Protein AF-A0A484NKK1-F1 (afdb_monomer_lite)

Radius of gyration: 37.26 Å; chains: 1; bounding box: 96×64×112 Å

Secondary structure (DSSP, 8-state):
-HHHHHHHHHHHHHHHHHHHHHHHHIIIIIHHHHHHHHHHTTT---PPPBTTTBTHHHHHHHHHHHHSSPPSS--S--HHHH-HHHHHHHHHH-S-EEEEETTEEEEE---HHHHHHHHHTTSSSEE--HHHHHHTTTTTTTSTTT--HHHHHHHHHHHGGGGSHHHHHHHHHHHHHHHHHHHHHHHHHHHTT--EEEHHHHHHHHHHHHHHHHHHS--HHHHHHHHHHHHHHHHHHHHHTTS---TTGGGS--HHHHHHHHHHHHHHHHHHHHHHHHHHHHHTTS-SSS-SSHHHHHHHHHHS--TTS---S----HHHHHHHHHHHHHHHHHHHHHHHHHHHHHHHH-HHHHHHHHHHHHHHHTTSPPPTTTGGG-HHHHHHHHHHHHHS-S---EEEEESS-EEETTEEE-TTPEEEE-HHHHHT-HHHH-TTTTS--GGGGTS-TTTHHHHHHH--TT--STTS-TTHHHHHHHHHHHHHHHHHHEEEEE-TT----EEESSSEEEBTB-EEEEEE---TTSSBTTTB-TT--HHHHHHHSS-TTSHHHHHHHHHHHHHHHHT---HHHHS--TT-EEEEEEEE-TTS-EEEEEEEE-SS-SSEEEEE--TT--TTTHHHHHHHHHHHTT-EEEEEPPTTSTTSSSSTT--S-HHHHHHHHHHHHHHHHH-TTTTTS-EEEEEETHHHHHHHHHHHHSTTS-SEEEEES---S--GGGSPPHHHHHHHHHHHHH-TT--------GGGGG-SSHHHHHHHTT-TTS--SPPPHHHHHHHHHHHHHHHTTGGG--S-EEEEEETT-SSS-THHHHHHHHH---SSEEEEEETT--S-TTTSS-HHHHHHHHHHHHHHHHHHHS--

Foldseek 3Di:
DVVVVVVVVVVVVVVVVVVVVCVVCCQQPVVLVVQQVQCVVLLAEWDAQDRQQWCLVVQVVQQCVLQVDFDPDDFLPCCCNAPVVQVVTCVVRNQWYWTDLRRFIEIEHADLQLLLCCQAVVQQQKFADPLLQVLCCLQLNCALNHDHHPQNVVNCVLQLVCQDDVNLQVLLVVLLVLLVVLVVVQVVCVVVVNQKDQLLVSLLLSLLQSLCCSALVHGSVLCVLLLVLSVVSLLLSLVVSSDRDDVPPLVPPDPSNVSSVVSSVVNLVSVVVSLVVLVVCCVVVVDVFSDPHNLRSLVCQQPVPDPPDPDDPDHRDPVRSSSNVSVSSVVRRNQLSQLLQLLVQLCQAPVVLLVVLLVLLCVQVVLHFDRPVCLVVSQSLLLSSLLSCLSFQQAQKDKMARCAFDDRPSHTRHHSYIYIHGLNCLSQDCVLVNPCSRPRDSVLSVDDPPSPPSSVSSSQSQHDHPNGNSNPSVSSSSSSRSSSNQSSFWDKHFDPPAGRRWYCSRTTDGPVGTIMRIDTDPRCSQAPDPSHHPPADPVLVVLLVDDLQFLVSLVSNCVSLVVVLLPQPFPLSPQDLPQWDKDWDWDQFPVRWTKIKIKIAHPAALAEEEEFEALQDDCRHSVNSVRSLVRVLRHIYMYIAFDQARNIHHGHSDDLAVVVSLVRSLRVVVVVCVPPSRPPHAYEYEAAACSLLSRLVNCVVVVPPHQAYEYALYLQADDPVPDDDPVVVVVLVVVCVVFQFDLPDPDDQCLLLQAPDPSLSSSVVSSSSGDRTRRGSSSVVNSVVSSVVSNVCLLVQAHAYEYEYECSAPPHHCVSSVSSQVRHVHPHYDYDYHDHHYRPQLRRDPPVSNVVVSVVVSVVVVVSSVDD

Structure (mmCIF, N/CA/C/O backbone):
data_AF-A0A484NKK1-F1
#
_entry.id   AF-A0A484NKK1-F1
#
loop_
_atom_site.group_PDB
_atom_site.id
_atom_site.type_symbol
_atom_site.label_atom_id
_atom_site.label_alt_id
_atom_site.label_comp_id
_atom_site.label_asym_id
_atom_site.label_entity_id
_atom_site.label_seq_id
_atom_site.pdbx_PDB_ins_code
_atom_site.Cartn_x
_atom_site.Cartn_y
_atom_site.Cartn_z
_atom_site.occupancy
_atom_site.B_iso_or_equiv
_atom_site.auth_seq_id
_atom_site.auth_comp_id
_atom_site.auth_asym_id
_atom_site.auth_atom_id
_atom_site.pdbx_PDB_model_num
ATOM 1 N N . MET A 1 1 ? 52.097 35.791 -47.060 1.00 65.44 1 MET A N 1
ATOM 2 C CA . MET A 1 1 ? 51.375 35.575 -45.783 1.00 65.44 1 MET A CA 1
ATOM 3 C C . MET A 1 1 ? 49.870 35.391 -45.976 1.00 65.44 1 MET A C 1
ATOM 5 O O . MET A 1 1 ? 49.389 34.316 -45.655 1.00 65.44 1 MET A O 1
ATOM 9 N N . ALA A 1 2 ? 49.131 36.347 -46.556 1.00 70.50 2 ALA A N 1
ATOM 10 C CA . ALA A 1 2 ? 47.674 36.227 -46.744 1.00 70.50 2 ALA A CA 1
ATOM 11 C C . ALA A 1 2 ? 47.234 35.003 -47.580 1.00 70.50 2 ALA A C 1
ATOM 13 O O . ALA A 1 2 ? 46.355 34.261 -47.157 1.00 70.50 2 ALA A O 1
ATOM 14 N N . VAL A 1 3 ? 47.900 34.728 -48.710 1.00 79.25 3 VAL A N 1
ATOM 15 C CA . VAL A 1 3 ? 47.608 33.548 -49.552 1.00 79.25 3 VAL A CA 1
ATOM 16 C C . VAL A 1 3 ? 47.816 32.240 -48.782 1.00 79.25 3 VAL A C 1
ATOM 18 O O . VAL A 1 3 ? 46.958 31.370 -48.836 1.00 79.25 3 VAL A O 1
ATOM 21 N N . LEU A 1 4 ? 48.896 32.144 -47.994 1.00 79.56 4 LEU A N 1
ATOM 22 C CA . LEU A 1 4 ? 49.214 30.971 -47.171 1.00 79.56 4 LEU A CA 1
ATOM 23 C C . LEU A 1 4 ? 48.124 30.710 -46.115 1.00 79.56 4 LEU A C 1
ATOM 25 O O . LEU A 1 4 ? 47.669 29.577 -45.965 1.00 79.56 4 LEU A O 1
ATOM 29 N N . VAL A 1 5 ? 47.665 31.763 -45.427 1.00 82.62 5 VAL A N 1
ATOM 30 C CA . VAL A 1 5 ? 46.588 31.686 -44.423 1.00 82.62 5 VAL A CA 1
ATOM 31 C C . VAL A 1 5 ? 45.269 31.253 -45.066 1.00 82.62 5 VAL A C 1
ATOM 33 O O . VAL A 1 5 ? 44.597 30.366 -44.538 1.00 82.62 5 VAL A O 1
ATOM 36 N N . VAL A 1 6 ? 44.922 31.803 -46.233 1.00 86.00 6 VAL A N 1
ATOM 37 C CA . VAL A 1 6 ? 43.709 31.417 -46.972 1.00 86.00 6 VAL A CA 1
ATOM 38 C C . VAL A 1 6 ? 43.780 29.955 -47.421 1.00 86.00 6 VAL A C 1
ATOM 40 O O . VAL A 1 6 ? 42.844 29.198 -47.161 1.00 86.00 6 VAL A O 1
ATOM 43 N N . THR A 1 7 ? 44.901 29.509 -47.997 1.00 85.62 7 THR A N 1
ATOM 44 C CA . THR A 1 7 ? 45.076 28.103 -48.404 1.00 85.62 7 THR A CA 1
ATOM 45 C C . THR A 1 7 ? 45.020 27.133 -47.225 1.00 85.62 7 THR A C 1
ATOM 47 O O . THR A 1 7 ? 44.371 26.091 -47.326 1.00 85.62 7 THR A O 1
ATOM 50 N N . LEU A 1 8 ? 45.628 27.478 -46.083 1.00 86.81 8 LEU A N 1
ATOM 51 C CA . LEU A 1 8 ? 45.589 26.644 -44.879 1.00 86.81 8 LEU A CA 1
ATOM 52 C C . LEU A 1 8 ? 44.159 26.545 -44.326 1.00 86.81 8 LEU A C 1
ATOM 54 O O . LEU A 1 8 ? 43.711 25.469 -43.936 1.00 86.81 8 LEU A O 1
ATOM 58 N N . THR A 1 9 ? 43.415 27.653 -44.355 1.00 86.25 9 THR A N 1
ATOM 59 C CA . THR A 1 9 ? 42.019 27.705 -43.898 1.00 86.25 9 THR A CA 1
ATOM 60 C C . THR A 1 9 ? 41.115 26.842 -44.781 1.00 86.25 9 THR A C 1
ATOM 62 O O . THR A 1 9 ? 40.322 26.054 -44.267 1.00 86.25 9 THR A O 1
ATOM 65 N N . ILE A 1 10 ? 41.281 26.907 -46.107 1.00 90.12 10 ILE A N 1
ATOM 66 C CA . ILE A 1 10 ? 40.540 26.064 -47.061 1.00 90.12 10 ILE A CA 1
ATOM 67 C C . ILE A 1 10 ? 40.872 24.576 -46.860 1.00 90.12 10 ILE A C 1
ATOM 69 O O . ILE A 1 10 ? 39.967 23.738 -46.871 1.00 90.12 10 ILE A O 1
ATOM 73 N N . LEU A 1 11 ? 42.140 24.225 -46.624 1.00 91.31 11 LEU A N 1
ATOM 74 C CA . LEU A 1 11 ? 42.554 22.847 -46.319 1.00 91.31 11 LEU A CA 1
ATOM 75 C C . LEU A 1 11 ? 41.937 22.329 -45.011 1.00 91.31 11 LEU A C 1
ATOM 77 O O . LEU A 1 11 ? 41.467 21.192 -44.952 1.00 91.31 11 LEU A O 1
ATOM 81 N N . ILE A 1 12 ? 41.877 23.164 -43.972 1.00 91.94 12 ILE A N 1
ATOM 82 C CA . ILE A 1 12 ? 41.245 22.805 -42.695 1.00 91.94 12 ILE A CA 1
ATOM 83 C C . ILE A 1 12 ? 39.734 22.604 -42.877 1.00 91.94 12 ILE A C 1
ATOM 85 O O . ILE A 1 12 ? 39.194 21.591 -42.423 1.00 91.94 12 ILE A O 1
ATOM 89 N N . ILE A 1 13 ? 39.055 23.519 -43.577 1.00 91.12 13 ILE A N 1
ATOM 90 C CA . ILE A 1 13 ? 37.608 23.438 -43.827 1.00 91.12 13 ILE A CA 1
ATOM 91 C C . ILE A 1 13 ? 37.272 22.221 -44.697 1.00 91.12 13 ILE A C 1
ATOM 93 O O . ILE A 1 13 ? 36.368 21.460 -44.359 1.00 91.12 13 ILE A O 1
ATOM 97 N N . SER A 1 14 ? 38.010 21.987 -45.783 1.00 90.94 14 SER A N 1
ATOM 98 C CA . SER A 1 14 ? 37.791 20.827 -46.661 1.00 90.94 14 SER A CA 1
ATOM 99 C C . SER A 1 14 ? 38.049 19.503 -45.939 1.00 90.94 14 SER A C 1
ATOM 101 O O . SER A 1 14 ? 37.221 18.597 -46.022 1.00 90.94 14 SER A O 1
ATOM 103 N N . SER A 1 15 ? 39.122 19.404 -45.146 1.00 92.69 15 SER A N 1
ATOM 104 C CA . SER A 1 15 ? 39.389 18.246 -44.281 1.00 92.69 15 SER A CA 1
ATOM 105 C C . SER A 1 15 ? 38.260 18.017 -43.272 1.00 92.69 15 SER A C 1
ATOM 107 O O . SER A 1 15 ? 37.811 16.884 -43.076 1.00 92.69 15 SER A O 1
ATOM 109 N N . PHE A 1 16 ? 37.733 19.086 -42.669 1.00 92.31 16 PHE A N 1
ATOM 110 C CA . PHE A 1 16 ? 36.586 19.007 -41.767 1.00 92.31 16 PHE A CA 1
ATOM 111 C C . PHE A 1 16 ? 35.313 18.523 -42.482 1.00 92.31 16 PHE A C 1
ATOM 113 O O . PHE A 1 16 ? 34.659 17.603 -41.987 1.00 92.31 16 PHE A O 1
ATOM 120 N N . LEU A 1 17 ? 34.988 19.069 -43.658 1.00 90.69 17 LEU A N 1
ATOM 121 C CA . LEU A 1 17 ? 33.817 18.679 -44.457 1.00 90.69 17 LEU A CA 1
ATOM 122 C C . LEU A 1 17 ? 33.917 17.238 -44.980 1.00 90.69 17 LEU A C 1
ATOM 124 O O . LEU A 1 17 ? 32.934 16.494 -44.932 1.00 90.69 17 LEU A O 1
ATOM 128 N N . LEU A 1 18 ? 35.101 16.800 -45.415 1.00 92.00 18 LEU A N 1
ATOM 129 C CA . LEU A 1 18 ? 35.363 15.409 -45.805 1.00 92.00 18 LEU A CA 1
ATOM 130 C C . LEU A 1 18 ? 35.208 14.458 -44.614 1.00 92.00 18 LEU A C 1
ATOM 132 O O . LEU A 1 18 ? 34.555 13.420 -44.716 1.00 92.00 18 LEU A O 1
ATOM 136 N N . ARG A 1 19 ? 35.733 14.828 -43.440 1.00 89.06 19 ARG A N 1
ATOM 137 C CA . ARG A 1 19 ? 35.530 14.046 -42.209 1.00 89.06 19 ARG A CA 1
ATOM 138 C C . ARG A 1 19 ? 34.060 13.997 -41.800 1.00 89.06 19 ARG A C 1
ATOM 140 O O . ARG A 1 19 ? 33.594 12.945 -41.363 1.00 89.06 19 ARG A O 1
ATOM 147 N N . LEU A 1 20 ? 33.329 15.104 -41.922 1.00 87.00 20 LEU A N 1
ATOM 148 C CA . LEU A 1 20 ? 31.909 15.182 -41.581 1.00 87.00 20 LEU A CA 1
ATOM 149 C C . LEU A 1 20 ? 31.051 14.342 -42.536 1.00 87.00 20 LEU A C 1
ATOM 151 O O . LEU A 1 20 ? 30.210 13.568 -42.074 1.00 87.00 20 LEU A O 1
ATOM 155 N N . SER A 1 21 ? 31.289 14.443 -43.845 1.00 87.25 21 SER A N 1
ATOM 156 C CA . SER A 1 21 ? 30.598 13.641 -44.863 1.00 87.25 21 SER A CA 1
ATOM 157 C C . SER A 1 21 ? 30.896 12.151 -44.698 1.00 87.25 21 SER A C 1
ATOM 159 O O . SER A 1 21 ? 29.954 11.363 -44.614 1.00 87.25 21 SER A O 1
ATOM 161 N N . TYR A 1 22 ? 32.163 11.762 -44.512 1.00 89.69 22 TYR A N 1
ATOM 162 C CA . TYR A 1 22 ? 32.531 10.375 -44.218 1.00 89.69 22 TYR A CA 1
ATOM 163 C C . TYR A 1 22 ? 31.850 9.856 -42.947 1.00 89.69 22 TYR A C 1
ATOM 165 O O . TYR A 1 22 ? 31.256 8.780 -42.970 1.00 89.69 22 TYR A O 1
ATOM 173 N N . LYS A 1 23 ? 31.869 10.617 -41.841 1.00 85.69 23 LYS A N 1
ATOM 174 C CA . LYS A 1 23 ? 31.180 10.227 -40.597 1.00 85.69 23 LYS A CA 1
ATOM 175 C C . LYS A 1 23 ? 29.674 10.073 -40.798 1.00 85.69 23 LYS A C 1
ATOM 177 O O . LYS A 1 23 ? 29.091 9.132 -40.268 1.00 85.69 23 LYS A O 1
ATOM 182 N N . THR A 1 24 ? 29.058 10.959 -41.576 1.00 83.94 24 THR A N 1
ATOM 183 C CA . THR A 1 24 ? 27.621 10.920 -41.876 1.00 83.94 24 THR A CA 1
ATOM 184 C C . THR A 1 24 ? 27.277 9.690 -42.717 1.00 83.94 24 THR A C 1
ATOM 186 O O . THR A 1 24 ? 26.437 8.891 -42.310 1.00 83.94 24 THR A O 1
ATOM 189 N N . ILE A 1 25 ? 27.978 9.466 -43.831 1.00 87.06 25 ILE A N 1
ATOM 190 C CA . ILE A 1 25 ? 27.793 8.282 -44.688 1.00 87.06 25 ILE A CA 1
ATOM 191 C C . ILE A 1 25 ? 28.064 6.999 -43.894 1.00 87.06 25 ILE A C 1
ATOM 193 O O . ILE A 1 25 ? 27.306 6.032 -43.970 1.00 87.06 25 ILE A O 1
ATOM 197 N N . SER A 1 26 ? 29.116 6.989 -43.078 1.00 86.31 26 SER A N 1
ATOM 198 C CA . SER A 1 26 ? 29.463 5.840 -42.249 1.00 86.31 26 SER A CA 1
ATOM 199 C C . SER A 1 26 ? 28.376 5.513 -41.224 1.00 86.31 26 SER A C 1
ATOM 201 O O . SER A 1 26 ? 28.001 4.348 -41.079 1.00 86.31 26 SER A O 1
ATOM 203 N N . PHE A 1 27 ? 27.820 6.526 -40.558 1.00 83.69 27 PHE A N 1
ATOM 204 C CA . PHE A 1 27 ? 26.784 6.356 -39.541 1.00 83.69 27 PHE A CA 1
ATOM 205 C C . PHE A 1 27 ? 25.424 5.967 -40.135 1.00 83.69 27 PHE A C 1
ATOM 207 O O . PHE A 1 27 ? 24.823 4.993 -39.690 1.00 83.69 27 PHE A O 1
ATOM 214 N N . TYR A 1 28 ? 24.949 6.695 -41.150 1.00 83.25 28 TYR A N 1
ATOM 215 C CA . TYR A 1 28 ? 23.614 6.482 -41.722 1.00 83.25 28 TYR A CA 1
ATOM 216 C C . TYR A 1 28 ? 23.557 5.318 -42.711 1.00 83.25 28 TYR A C 1
ATOM 218 O O . TYR A 1 28 ? 22.475 4.777 -42.936 1.00 83.25 28 TYR A O 1
ATOM 226 N N . TRP A 1 29 ? 24.692 4.926 -43.305 1.00 83.19 29 TRP A N 1
ATOM 227 C CA . TRP A 1 29 ? 24.692 3.984 -44.421 1.00 83.19 29 TRP A CA 1
ATOM 228 C C . TRP A 1 29 ? 25.635 2.791 -44.261 1.00 83.19 29 TRP A C 1
ATOM 230 O O . TRP A 1 29 ? 25.172 1.646 -44.291 1.00 83.19 29 TRP A O 1
ATOM 240 N N . LEU A 1 30 ? 26.942 3.021 -44.086 1.00 88.94 30 LEU A N 1
ATOM 241 C CA . LEU A 1 30 ? 27.923 1.924 -44.084 1.00 88.94 30 LEU A CA 1
ATOM 242 C C . LEU A 1 30 ? 27.768 1.020 -42.858 1.00 88.94 30 LEU A C 1
ATOM 244 O O . LEU A 1 30 ? 27.777 -0.203 -42.993 1.00 88.94 30 LEU A O 1
ATOM 248 N N . THR A 1 31 ? 27.584 1.606 -41.672 1.00 88.44 31 THR A N 1
ATOM 249 C CA . THR A 1 31 ? 27.466 0.860 -40.412 1.00 88.44 31 THR A CA 1
ATOM 250 C C . THR A 1 31 ? 26.216 -0.026 -40.387 1.00 88.44 31 THR A C 1
ATOM 252 O O . THR A 1 31 ? 26.378 -1.230 -40.166 1.00 88.44 31 THR A O 1
ATOM 255 N N . PRO A 1 32 ? 25.000 0.476 -40.697 1.00 88.69 32 PRO A N 1
ATOM 256 C CA . PRO A 1 32 ? 23.811 -0.370 -40.795 1.00 88.69 32 PRO A CA 1
ATOM 257 C C . PRO A 1 32 ? 23.961 -1.508 -41.811 1.00 88.69 32 PRO A C 1
ATOM 259 O O . PRO A 1 32 ? 23.585 -2.641 -41.516 1.00 88.69 32 PRO A O 1
ATOM 262 N N . ARG A 1 33 ? 24.563 -1.247 -42.984 1.00 90.06 33 ARG A N 1
ATOM 263 C CA . ARG A 1 33 ? 24.790 -2.279 -44.012 1.00 90.06 33 ARG A CA 1
ATOM 264 C C . ARG A 1 33 ? 25.799 -3.337 -43.589 1.00 90.06 33 ARG A C 1
ATOM 266 O O . ARG A 1 33 ? 25.573 -4.516 -43.859 1.00 90.06 33 ARG A O 1
ATOM 273 N N . ARG A 1 34 ? 26.891 -2.933 -42.932 1.00 94.12 34 ARG A N 1
ATOM 274 C CA . ARG A 1 34 ? 27.876 -3.859 -42.359 1.00 94.12 34 ARG A CA 1
ATOM 275 C C . ARG A 1 34 ? 27.197 -4.785 -41.356 1.00 94.12 34 ARG A C 1
ATOM 277 O O . ARG A 1 34 ? 27.313 -5.995 -41.492 1.00 94.12 34 ARG A O 1
ATOM 284 N N . ILE A 1 35 ? 26.450 -4.219 -40.406 1.00 94.69 35 ILE A N 1
ATOM 285 C CA . ILE A 1 35 ? 25.762 -4.987 -39.361 1.00 94.69 35 ILE A CA 1
ATOM 286 C C . ILE A 1 35 ? 24.723 -5.932 -39.973 1.00 94.69 35 ILE A C 1
ATOM 288 O O . ILE A 1 35 ? 24.740 -7.112 -39.636 1.00 94.69 35 ILE A O 1
ATOM 292 N N . LYS A 1 36 ? 23.894 -5.463 -40.922 1.00 92.94 36 LYS A N 1
ATOM 293 C CA . LYS A 1 36 ? 22.930 -6.311 -41.650 1.00 92.94 36 LYS A CA 1
ATOM 294 C C . LYS A 1 36 ? 23.623 -7.536 -42.254 1.00 92.94 36 LYS A C 1
ATOM 296 O O . LYS A 1 36 ? 23.286 -8.659 -41.899 1.00 92.94 36 LYS A O 1
ATOM 301 N N . LYS A 1 37 ? 24.659 -7.319 -43.073 1.00 94.44 37 LYS A N 1
ATOM 302 C CA . LYS A 1 37 ? 25.409 -8.408 -43.722 1.00 94.44 37 LYS A CA 1
ATOM 303 C C . LYS A 1 37 ? 26.066 -9.354 -42.715 1.00 94.44 37 LYS A C 1
ATOM 305 O O . LYS A 1 37 ? 26.079 -10.560 -42.936 1.00 94.44 37 LYS A O 1
ATOM 310 N N . THR A 1 38 ? 26.635 -8.824 -41.631 1.00 96.12 38 THR A N 1
ATOM 311 C CA . THR A 1 38 ? 27.263 -9.642 -40.582 1.00 96.12 38 THR A CA 1
ATOM 312 C C . THR A 1 38 ? 26.243 -10.538 -39.883 1.00 96.12 38 THR A C 1
ATOM 314 O O . THR A 1 38 ? 26.543 -11.701 -39.636 1.00 96.12 38 THR A O 1
ATOM 317 N N . MET A 1 39 ? 25.042 -10.039 -39.590 1.00 96.44 39 MET A N 1
ATOM 318 C CA . MET A 1 39 ? 23.996 -10.841 -38.947 1.00 96.44 39 MET A CA 1
ATOM 319 C C . MET A 1 39 ? 23.362 -11.849 -39.918 1.00 96.44 39 MET A C 1
ATOM 321 O O . MET A 1 39 ? 23.169 -13.006 -39.551 1.00 96.44 39 MET A O 1
ATOM 325 N N . GLU A 1 40 ? 23.152 -11.470 -41.182 1.00 95.00 40 GLU A N 1
ATOM 326 C CA . GLU A 1 40 ? 22.622 -12.365 -42.222 1.00 95.00 40 GLU A CA 1
ATOM 327 C C . GLU A 1 40 ? 23.537 -13.562 -42.501 1.00 95.00 40 GLU A C 1
ATOM 329 O O . GLU A 1 40 ? 23.047 -14.679 -42.674 1.00 95.00 40 GLU A O 1
ATOM 334 N N . LYS A 1 41 ? 24.863 -13.351 -42.502 1.00 96.19 41 LYS A N 1
ATOM 335 C CA . LYS A 1 41 ? 25.862 -14.429 -42.627 1.00 96.19 41 LYS A CA 1
ATOM 336 C C . LYS A 1 41 ? 25.771 -15.463 -41.503 1.00 96.19 41 LYS A C 1
ATOM 338 O O . LYS A 1 41 ? 26.207 -16.590 -41.690 1.00 96.19 41 LYS A O 1
ATOM 343 N N . GLN A 1 42 ? 25.216 -15.070 -40.361 1.00 95.62 42 GLN A N 1
ATOM 344 C CA . GLN A 1 42 ? 25.026 -15.911 -39.180 1.00 95.62 42 GLN A CA 1
ATOM 345 C C . GLN A 1 42 ? 23.592 -16.459 -39.090 1.00 95.62 42 GLN A C 1
ATOM 347 O O . GLN A 1 42 ? 23.183 -16.953 -38.046 1.00 95.62 42 GLN A O 1
ATOM 352 N N . GLY A 1 43 ? 22.802 -16.335 -40.164 1.00 93.88 43 GLY A N 1
ATOM 353 C CA . GLY A 1 43 ? 21.428 -16.836 -40.230 1.00 93.88 43 GLY A CA 1
ATOM 354 C C . GLY A 1 43 ? 20.378 -15.938 -39.569 1.00 93.88 43 GLY A C 1
ATOM 355 O O . GLY A 1 43 ? 19.196 -16.260 -39.631 1.00 93.88 43 GLY A O 1
ATOM 356 N N . VAL A 1 44 ? 20.761 -14.795 -38.989 1.00 95.88 44 VAL A N 1
ATOM 357 C CA . VAL A 1 44 ? 19.820 -13.876 -38.334 1.00 95.88 44 VAL A CA 1
ATOM 358 C C . VAL A 1 44 ? 19.324 -12.839 -39.340 1.00 95.88 44 VAL A C 1
ATOM 360 O O . VAL A 1 44 ? 20.059 -11.933 -39.739 1.00 95.88 44 VAL A O 1
ATOM 363 N N . ARG A 1 45 ? 18.059 -12.972 -39.747 1.00 94.75 45 ARG A N 1
ATOM 364 C CA . ARG A 1 45 ? 17.383 -12.089 -40.715 1.00 94.75 45 ARG A CA 1
ATOM 365 C C . ARG A 1 45 ? 16.244 -11.318 -40.046 1.00 94.75 45 ARG A C 1
ATOM 367 O O . ARG A 1 45 ? 15.970 -11.505 -38.867 1.00 94.75 45 ARG A O 1
ATOM 374 N N . GLY A 1 46 ? 15.594 -10.423 -40.776 1.00 95.19 46 GLY A N 1
ATOM 375 C CA . GLY A 1 46 ? 14.432 -9.698 -40.277 1.00 95.19 46 GLY A CA 1
ATOM 376 C C . GLY A 1 46 ? 13.784 -8.840 -41.360 1.00 95.19 46 GLY A C 1
ATOM 377 O O . GLY A 1 46 ? 14.147 -8.973 -42.531 1.00 95.19 46 GLY A O 1
ATOM 378 N N . PRO A 1 47 ? 12.812 -7.988 -40.997 1.00 95.25 47 PRO A N 1
ATOM 379 C CA . PRO A 1 47 ? 12.081 -7.177 -41.961 1.00 95.25 47 PRO A CA 1
ATOM 380 C C . PRO A 1 47 ? 13.006 -6.197 -42.693 1.00 95.25 47 PRO A C 1
ATOM 382 O O . PRO A 1 47 ? 13.901 -5.593 -42.101 1.00 95.25 47 PRO A O 1
ATOM 385 N N . GLU A 1 48 ? 12.755 -5.996 -43.986 1.00 91.94 48 GLU A N 1
ATOM 386 C CA . GLU A 1 48 ? 13.535 -5.063 -44.800 1.00 91.94 48 GLU A CA 1
ATOM 387 C C . GLU A 1 48 ? 13.355 -3.609 -44.315 1.00 91.94 48 GLU A C 1
ATOM 389 O O . GLU A 1 48 ? 12.220 -3.144 -44.173 1.00 91.94 48 GLU A O 1
ATOM 394 N N . PRO A 1 49 ? 14.442 -2.866 -44.023 1.00 91.50 49 PRO A N 1
ATOM 395 C CA . PRO A 1 49 ? 14.344 -1.507 -43.505 1.00 91.50 49 PRO A CA 1
ATOM 396 C C . PRO A 1 49 ? 14.080 -0.483 -44.616 1.00 91.50 49 PRO A C 1
ATOM 398 O O . PRO A 1 49 ? 14.742 -0.486 -45.657 1.00 91.50 49 PRO A O 1
ATOM 401 N N . ARG A 1 50 ? 13.181 0.477 -44.363 1.00 90.38 50 ARG A N 1
ATOM 402 C CA . ARG A 1 50 ? 12.995 1.641 -45.244 1.00 90.38 50 ARG A CA 1
ATOM 403 C C . ARG A 1 50 ? 14.189 2.602 -45.114 1.00 90.38 50 ARG A C 1
ATOM 405 O O . ARG A 1 50 ? 14.732 2.740 -44.012 1.00 90.38 50 ARG A O 1
ATOM 412 N N . PRO A 1 51 ? 14.594 3.314 -46.183 1.00 84.44 51 PRO A N 1
ATOM 413 C CA . PRO A 1 51 ? 15.692 4.279 -46.113 1.00 84.44 51 PRO A CA 1
ATOM 414 C C . PRO A 1 51 ? 15.492 5.299 -44.983 1.00 84.44 51 PRO A C 1
ATOM 416 O O . PRO A 1 51 ? 14.432 5.914 -44.891 1.00 84.44 51 PRO A O 1
ATOM 419 N N . LEU A 1 52 ? 16.512 5.467 -44.130 1.00 81.06 52 LEU A N 1
ATOM 420 C CA . LEU A 1 52 ? 16.564 6.338 -42.938 1.00 81.06 52 LEU A CA 1
ATOM 421 C C . LEU A 1 52 ? 15.562 6.020 -41.813 1.00 81.06 52 LEU A C 1
ATOM 423 O O . LEU A 1 52 ? 15.941 6.086 -40.648 1.00 81.06 52 LEU A O 1
ATOM 427 N N . LEU A 1 53 ? 14.316 5.673 -42.136 1.00 84.88 53 LEU A N 1
ATOM 428 C CA . LEU A 1 53 ? 13.241 5.391 -41.179 1.00 84.88 53 LEU A CA 1
ATOM 429 C C . LEU A 1 53 ? 13.315 3.981 -40.577 1.00 84.88 53 LEU A C 1
ATOM 431 O O . LEU A 1 53 ? 12.760 3.743 -39.501 1.00 84.88 53 LEU A O 1
ATOM 435 N N . GLY A 1 54 ? 13.992 3.046 -41.243 1.00 90.50 54 GLY A N 1
ATOM 436 C CA . GLY A 1 54 ? 14.021 1.651 -40.825 1.00 90.50 54 GLY A CA 1
ATOM 437 C C . GLY A 1 54 ? 12.620 1.040 -40.854 1.00 90.50 54 GLY A C 1
ATOM 438 O O . GLY A 1 54 ? 11.878 1.220 -41.819 1.00 90.50 54 GLY A O 1
ATOM 439 N N . ASN A 1 55 ? 12.249 0.350 -39.780 1.00 92.94 55 ASN A N 1
ATOM 440 C CA . ASN A 1 55 ? 10.944 -0.286 -39.592 1.00 92.94 55 ASN A CA 1
ATOM 441 C C . ASN A 1 55 ? 10.017 0.512 -38.658 1.00 92.94 55 ASN A C 1
ATOM 443 O O . ASN A 1 55 ? 8.978 0.001 -38.243 1.00 92.94 55 ASN A O 1
ATOM 447 N N . LEU A 1 56 ? 10.362 1.763 -38.317 1.00 89.25 56 LEU A N 1
ATOM 448 C CA . LEU A 1 56 ? 9.540 2.617 -37.446 1.00 89.25 56 LEU A CA 1
ATOM 449 C C . LEU A 1 56 ? 8.074 2.731 -37.908 1.00 89.25 56 LEU A C 1
ATOM 451 O O . LEU A 1 56 ? 7.195 2.554 -37.063 1.00 89.25 56 LEU A O 1
ATOM 455 N N . PRO A 1 57 ? 7.771 2.973 -39.204 1.00 90.38 57 PRO A N 1
ATOM 456 C CA . PRO A 1 57 ? 6.385 3.060 -39.662 1.00 90.38 57 PRO A CA 1
ATOM 457 C C . PRO A 1 57 ? 5.622 1.744 -39.496 1.00 90.38 57 PRO A C 1
ATOM 459 O O . PRO A 1 57 ? 4.445 1.766 -39.150 1.00 90.38 57 PRO A O 1
ATOM 462 N N . ASP A 1 58 ? 6.293 0.607 -39.700 1.00 92.81 58 ASP A N 1
ATOM 463 C CA . ASP A 1 58 ? 5.679 -0.718 -39.578 1.00 92.81 58 ASP A CA 1
ATOM 464 C C . ASP A 1 58 ? 5.345 -1.016 -38.109 1.00 92.81 58 ASP A C 1
ATOM 466 O O . ASP A 1 58 ? 4.226 -1.419 -37.793 1.00 92.81 58 ASP A O 1
ATOM 470 N N . VAL A 1 59 ? 6.280 -0.732 -37.190 1.00 92.06 59 VAL A N 1
ATOM 471 C CA . VAL A 1 59 ? 6.047 -0.851 -35.741 1.00 92.06 59 VAL A CA 1
ATOM 472 C C . VAL A 1 59 ? 4.910 0.070 -35.298 1.00 92.06 59 VAL A C 1
ATOM 474 O O . VAL A 1 59 ? 4.012 -0.375 -34.584 1.00 92.06 59 VAL A O 1
ATOM 477 N N . ALA A 1 60 ? 4.918 1.334 -35.733 1.00 90.25 60 ALA A N 1
ATOM 478 C CA . ALA A 1 60 ? 3.889 2.307 -35.377 1.00 90.25 60 ALA A CA 1
ATOM 479 C C . ALA A 1 60 ? 2.501 1.898 -35.894 1.00 90.25 60 ALA A C 1
ATOM 481 O O . ALA A 1 60 ? 1.529 1.993 -35.147 1.00 90.25 60 ALA A O 1
ATOM 482 N N . ALA A 1 61 ? 2.406 1.396 -37.130 1.00 93.25 61 ALA A N 1
ATOM 483 C CA . ALA A 1 61 ? 1.154 0.911 -37.705 1.00 93.25 61 ALA A CA 1
ATOM 484 C C . ALA A 1 61 ? 0.622 -0.324 -36.962 1.00 93.25 61 ALA A C 1
ATOM 486 O O . ALA A 1 61 ? -0.563 -0.379 -36.632 1.00 93.25 61 ALA A O 1
ATOM 487 N N . LEU A 1 62 ? 1.495 -1.288 -36.648 1.00 94.69 62 LEU A N 1
ATOM 488 C CA . LEU A 1 62 ? 1.119 -2.494 -35.908 1.00 94.69 62 LEU A CA 1
ATOM 489 C C . LEU A 1 62 ? 0.631 -2.162 -34.493 1.00 94.69 62 LEU A C 1
ATOM 491 O O . LEU A 1 62 ? -0.429 -2.641 -34.098 1.00 94.69 62 LEU A O 1
ATOM 495 N N . VAL A 1 63 ? 1.362 -1.316 -33.758 1.00 92.25 63 VAL A N 1
ATOM 496 C CA . VAL A 1 63 ? 0.975 -0.870 -32.405 1.00 92.25 63 VAL A CA 1
ATOM 497 C C . VAL A 1 63 ? -0.294 -0.020 -32.443 1.00 92.25 63 VAL A C 1
ATOM 499 O O . VAL A 1 63 ? -1.181 -0.199 -31.611 1.00 92.25 63 VAL A O 1
ATOM 502 N N . GLY A 1 64 ? -0.417 0.886 -33.416 1.00 92.25 64 GLY A N 1
ATOM 503 C CA . GLY A 1 64 ? -1.619 1.699 -33.601 1.00 92.25 64 GLY A CA 1
ATOM 504 C C . GLY A 1 64 ? -2.853 0.833 -33.843 1.00 92.25 64 GLY A C 1
ATOM 505 O O . GLY A 1 64 ? -3.877 1.041 -33.201 1.00 92.25 64 GLY A O 1
ATOM 506 N N . LYS A 1 65 ? -2.733 -0.197 -34.691 1.00 95.31 65 LYS A N 1
ATOM 507 C CA . LYS A 1 65 ? -3.813 -1.156 -34.956 1.00 95.31 65 LYS A CA 1
ATOM 508 C C . LYS A 1 65 ? -4.162 -1.991 -33.721 1.00 95.31 65 LYS A C 1
ATOM 510 O O . LYS A 1 65 ? -5.339 -2.133 -33.409 1.00 95.31 65 LYS A O 1
ATOM 515 N N . SER A 1 66 ? -3.168 -2.534 -33.015 1.00 94.88 66 SER A N 1
ATOM 516 C CA . SER A 1 66 ? -3.399 -3.429 -31.871 1.00 94.88 66 SER A CA 1
ATOM 517 C C . SER A 1 66 ? -3.931 -2.713 -30.623 1.00 94.88 66 SER A C 1
ATOM 519 O O . SER A 1 66 ? -4.563 -3.348 -29.782 1.00 94.88 66 SER A O 1
ATOM 521 N N . THR A 1 67 ? -3.701 -1.401 -30.496 1.00 93.88 67 THR A N 1
ATOM 522 C CA . THR A 1 67 ? -4.132 -0.586 -29.342 1.00 93.88 67 THR A CA 1
ATOM 523 C C . THR A 1 67 ? -5.305 0.357 -29.640 1.00 93.88 67 THR A C 1
ATOM 525 O O . THR A 1 67 ? -5.729 1.092 -28.744 1.00 93.88 67 THR A O 1
ATOM 528 N N . ALA A 1 68 ? -5.849 0.328 -30.867 1.00 92.94 68 ALA A N 1
ATOM 529 C CA . ALA A 1 68 ? -6.950 1.194 -31.298 1.00 92.94 68 ALA A CA 1
ATOM 530 C C . ALA A 1 68 ? -8.224 0.990 -30.462 1.00 92.94 68 ALA A C 1
ATOM 532 O O . ALA A 1 68 ? -8.783 1.955 -29.942 1.00 92.94 68 ALA A O 1
ATOM 533 N N . ALA A 1 69 ? -8.648 -0.266 -30.306 1.00 92.19 69 ALA A N 1
ATOM 534 C CA . ALA A 1 69 ? -9.792 -0.648 -29.486 1.00 92.19 69 ALA A CA 1
ATOM 535 C C . ALA A 1 69 ? -9.354 -1.094 -28.082 1.00 92.19 69 ALA A C 1
ATOM 537 O O . ALA A 1 69 ? -8.196 -1.471 -27.856 1.00 92.19 69 ALA A O 1
ATOM 538 N N . ASP A 1 70 ? -10.286 -1.055 -27.136 1.00 93.88 70 ASP A N 1
ATOM 539 C CA . ASP A 1 70 ? -10.114 -1.675 -25.822 1.00 93.88 70 ASP A CA 1
ATOM 540 C C . ASP A 1 70 ? -10.328 -3.199 -25.928 1.00 93.88 70 ASP A C 1
ATOM 542 O O . ASP A 1 70 ? -10.831 -3.690 -26.942 1.00 93.88 70 ASP A O 1
ATOM 546 N N . MET A 1 71 ? -9.894 -3.963 -24.924 1.00 93.94 71 MET A N 1
ATOM 547 C CA . MET A 1 71 ? -10.084 -5.419 -24.910 1.00 93.94 71 MET A CA 1
ATOM 548 C C . MET A 1 71 ? -11.517 -5.746 -24.469 1.00 93.94 71 MET A C 1
ATOM 550 O O . MET A 1 71 ? -12.066 -5.062 -23.609 1.00 93.94 71 MET A O 1
ATOM 554 N N . GLY A 1 72 ? -12.131 -6.773 -25.068 1.00 87.88 72 GLY A N 1
ATOM 555 C CA . GLY A 1 72 ? -13.547 -7.099 -24.834 1.00 87.88 72 GLY A CA 1
ATOM 556 C C . GLY A 1 72 ? -13.852 -7.669 -23.444 1.00 87.88 72 GLY A C 1
ATOM 557 O O . GLY A 1 72 ? -14.978 -7.568 -22.976 1.00 87.88 72 GLY A O 1
ATOM 558 N N . PHE A 1 73 ? -12.856 -8.257 -22.786 1.00 88.69 73 PHE A N 1
ATOM 559 C CA . PHE A 1 73 ? -12.912 -8.746 -21.410 1.00 88.69 73 PHE A CA 1
ATOM 560 C C . PHE A 1 73 ? -11.493 -8.782 -20.829 1.00 88.69 73 PHE A C 1
ATOM 562 O O . PHE A 1 73 ? -10.506 -8.616 -21.555 1.00 88.69 73 PHE A O 1
ATOM 569 N N . VAL A 1 74 ? -11.375 -8.985 -19.515 1.00 91.75 74 VAL A N 1
ATOM 570 C CA . VAL A 1 74 ? -10.072 -9.090 -18.849 1.00 91.75 74 VAL A CA 1
ATOM 571 C C . VAL A 1 74 ? -9.436 -10.439 -19.184 1.00 91.75 74 VAL A C 1
ATOM 573 O O . VAL A 1 74 ? -9.902 -11.480 -18.733 1.00 91.75 74 VAL A O 1
ATOM 576 N N . HIS A 1 75 ? -8.358 -10.420 -19.966 1.00 93.12 75 HIS A N 1
ATOM 577 C CA . HIS A 1 75 ? -7.468 -11.562 -20.166 1.00 93.12 75 HIS A CA 1
ATOM 578 C C . HIS A 1 75 ? -6.018 -11.083 -20.206 1.00 93.12 75 HIS A C 1
ATOM 580 O O . HIS A 1 75 ? -5.748 -9.936 -20.568 1.00 93.12 75 HIS A O 1
ATOM 586 N N . HIS A 1 76 ? -5.076 -11.957 -19.848 1.00 96.12 76 HIS A N 1
ATOM 587 C CA . HIS A 1 76 ? -3.684 -11.545 -19.663 1.00 96.12 76 HIS A CA 1
ATOM 588 C C . HIS A 1 76 ? -2.773 -11.854 -20.859 1.00 96.12 76 HIS A C 1
ATOM 590 O O . HIS A 1 76 ? -1.593 -11.542 -20.803 1.00 96.12 76 HIS A O 1
ATOM 596 N N . ASP A 1 77 ? -3.289 -12.375 -21.979 1.00 95.56 77 ASP A N 1
ATOM 597 C CA . ASP A 1 77 ? -2.529 -12.421 -23.243 1.00 95.56 77 ASP A CA 1
ATOM 598 C C . ASP A 1 77 ? -2.373 -11.016 -23.865 1.00 95.56 77 ASP A C 1
ATOM 600 O O . ASP A 1 77 ? -3.091 -10.608 -24.781 1.00 95.56 77 ASP A O 1
ATOM 604 N N . VAL A 1 78 ? -1.448 -10.234 -23.304 1.00 96.56 78 VAL A N 1
ATOM 605 C CA . VAL A 1 78 ? -1.234 -8.820 -23.649 1.00 96.56 78 VAL A CA 1
ATOM 606 C C . VAL A 1 78 ? -0.079 -8.607 -24.632 1.00 96.56 78 VAL A C 1
ATOM 608 O O . VAL A 1 78 ? 0.073 -7.508 -25.173 1.00 96.56 78 VAL A O 1
ATOM 611 N N . VAL A 1 79 ? 0.732 -9.631 -24.924 1.00 96.75 79 VAL A N 1
ATOM 612 C CA . VAL A 1 79 ? 1.883 -9.512 -25.842 1.00 96.75 79 VAL A CA 1
ATOM 613 C C . VAL A 1 79 ? 1.455 -9.115 -27.261 1.00 96.75 79 VAL A C 1
ATOM 615 O O . VAL A 1 79 ? 2.051 -8.177 -27.797 1.00 96.75 79 VAL A O 1
ATOM 618 N N . PRO A 1 80 ? 0.416 -9.720 -27.879 1.00 96.06 80 PRO A N 1
ATOM 619 C CA . PRO A 1 80 ? -0.039 -9.321 -29.213 1.00 96.06 80 PRO A CA 1
ATOM 620 C C . PRO A 1 80 ? -0.546 -7.879 -29.259 1.00 96.06 80 PRO A C 1
ATOM 622 O O . PRO A 1 80 ? -0.441 -7.216 -30.289 1.00 96.06 80 PRO A O 1
ATOM 625 N N . ARG A 1 81 ? -1.062 -7.368 -28.135 1.00 95.88 81 ARG A N 1
ATOM 626 C CA . ARG A 1 81 ? -1.493 -5.975 -28.009 1.00 95.88 81 ARG A CA 1
ATOM 627 C C . ARG A 1 81 ? -0.307 -5.019 -27.903 1.00 95.88 81 ARG A C 1
ATOM 629 O O . ARG A 1 81 ? -0.283 -4.008 -28.603 1.00 95.88 81 ARG A O 1
ATOM 636 N N . LEU A 1 82 ? 0.651 -5.314 -27.026 1.00 95.94 82 LEU A N 1
ATOM 637 C CA . LEU A 1 82 ? 1.706 -4.373 -26.627 1.00 95.94 82 LEU A CA 1
ATOM 638 C C . LEU A 1 82 ? 2.976 -4.477 -27.476 1.00 95.94 82 LEU A C 1
ATOM 640 O O . LEU A 1 82 ? 3.640 -3.470 -27.719 1.00 95.94 82 LEU A O 1
ATOM 644 N N . LEU A 1 83 ? 3.297 -5.676 -27.960 1.00 95.56 83 LEU A N 1
ATOM 645 C CA . LEU A 1 83 ? 4.444 -5.970 -28.819 1.00 95.56 83 LEU A CA 1
ATOM 646 C C . LEU A 1 83 ? 4.000 -6.720 -30.099 1.00 95.56 83 LEU A C 1
ATOM 648 O O . LEU A 1 83 ? 4.558 -7.771 -30.422 1.00 95.56 83 LEU A O 1
ATOM 652 N N . PRO A 1 84 ? 3.037 -6.194 -30.887 1.00 95.81 84 PRO A N 1
ATOM 653 C CA . PRO A 1 84 ? 2.509 -6.880 -32.076 1.00 95.81 84 PRO A CA 1
ATOM 654 C C . PRO A 1 84 ? 3.588 -7.170 -33.124 1.00 95.81 84 PRO A C 1
ATOM 656 O O . PRO A 1 84 ? 3.577 -8.211 -33.772 1.00 95.81 84 PRO A O 1
ATOM 659 N N . HIS A 1 85 ? 4.549 -6.256 -33.273 1.00 94.38 85 HIS A N 1
ATOM 660 C CA . HIS A 1 85 ? 5.691 -6.405 -34.171 1.00 94.38 85 HIS A CA 1
ATOM 661 C C . HIS A 1 85 ? 6.595 -7.570 -33.758 1.00 94.38 85 HIS A C 1
ATOM 663 O O . HIS A 1 85 ? 7.046 -8.317 -34.619 1.00 94.38 85 HIS A O 1
ATOM 669 N N . TYR A 1 86 ? 6.806 -7.776 -32.453 1.00 94.75 86 TYR A N 1
ATOM 670 C CA . TYR A 1 86 ? 7.538 -8.937 -31.957 1.00 94.75 86 TYR A CA 1
ATOM 671 C C . TYR A 1 86 ? 6.805 -10.228 -32.315 1.00 94.75 86 TYR A C 1
ATOM 673 O O . TYR A 1 86 ? 7.425 -11.122 -32.875 1.00 94.75 86 TYR A O 1
ATOM 681 N N . VAL A 1 87 ? 5.494 -10.309 -32.057 1.00 95.19 87 VAL A N 1
ATOM 682 C CA . VAL A 1 87 ? 4.692 -11.510 -32.358 1.00 95.19 87 VAL A CA 1
ATOM 683 C C . VAL A 1 87 ? 4.672 -11.815 -33.857 1.00 95.19 87 VAL A C 1
ATOM 685 O O . VAL A 1 87 ? 4.806 -12.970 -34.256 1.00 95.19 87 VAL A O 1
ATOM 688 N N . ALA A 1 88 ? 4.514 -10.793 -34.699 1.00 96.12 88 ALA A N 1
ATOM 689 C CA . ALA A 1 88 ? 4.505 -10.965 -36.147 1.00 96.12 88 ALA A CA 1
ATOM 690 C C . ALA A 1 88 ? 5.868 -11.444 -36.667 1.00 96.12 88 ALA A C 1
ATOM 692 O O . ALA A 1 88 ? 5.946 -12.409 -37.425 1.00 96.12 88 ALA A O 1
ATOM 693 N N . TRP A 1 89 ? 6.953 -10.794 -36.246 1.00 96.38 89 TRP A N 1
ATOM 694 C CA . TRP A 1 89 ? 8.286 -11.083 -36.765 1.00 96.38 89 TRP A CA 1
ATOM 695 C C . TRP A 1 89 ? 8.916 -12.330 -36.153 1.00 96.38 89 TRP A C 1
ATOM 697 O O . TRP A 1 89 ? 9.638 -13.026 -36.861 1.00 96.38 89 TRP A O 1
ATOM 707 N N . SER A 1 90 ? 8.600 -12.682 -34.906 1.00 94.31 90 SER A N 1
ATOM 708 C CA . SER A 1 90 ? 9.076 -13.933 -34.310 1.00 94.31 90 SER A CA 1
ATOM 709 C C . SER A 1 90 ? 8.496 -15.162 -35.014 1.00 94.31 90 SER A C 1
ATOM 711 O O . SER A 1 90 ? 9.207 -16.143 -35.216 1.00 94.31 90 SER A O 1
ATOM 713 N N . LYS A 1 91 ? 7.240 -15.086 -35.476 1.00 94.19 91 LYS A N 1
ATOM 714 C CA . LYS A 1 91 ? 6.617 -16.130 -36.307 1.00 94.19 91 LYS A CA 1
ATOM 715 C C . LYS A 1 91 ? 7.267 -16.257 -37.687 1.00 94.19 91 LYS A C 1
ATOM 717 O O . LYS A 1 91 ? 7.341 -17.358 -38.217 1.00 94.19 91 LYS A O 1
ATOM 722 N N . MET A 1 92 ? 7.728 -15.149 -38.270 1.00 95.19 92 MET A N 1
ATOM 723 C CA . MET A 1 92 ? 8.317 -15.133 -39.618 1.00 95.19 92 MET A CA 1
ATOM 724 C C . MET A 1 92 ? 9.809 -15.485 -39.643 1.00 95.19 92 MET A C 1
ATOM 726 O O . MET A 1 92 ? 10.266 -16.139 -40.575 1.00 95.19 92 MET A O 1
ATOM 730 N N . TYR A 1 93 ? 10.573 -15.018 -38.653 1.00 94.62 93 TYR A N 1
ATOM 731 C CA . TYR A 1 93 ? 12.040 -15.069 -38.654 1.00 94.62 93 TYR A CA 1
ATOM 732 C C . TYR A 1 93 ? 12.623 -15.900 -37.499 1.00 94.62 93 TYR A C 1
ATOM 734 O O . TYR A 1 93 ? 13.834 -16.097 -37.442 1.00 94.62 93 TYR A O 1
ATOM 742 N N . GLY A 1 94 ? 11.786 -16.404 -36.588 1.00 90.75 94 GLY A N 1
ATOM 743 C CA . GLY A 1 94 ? 12.209 -17.135 -35.394 1.00 90.75 94 GLY A CA 1
ATOM 744 C C . GLY A 1 94 ? 12.533 -16.224 -34.203 1.00 90.75 94 GLY A C 1
ATOM 745 O O . GLY A 1 94 ? 12.233 -15.032 -34.193 1.00 90.75 94 GLY A O 1
ATOM 746 N N . ARG A 1 95 ? 13.157 -16.789 -33.160 1.00 85.56 95 ARG A N 1
ATOM 747 C CA . ARG A 1 95 ? 13.443 -16.080 -31.889 1.00 85.56 95 ARG A CA 1
ATOM 748 C C . ARG A 1 95 ? 14.470 -14.956 -32.019 1.00 85.56 95 ARG A C 1
ATOM 750 O O . ARG A 1 95 ? 14.481 -14.052 -31.186 1.00 85.56 95 ARG A O 1
ATOM 757 N N . ARG A 1 96 ? 15.303 -15.013 -33.061 1.00 91.81 96 ARG A N 1
ATOM 758 C CA . ARG A 1 96 ? 16.368 -14.051 -33.353 1.00 91.81 96 ARG A CA 1
ATOM 759 C C . ARG A 1 96 ? 16.036 -13.341 -34.647 1.00 91.81 96 ARG A C 1
ATOM 761 O O . ARG A 1 96 ? 16.058 -13.949 -35.712 1.00 91.81 96 ARG A O 1
ATOM 768 N N . PHE A 1 97 ? 15.795 -12.044 -34.564 1.00 95.81 97 PHE A N 1
ATOM 769 C CA . PHE A 1 97 ? 15.644 -11.227 -35.758 1.00 95.81 97 PHE A CA 1
ATOM 770 C C . PHE A 1 97 ? 16.207 -9.831 -35.545 1.00 95.81 97 PHE A C 1
ATOM 772 O O . PHE A 1 97 ? 16.238 -9.320 -34.422 1.00 95.81 97 PHE A O 1
ATOM 779 N N . VAL A 1 98 ? 16.655 -9.211 -36.635 1.00 96.31 98 VAL A N 1
ATOM 780 C CA . VAL A 1 98 ? 17.145 -7.829 -36.625 1.00 96.31 98 VAL A CA 1
ATOM 781 C C . VAL A 1 98 ? 16.144 -6.929 -37.332 1.00 96.31 98 VAL A C 1
ATOM 783 O O . VAL A 1 98 ? 15.727 -7.217 -38.447 1.00 96.31 98 VAL A O 1
ATOM 786 N N . TYR A 1 99 ? 15.781 -5.824 -36.695 1.00 94.94 99 TYR A N 1
ATOM 787 C CA . TYR A 1 99 ? 14.963 -4.764 -37.282 1.00 94.94 99 TYR A CA 1
ATOM 788 C C . TYR A 1 99 ? 15.619 -3.402 -37.034 1.00 94.94 99 TYR A C 1
ATOM 790 O O . TYR A 1 99 ? 16.552 -3.285 -36.240 1.00 94.94 99 TYR A O 1
ATOM 798 N N . TRP A 1 100 ? 15.156 -2.353 -37.709 1.00 92.12 100 TRP A N 1
ATOM 799 C CA . TRP A 1 100 ? 15.773 -1.027 -37.639 1.00 92.12 100 TRP A CA 1
ATOM 800 C C . TRP A 1 100 ? 14.856 -0.002 -36.983 1.00 92.12 100 TRP A C 1
ATOM 802 O O . TRP A 1 100 ? 13.719 0.200 -37.406 1.00 92.12 100 TRP A O 1
ATOM 812 N N . ASN A 1 101 ? 15.378 0.700 -35.980 1.00 88.19 101 ASN A N 1
ATOM 813 C CA . ASN A 1 101 ? 14.735 1.867 -35.389 1.00 88.19 101 ASN A CA 1
ATOM 814 C C . ASN A 1 101 ? 15.420 3.134 -35.908 1.00 88.19 101 ASN A C 1
ATOM 816 O O . ASN A 1 101 ? 16.441 3.570 -35.365 1.00 88.19 101 ASN A O 1
ATOM 820 N N . GLY A 1 102 ? 14.886 3.701 -36.991 1.00 86.25 102 GLY A N 1
ATOM 821 C CA . GLY A 1 102 ? 15.627 4.674 -37.782 1.00 86.25 102 GLY A CA 1
ATOM 822 C C . GLY A 1 102 ? 16.858 4.004 -38.391 1.00 86.25 102 GLY A C 1
ATOM 823 O O . GLY A 1 102 ? 16.741 3.002 -39.092 1.00 86.25 102 GLY A O 1
ATOM 824 N N . VAL A 1 103 ? 18.048 4.503 -38.056 1.00 84.88 103 VAL A N 1
ATOM 825 C CA . VAL A 1 103 ? 19.324 3.893 -38.475 1.00 84.88 103 VAL A CA 1
ATOM 826 C C . VAL A 1 103 ? 19.959 2.964 -37.441 1.00 84.88 103 VAL A C 1
ATOM 828 O O . VAL A 1 103 ? 20.973 2.341 -37.741 1.00 84.88 103 VAL A O 1
ATOM 831 N N . GLU A 1 104 ? 19.386 2.842 -36.240 1.00 90.31 104 GLU A N 1
ATOM 832 C CA . GLU A 1 104 ? 19.902 1.934 -35.210 1.00 90.31 104 GLU A CA 1
ATOM 833 C C . GLU A 1 104 ? 19.419 0.494 -35.475 1.00 90.31 104 GLU A C 1
ATOM 835 O O . GLU A 1 104 ? 18.209 0.249 -35.395 1.00 90.31 104 GLU A O 1
ATOM 840 N N . PRO A 1 105 ? 20.319 -0.467 -35.766 1.00 93.44 105 PRO A N 1
ATOM 841 C CA . PRO A 1 105 ? 19.945 -1.870 -35.879 1.00 93.44 105 PRO A CA 1
ATOM 842 C C . PRO A 1 105 ? 19.670 -2.455 -34.492 1.00 93.44 105 PRO A C 1
ATOM 844 O O . PRO A 1 105 ? 20.448 -2.260 -33.551 1.00 93.44 105 PRO A O 1
ATOM 847 N N . ARG A 1 106 ? 18.569 -3.195 -34.377 1.00 95.00 106 ARG A N 1
ATOM 848 C CA . ARG A 1 106 ? 18.091 -3.816 -33.145 1.00 95.00 106 ARG A CA 1
ATOM 849 C C . ARG A 1 106 ? 17.946 -5.319 -33.316 1.00 95.00 106 ARG A C 1
ATOM 851 O O . ARG A 1 106 ? 17.105 -5.765 -34.086 1.00 95.00 106 ARG A O 1
ATOM 858 N N . LEU A 1 107 ? 18.743 -6.086 -32.582 1.00 97.25 107 LEU A N 1
ATOM 859 C CA . LEU A 1 107 ? 18.594 -7.530 -32.445 1.00 97.25 107 LEU A CA 1
ATOM 860 C C . LEU A 1 107 ? 17.573 -7.822 -31.348 1.00 97.25 107 LEU A C 1
ATOM 862 O O . LEU A 1 107 ? 17.775 -7.418 -30.204 1.00 97.25 107 LEU A O 1
ATOM 866 N N . CYS A 1 108 ? 16.512 -8.550 -31.674 1.00 96.62 108 CYS A N 1
ATOM 867 C CA . CYS A 1 108 ? 15.677 -9.173 -30.660 1.00 96.62 108 CYS A CA 1
ATOM 868 C C . CYS A 1 108 ? 16.349 -10.463 -30.173 1.00 96.62 108 CYS A C 1
ATOM 870 O O . CYS A 1 108 ? 16.680 -11.323 -30.990 1.00 96.62 108 CYS A O 1
ATOM 872 N N . LEU A 1 109 ? 16.578 -10.565 -28.862 1.00 93.75 109 LEU A N 1
ATOM 873 C CA . LEU A 1 109 ? 17.212 -11.719 -28.224 1.00 93.75 109 LEU A CA 1
ATOM 874 C C . LEU A 1 109 ? 16.264 -12.293 -27.169 1.00 93.75 109 LEU A C 1
ATOM 876 O O . LEU A 1 109 ? 16.003 -11.632 -26.162 1.00 93.75 109 LEU A O 1
ATOM 880 N N . ALA A 1 110 ? 15.755 -13.502 -27.406 1.00 92.06 110 ALA A N 1
ATOM 881 C CA . ALA A 1 110 ? 14.753 -14.147 -26.553 1.00 92.06 110 ALA A CA 1
ATOM 882 C C . ALA A 1 110 ? 15.232 -15.479 -25.939 1.00 92.06 110 ALA A C 1
ATOM 884 O O . ALA A 1 110 ? 14.491 -16.119 -25.200 1.00 92.06 110 ALA A O 1
ATOM 885 N N . GLU A 1 111 ? 16.462 -15.916 -26.212 1.00 91.38 111 GLU A N 1
ATOM 886 C CA . GLU A 1 111 ? 17.031 -17.128 -25.621 1.00 91.38 111 GLU A CA 1
ATOM 887 C C . GLU A 1 111 ? 17.530 -16.892 -24.185 1.00 91.38 111 GLU A C 1
ATOM 889 O O . GLU A 1 111 ? 18.452 -16.091 -23.995 1.00 91.38 111 GLU A O 1
ATOM 894 N N . PRO A 1 112 ? 17.002 -17.610 -23.171 1.00 89.81 112 PRO A N 1
ATOM 895 C CA . PRO A 1 112 ? 17.371 -17.399 -21.767 1.00 89.81 112 PRO A CA 1
ATOM 896 C C . PRO A 1 112 ? 18.872 -17.521 -21.475 1.00 89.81 112 PRO A C 1
ATOM 898 O O . PRO A 1 112 ? 19.421 -16.706 -20.731 1.00 89.81 112 PRO A O 1
ATOM 901 N N . ASP A 1 113 ? 19.553 -18.494 -22.083 1.00 90.62 113 ASP A N 1
ATOM 902 C CA . ASP A 1 113 ? 20.981 -18.728 -21.841 1.00 90.62 113 ASP A CA 1
ATOM 903 C C . ASP A 1 113 ? 21.853 -17.592 -22.389 1.00 90.62 113 ASP A C 1
ATOM 905 O O . ASP A 1 113 ? 22.743 -17.098 -21.693 1.00 90.62 113 ASP A O 1
ATOM 909 N N . LEU A 1 114 ? 21.539 -17.094 -23.591 1.00 93.44 114 LEU A N 1
ATOM 910 C CA . LEU A 1 114 ? 22.236 -15.946 -24.177 1.00 93.44 114 LEU A CA 1
ATOM 911 C C . LEU A 1 114 ? 21.935 -14.656 -23.416 1.00 93.44 114 LEU A C 1
ATOM 913 O O . LEU A 1 114 ? 22.826 -13.832 -23.219 1.00 93.44 114 LEU A O 1
ATOM 917 N N . ILE A 1 115 ? 20.698 -14.473 -22.946 1.00 93.94 115 ILE A N 1
ATOM 918 C CA . ILE A 1 115 ? 20.334 -13.329 -22.102 1.00 93.94 115 ILE A CA 1
ATOM 919 C C . ILE A 1 115 ? 21.153 -13.346 -20.808 1.00 93.94 115 ILE A C 1
ATOM 921 O O . ILE A 1 115 ? 21.695 -12.313 -20.406 1.00 93.94 115 ILE A O 1
ATOM 925 N N . ARG A 1 116 ? 21.288 -14.513 -20.171 1.00 91.50 116 ARG A N 1
ATOM 926 C CA . ARG A 1 116 ? 22.093 -14.674 -18.956 1.00 91.50 116 ARG A CA 1
ATOM 927 C C . ARG A 1 116 ? 23.561 -14.357 -19.214 1.00 91.50 116 ARG A C 1
ATOM 929 O O . ARG A 1 116 ? 24.170 -13.632 -18.425 1.00 91.50 116 ARG A O 1
ATOM 936 N N . GLU A 1 117 ? 24.123 -14.864 -20.309 1.00 94.25 117 GLU A N 1
ATOM 937 C CA . GLU A 1 117 ? 25.499 -14.564 -20.713 1.00 94.25 117 GLU A CA 1
ATOM 938 C C . GLU A 1 117 ? 25.692 -13.057 -20.946 1.00 94.25 117 GLU A C 1
ATOM 940 O O . GLU A 1 117 ? 26.602 -12.456 -20.373 1.00 94.25 117 GLU A O 1
ATOM 945 N N . LEU A 1 118 ? 24.789 -12.424 -21.702 1.00 95.00 118 LEU A N 1
ATOM 946 C CA . LEU A 1 118 ? 24.814 -10.991 -22.007 1.00 95.00 118 LEU A CA 1
ATOM 947 C C . LEU A 1 118 ? 24.775 -10.126 -20.742 1.00 95.00 118 LEU A C 1
ATOM 949 O O . LEU A 1 118 ? 25.574 -9.200 -20.601 1.00 95.00 118 LEU A O 1
ATOM 953 N N . LEU A 1 119 ? 23.848 -10.419 -19.826 1.00 93.62 119 LEU A N 1
ATOM 954 C CA . LEU A 1 119 ? 23.638 -9.629 -18.611 1.00 93.62 119 LEU A CA 1
ATOM 955 C C . LEU A 1 119 ? 24.701 -9.871 -17.531 1.00 93.62 119 LEU A C 1
ATOM 957 O O . LEU A 1 119 ? 24.823 -9.051 -16.624 1.00 93.62 119 LEU A O 1
ATOM 961 N N . SER A 1 120 ? 25.462 -10.966 -17.610 1.00 90.62 120 SER A N 1
ATOM 962 C CA . SER A 1 120 ? 26.535 -11.273 -16.658 1.00 90.62 120 SER A CA 1
ATOM 963 C C . SER A 1 120 ? 27.914 -10.900 -17.206 1.00 90.62 120 SER A C 1
ATOM 965 O O . SER A 1 120 ? 28.573 -10.022 -16.649 1.00 90.62 120 SER A O 1
ATOM 967 N N . ARG A 1 121 ? 28.339 -11.518 -18.315 1.00 92.62 121 ARG A N 1
ATOM 968 C CA . ARG A 1 121 ? 29.715 -11.453 -18.834 1.00 92.62 121 ARG A CA 1
ATOM 969 C C . ARG A 1 121 ? 30.003 -10.197 -19.647 1.00 92.62 121 ARG A C 1
ATOM 971 O O . ARG A 1 121 ? 31.104 -9.667 -19.576 1.00 92.62 121 ARG A O 1
ATOM 978 N N . HIS A 1 122 ? 29.010 -9.685 -20.372 1.00 93.56 122 HIS A N 1
ATOM 979 C CA . HIS A 1 122 ? 29.207 -8.614 -21.359 1.00 93.56 122 HIS A CA 1
ATOM 980 C C . HIS A 1 122 ? 28.762 -7.229 -20.854 1.00 93.56 122 HIS A C 1
ATOM 982 O O . HIS A 1 122 ? 28.464 -6.322 -21.633 1.00 93.56 122 HIS A O 1
ATOM 988 N N . THR A 1 123 ? 28.711 -7.029 -19.533 1.00 89.69 123 THR A N 1
ATOM 989 C CA . THR A 1 123 ? 28.202 -5.783 -18.922 1.00 89.69 123 THR A CA 1
ATOM 990 C C . THR A 1 123 ? 29.136 -4.581 -19.111 1.00 89.69 123 THR A C 1
ATOM 992 O O . THR A 1 123 ? 28.662 -3.450 -19.210 1.00 89.69 123 THR A O 1
ATOM 995 N N . SER A 1 124 ? 30.454 -4.798 -19.165 1.00 89.94 124 SER A N 1
ATOM 996 C CA . SER A 1 124 ? 31.459 -3.736 -19.357 1.00 89.94 124 SER A CA 1
ATOM 997 C C . SER A 1 124 ? 31.472 -3.182 -20.785 1.00 89.94 124 SER A C 1
ATOM 999 O O . SER A 1 124 ? 31.762 -2.005 -20.993 1.00 89.94 124 SER A O 1
ATOM 1001 N N . VAL A 1 125 ? 31.108 -4.023 -21.752 1.00 94.06 125 VAL A N 1
ATOM 1002 C CA . VAL A 1 125 ? 31.181 -3.753 -23.196 1.00 94.06 125 VAL A CA 1
ATOM 1003 C C . VAL A 1 125 ? 29.823 -3.399 -23.805 1.00 94.06 125 VAL A C 1
ATOM 1005 O O . VAL A 1 125 ? 29.712 -3.132 -25.004 1.00 94.06 125 VAL A O 1
ATOM 1008 N N . THR A 1 126 ? 28.776 -3.356 -22.974 1.00 95.75 126 THR A N 1
ATOM 1009 C CA . THR A 1 126 ? 27.418 -2.985 -23.374 1.00 95.75 126 THR A CA 1
ATOM 1010 C C . THR A 1 126 ? 26.827 -1.872 -22.508 1.00 95.75 126 THR A C 1
ATOM 1012 O O . THR A 1 126 ? 27.250 -1.607 -21.381 1.00 95.75 126 THR A O 1
ATOM 1015 N N . GLY A 1 127 ? 25.814 -1.175 -23.026 1.00 94.94 127 GLY A N 1
ATOM 1016 C CA . GLY A 1 127 ? 25.157 -0.103 -22.277 1.00 94.94 127 GLY A CA 1
ATOM 1017 C C . GLY A 1 127 ? 23.956 0.514 -22.983 1.00 94.94 127 GLY A C 1
ATOM 1018 O O . GLY A 1 127 ? 23.307 -0.124 -23.802 1.00 94.94 127 GLY A O 1
ATOM 1019 N N . LYS A 1 128 ? 23.622 1.762 -22.659 1.00 93.81 128 LYS A N 1
ATOM 1020 C CA . LYS A 1 128 ? 22.563 2.528 -23.333 1.00 93.81 128 LYS A CA 1
ATOM 1021 C C . LYS A 1 128 ? 23.090 3.150 -24.621 1.00 93.81 128 LYS A C 1
ATOM 1023 O O . LYS A 1 128 ? 24.187 3.717 -24.627 1.00 93.81 128 LYS A O 1
ATOM 1028 N N . SER A 1 129 ? 22.314 3.067 -25.699 1.00 91.19 129 SER A N 1
ATOM 1029 C CA . SER A 1 129 ? 22.687 3.657 -26.983 1.00 91.19 129 SER A CA 1
ATOM 1030 C C . SER A 1 129 ? 22.701 5.186 -26.930 1.00 91.19 129 SER A C 1
ATOM 1032 O O . SER A 1 129 ? 22.143 5.815 -26.027 1.00 91.19 129 SER A O 1
ATOM 1034 N N . TRP A 1 130 ? 23.349 5.813 -27.914 1.00 86.50 130 TRP A N 1
ATOM 1035 C CA . TRP A 1 130 ? 23.301 7.267 -28.059 1.00 86.50 130 TRP A CA 1
ATOM 1036 C C . TRP A 1 130 ? 21.863 7.772 -28.248 1.00 86.50 130 TRP A C 1
ATOM 1038 O O . TRP A 1 130 ? 21.476 8.720 -27.572 1.00 86.50 130 TRP A O 1
ATOM 1048 N N . MET A 1 131 ? 21.053 7.100 -29.078 1.00 82.62 131 MET A N 1
ATOM 1049 C CA . MET A 1 131 ? 19.659 7.498 -29.312 1.00 82.62 131 MET A CA 1
ATOM 1050 C C . MET A 1 131 ? 18.833 7.462 -28.023 1.00 82.62 131 MET A C 1
ATOM 1052 O O . MET A 1 131 ? 18.049 8.372 -27.775 1.00 82.62 131 MET A O 1
ATOM 1056 N N . GLN A 1 132 ? 19.042 6.456 -27.171 1.00 86.31 132 GLN A N 1
ATOM 1057 C CA . GLN A 1 132 ? 18.325 6.339 -25.898 1.00 86.31 132 GLN A CA 1
ATOM 1058 C C . GLN A 1 132 ? 18.676 7.460 -24.919 1.00 86.31 132 GLN A C 1
ATOM 1060 O O . GLN A 1 132 ? 17.782 8.055 -24.313 1.00 86.31 132 GLN A O 1
ATOM 1065 N N . ARG A 1 133 ? 19.974 7.762 -24.788 1.00 88.00 133 ARG A N 1
ATOM 1066 C CA . ARG A 1 133 ? 20.457 8.825 -23.898 1.00 88.00 133 ARG A CA 1
ATOM 1067 C C . ARG A 1 133 ? 19.988 10.197 -24.362 1.00 88.00 133 ARG A C 1
ATOM 1069 O O . ARG A 1 133 ? 19.549 10.998 -23.549 1.00 88.00 133 ARG A O 1
ATOM 1076 N N . GLU A 1 134 ? 20.035 10.460 -25.666 1.00 82.94 134 GLU A N 1
ATOM 1077 C CA . GLU A 1 134 ? 19.585 11.742 -26.208 1.00 82.94 134 GLU A CA 1
ATOM 1078 C C . GLU A 1 134 ? 18.061 11.892 -26.176 1.00 82.94 1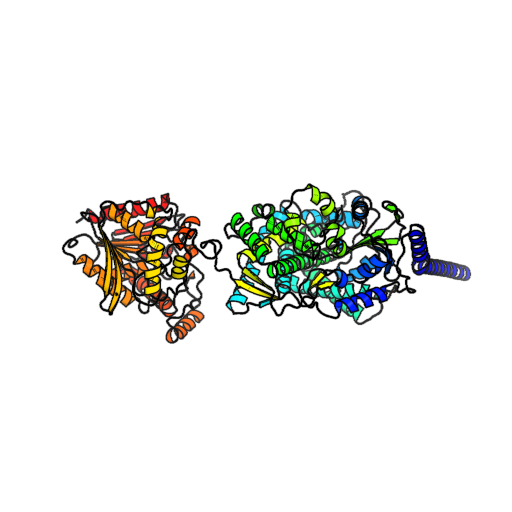34 GLU A C 1
ATOM 1080 O O . GLU A 1 134 ? 17.579 12.963 -25.816 1.00 82.94 134 GLU A O 1
ATOM 1085 N N . GLY A 1 135 ? 17.304 10.831 -26.476 1.00 80.19 135 GLY A N 1
ATOM 1086 C CA . GLY A 1 135 ? 15.838 10.846 -26.405 1.00 80.19 135 GLY A CA 1
ATOM 1087 C C . GLY A 1 135 ? 15.300 11.038 -24.984 1.00 80.19 135 GLY A C 1
ATOM 1088 O O . GLY A 1 135 ? 14.247 11.636 -24.804 1.00 80.19 135 GLY A O 1
ATOM 1089 N N . SER A 1 136 ? 16.053 10.601 -23.968 1.00 83.38 136 SER A N 1
ATOM 1090 C CA . SER A 1 136 ? 15.668 10.722 -22.550 1.00 83.38 136 SER A CA 1
ATOM 1091 C C . SER A 1 136 ? 16.318 11.918 -21.840 1.00 83.38 136 SER A C 1
ATOM 1093 O O . SER A 1 136 ? 16.098 12.125 -20.645 1.00 83.38 136 SER A O 1
ATOM 1095 N N . LYS A 1 137 ? 17.122 12.719 -22.555 1.00 84.62 137 LYS A N 1
ATOM 1096 C CA . LYS A 1 137 ? 17.975 13.770 -21.976 1.00 84.62 137 LYS A CA 1
ATOM 1097 C C . LYS A 1 137 ? 17.192 14.831 -21.206 1.00 84.62 137 LYS A C 1
ATOM 1099 O O . LYS A 1 137 ? 17.663 15.326 -20.190 1.00 84.62 137 LYS A O 1
ATOM 1104 N N . HIS A 1 138 ? 16.016 15.209 -21.695 1.00 83.62 138 HIS A N 1
ATOM 1105 C CA . HIS A 1 138 ? 15.194 16.231 -21.044 1.00 83.62 138 HIS A CA 1
ATOM 1106 C C . HIS A 1 138 ? 14.355 15.683 -19.886 1.00 83.62 138 HIS A C 1
ATOM 1108 O O . HIS A 1 138 ? 13.826 16.469 -19.111 1.00 83.62 138 HIS A O 1
ATOM 1114 N N . PHE A 1 139 ? 14.264 14.359 -19.766 1.00 87.81 139 PHE A N 1
ATOM 1115 C CA . PHE A 1 139 ? 13.472 13.672 -18.760 1.00 87.81 139 PHE A CA 1
ATOM 1116 C C . PHE A 1 139 ? 14.329 13.223 -17.567 1.00 87.81 139 PHE A C 1
ATOM 1118 O O . PHE A 1 139 ? 14.178 13.764 -16.480 1.00 87.81 139 PHE A O 1
ATOM 1125 N N . VAL A 1 140 ? 15.282 12.310 -17.777 1.00 88.94 140 VAL A N 1
ATOM 1126 C CA . VAL A 1 140 ? 16.172 11.767 -16.721 1.00 88.94 140 VAL A CA 1
ATOM 1127 C C . VAL A 1 140 ? 17.641 12.168 -16.900 1.00 88.94 140 VAL A C 1
ATOM 1129 O O . VAL A 1 140 ? 18.491 11.838 -16.079 1.00 88.94 140 VAL A O 1
ATOM 1132 N N . GLY A 1 141 ? 17.963 12.884 -17.981 1.00 89.56 141 GLY A N 1
ATOM 1133 C CA . GLY A 1 141 ? 19.312 13.392 -18.222 1.00 89.56 141 GLY A CA 1
ATOM 1134 C C . GLY A 1 141 ? 20.375 12.293 -18.280 1.00 89.56 141 GLY A C 1
ATOM 1135 O O . GLY A 1 141 ? 20.221 11.302 -19.000 1.00 89.56 141 GLY A O 1
ATOM 1136 N N . ARG A 1 142 ? 21.482 12.507 -17.564 1.00 90.38 142 ARG A N 1
ATOM 1137 C CA . ARG A 1 142 ? 22.616 11.575 -17.431 1.00 90.38 142 ARG A CA 1
ATOM 1138 C C . ARG A 1 142 ? 22.615 10.786 -16.115 1.00 90.38 142 ARG A C 1
ATOM 1140 O O . ARG A 1 142 ? 23.659 10.227 -15.776 1.00 90.38 142 ARG A O 1
ATOM 1147 N N . GLY A 1 143 ? 21.486 10.746 -15.407 1.00 92.19 143 GLY A N 1
ATOM 1148 C CA . GLY A 1 143 ? 21.365 9.992 -14.161 1.00 92.19 143 GLY A CA 1
ATOM 1149 C C . GLY A 1 143 ? 21.547 8.485 -14.367 1.00 92.19 143 GLY A C 1
ATOM 1150 O O . GLY A 1 143 ? 21.646 8.003 -15.510 1.00 92.19 143 GLY A O 1
ATOM 1151 N N . LEU A 1 144 ? 21.534 7.731 -13.268 1.00 94.44 144 LEU A N 1
ATOM 1152 C CA . LEU A 1 144 ? 21.914 6.317 -13.209 1.00 94.44 144 LEU A CA 1
ATOM 1153 C C . LEU A 1 144 ? 21.275 5.441 -14.294 1.00 94.44 144 LEU A C 1
ATOM 1155 O O . LEU A 1 144 ? 21.920 4.544 -14.851 1.00 94.44 144 LEU A O 1
ATOM 1159 N N . LEU A 1 145 ? 20.013 5.713 -14.640 1.00 91.81 145 LEU A N 1
ATOM 1160 C CA . LEU A 1 145 ? 19.265 4.963 -15.650 1.00 91.81 145 LEU A CA 1
ATOM 1161 C C . LEU A 1 145 ? 19.903 5.031 -17.054 1.00 91.81 145 LEU A C 1
ATOM 1163 O O . LEU A 1 145 ? 19.784 4.077 -17.833 1.00 91.81 145 LEU A O 1
ATOM 1167 N N . MET A 1 146 ? 20.577 6.139 -17.380 1.00 93.31 146 MET A N 1
ATOM 1168 C CA . MET A 1 146 ? 21.155 6.435 -18.699 1.00 93.31 146 MET A CA 1
ATOM 1169 C C . MET A 1 146 ? 22.690 6.407 -18.733 1.00 93.31 146 MET A C 1
ATOM 1171 O O . MET A 1 146 ? 23.281 6.535 -19.813 1.00 93.31 146 MET A O 1
ATOM 1175 N N . ALA A 1 147 ? 23.345 6.200 -17.591 1.00 93.44 147 ALA A N 1
ATOM 1176 C CA . ALA A 1 147 ? 24.796 6.156 -17.491 1.00 93.44 147 ALA A CA 1
ATOM 1177 C C . ALA A 1 147 ? 25.421 4.879 -18.083 1.00 93.44 147 ALA A C 1
ATOM 1179 O O . ALA A 1 147 ? 24.800 3.812 -18.188 1.00 93.44 147 ALA A O 1
ATOM 1180 N N . ASN A 1 148 ? 26.692 4.989 -18.482 1.00 94.00 148 ASN A N 1
ATOM 1181 C CA . ASN A 1 148 ? 27.476 3.909 -19.082 1.00 94.00 148 ASN A CA 1
ATOM 1182 C C . ASN A 1 148 ? 28.894 3.842 -18.510 1.00 94.00 148 ASN A C 1
ATOM 1184 O O . ASN A 1 148 ? 29.409 4.844 -18.031 1.00 94.00 148 ASN A O 1
ATOM 1188 N N . GLY A 1 149 ? 29.538 2.676 -18.633 1.00 91.00 149 GLY A N 1
ATOM 1189 C CA . GLY A 1 149 ? 30.947 2.493 -18.278 1.00 91.00 149 GLY A CA 1
ATOM 1190 C C . GLY A 1 149 ? 31.265 2.929 -16.845 1.00 91.00 149 GLY A C 1
ATOM 1191 O O . GLY A 1 149 ? 30.517 2.611 -15.920 1.00 91.00 149 GLY A O 1
ATOM 1192 N N . GLY A 1 150 ? 32.363 3.672 -16.686 1.00 90.06 150 GLY A N 1
ATOM 1193 C CA . GLY A 1 150 ? 32.814 4.192 -15.394 1.00 90.06 150 GLY A CA 1
ATOM 1194 C C . GLY A 1 150 ? 31.801 5.110 -14.704 1.00 90.06 150 GLY A C 1
ATOM 1195 O O . GLY A 1 150 ? 31.611 4.971 -13.502 1.00 90.06 150 GLY A O 1
ATOM 1196 N N . ASP A 1 151 ? 31.092 5.969 -15.450 1.00 91.12 151 ASP A N 1
ATOM 1197 C CA . ASP A 1 151 ? 30.080 6.876 -14.879 1.00 91.12 151 ASP A CA 1
ATOM 1198 C C . ASP A 1 151 ? 28.963 6.087 -14.184 1.00 91.12 151 ASP A C 1
ATOM 1200 O O . ASP A 1 151 ? 28.581 6.401 -13.062 1.00 91.12 151 ASP A O 1
ATOM 1204 N N . TRP A 1 152 ? 28.476 5.018 -14.827 1.00 94.12 152 TRP A N 1
ATOM 1205 C CA . TRP A 1 152 ? 27.452 4.148 -14.241 1.00 94.12 152 TRP A CA 1
ATOM 1206 C C . TRP A 1 152 ? 27.949 3.451 -12.973 1.00 94.12 152 TRP A C 1
ATOM 1208 O O . TRP A 1 152 ? 27.206 3.359 -11.998 1.00 94.12 152 TRP A O 1
ATOM 1218 N N . TYR A 1 153 ? 29.192 2.959 -12.988 1.00 92.38 153 TYR A N 1
ATOM 1219 C CA . TYR A 1 153 ? 29.780 2.288 -11.831 1.00 92.38 153 TYR A CA 1
ATOM 1220 C C . TYR A 1 153 ? 29.855 3.235 -10.627 1.00 92.38 153 TYR A C 1
ATOM 1222 O O . TYR A 1 153 ? 29.409 2.872 -9.541 1.00 92.38 153 TYR A O 1
ATOM 1230 N N . GLN A 1 154 ? 30.350 4.459 -10.840 1.00 90.81 154 GLN A N 1
ATOM 1231 C CA . GLN A 1 154 ? 30.480 5.473 -9.791 1.00 90.81 154 GLN A CA 1
ATOM 1232 C C . GLN A 1 154 ? 29.115 5.929 -9.265 1.00 90.81 154 GLN A C 1
ATOM 1234 O O . GLN A 1 154 ? 28.875 5.858 -8.065 1.00 90.81 154 GLN A O 1
ATOM 1239 N N . GLN A 1 155 ? 28.182 6.303 -10.148 1.00 93.25 155 GLN A N 1
ATOM 1240 C CA . GLN A 1 155 ? 26.827 6.698 -9.740 1.00 93.25 155 GLN A CA 1
ATOM 1241 C C . GLN A 1 155 ? 26.132 5.593 -8.937 1.00 93.25 155 GLN A C 1
ATOM 1243 O O . GLN A 1 155 ? 25.557 5.864 -7.887 1.00 93.25 155 GLN A O 1
ATOM 1248 N N . ARG A 1 156 ? 26.224 4.330 -9.387 1.00 93.69 156 ARG A N 1
ATOM 1249 C CA . ARG A 1 156 ? 25.635 3.196 -8.663 1.00 93.69 156 ARG A CA 1
ATOM 1250 C C . ARG A 1 156 ? 26.270 3.013 -7.289 1.00 93.69 156 ARG A C 1
ATOM 1252 O O . ARG A 1 156 ? 25.550 2.707 -6.346 1.00 93.69 156 ARG A O 1
ATOM 1259 N N . HIS A 1 157 ? 27.589 3.160 -7.191 1.00 91.56 157 HIS A N 1
ATOM 1260 C CA . HIS A 1 157 ? 28.311 3.027 -5.929 1.00 91.56 157 HIS A CA 1
ATOM 1261 C C . HIS A 1 157 ? 27.859 4.076 -4.906 1.00 91.56 157 HIS A C 1
ATOM 1263 O O . HIS A 1 157 ? 27.607 3.717 -3.761 1.00 91.56 157 HIS A O 1
ATOM 1269 N N . ILE A 1 158 ? 27.670 5.326 -5.342 1.00 90.50 158 ILE A N 1
ATOM 1270 C CA . ILE A 1 158 ? 27.233 6.443 -4.490 1.00 90.50 158 ILE A CA 1
ATOM 1271 C C . ILE A 1 158 ? 25.816 6.219 -3.945 1.00 90.50 158 ILE A C 1
ATOM 1273 O O . ILE A 1 158 ? 25.562 6.461 -2.771 1.00 90.50 158 ILE A O 1
ATOM 1277 N N . VAL A 1 159 ? 24.887 5.748 -4.782 1.00 91.88 159 VAL A N 1
ATOM 1278 C CA . VAL A 1 159 ? 23.461 5.648 -4.408 1.00 91.88 159 VAL A CA 1
ATOM 1279 C C . VAL A 1 159 ? 23.060 4.292 -3.820 1.00 91.88 159 VAL A C 1
ATOM 1281 O O . VAL A 1 159 ? 22.000 4.179 -3.214 1.00 91.88 159 VAL A O 1
ATOM 1284 N N . ALA A 1 160 ? 23.883 3.247 -3.965 1.00 92.31 160 ALA A N 1
ATOM 1285 C CA . ALA A 1 160 ? 23.594 1.916 -3.421 1.00 92.31 160 ALA A CA 1
ATOM 1286 C C . ALA A 1 160 ? 23.312 1.882 -1.905 1.00 92.31 160 ALA A C 1
ATOM 1288 O O . ALA A 1 160 ? 22.382 1.165 -1.527 1.00 92.31 160 ALA A O 1
ATOM 1289 N N . PRO A 1 161 ? 24.030 2.632 -1.042 1.00 91.06 161 PRO A N 1
ATOM 1290 C CA . PRO A 1 161 ? 23.784 2.617 0.399 1.00 91.06 161 PRO A CA 1
ATOM 1291 C C . PRO A 1 161 ? 22.359 3.016 0.812 1.00 91.06 161 PRO A C 1
ATOM 1293 O O . PRO A 1 161 ? 21.869 2.481 1.804 1.00 91.06 161 PRO A O 1
ATOM 1296 N N . ALA A 1 162 ? 21.668 3.871 0.042 1.00 89.69 162 ALA A N 1
ATOM 1297 C CA . ALA A 1 162 ? 20.278 4.260 0.322 1.00 89.69 162 ALA A CA 1
ATOM 1298 C C . ALA A 1 162 ? 19.302 3.067 0.265 1.00 89.69 162 ALA A C 1
ATOM 1300 O O . ALA A 1 162 ? 18.315 3.017 0.988 1.00 89.69 162 ALA A O 1
ATOM 1301 N N . PHE A 1 163 ? 19.608 2.045 -0.543 1.00 90.69 163 PHE A N 1
ATOM 1302 C CA . PHE A 1 163 ? 18.701 0.924 -0.820 1.00 90.69 163 PHE A CA 1
ATOM 1303 C C . PHE A 1 163 ? 19.132 -0.400 -0.164 1.00 90.69 163 PHE A C 1
ATOM 1305 O O . PHE A 1 163 ? 18.704 -1.476 -0.594 1.00 90.69 163 PHE A O 1
ATOM 1312 N N . MET A 1 164 ? 20.001 -0.356 0.854 1.00 86.94 164 MET A N 1
ATOM 1313 C CA . MET A 1 164 ? 20.607 -1.547 1.465 1.00 86.94 164 MET A CA 1
ATOM 1314 C C . MET A 1 164 ? 20.523 -1.560 2.998 1.00 86.94 164 MET A C 1
ATOM 1316 O O . MET A 1 164 ? 20.411 -0.527 3.653 1.00 86.94 164 MET A O 1
ATOM 1320 N N . GLY A 1 165 ? 20.628 -2.764 3.571 1.00 81.69 165 GLY A N 1
ATOM 1321 C CA . GLY A 1 165 ? 20.867 -2.975 5.002 1.00 81.69 165 GLY A CA 1
ATOM 1322 C C . GLY A 1 165 ? 19.828 -2.321 5.913 1.00 81.69 165 GLY A C 1
ATOM 1323 O O . GLY A 1 165 ? 18.623 -2.447 5.698 1.00 81.69 165 GLY A O 1
ATOM 1324 N N . ASP A 1 166 ? 20.311 -1.641 6.950 1.00 80.31 166 ASP A N 1
ATOM 1325 C CA . ASP A 1 166 ? 19.463 -1.037 7.979 1.00 80.31 166 ASP A CA 1
ATOM 1326 C C . ASP A 1 166 ? 18.737 0.231 7.502 1.00 80.31 166 ASP A C 1
ATOM 1328 O O . ASP A 1 166 ? 17.668 0.538 8.028 1.00 80.31 166 ASP A O 1
ATOM 1332 N N . LYS A 1 167 ? 19.226 0.910 6.449 1.00 83.88 167 LYS A N 1
ATOM 1333 C CA . LYS A 1 167 ? 18.513 2.049 5.837 1.00 83.88 167 LYS A CA 1
ATOM 1334 C C . LYS A 1 167 ? 17.175 1.628 5.263 1.00 83.88 167 LYS A C 1
ATOM 1336 O O . LYS A 1 167 ? 16.147 2.195 5.620 1.00 83.88 167 LYS A O 1
ATOM 1341 N N . LEU A 1 168 ? 17.173 0.549 4.486 1.00 84.88 168 LEU A N 1
ATOM 1342 C CA . LEU A 1 168 ? 15.939 0.004 3.940 1.00 84.88 168 LEU A CA 1
ATOM 1343 C C . LEU A 1 168 ? 14.939 -0.373 5.050 1.00 84.88 168 LEU A C 1
ATOM 1345 O O . LEU A 1 168 ? 13.751 -0.099 4.918 1.00 84.88 168 LEU A O 1
ATOM 1349 N N . LYS A 1 169 ? 15.405 -0.953 6.166 1.00 87.69 169 LYS A N 1
ATOM 1350 C CA . LYS A 1 169 ? 14.529 -1.275 7.309 1.00 87.69 169 LYS A CA 1
ATOM 1351 C C . LYS A 1 169 ? 13.939 -0.020 7.957 1.00 87.69 169 LYS A C 1
ATOM 1353 O O . LYS A 1 169 ? 12.778 -0.043 8.355 1.00 87.69 169 LYS A O 1
ATOM 1358 N N . SER A 1 170 ? 14.717 1.063 8.039 1.00 88.06 170 SER A N 1
ATOM 1359 C CA . SER A 1 170 ? 14.276 2.332 8.637 1.00 88.06 170 SER A CA 1
ATOM 1360 C C . SER A 1 170 ? 13.108 2.976 7.879 1.00 88.06 170 SER A C 1
ATOM 1362 O O . SER A 1 170 ? 12.260 3.623 8.487 1.00 88.06 170 SER A O 1
ATOM 1364 N N . TYR A 1 171 ? 12.991 2.718 6.572 1.00 90.06 171 TYR A N 1
ATOM 1365 C CA . TYR A 1 171 ? 11.900 3.235 5.744 1.00 90.06 171 TYR A CA 1
ATOM 1366 C C . TYR A 1 171 ? 10.551 2.554 5.983 1.00 90.06 171 TYR A C 1
ATOM 1368 O O . TYR A 1 171 ? 9.517 3.133 5.649 1.00 90.06 171 TYR A O 1
ATOM 1376 N N . GLY A 1 172 ? 10.528 1.363 6.594 1.00 90.88 172 GLY A N 1
ATOM 1377 C CA . GLY A 1 172 ? 9.287 0.620 6.821 1.00 90.88 172 GLY A CA 1
ATOM 1378 C C . GLY A 1 172 ? 8.248 1.401 7.625 1.00 90.88 172 GLY A C 1
ATOM 1379 O O . GLY A 1 172 ? 7.065 1.332 7.304 1.00 90.88 172 GLY A O 1
ATOM 1380 N N . GLY A 1 173 ? 8.685 2.190 8.615 1.00 90.81 173 GLY A N 1
ATOM 1381 C CA . GLY A 1 173 ? 7.798 3.050 9.404 1.00 90.81 173 GLY A CA 1
ATOM 1382 C C . GLY A 1 173 ? 7.073 4.083 8.539 1.00 90.81 173 GLY A C 1
ATOM 1383 O O . GLY A 1 173 ? 5.846 4.141 8.559 1.00 90.81 173 GLY A O 1
ATOM 1384 N N . TYR A 1 174 ? 7.817 4.812 7.701 1.00 91.12 174 TYR A N 1
ATOM 1385 C CA . TYR A 1 174 ? 7.248 5.795 6.773 1.00 91.12 174 TYR A CA 1
ATOM 1386 C C . TYR A 1 174 ? 6.316 5.155 5.739 1.00 91.12 174 TYR A C 1
ATOM 1388 O O . TYR A 1 174 ? 5.267 5.716 5.428 1.00 91.12 174 TYR A O 1
ATOM 1396 N N . MET A 1 175 ? 6.660 3.968 5.224 1.00 95.44 175 MET A N 1
ATOM 1397 C CA . MET A 1 175 ? 5.796 3.232 4.295 1.00 95.44 175 MET A CA 1
ATOM 1398 C C . MET A 1 175 ? 4.462 2.849 4.949 1.00 95.44 175 MET A C 1
ATOM 1400 O O . MET A 1 175 ? 3.411 3.026 4.332 1.00 95.44 175 MET A O 1
ATOM 1404 N N . VAL A 1 176 ? 4.487 2.360 6.194 1.00 95.12 176 VAL A N 1
ATOM 1405 C CA . VAL A 1 176 ? 3.276 2.029 6.965 1.00 95.12 176 VAL A CA 1
ATOM 1406 C C . VAL A 1 176 ? 2.440 3.280 7.237 1.00 95.12 176 VAL A C 1
ATOM 1408 O O . VAL A 1 176 ? 1.229 3.248 7.034 1.00 95.12 176 VAL A O 1
ATOM 1411 N N . GLU A 1 177 ? 3.072 4.380 7.646 1.00 93.88 177 GLU A N 1
ATOM 1412 C CA . GLU A 1 177 ? 2.408 5.658 7.927 1.00 93.88 177 GLU A CA 1
ATOM 1413 C C . GLU A 1 177 ? 1.688 6.210 6.688 1.00 93.88 177 GLU A C 1
ATOM 1415 O O . GLU A 1 177 ? 0.467 6.375 6.714 1.00 93.88 177 GLU A O 1
ATOM 1420 N N . CYS A 1 178 ? 2.404 6.386 5.569 1.00 95.06 178 CYS A N 1
ATOM 1421 C CA . CYS A 1 178 ? 1.825 6.886 4.314 1.00 95.06 178 CYS A CA 1
ATOM 1422 C C . CYS A 1 178 ? 0.685 5.981 3.822 1.00 95.06 178 CYS A C 1
ATOM 1424 O O . CYS A 1 178 ? -0.347 6.450 3.336 1.00 95.06 178 CYS A O 1
ATOM 1426 N N . THR A 1 179 ? 0.855 4.662 3.966 1.00 96.88 179 THR A N 1
ATOM 1427 C CA . THR A 1 179 ? -0.186 3.691 3.611 1.00 96.88 179 THR A CA 1
ATOM 1428 C C . THR A 1 179 ? -1.409 3.848 4.512 1.00 96.88 179 THR A C 1
ATOM 1430 O O . THR A 1 179 ? -2.535 3.808 4.022 1.00 96.88 179 THR A O 1
ATOM 1433 N N . GLY A 1 180 ? -1.212 4.055 5.815 1.00 95.69 180 GLY A N 1
ATOM 1434 C CA . GLY A 1 180 ? -2.283 4.321 6.772 1.00 95.69 180 GLY A CA 1
ATOM 1435 C C . GLY A 1 180 ? -3.095 5.563 6.406 1.00 95.69 180 GLY A C 1
ATOM 1436 O O . GLY A 1 180 ? -4.321 5.474 6.327 1.00 95.69 180 GLY A O 1
ATOM 1437 N N . GLU A 1 181 ? -2.423 6.677 6.103 1.00 94.75 181 GLU A N 1
ATOM 1438 C CA . GLU A 1 181 ? -3.056 7.924 5.645 1.00 94.75 181 GLU A CA 1
ATOM 1439 C C . GLU A 1 181 ? -3.874 7.711 4.357 1.00 94.75 181 GLU A C 1
ATOM 1441 O O . GLU A 1 181 ? -5.027 8.142 4.260 1.00 94.75 181 GLU A O 1
ATOM 1446 N N . MET A 1 182 ? -3.317 6.989 3.375 1.00 96.19 182 MET A N 1
ATOM 1447 C CA . MET A 1 182 ? -4.031 6.659 2.137 1.00 96.19 182 MET A CA 1
ATOM 1448 C C . MET A 1 182 ? -5.292 5.828 2.414 1.00 96.19 182 MET A C 1
ATOM 1450 O O . MET A 1 182 ? -6.356 6.119 1.864 1.00 96.19 182 MET A O 1
ATOM 1454 N N . LEU A 1 183 ? -5.184 4.798 3.260 1.00 95.25 183 LEU A N 1
ATOM 1455 C CA . LEU A 1 183 ? -6.302 3.908 3.574 1.00 95.25 183 LEU A CA 1
ATOM 1456 C C . LEU A 1 183 ? -7.408 4.636 4.343 1.00 95.25 183 LEU A C 1
ATOM 1458 O O . LEU A 1 183 ? -8.572 4.390 4.051 1.00 95.25 183 LEU A O 1
ATOM 1462 N N . GLN A 1 184 ? -7.076 5.572 5.238 1.00 92.69 184 GLN A N 1
ATOM 1463 C CA . GLN A 1 184 ? -8.069 6.453 5.874 1.00 92.69 184 GLN A CA 1
ATOM 1464 C C . GLN A 1 184 ? -8.813 7.305 4.836 1.00 92.69 184 GLN A C 1
ATOM 1466 O O . GLN A 1 184 ? -10.035 7.442 4.896 1.00 92.69 184 GLN A O 1
ATOM 1471 N N . GLY A 1 185 ? -8.090 7.833 3.842 1.00 93.06 185 GLY A N 1
ATOM 1472 C CA . GLY A 1 185 ? -8.694 8.530 2.707 1.00 93.06 185 GLY A CA 1
ATOM 1473 C C . GLY A 1 185 ? -9.682 7.648 1.940 1.00 93.06 185 GLY A C 1
ATOM 1474 O O . GLY A 1 185 ? -10.798 8.080 1.670 1.00 93.06 185 GLY A O 1
ATOM 1475 N N . MET A 1 186 ? -9.311 6.399 1.646 1.00 94.38 186 MET A N 1
ATOM 1476 C CA . MET A 1 186 ? -10.211 5.435 0.998 1.00 94.38 186 MET A CA 1
ATOM 1477 C C . MET A 1 186 ? -11.418 5.064 1.872 1.00 94.38 186 MET A C 1
ATOM 1479 O O . MET A 1 186 ? -12.523 4.936 1.353 1.00 94.38 186 MET A O 1
ATOM 1483 N N . GLU A 1 187 ? -11.230 4.893 3.185 1.00 89.69 187 GLU A N 1
ATOM 1484 C CA . GLU A 1 187 ? -12.320 4.605 4.131 1.00 89.69 187 GLU A CA 1
ATOM 1485 C C . GLU A 1 187 ? -13.368 5.724 4.098 1.00 89.69 187 GLU A C 1
ATOM 1487 O O . GLU A 1 187 ? -14.560 5.433 3.994 1.00 89.69 187 GLU A O 1
ATOM 1492 N N . LYS A 1 188 ? -12.924 6.986 4.088 1.00 89.50 188 LYS A N 1
ATOM 1493 C CA . LYS A 1 188 ? -13.803 8.154 3.981 1.00 89.50 188 LYS A CA 1
ATOM 1494 C C . LYS A 1 188 ? -14.617 8.165 2.683 1.00 89.50 188 LYS A C 1
ATOM 1496 O O . LYS A 1 188 ? -15.815 8.423 2.724 1.00 89.50 188 LYS A O 1
ATOM 1501 N N . GLU A 1 189 ? -13.998 7.863 1.541 1.00 89.50 189 GLU A N 1
ATOM 1502 C CA . GLU A 1 189 ? -14.723 7.791 0.261 1.00 89.50 189 GLU A CA 1
ATOM 1503 C C . GLU A 1 189 ? -15.839 6.735 0.304 1.00 89.50 189 GLU A C 1
ATOM 1505 O O . GLU A 1 189 ? -16.973 7.013 -0.089 1.00 89.50 189 GLU A O 1
ATOM 1510 N N . VAL A 1 190 ? -15.544 5.553 0.857 1.00 87.00 190 VAL A N 1
ATOM 1511 C CA . VAL A 1 190 ? -16.523 4.464 1.006 1.00 87.00 190 VAL A CA 1
ATOM 1512 C C . VAL A 1 190 ? -17.649 4.849 1.976 1.00 87.00 190 VAL A C 1
ATOM 1514 O O . VAL A 1 190 ? -18.812 4.555 1.704 1.00 87.00 190 VAL A O 1
ATOM 1517 N N . GLU A 1 191 ? -17.336 5.520 3.089 1.00 83.06 191 GLU A N 1
ATOM 1518 C CA . GLU A 1 191 ? -18.331 6.013 4.059 1.00 83.06 191 GLU A CA 1
ATOM 1519 C C . GLU A 1 191 ? -19.271 7.070 3.461 1.00 83.06 191 GLU A C 1
ATOM 1521 O O . GLU A 1 191 ? -20.455 7.105 3.796 1.00 83.06 191 GLU A O 1
ATOM 1526 N N . GLU A 1 192 ? -18.773 7.888 2.534 1.00 87.06 192 GLU A N 1
ATOM 1527 C CA . GLU A 1 192 ? -19.564 8.872 1.787 1.00 87.06 192 GLU A CA 1
ATOM 1528 C C . GLU A 1 192 ? -20.323 8.256 0.589 1.00 87.06 192 GLU A C 1
ATOM 1530 O O . GLU A 1 192 ? -20.895 8.981 -0.228 1.00 87.06 192 GLU A O 1
ATOM 1535 N N . GLY A 1 193 ? -20.345 6.922 0.476 1.00 83.88 193 GLY A N 1
ATOM 1536 C CA . GLY A 1 193 ? -21.063 6.183 -0.566 1.00 83.88 193 GLY A CA 1
ATOM 1537 C C . GLY A 1 193 ? -20.341 6.112 -1.915 1.00 83.88 193 GLY A C 1
ATOM 1538 O O . GLY A 1 193 ? -20.938 5.667 -2.894 1.00 83.88 193 GLY A O 1
ATOM 1539 N N . ARG A 1 194 ? -19.070 6.532 -1.991 1.00 89.50 194 ARG A N 1
ATOM 1540 C CA . ARG A 1 194 ? -18.221 6.423 -3.190 1.00 89.50 194 ARG A CA 1
ATOM 1541 C C . ARG A 1 194 ? -17.369 5.158 -3.103 1.00 89.50 194 ARG A C 1
ATOM 1543 O O . ARG A 1 194 ? -16.173 5.198 -2.828 1.00 89.50 194 ARG A O 1
ATOM 1550 N N . ASP A 1 195 ? -18.020 4.016 -3.310 1.00 88.31 195 ASP A N 1
ATOM 1551 C CA . ASP A 1 195 ? -17.412 2.683 -3.216 1.00 88.31 195 ASP A CA 1
ATOM 1552 C C . ASP A 1 195 ? -16.599 2.279 -4.460 1.00 88.31 195 ASP A C 1
ATOM 1554 O O . ASP A 1 195 ? -15.776 1.368 -4.383 1.00 88.31 195 ASP A O 1
ATOM 1558 N N . GLU A 1 196 ? -16.792 2.949 -5.599 1.00 96.69 196 GLU A N 1
ATOM 1559 C CA . GLU A 1 196 ? -16.028 2.740 -6.832 1.00 96.69 196 GLU A CA 1
ATOM 1560 C C . GLU A 1 196 ? -14.864 3.735 -6.955 1.00 96.69 196 GLU A C 1
ATOM 1562 O O . GLU A 1 196 ? -15.084 4.936 -7.107 1.00 96.69 196 GLU A O 1
ATOM 1567 N N . LEU A 1 197 ? -13.621 3.238 -6.938 1.00 95.81 197 LEU A N 1
ATOM 1568 C CA . LEU A 1 197 ? -12.405 4.059 -7.005 1.00 95.81 197 LEU A CA 1
ATOM 1569 C C . LEU A 1 197 ? -11.482 3.627 -8.152 1.00 95.81 197 LEU A C 1
ATOM 1571 O O . LEU A 1 197 ? -11.325 2.436 -8.421 1.00 95.81 197 LEU A O 1
ATOM 1575 N N . ASP A 1 198 ? -10.799 4.592 -8.777 1.00 97.25 198 ASP A N 1
ATOM 1576 C CA . ASP A 1 198 ? -9.650 4.323 -9.651 1.00 97.25 198 ASP A CA 1
ATOM 1577 C C . ASP A 1 198 ? -8.384 4.100 -8.816 1.00 97.25 198 ASP A C 1
ATOM 1579 O O . ASP A 1 198 ? -7.788 5.046 -8.290 1.00 97.25 198 ASP A O 1
ATOM 1583 N N . ILE A 1 199 ? -7.956 2.844 -8.706 1.00 97.31 199 ILE A N 1
ATOM 1584 C CA . ILE A 1 199 ? -6.828 2.473 -7.854 1.00 97.31 199 ILE A CA 1
ATOM 1585 C C . ILE A 1 199 ? -5.479 2.973 -8.395 1.00 97.31 199 ILE A C 1
ATOM 1587 O O . ILE A 1 199 ? -4.565 3.180 -7.598 1.00 97.31 199 ILE A O 1
ATOM 1591 N N . GLU A 1 200 ? -5.340 3.233 -9.705 1.00 96.12 200 GLU A N 1
ATOM 1592 C CA . GLU A 1 200 ? -4.077 3.742 -10.275 1.00 96.12 200 GLU A CA 1
ATOM 1593 C C . GLU A 1 200 ? -3.716 5.101 -9.667 1.00 96.12 200 GLU A C 1
ATOM 1595 O O . GLU A 1 200 ? -2.576 5.318 -9.242 1.00 96.12 200 GLU A O 1
ATOM 1600 N N . SER A 1 201 ? -4.695 6.005 -9.575 1.00 95.12 201 SER A N 1
ATOM 1601 C CA . SER A 1 201 ? -4.520 7.336 -8.986 1.00 95.12 201 SER A CA 1
ATOM 1602 C C . SER A 1 201 ? -4.054 7.260 -7.526 1.00 95.12 201 SER A C 1
ATOM 1604 O O . SER A 1 201 ? -3.110 7.954 -7.130 1.00 95.12 201 SER A O 1
ATOM 1606 N N . TRP A 1 202 ? -4.659 6.371 -6.733 1.00 96.94 202 TRP A N 1
ATOM 1607 C CA . TRP A 1 202 ? -4.297 6.175 -5.328 1.00 96.94 202 TRP A CA 1
ATOM 1608 C C . TRP A 1 202 ? -2.888 5.602 -5.160 1.00 96.94 202 TRP A C 1
ATOM 1610 O O . TRP A 1 202 ? -2.095 6.159 -4.401 1.00 96.94 202 TRP A O 1
ATOM 1620 N N . MET A 1 203 ? -2.543 4.554 -5.914 1.00 97.62 203 MET A N 1
ATOM 1621 C CA . MET A 1 203 ? -1.211 3.939 -5.851 1.00 97.62 203 MET A CA 1
ATOM 1622 C C . MET A 1 203 ? -0.122 4.891 -6.351 1.00 97.62 203 MET A C 1
ATOM 1624 O O . MET A 1 203 ? 0.971 4.924 -5.791 1.00 97.62 203 MET A O 1
ATOM 1628 N N . THR A 1 204 ? -0.428 5.712 -7.361 1.00 94.56 204 THR A N 1
ATOM 1629 C CA . THR A 1 204 ? 0.486 6.747 -7.870 1.00 94.56 204 THR A CA 1
ATOM 1630 C C . THR A 1 204 ? 0.766 7.809 -6.815 1.00 94.56 204 THR A C 1
ATOM 1632 O O . THR A 1 204 ? 1.923 8.180 -6.619 1.00 94.56 204 THR A O 1
ATOM 1635 N N . ARG A 1 205 ? -0.271 8.287 -6.111 1.00 94.81 205 ARG A N 1
ATOM 1636 C CA . ARG A 1 205 ? -0.106 9.252 -5.016 1.00 94.81 205 ARG A CA 1
ATOM 1637 C C . ARG A 1 205 ? 0.685 8.652 -3.855 1.00 94.81 205 ARG A C 1
ATOM 1639 O O . ARG A 1 205 ? 1.575 9.322 -3.343 1.00 94.81 205 ARG A O 1
ATOM 1646 N N . LEU A 1 206 ? 0.380 7.413 -3.468 1.00 96.81 206 LEU A N 1
ATOM 1647 C CA . LEU A 1 206 ? 1.048 6.738 -2.357 1.00 96.81 206 LEU A CA 1
ATOM 1648 C C . LEU A 1 206 ? 2.538 6.517 -2.632 1.00 96.81 206 LEU A C 1
ATOM 1650 O O . LEU A 1 206 ? 3.365 6.943 -1.832 1.00 96.81 206 LEU A O 1
ATOM 1654 N N . ALA A 1 207 ? 2.887 5.922 -3.775 1.00 96.06 207 ALA A N 1
ATOM 1655 C CA . ALA A 1 207 ? 4.286 5.669 -4.124 1.00 96.06 207 ALA A CA 1
ATOM 1656 C C . ALA A 1 207 ? 5.087 6.977 -4.261 1.00 96.06 207 ALA A C 1
ATOM 1658 O O . ALA A 1 207 ? 6.271 7.037 -3.930 1.00 96.06 207 ALA A O 1
ATOM 1659 N N . ALA A 1 208 ? 4.434 8.051 -4.722 1.00 93.88 208 ALA A N 1
ATOM 1660 C CA . ALA A 1 208 ? 5.025 9.382 -4.777 1.00 93.88 208 ALA A CA 1
ATOM 1661 C C . ALA A 1 208 ? 5.267 9.984 -3.380 1.00 93.88 208 ALA A C 1
ATOM 1663 O O . ALA A 1 208 ? 6.299 10.618 -3.178 1.00 93.88 208 ALA A O 1
ATOM 1664 N N . ASP A 1 209 ? 4.365 9.783 -2.415 1.00 94.50 209 ASP A N 1
ATOM 1665 C CA . ASP A 1 209 ? 4.571 10.241 -1.033 1.00 94.50 209 ASP A CA 1
ATOM 1666 C C . ASP A 1 209 ? 5.680 9.453 -0.332 1.00 94.50 209 ASP A C 1
ATOM 1668 O O . ASP A 1 209 ? 6.595 10.044 0.240 1.00 94.50 209 ASP A O 1
ATOM 1672 N N . ILE A 1 210 ? 5.661 8.126 -0.474 1.00 95.31 210 ILE A N 1
ATOM 1673 C CA . ILE A 1 210 ? 6.658 7.230 0.114 1.00 95.31 210 ILE A CA 1
ATOM 1674 C C . ILE A 1 210 ? 8.069 7.606 -0.361 1.00 95.31 210 ILE A C 1
ATOM 1676 O O . ILE A 1 210 ? 8.928 7.890 0.474 1.00 95.31 210 ILE A O 1
ATOM 1680 N N . ILE A 1 211 ? 8.304 7.715 -1.677 1.00 93.56 211 ILE A N 1
ATOM 1681 C CA . ILE A 1 211 ? 9.635 8.079 -2.190 1.00 93.56 211 ILE A CA 1
ATOM 1682 C C . ILE A 1 211 ? 10.041 9.507 -1.789 1.00 93.56 211 ILE A C 1
ATOM 1684 O O . ILE A 1 211 ? 11.211 9.757 -1.494 1.00 93.56 211 ILE A O 1
ATOM 1688 N N . SER A 1 212 ? 9.089 10.448 -1.739 1.00 92.38 212 SER A N 1
ATOM 1689 C CA . SER A 1 212 ? 9.342 11.822 -1.293 1.00 92.38 212 SER A CA 1
ATOM 1690 C C . SER A 1 212 ? 9.817 11.875 0.160 1.00 92.38 212 SER A C 1
ATOM 1692 O O . SER A 1 212 ? 10.768 12.617 0.441 1.00 92.38 212 SER A O 1
ATOM 1694 N N . ARG A 1 213 ? 9.200 11.091 1.060 1.00 90.25 213 ARG A N 1
ATOM 1695 C CA . ARG A 1 213 ? 9.555 11.056 2.489 1.00 90.25 213 ARG A CA 1
ATOM 1696 C C . ARG A 1 213 ? 10.850 10.283 2.736 1.00 90.25 213 ARG A C 1
ATOM 1698 O O . ARG A 1 213 ? 11.682 10.770 3.495 1.00 90.25 213 ARG A O 1
ATOM 1705 N N . THR A 1 214 ? 11.062 9.138 2.080 1.00 91.44 214 THR A N 1
ATOM 1706 C CA . THR A 1 214 ? 12.222 8.273 2.375 1.00 91.44 214 THR A CA 1
ATOM 1707 C C . THR A 1 214 ? 13.521 8.728 1.708 1.00 91.44 214 THR A C 1
ATOM 1709 O O . THR A 1 214 ? 14.570 8.651 2.338 1.00 91.44 214 THR A O 1
ATOM 1712 N N . GLU A 1 215 ? 13.478 9.204 0.456 1.00 90.38 215 GLU A N 1
ATOM 1713 C CA . GLU A 1 215 ? 14.696 9.510 -0.322 1.00 90.38 215 GLU A CA 1
ATOM 1714 C C . GLU A 1 215 ? 15.030 11.004 -0.393 1.00 90.38 215 GLU A C 1
ATOM 1716 O O . GLU A 1 215 ? 16.173 11.377 -0.669 1.00 90.38 215 GLU A O 1
ATOM 1721 N N . PHE A 1 216 ? 14.039 11.869 -0.159 1.00 88.25 216 PHE A N 1
ATOM 1722 C CA . PHE A 1 216 ? 14.184 13.323 -0.287 1.00 88.25 216 PHE A CA 1
ATOM 1723 C C . PHE A 1 216 ? 13.804 14.090 0.987 1.00 88.25 216 PHE A C 1
ATOM 1725 O O . PHE A 1 216 ? 13.852 15.325 0.984 1.00 88.25 216 PHE A O 1
ATOM 1732 N N . GLY A 1 217 ? 13.411 13.398 2.065 1.00 82.25 217 GLY A N 1
ATOM 1733 C CA . GLY A 1 217 ? 12.998 14.006 3.337 1.00 82.25 217 GLY A CA 1
ATOM 1734 C C . GLY A 1 217 ? 11.919 15.086 3.172 1.00 82.25 217 GLY A C 1
ATOM 1735 O O . GLY A 1 217 ? 11.950 16.117 3.845 1.00 82.25 217 GLY A O 1
ATOM 1736 N N . SER A 1 218 ? 11.019 14.910 2.203 1.00 78.81 218 SER A N 1
ATOM 1737 C CA . SER A 1 218 ? 10.002 15.886 1.794 1.00 78.81 218 SER A CA 1
ATOM 1738 C C . SER A 1 218 ? 8.616 15.240 1.758 1.00 78.81 218 SER A C 1
ATOM 1740 O O . SER A 1 218 ? 8.508 14.027 1.661 1.00 78.81 218 SER A O 1
ATOM 1742 N N . SER A 1 219 ? 7.538 16.022 1.828 1.00 76.81 219 SER A N 1
ATOM 1743 C CA . SER A 1 219 ? 6.182 15.481 1.656 1.00 76.81 219 SER A CA 1
ATOM 1744 C C . SER A 1 219 ? 5.787 15.421 0.181 1.00 76.81 219 SER A C 1
ATOM 1746 O O . SER A 1 219 ? 6.293 16.204 -0.638 1.00 76.81 219 SER A O 1
ATOM 1748 N N . TYR A 1 220 ? 4.821 14.556 -0.152 1.00 82.12 220 TYR A N 1
ATOM 1749 C CA . TYR A 1 220 ? 4.198 14.539 -1.477 1.00 82.12 220 TYR A CA 1
ATOM 1750 C C . TYR A 1 220 ? 3.770 15.929 -1.956 1.00 82.12 220 TYR A C 1
ATOM 1752 O O . TYR A 1 220 ? 3.997 16.267 -3.114 1.00 82.12 220 TYR A O 1
ATOM 1760 N N . ASP A 1 221 ? 3.196 16.763 -1.086 1.00 80.38 221 ASP A N 1
ATOM 1761 C CA . ASP A 1 221 ? 2.687 18.081 -1.482 1.00 80.38 221 ASP A CA 1
ATOM 1762 C C . ASP A 1 221 ? 3.780 18.998 -2.044 1.00 80.38 221 ASP A C 1
ATOM 1764 O O . ASP A 1 221 ? 3.525 19.750 -2.988 1.00 80.38 221 ASP A O 1
ATOM 1768 N N . LYS A 1 222 ? 5.019 18.874 -1.548 1.00 76.12 222 LYS A N 1
ATOM 1769 C CA . LYS A 1 222 ? 6.180 19.590 -2.098 1.00 76.12 222 LYS A CA 1
ATOM 1770 C C . LYS A 1 222 ? 6.619 19.013 -3.451 1.00 76.12 222 LYS A C 1
ATOM 1772 O O . LYS A 1 222 ? 7.017 19.758 -4.342 1.00 76.12 222 LYS A O 1
ATOM 1777 N N . GLY A 1 223 ? 6.532 17.691 -3.622 1.00 82.12 223 GLY A N 1
ATOM 1778 C CA . GLY A 1 223 ? 6.961 16.978 -4.833 1.00 82.12 223 GLY A CA 1
ATOM 1779 C C . GLY A 1 223 ? 5.906 16.868 -5.943 1.00 82.12 223 GLY A C 1
ATOM 1780 O O . GLY A 1 223 ? 6.257 16.611 -7.095 1.00 82.12 223 GLY A O 1
ATOM 1781 N N . LYS A 1 224 ? 4.616 17.083 -5.651 1.00 88.25 224 LYS A N 1
ATOM 1782 C CA . LYS A 1 224 ? 3.473 16.816 -6.551 1.00 88.25 224 LYS A CA 1
ATOM 1783 C C . LYS A 1 224 ? 3.645 17.429 -7.938 1.00 88.25 224 LYS A C 1
ATOM 1785 O O . LYS A 1 224 ? 3.371 16.784 -8.955 1.00 88.25 224 LYS A O 1
ATOM 1790 N N . ARG A 1 225 ? 4.120 18.676 -7.990 1.00 90.38 225 ARG A N 1
ATOM 1791 C CA . ARG A 1 225 ? 4.361 19.374 -9.257 1.00 90.38 225 ARG A CA 1
ATOM 1792 C C . ARG A 1 225 ? 5.494 18.722 -10.055 1.00 90.38 225 ARG A C 1
ATOM 1794 O O . ARG A 1 225 ? 5.342 18.554 -11.262 1.00 90.38 225 ARG A O 1
ATOM 1801 N N . ILE A 1 226 ? 6.565 18.278 -9.395 1.00 90.25 226 ILE A N 1
ATOM 1802 C CA . ILE A 1 226 ? 7.687 17.562 -10.025 1.00 90.25 226 ILE A CA 1
ATOM 1803 C C . ILE A 1 226 ? 7.196 16.254 -10.660 1.00 90.25 226 ILE A C 1
ATOM 1805 O O . ILE A 1 226 ? 7.451 16.032 -11.844 1.00 90.25 226 ILE A O 1
ATOM 1809 N N . PHE A 1 227 ? 6.437 15.426 -9.931 1.00 90.00 227 PHE A N 1
ATOM 1810 C CA . PHE A 1 227 ? 5.894 14.162 -10.457 1.00 90.00 227 PHE A CA 1
ATOM 1811 C C . PHE A 1 227 ? 5.025 14.370 -11.705 1.00 90.00 227 PHE A C 1
ATOM 1813 O O . PHE A 1 227 ? 5.171 13.667 -12.712 1.00 90.00 227 PHE A O 1
ATOM 1820 N N . HIS A 1 228 ? 4.152 15.380 -11.670 1.00 90.56 228 HIS A N 1
ATOM 1821 C CA . HIS A 1 228 ? 3.303 15.729 -12.805 1.00 90.56 228 HIS A CA 1
ATOM 1822 C C . HIS A 1 228 ? 4.125 16.148 -14.035 1.00 90.56 228 HIS A C 1
ATOM 1824 O O . HIS A 1 228 ? 3.921 15.620 -15.131 1.00 90.56 228 HIS A O 1
ATOM 1830 N N . LEU A 1 229 ? 5.090 17.055 -13.859 1.00 91.94 229 LEU A N 1
ATOM 1831 C CA . LEU A 1 229 ? 5.951 17.530 -14.944 1.00 91.94 229 LEU A CA 1
ATOM 1832 C C . LEU A 1 229 ? 6.826 16.407 -15.522 1.00 91.94 229 LEU A C 1
ATOM 1834 O O . LEU A 1 229 ? 6.975 16.307 -16.742 1.00 91.94 229 LEU A O 1
ATOM 1838 N N . LEU A 1 230 ? 7.356 15.522 -14.671 1.00 90.50 230 LEU A N 1
ATOM 1839 C CA . LEU A 1 230 ? 8.098 14.336 -15.101 1.00 90.50 230 LEU A CA 1
ATOM 1840 C C . LEU A 1 230 ? 7.221 13.389 -15.930 1.00 90.50 230 LEU A C 1
ATOM 1842 O O . LEU A 1 230 ? 7.685 12.882 -16.947 1.00 90.50 230 LEU A O 1
ATOM 1846 N N . THR A 1 231 ? 5.946 13.215 -15.573 1.00 89.56 231 THR A N 1
ATOM 1847 C CA . THR A 1 231 ? 4.989 12.417 -16.364 1.00 89.56 231 THR A CA 1
ATOM 1848 C C . THR A 1 231 ? 4.742 13.024 -17.752 1.00 89.56 231 THR A C 1
ATOM 1850 O O . THR A 1 231 ? 4.652 12.302 -18.750 1.00 89.56 231 THR A O 1
ATOM 1853 N N . LEU A 1 232 ? 4.671 14.354 -17.862 1.00 90.44 232 LEU A N 1
ATOM 1854 C CA . LEU A 1 232 ? 4.564 15.031 -19.162 1.00 90.44 232 LEU A CA 1
ATOM 1855 C C . LEU A 1 232 ? 5.843 14.856 -19.994 1.00 90.44 232 LEU A C 1
ATOM 1857 O O . LEU A 1 232 ? 5.776 14.452 -21.159 1.00 90.44 232 LEU A O 1
ATOM 1861 N N . LEU A 1 233 ? 7.013 15.075 -19.384 1.00 90.12 233 LEU A N 1
ATOM 1862 C CA . LEU A 1 233 ? 8.316 14.864 -20.024 1.00 90.12 233 LEU A CA 1
ATOM 1863 C C . LEU A 1 233 ? 8.506 13.410 -20.476 1.00 90.12 233 LEU A C 1
ATOM 1865 O O . LEU A 1 233 ? 9.062 13.177 -21.551 1.00 90.12 233 LEU A O 1
ATOM 1869 N N . GLN A 1 234 ? 8.010 12.441 -19.706 1.00 89.44 234 GLN A N 1
ATOM 1870 C CA . GLN A 1 234 ? 7.996 11.022 -20.056 1.00 89.44 234 GLN A CA 1
ATOM 1871 C C . GLN A 1 234 ? 7.207 10.777 -21.351 1.00 89.44 234 GLN A C 1
ATOM 1873 O O . GLN A 1 234 ? 7.718 10.137 -22.274 1.00 89.44 234 GLN A O 1
ATOM 1878 N N . ARG A 1 235 ? 5.978 11.305 -21.444 1.00 86.69 235 ARG A N 1
ATOM 1879 C CA . ARG A 1 235 ? 5.109 11.155 -22.625 1.00 86.69 235 ARG A CA 1
ATOM 1880 C C . ARG A 1 235 ? 5.743 11.765 -23.873 1.00 86.69 235 ARG A C 1
ATOM 1882 O O . ARG A 1 235 ? 5.773 11.112 -24.916 1.00 86.69 235 ARG A O 1
ATOM 1889 N N . LEU A 1 236 ? 6.293 12.973 -23.758 1.00 84.94 236 LEU A N 1
ATOM 1890 C CA . LEU A 1 236 ? 6.991 13.645 -24.859 1.00 84.94 236 LEU A CA 1
ATOM 1891 C C . LEU A 1 236 ? 8.245 12.859 -25.276 1.00 84.94 236 LEU A C 1
ATOM 1893 O O . LEU A 1 236 ? 8.434 12.566 -26.455 1.00 84.94 236 LEU A O 1
ATOM 1897 N N . SER A 1 237 ? 9.048 12.401 -24.310 1.00 83.12 237 SER A N 1
ATOM 1898 C CA . SER A 1 237 ? 10.232 11.571 -24.582 1.00 83.12 237 SER A CA 1
ATOM 1899 C C . SER A 1 237 ? 9.862 10.266 -25.296 1.00 83.12 237 SER A C 1
ATOM 1901 O O . SER A 1 237 ? 10.534 9.882 -26.255 1.00 83.12 237 SER A O 1
ATOM 1903 N N . ALA A 1 238 ? 8.761 9.615 -24.909 1.00 81.00 238 ALA A N 1
ATOM 1904 C CA . ALA A 1 238 ? 8.256 8.426 -25.592 1.00 81.00 238 ALA A CA 1
ATOM 1905 C C . ALA A 1 238 ? 7.806 8.726 -27.035 1.00 81.00 238 ALA A C 1
ATOM 1907 O O . ALA A 1 238 ? 8.117 7.954 -27.944 1.00 81.00 238 ALA A O 1
ATOM 1908 N N . GLN A 1 239 ? 7.144 9.862 -27.282 1.00 74.75 239 GLN A N 1
ATOM 1909 C CA . GLN A 1 239 ? 6.776 10.294 -28.639 1.00 74.75 239 GLN A CA 1
ATOM 1910 C C . GLN A 1 239 ? 8.003 10.553 -29.521 1.00 74.75 239 GLN A C 1
ATOM 1912 O O . GLN A 1 239 ? 7.990 10.181 -30.694 1.00 74.75 239 GLN A O 1
ATOM 1917 N N . SER A 1 240 ? 9.088 11.102 -28.959 1.00 68.69 240 SER A N 1
ATOM 1918 C CA . SER A 1 240 ? 10.333 11.349 -29.703 1.00 68.69 240 SER A CA 1
ATOM 1919 C C . SER A 1 240 ? 10.886 10.088 -30.371 1.00 68.69 240 SER A C 1
ATOM 1921 O O . SER A 1 240 ? 11.381 10.147 -31.491 1.00 68.69 240 SER A O 1
ATOM 1923 N N . THR A 1 241 ? 10.724 8.926 -29.727 1.00 63.09 241 THR A N 1
ATOM 1924 C CA . THR A 1 241 ? 11.210 7.641 -30.253 1.00 63.09 241 THR A CA 1
ATOM 1925 C C . THR A 1 241 ? 10.440 7.149 -31.482 1.00 63.09 241 THR A C 1
ATOM 1927 O O . THR A 1 241 ? 10.927 6.262 -32.181 1.00 63.09 241 THR A O 1
ATOM 1930 N N . ARG A 1 242 ? 9.266 7.734 -31.771 1.00 61.06 242 ARG A N 1
ATOM 1931 C CA . ARG A 1 242 ? 8.402 7.407 -32.921 1.00 61.06 242 ARG A CA 1
ATOM 1932 C C . ARG A 1 242 ? 8.712 8.247 -34.165 1.00 61.06 242 ARG A C 1
ATOM 1934 O O . ARG A 1 242 ? 8.193 7.951 -35.239 1.00 61.06 242 ARG A O 1
ATOM 1941 N N . HIS A 1 243 ? 9.561 9.268 -34.038 1.00 58.41 243 HIS A N 1
ATOM 1942 C CA . HIS A 1 243 ? 9.967 10.149 -35.131 1.00 58.41 243 HIS A CA 1
ATOM 1943 C C . HIS A 1 243 ? 11.481 10.086 -35.347 1.00 58.41 243 HIS A C 1
ATOM 1945 O O . HIS A 1 243 ? 12.254 9.816 -34.429 1.00 58.41 243 HIS A O 1
ATOM 1951 N N . LEU A 1 244 ? 11.933 10.337 -36.577 1.00 56.31 244 LEU A N 1
ATOM 1952 C CA . LEU A 1 244 ? 13.362 10.357 -36.864 1.00 56.31 244 LEU A CA 1
ATOM 1953 C C . LEU A 1 244 ? 13.990 11.635 -36.288 1.00 56.31 244 LEU A C 1
ATOM 1955 O O . LEU A 1 244 ? 13.801 12.730 -36.818 1.00 56.31 244 LEU A O 1
ATOM 1959 N N . CYS A 1 245 ? 14.747 11.516 -35.197 1.00 57.25 245 CYS A N 1
ATOM 1960 C CA . CYS A 1 245 ? 15.523 12.637 -34.673 1.00 57.25 245 CYS A CA 1
ATOM 1961 C C . CYS A 1 245 ? 16.757 12.885 -35.553 1.00 57.25 245 CYS A C 1
ATOM 1963 O O . CYS A 1 245 ? 17.812 12.284 -35.346 1.00 57.25 245 CYS A O 1
ATOM 1965 N N . PHE A 1 246 ? 16.637 13.792 -36.522 1.00 60.06 246 PHE A N 1
ATOM 1966 C CA . PHE A 1 246 ? 17.791 14.285 -37.273 1.00 60.06 246 PHE A CA 1
ATOM 1967 C C . PHE A 1 246 ? 18.748 15.076 -36.357 1.00 60.06 246 PHE A C 1
ATOM 1969 O O . PHE A 1 246 ? 18.289 15.807 -35.472 1.00 60.06 246 PHE A O 1
ATOM 1976 N N . PRO A 1 247 ? 20.077 14.982 -36.545 1.00 56.75 247 PRO A N 1
ATOM 1977 C CA . PRO A 1 247 ? 21.037 15.811 -35.829 1.00 56.75 247 PRO A CA 1
ATOM 1978 C C . PRO A 1 247 ? 20.674 17.290 -35.975 1.00 56.75 247 PRO A C 1
ATOM 1980 O O . PRO A 1 247 ? 20.512 17.788 -37.082 1.00 56.75 247 PRO A O 1
ATOM 1983 N N . GLY A 1 248 ? 20.512 17.982 -34.847 1.00 60.78 248 GLY A N 1
ATOM 1984 C CA . GLY A 1 248 ? 20.140 19.398 -34.813 1.00 60.78 248 GLY A CA 1
ATOM 1985 C C . GLY A 1 248 ? 18.640 19.697 -34.708 1.00 60.78 248 GLY A C 1
ATOM 1986 O O . GLY A 1 248 ? 18.293 20.817 -34.342 1.00 60.78 248 GLY A O 1
ATOM 1987 N N . SER A 1 249 ? 17.746 18.713 -34.887 1.00 68.38 249 SER A N 1
ATOM 1988 C CA . SER A 1 249 ? 16.284 18.916 -34.778 1.00 68.38 249 SER A CA 1
ATOM 1989 C C . SER A 1 249 ? 15.830 19.456 -33.414 1.00 68.38 249 SER A C 1
ATOM 1991 O O . SER A 1 249 ? 14.802 20.116 -33.312 1.00 68.38 249 SER A O 1
ATOM 1993 N N . ARG A 1 250 ? 16.630 19.234 -32.366 1.00 65.94 250 ARG A N 1
ATOM 1994 C CA . ARG A 1 250 ? 16.439 19.773 -31.007 1.00 65.94 250 ARG A CA 1
ATOM 1995 C C . ARG A 1 250 ? 16.603 21.293 -30.893 1.00 65.94 250 ARG A C 1
ATOM 1997 O O . ARG A 1 250 ? 16.116 21.879 -29.937 1.00 65.94 250 ARG A O 1
ATOM 2004 N N . PHE A 1 251 ? 17.343 21.912 -31.815 1.00 68.00 251 PHE A N 1
ATOM 2005 C CA . PHE A 1 251 ? 17.579 23.359 -31.833 1.00 68.00 251 PHE A CA 1
ATOM 2006 C C . PHE A 1 251 ? 16.539 24.092 -32.679 1.00 68.00 251 PHE A C 1
ATOM 2008 O O . PHE A 1 251 ? 16.459 25.314 -32.630 1.00 68.00 251 PHE A O 1
ATOM 2015 N N . TYR A 1 252 ? 15.732 23.349 -33.440 1.00 76.38 252 TYR A N 1
ATOM 2016 C CA . TYR A 1 252 ? 14.637 23.911 -34.208 1.00 76.38 252 TYR A CA 1
ATOM 2017 C C . TYR A 1 252 ? 13.530 24.385 -33.247 1.00 76.38 252 TYR A C 1
ATOM 2019 O O . TYR A 1 252 ? 13.048 23.571 -32.453 1.00 76.38 252 TYR A O 1
ATOM 2027 N N . PRO A 1 253 ? 13.118 25.664 -33.273 1.00 77.31 253 PRO A N 1
ATOM 2028 C CA . PRO A 1 253 ? 12.145 26.223 -32.333 1.00 77.31 253 PRO A CA 1
ATOM 2029 C C . PRO A 1 253 ? 10.714 25.767 -32.670 1.00 77.31 253 PRO A C 1
ATOM 2031 O O . PRO A 1 253 ? 9.881 26.540 -33.131 1.00 77.31 253 PRO A O 1
ATOM 2034 N N . SER A 1 254 ? 10.424 24.483 -32.461 1.00 83.38 254 SER A N 1
ATOM 2035 C CA . SER A 1 254 ? 9.083 23.907 -32.597 1.00 83.38 254 SER A CA 1
ATOM 2036 C C . SER A 1 254 ? 8.286 24.034 -31.299 1.00 83.38 254 SER A C 1
ATOM 2038 O O . SER A 1 254 ? 8.867 24.098 -30.213 1.00 83.38 254 SER A O 1
ATOM 2040 N N . LYS A 1 255 ? 6.948 23.978 -31.392 1.00 83.75 255 LYS A N 1
ATOM 2041 C CA . LYS A 1 255 ? 6.060 23.897 -30.217 1.00 83.75 255 LYS A CA 1
ATOM 2042 C C . LYS A 1 255 ? 6.489 22.771 -29.268 1.00 83.75 255 LYS A C 1
ATOM 2044 O O . LYS A 1 255 ? 6.625 23.005 -28.076 1.00 83.75 255 LYS A O 1
ATOM 2049 N N . TYR A 1 256 ? 6.805 21.602 -29.826 1.00 83.00 256 TYR A N 1
ATOM 2050 C CA . TYR A 1 256 ? 7.294 20.432 -29.095 1.00 83.00 256 TYR A CA 1
ATOM 2051 C C . TYR A 1 256 ? 8.604 20.705 -28.327 1.00 83.00 256 TYR A C 1
ATOM 2053 O O . TYR A 1 256 ? 8.700 20.425 -27.134 1.00 83.00 256 TYR A O 1
ATOM 2061 N N . ASN A 1 257 ? 9.612 21.300 -28.977 1.00 82.56 257 ASN A N 1
ATOM 2062 C CA . ASN A 1 257 ? 10.894 21.594 -28.324 1.00 82.56 257 ASN A CA 1
ATOM 2063 C C . ASN A 1 257 ? 10.769 22.715 -27.277 1.00 82.56 257 ASN A C 1
ATOM 2065 O O . ASN A 1 257 ? 11.423 22.653 -26.235 1.00 82.56 257 ASN A O 1
ATOM 2069 N N . ASN A 1 258 ? 9.927 23.720 -27.534 1.00 86.44 258 ASN A N 1
ATOM 2070 C CA . ASN A 1 258 ? 9.657 24.804 -26.588 1.00 86.44 258 ASN A CA 1
ATOM 2071 C C . ASN A 1 258 ? 8.927 24.290 -25.339 1.00 86.44 258 ASN A C 1
ATOM 2073 O O . ASN A 1 258 ? 9.303 24.657 -24.227 1.00 86.44 258 ASN A O 1
ATOM 2077 N N . GLU A 1 259 ? 7.950 23.396 -25.510 1.00 89.19 259 GLU A N 1
ATOM 2078 C CA . GLU A 1 259 ? 7.232 22.744 -24.411 1.00 89.19 259 GLU A CA 1
ATOM 2079 C C . GLU A 1 259 ? 8.182 21.911 -23.540 1.00 89.19 259 GLU A C 1
ATOM 2081 O O . GLU A 1 259 ? 8.252 22.125 -22.331 1.00 89.19 259 GLU A O 1
ATOM 2086 N N . ILE A 1 260 ? 9.019 21.057 -24.145 1.00 87.44 260 ILE A N 1
ATOM 2087 C CA . ILE A 1 260 ? 10.053 20.306 -23.413 1.00 87.44 260 ILE A CA 1
ATOM 2088 C C . ILE A 1 260 ? 10.991 21.241 -22.645 1.00 87.44 260 ILE A C 1
ATOM 2090 O O . ILE A 1 260 ? 11.336 20.962 -21.496 1.00 87.44 260 ILE A O 1
ATOM 2094 N N . LYS A 1 261 ? 11.431 22.341 -23.270 1.00 86.94 261 LYS A N 1
ATOM 2095 C CA . LYS A 1 261 ? 12.338 23.306 -22.638 1.00 86.94 261 LYS A CA 1
ATOM 2096 C C . LYS A 1 261 ? 11.683 23.977 -21.429 1.00 86.94 261 LYS A C 1
ATOM 2098 O O . LYS A 1 261 ? 12.339 24.091 -20.396 1.00 86.94 261 LYS A O 1
ATOM 2103 N N . SER A 1 262 ? 10.417 24.377 -21.549 1.00 91.44 262 SER A N 1
ATOM 2104 C CA . SER A 1 262 ? 9.641 24.983 -20.463 1.00 91.44 262 SER A CA 1
ATOM 2105 C C . SER A 1 262 ? 9.451 24.007 -19.300 1.00 91.44 262 SER A C 1
ATOM 2107 O O . SER A 1 262 ? 9.836 24.336 -18.181 1.00 91.44 262 SER A O 1
ATOM 2109 N N . LEU A 1 263 ? 8.967 22.789 -19.570 1.00 92.06 263 LEU A N 1
ATOM 2110 C CA . LEU A 1 263 ? 8.750 21.757 -18.547 1.00 92.06 263 LEU A CA 1
ATOM 2111 C C . LEU A 1 263 ? 10.054 21.383 -17.831 1.00 92.06 263 LEU A C 1
ATOM 2113 O O . LEU A 1 263 ? 10.092 21.291 -16.607 1.00 92.06 263 LEU A O 1
ATOM 2117 N N . LYS A 1 264 ? 11.146 21.211 -18.588 1.00 90.25 264 LYS A N 1
ATOM 2118 C CA . LYS A 1 264 ? 12.476 20.936 -18.029 1.00 90.25 264 LYS A CA 1
ATOM 2119 C C . LYS A 1 264 ? 12.938 22.059 -17.104 1.00 90.25 264 LYS A C 1
ATOM 2121 O O . LYS A 1 264 ? 13.430 21.765 -16.022 1.00 90.25 264 LYS A O 1
ATOM 2126 N N . SER A 1 265 ? 12.803 23.316 -17.532 1.00 89.81 265 SER A N 1
ATOM 2127 C CA . SER A 1 265 ? 13.223 24.469 -16.729 1.00 89.81 265 SER A CA 1
ATOM 2128 C C . SER A 1 265 ? 12.445 24.559 -15.418 1.00 89.81 265 SER A C 1
ATOM 2130 O O . SER A 1 265 ? 13.026 24.903 -14.395 1.00 89.81 265 SER A O 1
ATOM 2132 N N . GLU A 1 266 ? 11.151 24.236 -15.441 1.00 92.94 266 GLU A N 1
ATOM 2133 C CA . GLU A 1 266 ? 10.302 24.249 -14.248 1.00 92.94 266 GLU A CA 1
ATOM 2134 C C . GLU A 1 266 ? 10.686 23.129 -13.267 1.00 92.94 266 GLU A C 1
ATOM 2136 O O . GLU A 1 266 ? 10.895 23.398 -12.086 1.00 92.94 266 GLU A O 1
ATOM 2141 N N . VAL A 1 267 ? 10.885 21.895 -13.754 1.00 92.00 267 VAL A N 1
ATOM 2142 C CA . VAL A 1 267 ? 11.396 20.781 -12.927 1.00 92.00 267 VAL A CA 1
ATOM 2143 C C . VAL A 1 267 ? 12.746 21.131 -12.305 1.00 92.00 267 VAL A C 1
ATOM 2145 O O . VAL A 1 267 ? 12.976 20.870 -11.127 1.00 92.00 267 VAL A O 1
ATOM 2148 N N . GLU A 1 268 ? 13.647 21.716 -13.093 1.00 90.50 268 GLU A N 1
ATOM 2149 C CA . GLU A 1 268 ? 14.976 22.102 -12.624 1.00 90.50 268 GLU A CA 1
ATOM 2150 C C . GLU A 1 268 ? 14.911 23.215 -11.567 1.00 90.50 268 GLU A C 1
ATOM 2152 O O . GLU A 1 268 ? 15.656 23.153 -10.592 1.00 90.50 268 GLU A O 1
ATOM 2157 N N . GLY A 1 269 ? 13.985 24.171 -11.694 1.00 90.62 269 GLY A N 1
ATOM 2158 C CA . GLY A 1 269 ? 13.724 25.181 -10.664 1.00 90.62 269 GLY A CA 1
ATOM 2159 C C . GLY A 1 269 ? 13.279 24.563 -9.336 1.00 90.62 269 GLY A C 1
ATOM 2160 O O . GLY A 1 269 ? 13.916 24.795 -8.311 1.00 90.62 269 GLY A O 1
ATOM 2161 N N . LEU A 1 270 ? 12.262 23.698 -9.371 1.00 91.19 270 LEU A N 1
ATOM 2162 C CA . LEU A 1 270 ? 11.712 23.047 -8.173 1.00 91.19 270 LEU A CA 1
ATOM 2163 C C . LEU A 1 270 ? 12.731 22.133 -7.474 1.00 91.19 270 LEU A C 1
ATOM 2165 O O . LEU A 1 270 ? 12.851 22.137 -6.251 1.00 91.19 270 LEU A O 1
ATOM 2169 N N . LEU A 1 271 ? 13.514 21.364 -8.237 1.00 90.38 271 LEU A N 1
ATOM 2170 C CA . LEU A 1 271 ? 14.588 20.545 -7.663 1.00 90.38 271 LEU A CA 1
ATOM 2171 C C . LEU A 1 271 ? 15.679 21.403 -7.025 1.00 90.38 271 LEU A C 1
ATOM 2173 O O . LEU A 1 271 ? 16.233 21.029 -5.992 1.00 90.38 271 LEU A O 1
ATOM 2177 N N . MET A 1 272 ? 15.986 22.555 -7.623 1.00 89.94 272 MET A N 1
ATOM 2178 C CA . MET A 1 272 ? 16.959 23.479 -7.058 1.00 89.94 272 MET A CA 1
ATOM 2179 C C . MET A 1 272 ? 16.468 24.081 -5.738 1.00 89.94 272 MET A C 1
ATOM 2181 O O . MET A 1 272 ? 17.272 24.263 -4.829 1.00 89.94 272 MET A O 1
ATOM 2185 N N . GLU A 1 273 ? 15.171 24.345 -5.593 1.00 88.62 273 GLU A N 1
ATOM 2186 C CA . GLU A 1 273 ? 14.585 24.779 -4.319 1.00 88.62 273 GLU A CA 1
ATOM 2187 C C . GLU A 1 273 ? 14.752 23.713 -3.228 1.00 88.62 273 GLU A C 1
ATOM 2189 O O . GLU A 1 273 ? 15.217 24.034 -2.134 1.00 88.62 273 GLU A O 1
ATOM 2194 N N . ILE A 1 274 ? 14.478 22.439 -3.542 1.00 88.19 274 ILE A N 1
ATOM 2195 C CA . ILE A 1 274 ? 14.679 21.313 -2.609 1.00 88.19 274 ILE A CA 1
ATOM 2196 C C . ILE A 1 274 ? 16.155 21.207 -2.196 1.00 88.19 274 ILE A C 1
ATOM 2198 O O . ILE A 1 274 ? 16.469 21.142 -1.006 1.00 88.19 274 ILE A O 1
ATOM 2202 N N . ILE A 1 275 ? 17.069 21.234 -3.171 1.00 87.94 275 ILE A N 1
ATOM 2203 C CA . ILE A 1 275 ? 18.513 21.140 -2.922 1.00 87.94 275 ILE A CA 1
ATOM 2204 C C . ILE A 1 275 ? 19.004 22.328 -2.081 1.00 87.94 275 ILE A C 1
ATOM 2206 O O . ILE A 1 275 ? 19.769 22.134 -1.137 1.00 87.94 275 ILE A O 1
ATOM 2210 N N . ARG A 1 276 ? 18.574 23.555 -2.404 1.00 86.69 276 ARG A N 1
ATOM 2211 C CA . ARG A 1 276 ? 18.989 24.769 -1.686 1.00 86.69 276 ARG A CA 1
ATOM 2212 C C . ARG A 1 276 ? 18.481 24.760 -0.248 1.00 86.69 276 ARG A C 1
ATOM 2214 O O . ARG A 1 276 ? 19.275 24.962 0.662 1.00 86.69 276 ARG A O 1
ATOM 2221 N N . SER A 1 277 ? 17.204 24.434 -0.047 1.00 84.69 277 SER A N 1
ATOM 2222 C CA . SER A 1 277 ? 16.604 24.328 1.286 1.00 84.69 277 SER A CA 1
ATOM 2223 C C . SER A 1 277 ? 17.356 23.330 2.176 1.00 84.69 277 SER A C 1
ATOM 2225 O O . SER A 1 277 ? 17.572 23.593 3.364 1.00 84.69 277 SER A O 1
ATOM 2227 N N . ARG A 1 278 ? 17.819 22.208 1.603 1.00 85.38 278 ARG A N 1
ATOM 2228 C CA . ARG A 1 278 ? 18.624 21.222 2.333 1.00 85.38 278 ARG A CA 1
ATOM 2229 C C . ARG A 1 278 ? 20.012 21.752 2.699 1.00 85.38 278 ARG A C 1
ATOM 2231 O O . ARG A 1 278 ? 20.459 21.507 3.816 1.00 85.38 278 ARG A O 1
ATOM 2238 N N . ARG A 1 279 ? 20.670 22.491 1.799 1.00 83.19 279 ARG A N 1
ATOM 2239 C CA . ARG A 1 279 ? 21.984 23.093 2.077 1.00 83.19 279 ARG A CA 1
ATOM 2240 C C . ARG A 1 279 ? 21.930 24.157 3.161 1.00 83.19 279 ARG A C 1
ATOM 2242 O O . ARG A 1 279 ? 22.669 24.065 4.133 1.00 83.19 279 ARG A O 1
ATOM 2249 N N . GLU A 1 280 ? 20.989 25.088 3.049 1.00 82.69 280 GLU A N 1
ATOM 2250 C CA . GLU A 1 280 ? 20.796 26.156 4.037 1.00 82.69 280 GLU A CA 1
ATOM 2251 C C . GLU A 1 280 ? 20.520 25.584 5.438 1.00 82.69 280 GLU A C 1
ATOM 2253 O O . GLU A 1 280 ? 21.020 26.091 6.439 1.00 82.69 280 GLU A O 1
ATOM 2258 N N . SER A 1 281 ? 19.773 24.477 5.528 1.00 77.50 281 SER A N 1
ATOM 2259 C CA . SER A 1 281 ? 19.489 23.816 6.809 1.00 77.50 281 SER A CA 1
ATOM 2260 C C . SER A 1 281 ? 20.741 23.233 7.485 1.00 77.50 281 SER A C 1
ATOM 2262 O O . SER A 1 281 ? 20.816 23.236 8.716 1.00 77.50 281 SER A O 1
ATOM 2264 N N . ALA A 1 282 ? 21.718 22.758 6.707 1.00 75.75 282 ALA A N 1
ATOM 2265 C CA . ALA A 1 282 ? 22.997 22.270 7.223 1.00 75.75 282 ALA A CA 1
ATOM 2266 C C . ALA A 1 282 ? 23.948 23.429 7.583 1.00 75.75 282 ALA A C 1
ATOM 2268 O O . ALA A 1 282 ? 24.567 23.412 8.643 1.00 75.75 282 ALA A O 1
ATOM 2269 N N . GLU A 1 283 ? 24.006 24.477 6.754 1.00 70.38 283 GLU A N 1
ATOM 2270 C CA . GLU A 1 283 ? 24.866 25.654 6.967 1.00 70.38 283 GLU A CA 1
ATOM 2271 C C . GLU A 1 283 ? 24.471 26.473 8.210 1.00 70.38 283 GLU A C 1
ATOM 2273 O O . GLU A 1 283 ? 25.337 26.981 8.920 1.00 70.38 283 GLU A O 1
ATOM 2278 N N . ILE A 1 284 ? 23.172 26.568 8.519 1.00 69.75 284 ILE A N 1
ATOM 2279 C CA . ILE A 1 284 ? 22.646 27.301 9.691 1.00 69.75 284 ILE A CA 1
ATOM 2280 C C . ILE A 1 284 ? 22.816 26.489 10.999 1.00 69.75 284 ILE A C 1
ATOM 2282 O O . ILE A 1 284 ? 22.452 26.951 12.080 1.00 69.75 284 ILE A O 1
ATOM 2286 N N . GLY A 1 285 ? 23.366 25.270 10.938 1.00 59.38 285 GLY A N 1
ATOM 2287 C CA . GLY A 1 285 ? 23.578 24.414 12.112 1.00 59.38 285 GLY A CA 1
ATOM 2288 C C . GLY A 1 285 ? 22.295 23.798 12.685 1.00 59.38 285 GLY A C 1
ATOM 2289 O O . GLY A 1 285 ? 22.312 23.272 13.794 1.00 59.38 285 GLY A O 1
ATOM 2290 N N . ARG A 1 286 ? 21.176 23.832 11.940 1.00 58.69 286 ARG A N 1
ATOM 2291 C CA . ARG A 1 286 ? 19.929 23.125 12.308 1.00 58.69 286 ARG A CA 1
ATOM 2292 C C . ARG A 1 286 ? 20.040 21.608 12.121 1.00 58.69 286 ARG A C 1
ATOM 2294 O O . ARG A 1 286 ? 19.242 20.871 12.689 1.00 58.69 286 ARG A O 1
ATOM 2301 N N . SER A 1 287 ? 21.015 21.154 11.336 1.00 56.34 287 SER A N 1
ATOM 2302 C CA . SER A 1 287 ? 21.383 19.750 11.156 1.00 56.34 287 SER A CA 1
ATOM 2303 C C . SER A 1 287 ? 22.902 19.637 11.035 1.00 56.34 287 SER A C 1
ATOM 2305 O O . SER A 1 287 ? 23.526 20.452 10.362 1.00 56.34 287 SER A O 1
ATOM 2307 N N . SER A 1 288 ? 23.501 18.620 11.657 1.00 58.50 288 SER A N 1
ATOM 2308 C CA . SER A 1 288 ? 24.946 18.349 11.585 1.00 58.50 288 SER A CA 1
ATOM 2309 C C . SER A 1 288 ? 25.385 17.682 10.272 1.00 58.50 288 SER A C 1
ATOM 2311 O O . SER A 1 288 ? 26.580 17.562 10.016 1.00 58.50 288 SER A O 1
ATOM 2313 N N . THR A 1 289 ? 24.433 17.234 9.443 1.00 72.50 289 THR A N 1
ATOM 2314 C CA . THR A 1 289 ? 24.662 16.568 8.147 1.00 72.50 289 THR A CA 1
ATOM 2315 C C . THR A 1 289 ? 23.572 16.951 7.134 1.00 72.50 289 THR A C 1
ATOM 2317 O O . THR A 1 289 ? 22.528 17.491 7.510 1.00 72.50 289 THR A O 1
ATOM 2320 N N . TYR A 1 290 ? 23.759 16.618 5.851 1.00 77.44 290 TYR A N 1
ATOM 2321 C CA . TYR A 1 290 ? 22.730 16.784 4.808 1.00 77.44 290 TYR A CA 1
ATOM 2322 C C . TYR A 1 290 ? 21.571 15.780 4.897 1.00 77.44 290 TYR A C 1
ATOM 2324 O O . TYR A 1 290 ? 20.714 15.771 4.012 1.00 77.44 290 TYR A O 1
ATOM 2332 N N . GLY A 1 291 ? 21.525 14.961 5.948 1.00 77.12 291 GLY A N 1
ATOM 2333 C CA . GLY A 1 291 ? 20.674 13.783 6.036 1.00 77.12 291 GLY A CA 1
ATOM 2334 C C . GLY A 1 291 ? 21.374 12.543 5.483 1.00 77.12 291 GLY A C 1
ATOM 2335 O O . GLY A 1 291 ? 22.423 12.614 4.844 1.00 77.12 291 GLY A O 1
ATOM 2336 N N . ASP A 1 292 ? 20.780 11.396 5.764 1.00 77.62 292 ASP A N 1
ATOM 2337 C CA . ASP A 1 292 ? 21.261 10.063 5.408 1.00 77.62 292 ASP A CA 1
ATOM 2338 C C . ASP A 1 292 ? 20.406 9.388 4.317 1.00 77.62 292 ASP A C 1
ATOM 2340 O O . ASP A 1 292 ? 20.619 8.214 4.002 1.00 77.62 292 ASP A O 1
ATOM 2344 N N . ASP A 1 293 ? 19.465 10.147 3.748 1.00 87.88 293 ASP A N 1
ATOM 2345 C CA . ASP A 1 293 ? 18.660 9.818 2.572 1.00 87.88 293 ASP A CA 1
ATOM 2346 C C . ASP A 1 293 ? 19.467 9.960 1.264 1.00 87.88 293 ASP A C 1
ATOM 2348 O O . ASP A 1 293 ? 20.594 10.467 1.255 1.00 87.88 293 ASP A O 1
ATOM 2352 N N . LEU A 1 294 ? 18.915 9.503 0.132 1.00 90.50 294 LEU A N 1
ATOM 2353 C CA . LEU A 1 294 ? 19.576 9.593 -1.178 1.00 90.50 294 LEU A CA 1
ATOM 2354 C C . LEU A 1 294 ? 20.077 11.006 -1.499 1.00 90.50 294 LEU A C 1
ATOM 2356 O O . LEU A 1 294 ? 21.204 11.159 -1.981 1.00 90.50 294 LEU A O 1
ATOM 2360 N N . LEU A 1 295 ? 19.261 12.037 -1.261 1.00 91.12 295 LEU A N 1
ATOM 2361 C CA . LEU A 1 295 ? 19.671 13.416 -1.521 1.00 91.12 295 LEU A CA 1
ATOM 2362 C C . LEU A 1 295 ? 20.853 13.821 -0.625 1.00 91.12 295 LEU A C 1
ATOM 2364 O O . LEU A 1 295 ? 21.808 14.429 -1.114 1.00 91.12 295 LEU A O 1
ATOM 2368 N N . GLY A 1 296 ? 20.819 13.449 0.653 1.00 88.75 296 GLY A N 1
ATOM 2369 C CA . GLY A 1 296 ? 21.898 13.667 1.611 1.00 88.75 296 GLY A CA 1
ATOM 2370 C C . GLY A 1 296 ? 23.203 12.983 1.205 1.00 88.75 296 GLY A C 1
ATOM 2371 O O . GLY A 1 296 ? 24.261 13.619 1.238 1.00 88.75 296 GLY A O 1
ATOM 2372 N N . LEU A 1 297 ? 23.139 11.737 0.721 1.00 88.25 297 LEU A N 1
ATOM 2373 C CA . LEU A 1 297 ? 24.301 11.007 0.194 1.00 88.25 297 LEU A CA 1
ATOM 2374 C C . LEU A 1 297 ? 24.904 11.700 -1.036 1.00 88.25 297 LEU A C 1
ATOM 2376 O O . LEU A 1 297 ? 26.119 11.895 -1.104 1.00 88.25 297 LEU A O 1
ATOM 2380 N N . LEU A 1 298 ? 24.065 12.126 -1.987 1.00 90.31 298 LEU A N 1
ATOM 2381 C CA . LEU A 1 298 ? 24.510 12.846 -3.187 1.00 90.31 298 LEU A CA 1
ATOM 2382 C C . LEU A 1 298 ? 25.166 14.194 -2.846 1.00 90.31 298 LEU A C 1
ATOM 2384 O O . LEU A 1 298 ? 26.155 14.575 -3.474 1.00 90.31 298 LEU A O 1
ATOM 2388 N N . LEU A 1 299 ? 24.630 14.923 -1.864 1.00 88.25 299 LEU A N 1
ATOM 2389 C CA . LEU A 1 299 ? 25.198 16.195 -1.411 1.00 88.25 299 LEU A CA 1
ATOM 2390 C C . LEU A 1 299 ? 26.512 15.998 -0.651 1.00 88.25 299 LEU A C 1
ATOM 2392 O O . LEU A 1 299 ? 27.485 16.694 -0.939 1.00 88.25 299 LEU A O 1
ATOM 2396 N N . THR A 1 300 ? 26.569 15.007 0.239 1.00 86.44 300 THR A N 1
ATOM 2397 C CA . THR A 1 300 ? 27.776 14.671 1.007 1.00 86.44 300 THR A CA 1
ATOM 2398 C C . THR A 1 300 ? 28.931 14.287 0.084 1.00 86.44 300 THR A C 1
ATOM 2400 O O . THR A 1 300 ? 30.033 14.811 0.231 1.00 86.44 300 THR A O 1
ATOM 2403 N N . GLU A 1 301 ? 28.683 13.439 -0.917 1.00 85.25 301 GLU A N 1
ATOM 2404 C CA . GLU A 1 301 ? 29.704 13.051 -1.898 1.00 85.25 301 GLU A CA 1
ATOM 2405 C C . GLU A 1 301 ? 30.188 14.252 -2.727 1.00 85.25 301 GLU A C 1
ATOM 2407 O O . GLU A 1 301 ? 31.372 14.384 -3.041 1.00 85.25 301 GLU A O 1
ATOM 2412 N N . MET A 1 302 ? 29.288 15.175 -3.073 1.00 83.81 302 MET A N 1
ATOM 2413 C CA . MET A 1 302 ? 29.658 16.377 -3.818 1.00 83.81 302 MET A CA 1
ATOM 2414 C C . MET A 1 302 ? 30.600 17.293 -3.013 1.00 83.81 302 MET A C 1
ATOM 2416 O O . MET A 1 302 ? 31.468 17.932 -3.611 1.00 83.81 302 MET A O 1
ATOM 2420 N N . GLU A 1 303 ? 30.463 17.339 -1.684 1.00 76.75 303 GLU A N 1
ATOM 2421 C CA . GLU A 1 303 ? 31.245 18.210 -0.792 1.00 76.75 303 GLU A CA 1
ATOM 2422 C C . GLU A 1 303 ? 32.499 17.560 -0.198 1.00 76.75 303 GLU A C 1
ATOM 2424 O O . GLU A 1 303 ? 33.513 18.239 -0.039 1.00 76.75 303 GLU A O 1
ATOM 2429 N N . GLY A 1 304 ? 32.487 16.245 0.045 1.00 65.50 304 GLY A N 1
ATOM 2430 C CA . GLY A 1 304 ? 33.635 15.474 0.550 1.00 65.50 304 GLY A CA 1
ATOM 2431 C C . GLY A 1 304 ? 34.850 15.443 -0.390 1.00 65.50 304 GLY A C 1
ATOM 2432 O O . GLY A 1 304 ? 35.925 14.973 -0.020 1.00 65.50 304 GLY A O 1
ATOM 2433 N N . ASN A 1 305 ? 34.720 15.997 -1.595 1.00 56.94 305 ASN A N 1
ATOM 2434 C CA . ASN A 1 305 ? 35.781 16.143 -2.587 1.00 56.94 305 ASN A CA 1
ATOM 2435 C C . ASN A 1 305 ? 36.741 17.327 -2.282 1.00 56.94 305 ASN A C 1
ATOM 2437 O O . ASN A 1 305 ? 36.933 18.222 -3.110 1.00 56.94 305 ASN A O 1
ATOM 2441 N N . ILE A 1 306 ? 37.386 17.300 -1.104 1.00 44.94 306 ILE A N 1
ATOM 2442 C CA . ILE A 1 306 ? 38.580 18.096 -0.728 1.00 44.94 306 ILE A CA 1
ATOM 2443 C C . ILE A 1 306 ? 39.847 17.344 -1.231 1.00 44.94 306 ILE A C 1
ATOM 2445 O O . ILE A 1 306 ? 39.869 16.112 -1.231 1.00 44.94 306 ILE A O 1
ATOM 2449 N N . PRO A 1 307 ? 40.905 18.019 -1.736 1.00 42.62 307 PRO A N 1
ATOM 2450 C CA . PRO A 1 307 ? 41.700 17.555 -2.886 1.00 42.62 307 PRO A CA 1
ATOM 2451 C C . PRO A 1 307 ? 42.812 16.530 -2.580 1.00 42.62 307 PRO A C 1
ATOM 2453 O O . PRO A 1 307 ? 43.933 16.686 -3.066 1.00 42.62 307 PRO A O 1
ATOM 2456 N N . HIS A 1 308 ? 42.564 15.495 -1.770 1.00 37.72 308 HIS A N 1
ATOM 2457 C CA . HIS A 1 308 ? 43.592 14.507 -1.382 1.00 37.72 308 HIS A CA 1
ATOM 2458 C C . HIS A 1 308 ? 43.278 13.036 -1.725 1.00 37.72 308 HIS A C 1
ATOM 2460 O O . HIS A 1 308 ? 44.098 12.164 -1.431 1.00 37.72 308 HIS A O 1
ATOM 2466 N N . SER A 1 309 ? 42.186 12.724 -2.436 1.00 40.12 309 SER A N 1
ATOM 2467 C CA . SER A 1 309 ? 42.001 11.382 -3.011 1.00 40.12 309 SER A CA 1
ATOM 2468 C C . SER A 1 309 ? 42.599 11.298 -4.428 1.00 40.12 309 SER A C 1
ATOM 2470 O O . SER A 1 309 ? 42.360 12.114 -5.319 1.00 40.12 309 SER A O 1
ATOM 2472 N N . LYS A 1 310 ? 43.496 10.328 -4.617 1.00 41.28 310 LYS A N 1
ATOM 2473 C CA . LYS A 1 310 ? 44.291 10.115 -5.833 1.00 41.28 310 LYS A CA 1
ATOM 2474 C C . LYS A 1 310 ? 43.398 9.836 -7.058 1.00 41.28 310 LYS A C 1
ATOM 2476 O O . LYS A 1 310 ? 42.629 8.888 -7.042 1.00 41.28 310 LYS A O 1
ATOM 2481 N N . LYS A 1 311 ? 43.603 10.607 -8.140 1.00 44.84 311 LYS A N 1
ATOM 2482 C CA . LYS A 1 311 ? 43.225 10.349 -9.554 1.00 44.84 311 LYS A CA 1
ATOM 2483 C C . LYS A 1 311 ? 41.897 9.588 -9.782 1.00 44.84 311 LYS A C 1
ATOM 2485 O O . LYS A 1 311 ? 41.904 8.375 -9.976 1.00 44.84 311 LYS A O 1
ATOM 2490 N N . GLY A 1 312 ? 40.797 10.326 -9.952 1.00 44.97 312 GLY A N 1
ATOM 2491 C CA . GLY A 1 312 ? 39.548 9.831 -10.549 1.00 44.97 312 GLY A CA 1
ATOM 2492 C C . GLY A 1 312 ? 38.944 10.845 -11.533 1.00 44.97 312 GLY A C 1
ATOM 2493 O O . GLY A 1 312 ? 38.893 12.032 -11.246 1.00 44.97 312 GLY A O 1
ATOM 2494 N N . ILE A 1 313 ? 38.515 10.383 -12.713 1.00 55.19 313 ILE A N 1
ATOM 2495 C CA . ILE A 1 313 ? 37.973 11.187 -13.836 1.00 55.19 313 ILE A CA 1
ATOM 2496 C C . ILE A 1 313 ? 36.518 11.662 -13.585 1.00 55.19 313 ILE A C 1
ATOM 2498 O O . ILE A 1 313 ? 36.011 12.522 -14.305 1.00 55.19 313 ILE A O 1
ATOM 2502 N N . PHE A 1 314 ? 35.837 11.128 -12.568 1.00 59.91 314 PHE A N 1
ATOM 2503 C CA . PHE A 1 314 ? 34.423 11.392 -12.289 1.00 59.91 314 PHE A CA 1
ATOM 2504 C C . PHE A 1 314 ? 34.258 12.459 -11.197 1.00 59.91 314 PHE A C 1
ATOM 2506 O O . PHE A 1 314 ? 34.774 12.294 -10.097 1.00 59.91 314 PHE A O 1
ATOM 2513 N N . ARG A 1 315 ? 33.526 13.543 -11.496 1.00 65.94 315 ARG A N 1
ATOM 2514 C CA . ARG A 1 315 ? 33.204 14.620 -10.545 1.00 65.94 315 ARG A CA 1
ATOM 2515 C C . ARG A 1 315 ? 31.693 14.812 -10.482 1.00 65.94 315 ARG A C 1
ATOM 2517 O O . ARG A 1 315 ? 31.091 15.238 -11.473 1.00 65.94 315 ARG A O 1
ATOM 2524 N N . LEU A 1 316 ? 31.100 14.530 -9.323 1.00 77.38 316 LEU A N 1
ATOM 2525 C CA . LEU A 1 316 ? 29.692 14.821 -9.071 1.00 77.38 316 LEU A CA 1
ATOM 2526 C C . LEU A 1 316 ? 29.493 16.343 -9.075 1.00 77.38 316 LEU A C 1
ATOM 2528 O O . LEU A 1 316 ? 30.238 17.088 -8.441 1.00 77.38 316 LEU A O 1
ATOM 2532 N N . ASN A 1 317 ? 28.529 16.819 -9.858 1.00 85.38 317 ASN A N 1
ATOM 2533 C CA . ASN A 1 317 ? 28.200 18.235 -9.972 1.00 85.38 317 ASN A CA 1
ATOM 2534 C C . ASN A 1 317 ? 26.690 18.433 -9.853 1.00 85.38 317 ASN A C 1
ATOM 2536 O O . ASN A 1 317 ? 25.915 17.489 -9.989 1.00 85.38 317 ASN A O 1
ATOM 2540 N N . LEU A 1 318 ? 26.280 19.677 -9.621 1.00 86.19 318 LEU A N 1
ATOM 2541 C CA . LEU A 1 318 ? 24.880 20.015 -9.401 1.00 86.19 318 LEU A CA 1
ATOM 2542 C C . LEU A 1 318 ? 23.945 19.546 -10.541 1.00 86.19 318 LEU A C 1
ATOM 2544 O O . LEU A 1 318 ? 22.955 18.888 -10.226 1.00 86.19 318 LEU A O 1
ATOM 2548 N N . PRO A 1 319 ? 24.247 19.760 -11.843 1.00 90.19 319 PRO A N 1
ATOM 2549 C CA . PRO A 1 319 ? 23.435 19.198 -12.926 1.00 90.19 319 PRO A CA 1
ATOM 2550 C C . PRO A 1 319 ? 23.252 17.677 -12.851 1.00 90.19 319 PRO A C 1
ATOM 2552 O O . PRO A 1 319 ? 22.161 17.179 -13.119 1.00 90.19 319 PRO A O 1
ATOM 2555 N N . LEU A 1 320 ? 24.300 16.938 -12.476 1.00 90.75 320 LEU A N 1
ATOM 2556 C CA . LEU A 1 320 ? 24.215 15.488 -12.346 1.00 90.75 320 LEU A CA 1
ATOM 2557 C C . LEU A 1 320 ? 23.371 15.067 -11.134 1.00 90.75 320 LEU A C 1
ATOM 2559 O O . LEU A 1 320 ? 22.571 14.150 -11.267 1.00 90.75 320 LEU A O 1
ATOM 2563 N N . ILE A 1 321 ? 23.468 15.765 -9.998 1.00 91.50 321 ILE A N 1
ATOM 2564 C CA . ILE A 1 321 ? 22.583 15.529 -8.840 1.00 91.50 321 ILE A CA 1
ATOM 2565 C C . ILE A 1 321 ? 21.118 15.725 -9.239 1.00 91.50 321 ILE A C 1
ATOM 2567 O O . ILE A 1 321 ? 20.269 14.907 -8.894 1.00 91.50 321 ILE A O 1
ATOM 2571 N N . MET A 1 322 ? 20.812 16.770 -10.011 1.00 91.19 322 MET A N 1
ATOM 2572 C CA . MET A 1 322 ? 19.452 17.004 -10.505 1.00 91.19 322 MET A CA 1
ATOM 2573 C C . MET A 1 322 ? 18.984 15.883 -11.440 1.00 91.19 322 MET A C 1
ATOM 2575 O O . MET A 1 322 ? 17.826 15.476 -11.380 1.00 91.19 322 MET A O 1
ATOM 2579 N N . ASP A 1 323 ? 19.867 15.375 -12.302 1.00 93.44 323 ASP A N 1
ATOM 2580 C CA . ASP A 1 323 ? 19.582 14.227 -13.168 1.00 93.44 323 ASP A CA 1
ATOM 2581 C C . ASP A 1 323 ? 19.339 12.932 -12.367 1.00 93.44 323 ASP A C 1
ATOM 2583 O O . ASP A 1 323 ? 18.423 12.174 -12.706 1.00 93.44 323 ASP A O 1
ATOM 2587 N N . GLU A 1 324 ? 20.079 12.700 -11.277 1.00 93.88 324 GLU A N 1
ATOM 2588 C CA . GLU A 1 324 ? 19.800 11.601 -10.341 1.00 93.88 324 GLU A CA 1
ATOM 2589 C C . GLU A 1 324 ? 18.452 11.794 -9.639 1.00 93.88 324 GLU A C 1
ATOM 2591 O O . GLU A 1 324 ? 17.624 10.885 -9.655 1.00 93.88 324 GLU A O 1
ATOM 2596 N N . CYS A 1 325 ? 18.156 12.993 -9.130 1.00 92.69 325 CYS A N 1
ATOM 2597 C CA . CYS A 1 325 ? 16.863 13.283 -8.503 1.00 92.69 325 CYS A CA 1
ATOM 2598 C C . CYS A 1 325 ? 15.703 12.980 -9.465 1.00 92.69 325 CYS A C 1
ATOM 2600 O O . CYS A 1 325 ? 14.784 12.248 -9.107 1.00 92.69 325 CYS A O 1
ATOM 2602 N N . LYS A 1 326 ? 15.771 13.461 -10.718 1.00 93.31 326 LYS A N 1
ATOM 2603 C CA . LYS A 1 326 ? 14.766 13.155 -11.758 1.00 93.31 326 LYS A CA 1
ATOM 2604 C C . LYS A 1 326 ? 14.638 11.649 -11.999 1.00 93.31 326 LYS A C 1
ATOM 2606 O O . LYS A 1 326 ? 13.527 11.148 -12.168 1.00 93.31 326 LYS A O 1
ATOM 2611 N N . THR A 1 327 ? 15.762 10.930 -11.997 1.00 93.69 327 THR A N 1
ATOM 2612 C CA . THR A 1 327 ? 15.796 9.472 -12.166 1.00 93.69 327 THR A CA 1
ATOM 2613 C C . THR A 1 327 ? 15.054 8.757 -11.039 1.00 93.69 327 THR A C 1
ATOM 2615 O O . THR A 1 327 ? 14.202 7.920 -11.333 1.00 93.69 327 THR A O 1
ATOM 2618 N N . PHE A 1 328 ? 15.326 9.091 -9.776 1.00 93.62 328 PHE A N 1
ATOM 2619 C CA . PHE A 1 328 ? 14.722 8.417 -8.623 1.00 93.62 328 PHE A CA 1
ATOM 2620 C C . PHE A 1 328 ? 13.279 8.850 -8.351 1.00 93.62 328 PHE A C 1
ATOM 2622 O O . PHE A 1 328 ? 12.451 7.982 -8.077 1.00 93.62 328 PHE A O 1
ATOM 2629 N N . PHE A 1 329 ? 12.930 10.128 -8.551 1.00 90.69 329 PHE A N 1
ATOM 2630 C CA . PHE A 1 329 ? 11.532 10.576 -8.520 1.00 90.69 329 PHE A CA 1
ATOM 2631 C C . PHE A 1 329 ? 10.676 9.800 -9.523 1.00 90.69 329 PHE A C 1
ATOM 2633 O O . PHE A 1 329 ? 9.574 9.372 -9.196 1.00 90.69 329 PHE A O 1
ATOM 2640 N N . PHE A 1 330 ? 11.177 9.572 -10.740 1.00 90.56 330 PHE A N 1
ATOM 2641 C CA . PHE A 1 330 ? 10.472 8.755 -11.726 1.00 90.56 330 PHE A CA 1
ATOM 2642 C C . PHE A 1 330 ? 10.460 7.266 -11.359 1.00 90.56 330 PHE A C 1
ATOM 2644 O O . PHE A 1 330 ? 9.391 6.660 -11.307 1.00 90.56 330 PHE A O 1
ATOM 2651 N N . ALA A 1 331 ? 11.637 6.676 -11.134 1.00 91.06 331 ALA A N 1
ATOM 2652 C CA . ALA A 1 331 ? 11.781 5.234 -10.972 1.00 91.06 331 ALA A CA 1
ATOM 2653 C C . ALA A 1 331 ? 11.064 4.712 -9.720 1.00 91.06 331 ALA A C 1
ATOM 2655 O O . ALA A 1 331 ? 10.426 3.663 -9.803 1.00 91.06 331 ALA A O 1
ATOM 2656 N N . GLY A 1 332 ? 11.145 5.447 -8.605 1.00 86.50 332 GLY A N 1
ATOM 2657 C CA . GLY A 1 332 ? 10.561 5.058 -7.322 1.00 86.50 332 GLY A CA 1
ATOM 2658 C C . GLY A 1 332 ? 9.037 5.134 -7.289 1.00 86.50 332 GLY A C 1
ATOM 2659 O O . GLY A 1 332 ? 8.410 4.232 -6.752 1.00 86.50 332 GLY A O 1
ATOM 2660 N N . HIS A 1 333 ? 8.426 6.145 -7.920 1.00 89.12 333 HIS A N 1
ATOM 2661 C CA . HIS A 1 333 ? 6.966 6.286 -7.869 1.00 89.12 333 HIS A CA 1
ATOM 2662 C C . HIS A 1 333 ? 6.255 5.455 -8.947 1.00 89.12 333 HIS A C 1
ATOM 2664 O O . HIS A 1 333 ? 5.348 4.686 -8.644 1.00 89.12 333 HIS A O 1
ATOM 2670 N N . GLU A 1 334 ? 6.649 5.582 -10.222 1.00 92.00 334 GLU A N 1
ATOM 2671 C CA . GLU A 1 334 ? 5.821 5.068 -11.316 1.00 92.00 334 GLU A CA 1
ATOM 2672 C C . GLU A 1 334 ? 5.851 3.540 -11.370 1.00 92.00 334 GLU A C 1
ATOM 2674 O O . GLU A 1 334 ? 4.823 2.898 -11.581 1.00 92.00 334 GLU A O 1
ATOM 2679 N N . THR A 1 335 ? 7.031 2.940 -11.198 1.00 95.38 335 THR A N 1
ATOM 2680 C CA . THR A 1 335 ? 7.164 1.487 -11.338 1.00 95.38 335 THR A CA 1
ATOM 2681 C C . THR A 1 335 ? 6.468 0.745 -10.201 1.00 95.38 335 THR A C 1
ATOM 2683 O O . THR A 1 335 ? 5.760 -0.229 -10.472 1.00 95.38 335 THR A O 1
ATOM 2686 N N . THR A 1 336 ? 6.587 1.235 -8.962 1.00 97.06 336 THR A N 1
ATOM 2687 C CA . THR A 1 336 ? 5.894 0.653 -7.808 1.00 97.06 336 THR A CA 1
ATOM 2688 C C . THR A 1 336 ? 4.389 0.898 -7.872 1.00 97.06 336 THR A C 1
ATOM 2690 O O . THR A 1 336 ? 3.623 -0.044 -7.672 1.00 97.06 336 THR A O 1
ATOM 2693 N N . ALA A 1 337 ? 3.944 2.102 -8.255 1.00 97.62 337 ALA A N 1
ATOM 2694 C CA . ALA A 1 337 ? 2.521 2.393 -8.430 1.00 97.62 337 ALA A CA 1
ATOM 2695 C C . ALA A 1 337 ? 1.857 1.442 -9.435 1.00 97.62 337 ALA A C 1
ATOM 2697 O O . ALA A 1 337 ? 0.770 0.924 -9.179 1.00 97.62 337 ALA A O 1
ATOM 2698 N N . LEU A 1 338 ? 2.524 1.154 -10.558 1.00 98.19 338 LEU A N 1
ATOM 2699 C CA . LEU A 1 338 ? 2.016 0.217 -11.560 1.00 98.19 338 LEU A CA 1
ATOM 2700 C C . LEU A 1 338 ? 2.031 -1.229 -11.061 1.00 98.19 338 LEU A C 1
ATOM 2702 O O . LEU A 1 338 ? 1.057 -1.941 -11.284 1.00 98.19 338 LEU A O 1
ATOM 2706 N N . LEU A 1 339 ? 3.081 -1.658 -10.352 1.00 98.56 339 LEU A N 1
ATOM 2707 C CA . LEU A 1 339 ? 3.105 -2.971 -9.698 1.00 98.56 339 LEU A CA 1
ATOM 2708 C C . LEU A 1 339 ? 1.901 -3.145 -8.762 1.00 98.56 339 LEU A C 1
ATOM 2710 O O . LEU A 1 339 ? 1.180 -4.143 -8.854 1.00 98.56 339 LEU A O 1
ATOM 2714 N N . LEU A 1 340 ? 1.665 -2.167 -7.889 1.00 98.75 340 LEU A N 1
ATOM 2715 C CA . LEU A 1 340 ? 0.538 -2.162 -6.961 1.00 98.75 340 LEU A CA 1
ATOM 2716 C C . LEU A 1 340 ? -0.797 -2.190 -7.711 1.00 98.75 340 LEU A C 1
ATOM 2718 O O . LEU A 1 340 ? -1.633 -3.045 -7.436 1.00 98.75 340 LEU A O 1
ATOM 2722 N N . THR A 1 341 ? -0.958 -1.325 -8.713 1.00 98.69 341 THR A N 1
ATOM 2723 C CA . THR A 1 341 ? -2.174 -1.220 -9.536 1.00 98.69 341 THR A CA 1
ATOM 2724 C C . THR A 1 341 ? -2.509 -2.540 -10.229 1.00 98.69 341 THR A C 1
ATOM 2726 O O . THR A 1 341 ? -3.629 -3.038 -10.110 1.00 98.69 341 THR A O 1
ATOM 2729 N N . TRP A 1 342 ? -1.539 -3.149 -10.919 1.00 98.56 342 TRP A N 1
ATOM 2730 C CA . TRP A 1 342 ? -1.742 -4.428 -11.601 1.00 98.56 342 TRP A CA 1
ATOM 2731 C C . TRP A 1 342 ? -1.992 -5.570 -10.615 1.00 98.56 342 TRP A C 1
ATOM 2733 O O . TRP A 1 342 ? -2.835 -6.425 -10.880 1.00 98.56 342 TRP A O 1
ATOM 2743 N N . THR A 1 343 ? -1.327 -5.563 -9.457 1.00 98.81 343 THR A N 1
ATOM 2744 C CA . THR A 1 343 ? -1.562 -6.574 -8.417 1.00 98.81 343 THR A CA 1
ATOM 2745 C C . THR A 1 343 ? -2.962 -6.462 -7.825 1.00 98.81 343 THR A C 1
ATOM 2747 O O . THR A 1 343 ? -3.635 -7.479 -7.667 1.00 98.81 343 THR A O 1
ATOM 2750 N N . VAL A 1 344 ? -3.440 -5.246 -7.551 1.00 98.69 344 VAL A N 1
ATOM 2751 C CA . VAL A 1 344 ? -4.812 -5.032 -7.077 1.00 98.69 344 VAL A CA 1
ATOM 2752 C C . VAL A 1 344 ? -5.823 -5.454 -8.142 1.00 98.69 344 VAL A C 1
ATOM 2754 O O . VAL A 1 344 ? -6.764 -6.163 -7.806 1.00 98.69 344 VAL A O 1
ATOM 2757 N N . MET A 1 345 ? -5.603 -5.129 -9.420 1.00 98.31 345 MET A N 1
ATOM 2758 C CA . MET A 1 345 ? -6.453 -5.597 -10.528 1.00 98.31 345 MET A CA 1
ATOM 2759 C C . MET A 1 345 ? -6.544 -7.133 -10.579 1.00 98.31 345 MET A C 1
ATOM 2761 O O . MET A 1 345 ? -7.638 -7.698 -10.666 1.00 98.31 345 MET A O 1
ATOM 2765 N N . LEU A 1 346 ? -5.403 -7.820 -10.468 1.00 98.56 346 LEU A N 1
ATOM 2766 C CA . LEU A 1 346 ? -5.340 -9.284 -10.468 1.00 98.56 346 LEU A CA 1
ATOM 2767 C C . LEU A 1 346 ? -6.047 -9.888 -9.250 1.00 98.56 346 LEU A C 1
ATOM 2769 O O . LEU A 1 346 ? -6.800 -10.847 -9.387 1.00 98.56 346 LEU A O 1
ATOM 2773 N N . LEU A 1 347 ? -5.886 -9.302 -8.064 1.00 98.50 347 LEU A N 1
ATOM 2774 C CA . LEU A 1 347 ? -6.591 -9.741 -6.857 1.00 98.50 347 LEU A CA 1
ATOM 2775 C C . LEU A 1 347 ? -8.094 -9.429 -6.889 1.00 98.50 347 LEU A C 1
ATOM 2777 O O . LEU A 1 347 ? -8.881 -10.181 -6.317 1.00 98.50 347 LEU A O 1
ATOM 2781 N N . ALA A 1 348 ? -8.499 -8.345 -7.553 1.00 97.50 348 ALA A N 1
ATOM 2782 C CA . ALA A 1 348 ? -9.897 -7.952 -7.729 1.00 97.50 348 ALA A CA 1
ATOM 2783 C C . ALA A 1 348 ? -10.645 -8.907 -8.672 1.00 97.50 348 ALA A C 1
ATOM 2785 O O . ALA A 1 348 ? -11.836 -9.153 -8.495 1.00 97.50 348 ALA A O 1
ATOM 2786 N N . THR A 1 349 ? -9.935 -9.459 -9.658 1.00 96.06 349 THR A N 1
ATOM 2787 C CA . THR A 1 349 ? -10.443 -10.475 -10.595 1.00 96.06 349 THR A CA 1
ATOM 2788 C C . THR A 1 349 ? -10.278 -11.906 -10.076 1.00 96.06 349 THR A C 1
ATOM 2790 O O . THR A 1 349 ? -10.895 -12.821 -10.611 1.00 96.06 349 THR A O 1
ATOM 2793 N N . ASN A 1 350 ? -9.509 -12.107 -8.996 1.00 97.06 350 ASN A N 1
ATOM 2794 C CA . ASN A 1 350 ? -9.265 -13.413 -8.377 1.00 97.06 350 ASN A CA 1
ATOM 2795 C C . ASN A 1 350 ? -9.507 -13.388 -6.850 1.00 97.06 350 ASN A C 1
ATOM 2797 O O . ASN A 1 350 ? -8.551 -13.467 -6.065 1.00 97.06 350 ASN A O 1
ATOM 2801 N N . PRO A 1 351 ? -10.776 -13.336 -6.391 1.00 93.81 351 PRO A N 1
ATOM 2802 C CA . PRO A 1 351 ? -11.108 -13.202 -4.969 1.00 93.81 351 PRO A CA 1
ATOM 2803 C C . PRO A 1 351 ? -10.538 -14.311 -4.074 1.00 93.81 351 PRO A C 1
ATOM 2805 O O . PRO A 1 351 ? -10.231 -14.061 -2.913 1.00 93.81 351 PRO A O 1
ATOM 2808 N N . SER A 1 352 ? -10.333 -15.523 -4.599 1.00 94.38 352 SER A N 1
ATOM 2809 C CA . SER A 1 352 ? -9.725 -16.634 -3.851 1.00 94.38 352 SER A CA 1
ATOM 2810 C C . SER A 1 352 ? -8.279 -16.356 -3.432 1.00 94.38 352 SER A C 1
ATOM 2812 O O . SER A 1 352 ? -7.845 -16.803 -2.371 1.00 94.38 352 SER A O 1
ATOM 2814 N N . TRP A 1 353 ? -7.520 -15.619 -4.247 1.00 96.62 353 TRP A N 1
ATOM 2815 C CA . TRP A 1 353 ? -6.150 -15.224 -3.920 1.00 96.62 353 TRP A CA 1
ATOM 2816 C C . TRP A 1 353 ? -6.114 -14.056 -2.943 1.00 96.62 353 TRP A C 1
ATOM 2818 O O . TRP A 1 353 ? -5.302 -14.071 -2.021 1.00 96.62 353 TRP A O 1
ATOM 2828 N N . GLN A 1 354 ? -7.041 -13.106 -3.086 1.00 95.31 354 GLN A N 1
ATOM 2829 C CA . GLN A 1 354 ? -7.285 -12.073 -2.074 1.00 95.31 354 GLN A CA 1
ATOM 2830 C C . GLN A 1 354 ? -7.609 -12.718 -0.713 1.00 95.31 354 GLN A C 1
ATOM 2832 O O . GLN A 1 354 ? -7.047 -12.321 0.302 1.00 95.31 354 GLN A O 1
ATOM 2837 N N . GLU A 1 355 ? -8.414 -13.787 -0.766 1.00 92.31 355 GLU A N 1
ATOM 2838 C CA . GLU A 1 355 ? -8.663 -14.834 0.233 1.00 92.31 355 GLU A CA 1
ATOM 2839 C C . GLU A 1 355 ? -7.447 -15.167 1.104 1.00 92.31 355 GLU A C 1
ATOM 2841 O O . GLU A 1 355 ? -7.264 -14.782 2.256 1.00 92.31 355 GLU A O 1
ATOM 2846 N N . ARG A 1 356 ? -6.558 -15.902 0.437 1.00 94.06 356 ARG A N 1
ATOM 2847 C CA . ARG A 1 356 ? -5.361 -16.520 1.006 1.00 94.06 356 ARG A CA 1
ATOM 2848 C C . ARG A 1 356 ? -4.353 -15.496 1.511 1.00 94.06 356 ARG A C 1
ATOM 2850 O O . ARG A 1 356 ? -3.717 -15.723 2.534 1.00 94.06 356 ARG A O 1
ATOM 2857 N N . VAL A 1 357 ? -4.200 -14.375 0.803 1.00 95.00 357 VAL A N 1
ATOM 2858 C CA . VAL A 1 357 ? -3.313 -13.290 1.244 1.00 95.00 357 VAL A CA 1
ATOM 2859 C C . VAL A 1 357 ? -3.842 -12.651 2.529 1.00 95.00 357 VAL A C 1
ATOM 2861 O O . VAL A 1 357 ? -3.054 -12.344 3.425 1.00 95.00 357 VAL A O 1
ATOM 2864 N N . ARG A 1 358 ? -5.164 -12.482 2.650 1.00 92.75 358 ARG A N 1
ATOM 2865 C CA . ARG A 1 358 ? -5.790 -11.982 3.878 1.00 92.75 358 ARG A CA 1
ATOM 2866 C C . ARG A 1 358 ? -5.559 -12.931 5.045 1.00 92.75 358 ARG A C 1
ATOM 2868 O O . ARG A 1 358 ? -5.137 -12.470 6.099 1.00 92.75 358 ARG A O 1
ATOM 2875 N N . GLU A 1 359 ? -5.775 -14.232 4.851 1.00 89.56 359 GLU A N 1
ATOM 2876 C CA . GLU A 1 359 ? -5.510 -15.248 5.879 1.00 89.56 359 GLU A CA 1
ATOM 2877 C C . GLU A 1 359 ? -4.045 -15.222 6.349 1.00 89.56 359 GLU A C 1
ATOM 2879 O O . GLU A 1 359 ? -3.795 -15.150 7.553 1.00 89.56 359 GLU A O 1
ATOM 2884 N N . GLU A 1 360 ? -3.081 -15.200 5.417 1.00 92.50 360 GLU A N 1
ATOM 2885 C CA . GLU A 1 360 ? -1.645 -15.101 5.732 1.00 92.50 360 GLU A CA 1
ATOM 2886 C C . GLU A 1 360 ? -1.328 -13.821 6.524 1.00 92.50 360 GLU A C 1
ATOM 2888 O O . GLU A 1 360 ? -0.625 -13.862 7.538 1.00 92.50 360 GLU A O 1
ATOM 2893 N N . THR A 1 361 ? -1.874 -12.683 6.090 1.00 88.19 361 THR A N 1
ATOM 2894 C CA . THR A 1 361 ? -1.621 -11.387 6.734 1.00 88.19 361 THR A CA 1
ATOM 2895 C C . THR A 1 361 ? -2.228 -11.330 8.135 1.00 88.19 361 THR A C 1
ATOM 2897 O O . THR A 1 361 ? -1.563 -10.890 9.071 1.00 88.19 361 THR A O 1
ATOM 2900 N N . LEU A 1 362 ? -3.457 -11.820 8.318 1.00 84.00 362 LEU A N 1
ATOM 2901 C CA . LEU A 1 362 ? -4.115 -11.873 9.626 1.00 84.00 362 LEU A CA 1
ATOM 2902 C C . LEU A 1 362 ? -3.357 -12.774 10.605 1.00 84.00 362 LEU A C 1
ATOM 2904 O O . LEU A 1 362 ? -3.164 -12.383 11.755 1.00 84.00 362 LEU A O 1
ATOM 2908 N N . GLN A 1 363 ? -2.897 -13.942 10.145 1.00 83.25 363 GLN A N 1
ATOM 2909 C CA . GLN A 1 363 ? -2.136 -14.883 10.967 1.00 83.25 363 GLN A CA 1
ATOM 2910 C C . GLN A 1 363 ? -0.788 -14.305 11.416 1.00 83.25 363 GLN A C 1
ATOM 2912 O O . GLN A 1 363 ? -0.379 -14.519 12.555 1.00 83.25 363 GLN A O 1
ATOM 2917 N N . LEU A 1 364 ? -0.079 -13.602 10.529 1.00 86.06 364 LEU A N 1
ATOM 2918 C CA . LEU A 1 364 ? 1.265 -13.097 10.823 1.00 86.06 364 LEU A CA 1
ATOM 2919 C C . LEU A 1 364 ? 1.258 -11.744 11.536 1.00 86.06 364 LEU A C 1
ATOM 2921 O O . LEU A 1 364 ? 2.146 -11.483 12.340 1.00 86.06 364 LEU A O 1
ATOM 2925 N N . CYS A 1 365 ? 0.299 -10.872 11.225 1.00 80.25 365 CYS A N 1
ATOM 2926 C CA . CYS A 1 365 ? 0.282 -9.490 11.711 1.00 80.25 365 CYS A CA 1
ATOM 2927 C C . CYS A 1 365 ? -0.748 -9.244 12.824 1.00 80.25 365 CYS A C 1
ATOM 2929 O O . CYS A 1 365 ? -0.835 -8.123 13.319 1.00 80.25 365 CYS A O 1
ATOM 2931 N N . ASN A 1 366 ? -1.528 -10.255 13.234 1.00 71.00 366 ASN A N 1
ATOM 2932 C CA . ASN A 1 366 ? -2.536 -10.156 14.301 1.00 71.00 366 ASN A CA 1
ATOM 2933 C C . ASN A 1 366 ? -3.535 -8.991 14.118 1.00 71.00 366 ASN A C 1
ATOM 2935 O O . ASN A 1 366 ? -4.021 -8.420 15.092 1.00 71.00 366 ASN A O 1
ATOM 2939 N N . GLY A 1 367 ? -3.841 -8.624 12.869 1.00 66.75 367 GLY A N 1
ATOM 2940 C CA . GLY A 1 367 ? -4.730 -7.504 12.531 1.00 66.75 367 GLY A CA 1
ATOM 2941 C C . GLY A 1 367 ? -4.084 -6.110 12.572 1.00 66.75 367 GLY A C 1
ATOM 2942 O O . GLY A 1 367 ? -4.756 -5.136 12.239 1.00 66.75 367 GLY A O 1
ATOM 2943 N N . GLY A 1 368 ? -2.803 -6.002 12.940 1.00 73.38 368 GLY A N 1
ATOM 2944 C CA . GLY A 1 368 ? -2.007 -4.775 12.836 1.00 73.38 368 GLY A CA 1
ATOM 2945 C C . GLY A 1 368 ? -1.265 -4.644 11.494 1.00 73.38 368 GLY A C 1
ATOM 2946 O O . GLY A 1 368 ? -1.306 -5.560 10.667 1.00 73.38 368 GLY A O 1
ATOM 2947 N N . PRO A 1 369 ? -0.570 -3.516 11.249 1.00 85.31 369 PRO A N 1
ATOM 2948 C CA . PRO A 1 369 ? 0.296 -3.368 10.082 1.00 85.31 369 PRO A CA 1
ATOM 2949 C C . PRO A 1 369 ? 1.489 -4.345 10.139 1.00 85.31 369 PRO A C 1
ATOM 2951 O O . PRO A 1 369 ? 1.941 -4.716 11.227 1.00 85.31 369 PRO A O 1
ATOM 2954 N N . PRO A 1 370 ? 2.033 -4.773 8.986 1.00 88.69 370 PRO A N 1
ATOM 2955 C CA . PRO A 1 370 ? 3.194 -5.656 8.959 1.00 88.69 370 PRO A CA 1
ATOM 2956 C C . PRO A 1 370 ? 4.450 -4.947 9.483 1.00 88.69 370 PRO A C 1
ATOM 2958 O O . PRO A 1 370 ? 4.775 -3.844 9.052 1.00 88.69 370 PRO A O 1
ATOM 2961 N N . SER A 1 371 ? 5.194 -5.607 10.374 1.00 87.44 371 SER A N 1
ATOM 2962 C CA . SER A 1 371 ? 6.535 -5.178 10.776 1.00 87.44 371 SER A CA 1
ATOM 2963 C C . SER A 1 371 ? 7.582 -5.664 9.769 1.00 87.44 371 SER A C 1
ATOM 2965 O O . SER A 1 371 ? 7.328 -6.581 8.981 1.00 87.44 371 SER A O 1
ATOM 2967 N N . ILE A 1 372 ? 8.793 -5.102 9.830 1.00 87.56 372 ILE A N 1
ATOM 2968 C CA . ILE A 1 372 ? 9.929 -5.539 9.002 1.00 87.56 372 ILE A CA 1
ATOM 2969 C C . ILE A 1 372 ? 10.197 -7.047 9.146 1.00 87.56 372 ILE A C 1
ATOM 2971 O O . ILE A 1 372 ? 10.487 -7.710 8.150 1.00 87.56 372 ILE A O 1
ATOM 2975 N N . ASP A 1 373 ? 10.018 -7.608 10.344 1.00 87.25 373 ASP A N 1
ATOM 2976 C CA . ASP A 1 373 ? 10.234 -9.034 10.620 1.00 87.25 373 ASP A CA 1
ATOM 2977 C C . ASP A 1 373 ? 9.125 -9.939 10.056 1.00 87.25 373 ASP A C 1
ATOM 2979 O O . ASP A 1 373 ? 9.326 -11.148 9.876 1.00 87.25 373 ASP A O 1
ATOM 2983 N N . HIS A 1 374 ? 7.951 -9.377 9.753 1.00 90.50 374 HIS A N 1
ATOM 2984 C CA . HIS A 1 374 ? 6.860 -10.098 9.095 1.00 90.50 374 HIS A CA 1
ATOM 2985 C C . HIS A 1 374 ? 7.082 -10.212 7.580 1.00 90.50 374 HIS A C 1
ATOM 2987 O O . HIS A 1 374 ? 6.727 -11.232 6.988 1.00 90.50 374 HIS A O 1
ATOM 2993 N N . LEU A 1 375 ? 7.708 -9.219 6.935 1.00 90.81 375 LEU A N 1
ATOM 2994 C CA . LEU A 1 375 ? 7.801 -9.145 5.466 1.00 90.81 375 LEU A CA 1
ATOM 2995 C C . LEU A 1 375 ? 8.457 -10.360 4.781 1.00 90.81 375 LEU A C 1
ATOM 2997 O O . LEU A 1 375 ? 7.987 -10.757 3.705 1.00 90.81 375 LEU A O 1
ATOM 3001 N N . PRO A 1 376 ? 9.518 -10.983 5.334 1.00 91.25 376 PRO A N 1
ATOM 3002 C CA . PRO A 1 376 ? 10.088 -12.201 4.760 1.00 91.25 376 PRO A CA 1
ATOM 3003 C C . PRO A 1 376 ? 9.151 -13.414 4.854 1.00 91.25 376 PRO A C 1
ATOM 3005 O O . PRO A 1 376 ? 9.268 -14.324 4.037 1.00 91.25 376 PRO A O 1
ATOM 3008 N N . LYS A 1 377 ? 8.221 -13.420 5.821 1.00 93.88 377 LYS A N 1
ATOM 3009 C CA . LYS A 1 377 ? 7.295 -14.530 6.107 1.00 93.88 377 LYS A CA 1
ATOM 3010 C C . LYS A 1 377 ? 6.015 -14.489 5.261 1.00 93.88 377 LYS A C 1
ATOM 3012 O O . LYS A 1 377 ? 5.334 -15.502 5.176 1.00 93.88 377 LYS A O 1
ATOM 3017 N N . LEU A 1 378 ? 5.716 -13.358 4.612 1.00 94.56 378 LEU A N 1
ATOM 3018 C CA . LEU A 1 378 ? 4.579 -13.169 3.696 1.00 94.56 378 LEU A CA 1
ATOM 3019 C C . LEU A 1 378 ? 4.819 -13.879 2.345 1.00 94.56 378 LEU A C 1
ATOM 3021 O O . LEU A 1 378 ? 5.061 -13.243 1.312 1.00 94.56 378 LEU A O 1
ATOM 3025 N N . THR A 1 379 ? 4.854 -15.210 2.365 1.00 94.88 379 THR A N 1
ATOM 3026 C CA . THR A 1 379 ? 5.192 -16.074 1.225 1.00 94.88 379 THR A CA 1
ATOM 3027 C C . THR A 1 379 ? 4.120 -16.100 0.135 1.00 94.88 379 THR A C 1
ATOM 3029 O O . THR A 1 379 ? 4.465 -16.035 -1.049 1.00 94.88 379 THR A O 1
ATOM 3032 N N . VAL A 1 380 ? 2.839 -16.138 0.509 1.00 96.50 380 VAL A N 1
ATOM 3033 C CA . VAL A 1 380 ? 1.695 -16.132 -0.412 1.00 96.50 380 VAL A CA 1
ATOM 3034 C C . VAL A 1 380 ? 1.585 -14.774 -1.086 1.00 96.50 380 VAL A C 1
ATOM 3036 O O . VAL A 1 380 ? 1.511 -14.708 -2.316 1.00 96.50 380 VAL A O 1
ATOM 3039 N N . LEU A 1 381 ? 1.669 -13.686 -0.316 1.00 97.62 381 LEU A N 1
ATOM 3040 C CA . LEU A 1 381 ? 1.699 -12.337 -0.880 1.00 97.62 381 LEU A CA 1
ATOM 3041 C C . LEU A 1 381 ? 2.896 -12.147 -1.823 1.00 97.62 381 LEU A C 1
ATOM 3043 O O . LEU A 1 381 ? 2.753 -11.586 -2.907 1.00 97.62 381 LEU A O 1
ATOM 3047 N N . ASN A 1 382 ? 4.074 -12.657 -1.459 1.00 97.00 382 ASN A N 1
ATOM 3048 C CA . ASN A 1 382 ? 5.249 -12.602 -2.328 1.00 97.00 382 ASN A CA 1
ATOM 3049 C C . ASN A 1 382 ? 5.050 -13.383 -3.639 1.00 97.00 382 ASN A C 1
ATOM 3051 O O . ASN A 1 382 ? 5.507 -12.943 -4.693 1.00 97.00 382 ASN A O 1
ATOM 3055 N N . ALA A 1 383 ? 4.373 -14.532 -3.593 1.00 96.31 383 ALA A N 1
ATOM 3056 C CA . ALA A 1 383 ? 4.033 -15.299 -4.787 1.00 96.31 383 ALA A CA 1
ATOM 3057 C C . ALA A 1 383 ? 3.050 -14.543 -5.697 1.00 96.31 383 ALA A C 1
ATOM 3059 O O . ALA A 1 383 ? 3.256 -14.503 -6.909 1.00 96.31 383 ALA A O 1
ATOM 3060 N N . VAL A 1 384 ? 2.046 -13.882 -5.109 1.00 98.50 384 VAL A N 1
ATOM 3061 C CA . VAL A 1 384 ? 1.112 -12.991 -5.819 1.00 98.50 384 VAL A CA 1
ATOM 3062 C C . VAL A 1 384 ? 1.856 -11.841 -6.495 1.00 98.50 384 VAL A C 1
ATOM 3064 O O . VAL A 1 384 ? 1.684 -11.636 -7.691 1.00 98.50 384 VAL A O 1
ATOM 3067 N N . ILE A 1 385 ? 2.733 -11.138 -5.771 1.00 98.44 385 ILE A N 1
ATOM 3068 C CA . ILE A 1 385 ? 3.530 -10.026 -6.316 1.00 98.44 385 ILE A CA 1
ATOM 3069 C C . ILE A 1 385 ? 4.394 -10.492 -7.496 1.00 98.44 385 ILE A C 1
ATOM 3071 O O . ILE A 1 385 ? 4.463 -9.809 -8.518 1.00 98.44 385 ILE A O 1
ATOM 3075 N N . ASN A 1 386 ? 5.044 -11.654 -7.386 1.00 97.19 386 ASN A N 1
ATOM 3076 C CA . ASN A 1 386 ? 5.876 -12.183 -8.468 1.00 97.19 386 ASN A CA 1
ATOM 3077 C C . ASN A 1 386 ? 5.056 -12.582 -9.700 1.00 97.19 386 ASN A C 1
ATOM 3079 O O . ASN A 1 386 ? 5.488 -12.312 -10.820 1.00 97.19 386 ASN A O 1
ATOM 3083 N N . GLU A 1 387 ? 3.874 -13.171 -9.513 1.00 97.44 387 GLU A N 1
ATOM 3084 C CA . GLU A 1 387 ? 2.980 -13.492 -10.628 1.00 97.44 387 GLU A CA 1
ATOM 3085 C C . GLU A 1 387 ? 2.419 -12.226 -11.291 1.00 97.44 387 GLU A C 1
ATOM 3087 O O . GLU A 1 387 ? 2.370 -12.148 -12.520 1.00 97.44 387 GLU A O 1
ATOM 3092 N N . SER A 1 388 ? 2.110 -11.185 -10.513 1.00 98.31 388 SER A N 1
ATOM 3093 C CA . SER A 1 388 ? 1.757 -9.867 -11.054 1.00 98.31 388 SER A CA 1
ATOM 3094 C C . SER A 1 388 ? 2.893 -9.260 -11.875 1.00 98.31 388 SER A C 1
ATOM 3096 O O . SER A 1 388 ? 2.665 -8.785 -12.984 1.00 98.31 388 SER A O 1
ATOM 3098 N N . LEU A 1 389 ? 4.128 -9.309 -11.366 1.00 98.00 389 LEU A N 1
ATOM 3099 C CA . LEU A 1 389 ? 5.320 -8.842 -12.079 1.00 98.00 389 LEU A CA 1
ATOM 3100 C C . LEU A 1 389 ? 5.615 -9.650 -13.345 1.00 98.00 389 LEU A C 1
ATOM 3102 O O . LEU A 1 389 ? 6.248 -9.116 -14.251 1.00 98.00 389 LEU A O 1
ATOM 3106 N N . ARG A 1 390 ? 5.189 -10.916 -13.408 1.00 97.00 390 ARG A N 1
ATOM 3107 C CA . ARG A 1 390 ? 5.306 -11.752 -14.605 1.00 97.00 390 ARG A CA 1
ATOM 3108 C C . ARG A 1 390 ? 4.298 -11.323 -15.673 1.00 97.00 390 ARG A C 1
ATOM 3110 O O . ARG A 1 390 ? 4.681 -11.106 -16.815 1.00 97.00 390 ARG A O 1
ATOM 3117 N N . LEU A 1 391 ? 3.025 -11.186 -15.307 1.00 97.56 391 LEU A N 1
ATOM 3118 C CA . LEU A 1 391 ? 1.963 -10.836 -16.260 1.00 97.56 391 LEU A CA 1
ATOM 3119 C C . LEU A 1 391 ? 1.997 -9.359 -16.688 1.00 97.56 391 LEU A C 1
ATOM 3121 O O . LEU A 1 391 ? 1.671 -9.015 -17.821 1.00 97.56 391 LEU A O 1
ATOM 3125 N N . TYR A 1 392 ? 2.382 -8.466 -15.778 1.00 98.06 392 TYR A N 1
ATOM 3126 C CA . TYR A 1 392 ? 2.382 -7.021 -16.005 1.00 98.06 392 TYR A CA 1
ATOM 3127 C C . TYR A 1 392 ? 3.679 -6.365 -15.492 1.00 98.06 392 TYR A C 1
ATOM 3129 O O . TYR A 1 392 ? 3.633 -5.500 -14.612 1.00 98.06 392 TYR A O 1
ATOM 3137 N N . PRO A 1 393 ? 4.861 -6.731 -16.031 1.00 96.81 393 PRO A N 1
ATOM 3138 C CA . PRO A 1 393 ? 6.127 -6.118 -15.641 1.00 96.81 393 PRO A CA 1
ATOM 3139 C C . PRO A 1 393 ? 6.143 -4.638 -16.048 1.00 96.81 393 PRO A C 1
ATOM 3141 O O . PRO A 1 393 ? 6.059 -4.362 -17.251 1.00 96.81 393 PRO A O 1
ATOM 3144 N N . PRO A 1 394 ? 6.341 -3.677 -15.116 1.00 96.19 394 PRO A N 1
ATOM 3145 C CA . PRO A 1 394 ? 6.418 -2.256 -15.455 1.00 96.19 394 PRO A CA 1
ATOM 3146 C C . PRO A 1 394 ? 7.375 -1.978 -16.623 1.00 96.19 394 PRO A C 1
ATOM 3148 O O . PRO A 1 394 ? 7.027 -1.234 -17.535 1.00 96.19 394 PRO A O 1
ATOM 3151 N N . VAL A 1 395 ? 8.538 -2.641 -16.653 1.00 94.75 395 VAL A N 1
ATOM 3152 C CA . VAL A 1 395 ? 9.521 -2.556 -17.745 1.00 94.75 395 VAL A CA 1
ATOM 3153 C C . VAL A 1 395 ? 9.377 -3.742 -18.706 1.00 94.75 395 VAL A C 1
ATOM 3155 O O . VAL A 1 395 ? 9.735 -4.870 -18.378 1.00 94.75 395 VAL A O 1
ATOM 3158 N N . THR A 1 396 ? 8.926 -3.478 -19.935 1.00 94.81 396 THR A N 1
ATOM 3159 C CA . THR A 1 396 ? 8.621 -4.523 -20.936 1.00 94.81 396 THR A CA 1
ATOM 3160 C C . THR A 1 396 ? 9.815 -4.959 -21.794 1.00 94.81 396 THR A C 1
ATOM 3162 O O . THR A 1 396 ? 9.780 -6.037 -22.393 1.00 94.81 396 THR A O 1
ATOM 3165 N N . LEU A 1 397 ? 10.870 -4.137 -21.879 1.00 94.38 397 LEU A N 1
ATOM 3166 C CA . LEU A 1 397 ? 12.035 -4.333 -22.753 1.00 94.38 397 LEU A CA 1
ATOM 3167 C C . LEU A 1 397 ? 13.339 -3.929 -22.044 1.00 94.38 397 LEU A C 1
ATOM 3169 O O . LEU A 1 397 ? 13.412 -2.863 -21.429 1.00 94.38 397 LEU A O 1
ATOM 3173 N N . LEU A 1 398 ? 14.407 -4.726 -22.192 1.00 95.00 398 LEU A N 1
ATOM 3174 C CA . LEU A 1 398 ? 15.748 -4.401 -21.678 1.00 95.00 398 LEU A CA 1
ATOM 3175 C C . LEU A 1 398 ? 16.758 -4.214 -22.824 1.00 95.00 398 LEU A C 1
ATOM 3177 O O . LEU A 1 398 ? 17.285 -5.191 -23.354 1.00 95.00 398 LEU A O 1
ATOM 3181 N N . PRO A 1 399 ? 17.063 -2.961 -23.201 1.00 94.38 399 PRO A N 1
ATOM 3182 C CA . PRO A 1 399 ? 18.006 -2.654 -24.277 1.00 94.38 399 PRO A CA 1
ATOM 3183 C C . PRO A 1 399 ? 19.474 -2.600 -23.808 1.00 94.38 399 PRO A C 1
ATOM 3185 O O . PRO A 1 399 ? 19.767 -2.081 -22.718 1.00 94.38 399 PRO A O 1
ATOM 3188 N N . ARG A 1 400 ? 20.392 -3.093 -24.652 1.00 95.38 400 ARG A N 1
ATOM 3189 C CA . ARG A 1 400 ? 21.860 -3.088 -24.497 1.00 95.38 400 ARG A CA 1
ATOM 3190 C C . ARG A 1 400 ? 22.562 -2.864 -25.844 1.00 95.38 400 ARG A C 1
ATOM 3192 O O . ARG A 1 400 ? 22.563 -3.734 -26.697 1.00 95.38 400 ARG A O 1
ATOM 3199 N N . MET A 1 401 ? 23.197 -1.715 -26.031 1.00 96.25 401 MET A N 1
ATOM 3200 C CA . MET A 1 401 ? 24.048 -1.406 -27.184 1.00 96.25 401 MET A CA 1
ATOM 3201 C C . MET A 1 401 ? 25.445 -2.004 -27.012 1.00 96.25 401 MET A C 1
ATOM 3203 O O . MET A 1 401 ? 26.059 -1.770 -25.974 1.00 96.25 401 MET A O 1
ATOM 3207 N N . ALA A 1 402 ? 25.954 -2.696 -28.033 1.00 97.38 402 ALA A N 1
ATOM 3208 C CA . ALA A 1 402 ? 27.334 -3.178 -28.102 1.00 97.38 402 ALA A CA 1
ATOM 3209 C C . ALA A 1 402 ? 28.317 -2.035 -28.420 1.00 97.38 402 ALA A C 1
ATOM 3211 O O . ALA A 1 402 ? 28.193 -1.368 -29.456 1.00 97.38 402 ALA A O 1
ATOM 3212 N N . PHE A 1 403 ? 29.304 -1.802 -27.548 1.00 96.00 403 PHE A N 1
ATOM 3213 C CA . PHE A 1 403 ? 30.334 -0.768 -27.743 1.00 96.00 403 PHE A CA 1
ATOM 3214 C C . PHE A 1 403 ? 31.591 -1.270 -28.463 1.00 96.00 403 PHE A C 1
ATOM 3216 O O . PHE A 1 403 ? 32.337 -0.461 -29.026 1.00 96.00 403 PHE A O 1
ATOM 3223 N N . GLU A 1 404 ? 31.762 -2.584 -28.524 1.00 96.38 404 GLU A N 1
ATOM 3224 C CA . GLU A 1 404 ? 32.799 -3.303 -29.260 1.00 96.38 404 GLU A CA 1
ATOM 3225 C C . GLU A 1 404 ? 32.232 -4.600 -29.845 1.00 96.38 404 GLU A C 1
ATOM 3227 O O . GLU A 1 404 ? 31.085 -4.960 -29.570 1.00 96.38 404 GLU A O 1
ATOM 3232 N N . ASP A 1 405 ? 33.014 -5.244 -30.707 1.00 97.50 405 ASP A N 1
ATOM 3233 C CA . ASP A 1 405 ? 32.664 -6.534 -31.290 1.00 97.50 405 ASP A CA 1
ATOM 3234 C C . ASP A 1 405 ? 32.920 -7.633 -30.239 1.00 97.50 405 ASP A C 1
ATOM 3236 O O . ASP A 1 405 ? 34.013 -7.697 -29.679 1.00 97.50 405 ASP A O 1
ATOM 3240 N N . PHE A 1 406 ? 31.949 -8.511 -29.974 1.00 97.62 406 PHE A N 1
ATOM 3241 C CA . PHE A 1 406 ? 32.118 -9.623 -29.026 1.00 97.62 406 PHE A CA 1
ATOM 3242 C C . PHE A 1 406 ? 31.344 -10.875 -29.452 1.00 97.62 406 PHE A C 1
ATOM 3244 O O . PHE A 1 406 ? 30.471 -10.827 -30.318 1.00 97.62 406 PHE A O 1
ATOM 3251 N N . LYS A 1 407 ? 31.678 -12.022 -28.854 1.00 97.62 407 LYS A N 1
ATOM 3252 C CA . LYS A 1 407 ? 30.967 -13.289 -29.065 1.00 97.62 407 LYS A CA 1
ATOM 3253 C C . LYS A 1 407 ? 29.933 -13.500 -27.957 1.00 97.62 407 LYS A C 1
ATOM 3255 O O . LYS A 1 407 ? 30.279 -13.383 -26.786 1.00 97.62 407 LYS A O 1
ATOM 3260 N N . LEU A 1 408 ? 28.700 -13.819 -28.340 1.00 96.56 408 LEU A N 1
ATOM 3261 C CA . LEU A 1 408 ? 27.576 -14.144 -27.466 1.00 96.56 408 LEU A CA 1
ATOM 3262 C C . LEU A 1 408 ? 27.007 -15.502 -27.884 1.00 96.56 408 LEU A C 1
ATOM 3264 O O . LEU A 1 408 ? 26.303 -15.589 -28.892 1.00 96.56 408 LEU A O 1
ATOM 3268 N N . GLY A 1 409 ? 27.339 -16.561 -27.147 1.00 94.75 409 GLY A N 1
ATOM 3269 C CA . GLY A 1 409 ? 27.057 -17.933 -27.573 1.00 94.75 409 GLY A CA 1
ATOM 3270 C C . GLY A 1 409 ? 27.598 -18.232 -28.975 1.00 94.75 409 GLY A C 1
ATOM 3271 O O . GLY A 1 409 ? 28.806 -18.177 -29.214 1.00 94.75 409 GLY A O 1
ATOM 3272 N N . ASP A 1 410 ? 26.704 -18.544 -29.911 1.00 94.31 410 ASP A N 1
ATOM 3273 C CA . ASP A 1 410 ? 27.020 -18.809 -31.318 1.00 94.31 410 ASP A CA 1
ATOM 3274 C C . ASP A 1 410 ? 27.085 -17.544 -32.196 1.00 94.31 410 ASP A C 1
ATOM 3276 O O . ASP A 1 410 ? 27.524 -17.616 -33.343 1.00 94.31 410 ASP A O 1
ATOM 3280 N N . LEU A 1 411 ? 26.711 -16.378 -31.661 1.00 96.38 411 LEU A N 1
ATOM 3281 C CA . LEU A 1 411 ? 26.640 -15.123 -32.405 1.00 96.38 411 LEU A CA 1
ATOM 3282 C C . LEU A 1 411 ? 27.889 -14.258 -32.204 1.00 96.38 411 LEU A C 1
ATOM 3284 O O . LEU A 1 411 ? 28.336 -13.997 -31.091 1.00 96.38 411 LEU A O 1
ATOM 3288 N N . HIS A 1 412 ? 28.403 -13.714 -33.294 1.00 97.50 412 HIS A N 1
ATOM 3289 C CA . HIS A 1 412 ? 29.295 -12.569 -33.327 1.00 97.50 412 HIS A CA 1
ATOM 3290 C C . HIS A 1 412 ? 28.462 -11.285 -33.377 1.00 97.50 412 HIS A C 1
ATOM 3292 O O . HIS A 1 412 ? 27.801 -10.987 -34.378 1.00 97.50 412 HIS A O 1
ATOM 3298 N N . ILE A 1 413 ? 28.499 -10.531 -32.282 1.00 97.81 413 ILE A N 1
ATOM 3299 C CA . ILE A 1 413 ? 27.791 -9.269 -32.101 1.00 97.81 413 ILE A CA 1
ATOM 3300 C C . ILE A 1 413 ? 28.712 -8.126 -32.540 1.00 97.81 413 ILE A C 1
ATOM 3302 O O . ILE A 1 413 ? 29.698 -7.853 -31.856 1.00 97.81 413 ILE A O 1
ATOM 3306 N N . PRO A 1 414 ? 28.414 -7.425 -33.649 1.00 97.31 414 PRO A N 1
ATOM 3307 C CA . PRO A 1 414 ? 29.200 -6.276 -34.068 1.00 97.31 414 PRO A CA 1
ATOM 3308 C C . PRO A 1 414 ? 28.871 -5.027 -33.237 1.00 97.31 414 PRO A C 1
ATOM 3310 O O . PRO A 1 414 ? 27.715 -4.741 -32.914 1.00 97.31 414 PRO A O 1
ATOM 3313 N N . LYS A 1 415 ? 29.884 -4.196 -33.008 1.00 96.06 415 LYS A N 1
ATOM 3314 C CA . LYS A 1 415 ? 29.797 -2.845 -32.460 1.00 96.06 415 LYS A CA 1
ATOM 3315 C C . LYS A 1 415 ? 28.720 -2.034 -33.169 1.00 96.06 415 LYS A C 1
ATOM 3317 O O . LYS A 1 415 ? 28.704 -1.944 -34.401 1.00 96.06 415 LYS A O 1
ATOM 3322 N N . GLY A 1 416 ? 27.881 -1.371 -32.379 1.00 94.19 416 GLY A N 1
ATOM 3323 C CA . GLY A 1 416 ? 26.764 -0.569 -32.871 1.00 94.19 416 GLY A CA 1
ATOM 3324 C C . GLY A 1 416 ? 25.454 -1.344 -33.044 1.00 94.19 416 GLY A C 1
ATOM 3325 O O . GLY A 1 416 ? 24.451 -0.724 -33.395 1.00 94.19 416 GLY A O 1
ATOM 3326 N N . LEU A 1 417 ? 25.435 -2.659 -32.787 1.00 96.75 417 LEU A N 1
ATOM 3327 C CA . LEU A 1 417 ? 24.200 -3.438 -32.694 1.00 96.75 417 LEU A CA 1
ATOM 3328 C C . LEU A 1 417 ? 23.550 -3.264 -31.313 1.00 96.75 417 LEU A C 1
ATOM 3330 O O . LEU A 1 417 ? 24.174 -3.481 -30.274 1.00 96.75 417 LEU A O 1
ATOM 3334 N N . SER A 1 418 ? 22.278 -2.870 -31.311 1.00 96.00 418 SER A N 1
ATOM 3335 C CA . SER A 1 418 ? 21.451 -2.709 -30.114 1.00 96.00 418 SER A CA 1
ATOM 3336 C C . SER A 1 418 ? 20.721 -4.022 -29.828 1.00 96.00 418 SER A C 1
ATOM 3338 O O . SER A 1 418 ? 19.929 -4.475 -30.641 1.00 96.00 418 SER A O 1
ATOM 3340 N N . ILE A 1 419 ? 20.969 -4.669 -28.698 1.00 97.19 419 ILE A N 1
ATOM 3341 C CA . ILE A 1 419 ? 20.323 -5.924 -28.299 1.00 97.19 419 ILE A CA 1
ATOM 3342 C C . ILE A 1 419 ? 19.120 -5.600 -27.412 1.00 97.19 419 ILE A C 1
ATOM 3344 O O . ILE A 1 419 ? 19.251 -4.876 -26.427 1.00 97.19 419 ILE A O 1
ATOM 3348 N N . TRP A 1 420 ? 17.945 -6.116 -27.758 1.00 95.44 420 TRP A N 1
ATOM 3349 C CA . TRP A 1 420 ? 16.680 -5.866 -27.070 1.00 95.44 420 TRP A CA 1
ATOM 3350 C C . TRP A 1 420 ? 16.102 -7.175 -26.550 1.00 95.44 420 TRP A C 1
ATOM 3352 O O . TRP A 1 420 ? 15.718 -8.047 -27.330 1.00 95.44 420 TRP A O 1
ATOM 3362 N N . ILE A 1 421 ? 16.022 -7.281 -25.226 1.00 95.81 421 ILE A N 1
ATOM 3363 C CA . ILE A 1 421 ? 15.442 -8.433 -24.536 1.00 95.81 421 ILE A CA 1
ATOM 3364 C C . ILE A 1 421 ? 13.944 -8.157 -24.316 1.00 95.81 421 ILE A C 1
ATOM 3366 O O . ILE A 1 421 ? 13.622 -7.201 -23.597 1.00 95.81 421 ILE A O 1
ATOM 3370 N N . PRO A 1 422 ? 13.027 -8.941 -24.911 1.00 95.44 422 PRO A N 1
ATOM 3371 C CA . PRO A 1 422 ? 11.586 -8.737 -24.800 1.00 95.44 422 PRO A CA 1
ATOM 3372 C C . PRO A 1 422 ? 11.040 -9.361 -23.511 1.00 95.44 422 PRO A C 1
ATOM 3374 O O . PRO A 1 422 ? 10.432 -10.425 -23.543 1.00 95.44 422 PRO A O 1
ATOM 3377 N N . VAL A 1 423 ? 11.257 -8.694 -22.372 1.00 96.06 423 VAL A N 1
ATOM 3378 C CA . VAL A 1 423 ? 10.864 -9.178 -21.031 1.00 96.06 423 VAL A CA 1
ATOM 3379 C C . VAL A 1 423 ? 9.401 -9.609 -20.989 1.00 96.06 423 VAL A C 1
ATOM 3381 O O . VAL A 1 423 ? 9.122 -10.726 -20.567 1.00 96.06 423 VAL A O 1
ATOM 3384 N N . LEU A 1 424 ? 8.488 -8.778 -21.501 1.00 96.62 424 LEU A N 1
ATOM 3385 C CA . LEU A 1 424 ? 7.061 -9.108 -21.528 1.00 96.62 424 LEU A CA 1
ATOM 3386 C C . LEU A 1 424 ? 6.790 -10.397 -22.324 1.00 96.62 424 LEU A C 1
ATOM 3388 O O . LEU A 1 424 ? 6.078 -11.275 -21.859 1.00 96.62 424 LEU A O 1
ATOM 3392 N N . ALA A 1 425 ? 7.396 -10.562 -23.500 1.00 95.38 425 ALA A N 1
ATOM 3393 C CA . ALA A 1 425 ? 7.192 -11.777 -24.287 1.00 95.38 425 ALA A CA 1
ATOM 3394 C C . ALA A 1 425 ? 7.795 -13.023 -23.619 1.00 95.38 425 ALA A C 1
ATOM 3396 O O . ALA A 1 425 ? 7.207 -14.098 -23.680 1.00 95.38 425 ALA A O 1
ATOM 3397 N N . LEU A 1 426 ? 8.944 -12.883 -22.949 1.00 94.12 426 LEU A N 1
ATOM 3398 C CA . LEU A 1 426 ? 9.564 -13.970 -22.184 1.00 94.12 426 LEU A CA 1
ATOM 3399 C C . LEU A 1 426 ? 8.694 -14.405 -21.008 1.00 94.12 426 LEU A C 1
ATOM 3401 O O . LEU A 1 426 ? 8.623 -15.593 -20.701 1.00 94.12 426 LEU A O 1
ATOM 3405 N N . HIS A 1 427 ? 8.040 -13.453 -20.345 1.00 95.50 427 HIS A N 1
ATOM 3406 C CA . HIS A 1 427 ? 7.186 -13.731 -19.195 1.00 95.50 427 HIS A CA 1
ATOM 3407 C C . HIS A 1 427 ? 5.859 -14.383 -19.583 1.00 95.50 427 HIS A C 1
ATOM 3409 O O . HIS A 1 427 ? 5.284 -15.072 -18.752 1.00 95.50 427 HIS A O 1
ATOM 3415 N N . HIS A 1 428 ? 5.422 -14.238 -20.835 1.00 95.31 428 HIS A N 1
ATOM 3416 C CA . HIS A 1 428 ? 4.214 -14.861 -21.394 1.00 95.31 428 HIS A CA 1
ATOM 3417 C C . HIS A 1 428 ? 4.505 -16.054 -22.319 1.00 95.31 428 HIS A C 1
ATOM 3419 O O . HIS A 1 428 ? 3.598 -16.590 -22.948 1.00 95.31 428 HIS A O 1
ATOM 3425 N N . SER A 1 429 ? 5.768 -16.470 -22.441 1.00 92.56 429 SER A N 1
ATOM 3426 C CA . SER A 1 429 ? 6.135 -17.584 -23.314 1.00 92.56 429 SER A CA 1
ATOM 3427 C C . SER A 1 429 ? 5.582 -18.899 -22.771 1.00 92.56 429 SER A C 1
ATOM 3429 O O . SER A 1 429 ? 6.020 -19.364 -21.718 1.00 92.56 429 SER A O 1
ATOM 3431 N N . GLU A 1 430 ? 4.677 -19.532 -23.517 1.00 91.94 430 GLU A N 1
ATOM 3432 C CA . GLU A 1 430 ? 4.134 -20.853 -23.170 1.00 91.94 430 GLU A CA 1
ATOM 3433 C C . GLU A 1 430 ? 5.214 -21.940 -23.107 1.00 91.94 430 GLU A C 1
ATOM 3435 O O . GLU A 1 430 ? 5.096 -22.903 -22.358 1.00 91.94 430 GLU A O 1
ATOM 3440 N N . GLU A 1 431 ? 6.308 -21.776 -23.848 1.00 88.69 431 GLU A N 1
ATOM 3441 C CA . GLU A 1 431 ? 7.449 -22.690 -23.786 1.00 88.69 431 GLU A CA 1
ATOM 3442 C C . GLU A 1 431 ? 8.179 -22.619 -22.438 1.00 88.69 431 GLU A C 1
ATOM 3444 O O . GLU A 1 431 ? 8.699 -23.623 -21.960 1.00 88.69 431 GLU A O 1
ATOM 3449 N N . ILE A 1 432 ? 8.223 -21.433 -21.825 1.00 88.50 432 ILE A N 1
ATOM 3450 C CA . ILE A 1 432 ? 8.922 -21.204 -20.553 1.00 88.50 432 ILE A CA 1
ATOM 3451 C C . ILE A 1 432 ? 7.980 -21.454 -19.370 1.00 88.50 432 ILE A C 1
ATOM 3453 O O . ILE A 1 432 ? 8.393 -22.021 -18.359 1.00 88.50 432 ILE A O 1
ATOM 3457 N N . TRP A 1 433 ? 6.724 -21.018 -19.485 1.00 89.25 433 TRP A N 1
ATOM 3458 C CA . TRP A 1 433 ? 5.765 -20.961 -18.378 1.00 89.25 433 TRP A CA 1
ATOM 3459 C C . TRP A 1 433 ? 4.627 -21.983 -18.480 1.00 89.25 433 TRP A C 1
ATOM 3461 O O . TRP A 1 433 ? 3.837 -22.096 -17.546 1.00 89.25 433 TRP A O 1
ATOM 3471 N N . GLY A 1 434 ? 4.566 -22.767 -19.557 1.00 90.12 434 GLY A N 1
ATOM 3472 C CA . GLY A 1 434 ? 3.506 -23.743 -19.807 1.00 90.12 434 GLY A CA 1
ATOM 3473 C C . GLY A 1 434 ? 2.281 -23.143 -20.502 1.00 90.12 434 GLY A C 1
ATOM 3474 O O . GLY A 1 434 ? 2.202 -21.944 -20.750 1.00 90.12 434 GLY A O 1
ATOM 3475 N N . LYS A 1 435 ? 1.296 -23.991 -20.820 1.00 92.62 435 LYS A N 1
ATOM 3476 C CA . LYS A 1 435 ? 0.077 -23.589 -21.553 1.00 92.62 435 LYS A CA 1
ATOM 3477 C C . LYS A 1 435 ? -0.768 -22.545 -20.816 1.00 92.62 435 LYS A C 1
ATOM 3479 O O . LYS A 1 435 ? -1.467 -21.766 -21.448 1.00 92.62 435 LYS A O 1
ATOM 3484 N N . ASP A 1 436 ? -0.677 -22.511 -19.492 1.00 93.25 436 ASP A N 1
ATOM 3485 C CA . ASP A 1 436 ? -1.352 -21.552 -18.618 1.00 93.25 436 ASP A CA 1
ATOM 3486 C C . ASP A 1 436 ? -0.532 -20.251 -18.433 1.00 93.25 436 ASP A C 1
ATOM 3488 O O . ASP A 1 436 ? -0.753 -19.499 -17.484 1.00 93.25 436 ASP A O 1
ATOM 3492 N N . ALA A 1 437 ? 0.442 -19.949 -19.309 1.00 93.81 437 ALA A N 1
ATOM 3493 C CA . ALA A 1 437 ? 1.298 -18.756 -19.212 1.00 93.81 437 ALA A CA 1
ATOM 3494 C C . ALA A 1 437 ? 0.507 -17.438 -19.160 1.00 93.81 437 ALA A C 1
ATOM 3496 O O . ALA A 1 437 ? 0.966 -16.463 -18.572 1.00 93.81 437 ALA A O 1
ATOM 3497 N N . ASN A 1 438 ? -0.686 -17.389 -19.743 1.00 96.38 438 ASN A N 1
ATOM 3498 C CA . ASN A 1 438 ? -1.543 -16.203 -19.721 1.00 96.38 438 ASN A CA 1
ATOM 3499 C C . ASN A 1 438 ? -2.585 -16.225 -18.588 1.00 96.38 438 ASN A C 1
ATOM 3501 O O . ASN A 1 438 ? -3.447 -15.351 -18.539 1.00 96.38 438 ASN A O 1
ATOM 3505 N N . GLU A 1 439 ? -2.516 -17.193 -17.674 1.00 96.12 439 GLU A N 1
ATOM 3506 C CA . GLU A 1 439 ? -3.369 -17.271 -16.486 1.00 96.12 439 GLU A CA 1
ATOM 3507 C C . GLU A 1 439 ? -2.651 -16.704 -15.258 1.00 96.12 439 GLU A C 1
ATOM 3509 O O . GLU A 1 439 ? -1.425 -16.775 -15.147 1.00 96.12 439 GLU A O 1
ATOM 3514 N N . PHE A 1 440 ? -3.419 -16.151 -14.317 1.00 97.38 440 PHE A N 1
ATOM 3515 C CA . PHE A 1 440 ? -2.899 -15.701 -13.029 1.00 97.38 440 PHE A CA 1
ATOM 3516 C C . PHE A 1 440 ? -2.777 -16.881 -12.059 1.00 97.38 440 PHE A C 1
ATOM 3518 O O . PHE A 1 440 ? -3.751 -17.297 -11.428 1.00 97.38 440 PHE A O 1
ATOM 3525 N N . ASN A 1 441 ? -1.561 -17.418 -11.922 1.00 94.50 441 ASN A N 1
ATOM 3526 C CA . ASN A 1 441 ? -1.287 -18.592 -11.096 1.00 94.50 441 ASN A CA 1
ATOM 3527 C C . ASN A 1 441 ? -0.090 -18.385 -10.138 1.00 94.50 441 ASN A C 1
ATOM 3529 O O . ASN A 1 441 ? 1.020 -18.866 -10.391 1.00 94.50 441 ASN A O 1
ATOM 3533 N N . PRO A 1 442 ? -0.302 -17.742 -8.972 1.00 95.25 442 PRO A N 1
ATOM 3534 C CA . PRO A 1 442 ? 0.731 -17.583 -7.946 1.00 95.25 442 PRO A CA 1
ATOM 3535 C C . PRO A 1 442 ? 1.355 -18.889 -7.418 1.00 95.25 442 PRO A C 1
ATOM 3537 O O . PRO A 1 442 ? 2.477 -18.856 -6.911 1.00 95.25 442 PRO A O 1
ATOM 3540 N N . ASN A 1 443 ? 0.716 -20.062 -7.567 1.00 91.56 443 ASN A N 1
ATOM 3541 C CA . ASN A 1 443 ? 1.298 -21.338 -7.105 1.00 91.56 443 ASN A CA 1
ATOM 3542 C C . ASN A 1 443 ? 2.647 -21.663 -7.773 1.00 91.56 443 ASN A C 1
ATOM 3544 O O . ASN A 1 443 ? 3.466 -22.393 -7.199 1.00 91.56 443 ASN A O 1
ATOM 3548 N N . ARG A 1 444 ? 2.918 -21.085 -8.951 1.00 88.56 444 ARG A N 1
ATOM 3549 C CA . ARG A 1 444 ? 4.211 -21.186 -9.648 1.00 88.56 444 ARG A CA 1
ATOM 3550 C C . ARG A 1 444 ? 5.382 -20.751 -8.773 1.00 88.56 444 ARG A C 1
ATOM 3552 O O . ARG A 1 444 ? 6.456 -21.342 -8.840 1.00 88.56 444 ARG A O 1
ATOM 3559 N N . PHE A 1 445 ? 5.158 -19.750 -7.926 1.00 89.69 445 PHE A N 1
ATOM 3560 C CA . PHE A 1 445 ? 6.170 -19.191 -7.035 1.00 89.69 445 PHE A CA 1
ATOM 3561 C C . PHE A 1 445 ? 6.136 -19.788 -5.618 1.00 89.69 445 PHE A C 1
ATOM 3563 O O . PHE A 1 445 ? 7.008 -19.459 -4.816 1.00 89.69 445 PHE A O 1
ATOM 3570 N N . LEU A 1 446 ? 5.186 -20.689 -5.325 1.00 87.12 446 LEU A N 1
ATOM 3571 C CA . LEU A 1 446 ? 5.082 -21.427 -4.055 1.00 87.12 446 LEU A CA 1
ATOM 3572 C C . LEU A 1 446 ? 5.738 -22.824 -4.101 1.00 87.12 446 LEU A C 1
ATOM 3574 O O . LEU A 1 446 ? 6.028 -23.407 -3.059 1.00 87.12 446 LEU A O 1
ATOM 3578 N N . SER A 1 447 ? 5.977 -23.376 -5.296 1.00 69.94 447 SER A N 1
ATOM 3579 C CA . SER A 1 447 ? 6.464 -24.755 -5.494 1.00 69.94 447 SER A CA 1
ATOM 3580 C C . SER A 1 447 ? 7.978 -24.938 -5.219 1.00 69.94 447 SER A C 1
ATOM 3582 O O . SER A 1 447 ? 8.739 -23.975 -5.186 1.00 69.94 447 SER A O 1
ATOM 3584 N N . LYS A 1 448 ? 8.444 -26.186 -5.011 1.00 56.59 448 LYS A N 1
ATOM 3585 C CA . LYS A 1 448 ? 9.850 -26.536 -4.671 1.00 56.59 448 LYS A CA 1
ATOM 3586 C C . LYS A 1 448 ? 10.878 -26.260 -5.809 1.00 56.59 448 LYS A C 1
ATOM 3588 O O . LYS A 1 448 ? 10.502 -26.197 -6.977 1.00 56.59 448 LYS A O 1
ATOM 3593 N N . PRO A 1 449 ? 12.195 -26.133 -5.503 1.00 53.00 449 PRO A N 1
ATOM 3594 C CA . PRO A 1 449 ? 13.185 -25.405 -6.325 1.00 53.00 449 PRO A CA 1
ATOM 3595 C C . PRO A 1 449 ? 13.615 -25.994 -7.683 1.00 53.00 449 PRO A C 1
ATOM 3597 O O . PRO A 1 449 ? 14.161 -25.251 -8.497 1.00 53.00 449 PRO A O 1
ATOM 3600 N N . SER A 1 450 ? 13.434 -27.290 -7.950 1.00 49.75 450 SER A N 1
ATOM 3601 C CA . SER A 1 450 ? 14.065 -27.954 -9.109 1.00 49.75 450 SER A CA 1
ATOM 3602 C C . SER A 1 450 ? 13.490 -27.513 -10.463 1.00 49.75 450 SER A C 1
ATOM 3604 O O . SER A 1 450 ? 14.254 -27.253 -11.387 1.00 49.75 450 SER A O 1
ATOM 3606 N N . HIS A 1 451 ? 12.170 -27.319 -10.568 1.00 50.38 451 HIS A N 1
ATOM 3607 C CA . HIS A 1 451 ? 11.519 -26.756 -11.766 1.00 50.38 451 HIS A CA 1
ATOM 3608 C C . HIS A 1 451 ? 11.701 -25.224 -11.870 1.00 50.38 451 HIS A C 1
ATOM 3610 O O . HIS A 1 451 ? 11.570 -24.628 -12.936 1.00 50.38 451 HIS A O 1
ATOM 3616 N N . LEU A 1 452 ? 12.042 -24.567 -10.755 1.00 54.75 452 LEU A N 1
ATOM 3617 C CA . LEU A 1 452 ? 12.197 -23.116 -10.656 1.00 54.75 452 LEU A CA 1
ATOM 3618 C C . LEU A 1 452 ? 13.543 -22.608 -11.176 1.00 54.75 452 LEU A C 1
ATOM 3620 O O . LEU A 1 452 ? 13.637 -21.430 -11.487 1.00 54.75 452 LEU A O 1
ATOM 3624 N N . GLN A 1 453 ? 14.601 -23.419 -11.262 1.00 53.00 453 GLN A N 1
ATOM 3625 C CA . GLN A 1 453 ? 15.936 -22.887 -11.577 1.00 53.00 453 GLN A CA 1
ATOM 3626 C C . GLN A 1 453 ? 16.068 -22.426 -13.042 1.00 53.00 453 GLN A C 1
ATOM 3628 O O . GLN A 1 453 ? 16.657 -21.374 -13.301 1.00 53.00 453 GLN A O 1
ATOM 3633 N N . ALA A 1 454 ? 15.456 -23.152 -13.984 1.00 51.38 454 ALA A N 1
ATOM 3634 C CA . ALA A 1 454 ? 15.354 -22.737 -15.385 1.00 51.38 454 ALA A CA 1
ATOM 3635 C C . ALA A 1 454 ? 14.370 -21.560 -15.551 1.00 51.38 454 ALA A C 1
ATOM 3637 O O . ALA A 1 454 ? 14.729 -20.536 -16.133 1.00 51.38 454 ALA A O 1
ATOM 3638 N N . VAL A 1 455 ? 13.188 -21.647 -14.926 1.00 64.00 455 VAL A N 1
ATOM 3639 C CA . VAL A 1 455 ? 12.128 -20.616 -14.959 1.00 64.00 455 VAL A CA 1
ATOM 3640 C C . VAL A 1 455 ? 12.585 -19.282 -14.341 1.00 64.00 455 VAL A C 1
ATOM 3642 O O . VAL A 1 455 ? 12.353 -18.214 -14.906 1.00 64.00 455 VAL A O 1
ATOM 3645 N N . ARG A 1 456 ? 13.329 -19.314 -13.226 1.00 65.19 456 ARG A N 1
ATOM 3646 C CA . ARG A 1 456 ? 13.891 -18.120 -12.562 1.00 65.19 456 ARG A CA 1
ATOM 3647 C C . ARG A 1 456 ? 14.893 -17.375 -13.430 1.00 65.19 456 ARG A C 1
ATOM 3649 O O . ARG A 1 456 ? 15.033 -16.171 -13.272 1.00 65.19 456 ARG A O 1
ATOM 3656 N N . SER A 1 457 ? 15.583 -18.060 -14.341 1.00 68.25 457 SER A N 1
ATOM 3657 C CA . SER A 1 457 ? 16.540 -17.394 -15.229 1.00 68.25 457 SER A CA 1
ATOM 3658 C C . SER A 1 457 ? 15.876 -16.564 -16.331 1.00 68.25 457 SER A C 1
ATOM 3660 O O . SER A 1 457 ? 16.496 -15.643 -16.860 1.00 68.25 457 SER A O 1
ATOM 3662 N N . SER A 1 458 ? 14.606 -16.852 -16.627 1.00 83.38 458 SER A N 1
ATOM 3663 C CA . SER A 1 458 ? 13.769 -16.113 -17.577 1.00 83.38 458 SER A CA 1
ATOM 3664 C C . SER A 1 458 ? 12.841 -15.098 -16.897 1.00 83.38 458 SER A C 1
ATOM 3666 O O . SER A 1 458 ? 12.290 -14.223 -17.566 1.00 83.38 458 SER A O 1
ATOM 3668 N N . PHE A 1 459 ? 12.697 -15.170 -15.569 1.00 92.56 459 PHE A N 1
ATOM 3669 C CA . PHE A 1 459 ? 11.977 -14.189 -14.762 1.00 92.56 459 PHE A CA 1
ATOM 3670 C C . PHE A 1 459 ? 12.870 -12.976 -14.460 1.00 92.56 459 PHE A C 1
ATOM 3672 O O . PHE A 1 459 ? 13.798 -13.032 -13.660 1.00 92.56 459 PHE A O 1
ATOM 3679 N N . LEU A 1 460 ? 12.591 -11.861 -15.135 1.00 94.31 460 LEU A N 1
ATOM 3680 C CA . LEU A 1 460 ? 13.448 -10.666 -15.204 1.00 94.31 460 LEU A CA 1
ATOM 3681 C C . LEU A 1 460 ? 12.728 -9.339 -14.871 1.00 94.31 460 LEU A C 1
ATOM 3683 O O . LEU A 1 460 ? 13.036 -8.328 -15.507 1.00 94.31 460 LEU A O 1
ATOM 3687 N N . PRO A 1 461 ? 11.800 -9.274 -13.894 1.00 94.62 461 PRO A N 1
ATOM 3688 C CA . PRO A 1 461 ? 11.077 -8.029 -13.602 1.00 94.62 461 PRO A CA 1
ATOM 3689 C C . PRO A 1 461 ? 11.992 -6.898 -13.109 1.00 94.62 461 PRO A C 1
ATOM 3691 O O . PRO A 1 461 ? 11.717 -5.726 -13.341 1.00 94.62 461 PRO A O 1
ATOM 3694 N N . PHE A 1 462 ? 13.125 -7.250 -12.494 1.00 95.12 462 PHE A N 1
ATOM 3695 C CA . PHE A 1 462 ? 14.148 -6.319 -12.011 1.00 95.12 462 PHE A CA 1
ATOM 3696 C C . PHE A 1 462 ? 15.461 -6.418 -12.806 1.00 95.12 462 PHE A C 1
ATOM 3698 O O . PHE A 1 462 ? 16.505 -5.952 -12.343 1.00 95.12 462 PHE A O 1
ATOM 3705 N N . ALA A 1 463 ? 15.420 -7.012 -14.007 1.00 93.50 463 ALA A N 1
ATOM 3706 C CA . ALA A 1 463 ? 16.596 -7.443 -14.767 1.00 93.50 463 ALA A CA 1
ATOM 3707 C C . ALA A 1 463 ? 17.520 -8.385 -13.957 1.00 93.50 463 ALA A C 1
ATOM 3709 O O . ALA A 1 463 ? 17.133 -8.925 -12.925 1.00 93.50 463 ALA A O 1
ATOM 3710 N N . ALA A 1 464 ? 18.736 -8.626 -14.450 1.00 91.19 464 ALA A N 1
ATOM 3711 C CA . ALA A 1 464 ? 19.738 -9.467 -13.798 1.00 91.19 464 ALA A CA 1
ATOM 3712 C C . ALA A 1 464 ? 21.155 -8.918 -14.034 1.00 91.19 464 ALA A C 1
ATOM 3714 O O . ALA A 1 464 ? 21.360 -8.034 -14.874 1.00 91.19 464 ALA A O 1
ATOM 3715 N N . GLY A 1 465 ? 22.128 -9.460 -13.296 1.00 91.38 465 GLY A N 1
ATOM 3716 C CA . GLY A 1 465 ? 23.535 -9.065 -13.372 1.00 91.38 465 GLY A CA 1
ATOM 3717 C C . GLY A 1 465 ? 23.840 -7.730 -12.677 1.00 91.38 465 GLY A C 1
ATOM 3718 O O . GLY A 1 465 ? 22.997 -7.210 -11.946 1.00 91.38 465 GLY A O 1
ATOM 3719 N N . PRO A 1 466 ? 25.027 -7.136 -12.908 1.00 92.00 466 PRO A N 1
ATOM 3720 C CA . PRO A 1 466 ? 25.463 -5.923 -12.204 1.00 92.00 466 PRO A CA 1
ATOM 3721 C C . PRO A 1 466 ? 24.542 -4.712 -12.414 1.00 92.00 466 PRO A C 1
ATOM 3723 O O . PRO A 1 466 ? 24.491 -3.818 -11.575 1.00 92.00 466 PRO A O 1
ATOM 3726 N N . ARG A 1 467 ? 23.802 -4.686 -13.533 1.00 92.62 467 ARG A N 1
ATOM 3727 C CA . ARG A 1 467 ? 22.807 -3.655 -13.878 1.00 92.62 467 ARG A CA 1
ATOM 3728 C C . ARG A 1 467 ? 21.367 -4.031 -13.497 1.00 92.62 467 ARG A C 1
ATOM 3730 O O . ARG A 1 467 ? 20.439 -3.497 -14.108 1.00 92.62 467 ARG A O 1
ATOM 3737 N N . ASN A 1 468 ? 21.158 -4.943 -12.545 1.00 94.12 468 ASN A N 1
ATOM 3738 C CA . ASN A 1 468 ? 19.829 -5.181 -11.977 1.00 94.12 468 ASN A CA 1
ATOM 3739 C C . ASN A 1 468 ? 19.286 -3.918 -11.279 1.00 94.12 468 ASN A C 1
ATOM 3741 O O . ASN A 1 468 ? 20.035 -2.982 -10.962 1.00 94.12 468 ASN A O 1
ATOM 3745 N N . CYS A 1 469 ? 17.973 -3.880 -11.063 1.00 96.06 469 CYS A N 1
ATOM 3746 C CA . CYS A 1 469 ? 17.315 -2.763 -10.399 1.00 96.06 469 CYS A CA 1
ATOM 3747 C C . CYS A 1 469 ? 17.889 -2.569 -8.991 1.00 96.06 469 CYS A C 1
ATOM 3749 O O . CYS A 1 469 ? 17.918 -3.503 -8.194 1.00 96.06 469 CYS A O 1
ATOM 3751 N N . ILE A 1 470 ? 18.350 -1.354 -8.696 1.00 95.56 470 ILE A N 1
ATOM 3752 C CA . ILE A 1 470 ? 18.934 -1.032 -7.392 1.00 95.56 470 ILE A CA 1
ATOM 3753 C C . ILE A 1 470 ? 17.863 -0.954 -6.294 1.00 95.56 470 ILE A C 1
ATOM 3755 O O . ILE A 1 470 ? 18.111 -1.359 -5.168 1.00 95.56 470 ILE A O 1
ATOM 3759 N N . GLY A 1 471 ? 16.650 -0.525 -6.656 1.00 95.06 471 GLY A N 1
ATOM 3760 C CA . GLY A 1 471 ? 15.501 -0.410 -5.759 1.00 95.06 471 GLY A CA 1
ATOM 3761 C C . GLY A 1 471 ? 14.655 -1.680 -5.650 1.00 95.06 471 GLY A C 1
ATOM 3762 O O . GLY A 1 471 ? 13.514 -1.594 -5.218 1.00 95.06 471 GLY A O 1
ATOM 3763 N N . GLN A 1 472 ? 15.154 -2.857 -6.058 1.00 94.94 472 GLN A N 1
ATOM 3764 C CA . GLN A 1 472 ? 14.366 -4.100 -6.021 1.00 94.94 472 GLN A CA 1
ATOM 3765 C C . GLN A 1 472 ? 13.841 -4.408 -4.610 1.00 94.94 472 GLN A C 1
ATOM 3767 O O . GLN A 1 472 ? 12.654 -4.669 -4.434 1.00 94.94 472 GLN A O 1
ATOM 3772 N N . SER A 1 473 ? 14.720 -4.380 -3.607 1.00 94.69 473 SER A N 1
ATOM 3773 C CA . SER A 1 473 ? 14.341 -4.675 -2.222 1.00 94.69 473 SER A CA 1
ATOM 3774 C C . SER A 1 473 ? 13.398 -3.615 -1.649 1.00 94.69 473 SER A C 1
ATOM 3776 O O . SER A 1 473 ? 12.474 -3.964 -0.923 1.00 94.69 473 SER A O 1
ATOM 3778 N N . TYR A 1 474 ? 13.596 -2.350 -2.032 1.00 95.31 474 TYR A N 1
ATOM 3779 C CA . TYR A 1 474 ? 12.722 -1.228 -1.685 1.00 95.31 474 TYR A CA 1
ATOM 3780 C C . TYR A 1 474 ? 11.308 -1.421 -2.241 1.00 95.31 474 TYR A C 1
ATOM 3782 O O . TYR A 1 474 ? 10.352 -1.483 -1.475 1.00 95.31 474 TYR A O 1
ATOM 3790 N N . ALA A 1 475 ? 11.178 -1.636 -3.552 1.00 96.38 475 ALA A N 1
ATOM 3791 C CA . ALA A 1 475 ? 9.882 -1.798 -4.208 1.00 96.38 475 ALA A CA 1
ATOM 3792 C C . ALA A 1 475 ? 9.113 -3.028 -3.698 1.00 96.38 475 ALA A C 1
ATOM 3794 O O . ALA A 1 475 ? 7.895 -2.986 -3.557 1.00 96.38 475 ALA A O 1
ATOM 3795 N N . LEU A 1 476 ? 9.808 -4.134 -3.399 1.00 96.62 476 LEU A N 1
ATOM 3796 C CA . LEU A 1 476 ? 9.172 -5.330 -2.834 1.00 96.62 476 LEU A CA 1
ATOM 3797 C C . LEU A 1 476 ? 8.750 -5.140 -1.371 1.00 96.62 476 LEU A C 1
ATOM 3799 O O . LEU A 1 476 ? 7.735 -5.706 -0.966 1.00 96.62 476 LEU A O 1
ATOM 3803 N N . MET A 1 477 ? 9.510 -4.376 -0.582 1.00 96.00 477 MET A N 1
ATOM 3804 C CA . MET A 1 477 ? 9.125 -3.999 0.780 1.00 96.00 477 MET A CA 1
ATOM 3805 C C . MET A 1 477 ? 7.868 -3.129 0.758 1.00 96.00 477 MET A C 1
ATOM 3807 O O . MET A 1 477 ? 6.880 -3.485 1.400 1.00 96.00 477 MET A O 1
ATOM 3811 N N . GLU A 1 478 ? 7.885 -2.064 -0.044 1.00 97.06 478 GLU A N 1
ATOM 3812 C CA . GLU A 1 478 ? 6.749 -1.164 -0.237 1.00 97.06 478 GLU A CA 1
ATOM 3813 C C . GLU A 1 478 ? 5.513 -1.945 -0.699 1.00 97.06 478 GLU A C 1
ATOM 3815 O O . GLU A 1 478 ? 4.478 -1.920 -0.035 1.00 97.06 478 GLU A O 1
ATOM 3820 N N . ALA A 1 479 ? 5.639 -2.748 -1.762 1.00 98.19 479 ALA A N 1
ATOM 3821 C CA . ALA A 1 479 ? 4.526 -3.529 -2.292 1.00 98.19 479 ALA A CA 1
ATOM 3822 C C . ALA A 1 479 ? 3.903 -4.467 -1.248 1.00 98.19 479 ALA A C 1
ATOM 3824 O O . ALA A 1 479 ? 2.679 -4.568 -1.160 1.00 98.19 479 ALA A O 1
ATOM 3825 N N . LYS A 1 480 ? 4.727 -5.136 -0.432 1.00 97.62 480 LYS A N 1
ATOM 3826 C CA . LYS A 1 480 ? 4.233 -6.021 0.629 1.00 97.62 480 LYS A CA 1
ATOM 3827 C C . LYS A 1 480 ? 3.486 -5.257 1.716 1.00 97.62 480 LYS A C 1
ATOM 3829 O O . LYS A 1 480 ? 2.416 -5.708 2.112 1.00 97.62 480 LYS A O 1
ATOM 3834 N N . ILE A 1 481 ? 4.025 -4.128 2.179 1.00 97.56 481 ILE A N 1
ATOM 3835 C CA . ILE A 1 481 ? 3.388 -3.300 3.213 1.00 97.56 481 ILE A CA 1
ATOM 3836 C C . ILE A 1 481 ? 2.028 -2.802 2.717 1.00 97.56 481 ILE A C 1
ATOM 3838 O O . ILE A 1 481 ? 1.007 -3.056 3.360 1.00 97.56 481 ILE A O 1
ATOM 3842 N N . VAL A 1 482 ? 2.007 -2.177 1.538 1.00 98.12 482 VAL A N 1
ATOM 3843 C CA . VAL A 1 482 ? 0.794 -1.584 0.962 1.00 98.12 482 VAL A CA 1
ATOM 3844 C C . VAL A 1 482 ? -0.291 -2.634 0.746 1.00 98.12 482 VAL A C 1
ATOM 3846 O O . VAL A 1 482 ? -1.425 -2.456 1.193 1.00 98.12 482 VAL A O 1
ATOM 3849 N N . LEU A 1 483 ? 0.044 -3.752 0.094 1.00 98.25 483 LEU A N 1
ATOM 3850 C CA . LEU A 1 483 ? -0.935 -4.793 -0.225 1.00 98.25 483 LEU A CA 1
ATOM 3851 C C . LEU A 1 483 ? -1.451 -5.503 1.031 1.00 98.25 483 LEU A C 1
ATOM 3853 O O . LEU A 1 483 ? -2.655 -5.740 1.129 1.00 98.25 483 LEU A O 1
ATOM 3857 N N . ALA A 1 484 ? -0.581 -5.802 2.001 1.00 96.25 484 ALA A N 1
ATOM 3858 C CA . ALA A 1 484 ? -0.986 -6.417 3.264 1.00 96.25 484 ALA A CA 1
ATOM 3859 C C . ALA A 1 484 ? -1.980 -5.528 4.029 1.00 96.25 484 ALA A C 1
ATOM 3861 O O . ALA A 1 484 ? -3.024 -6.006 4.482 1.00 96.25 484 ALA A O 1
ATOM 3862 N N . MET A 1 485 ? -1.702 -4.223 4.127 1.00 95.50 485 MET A N 1
ATOM 3863 C CA . MET A 1 485 ? -2.586 -3.277 4.813 1.00 95.50 485 MET A CA 1
ATOM 3864 C C . MET A 1 485 ? -3.908 -3.066 4.058 1.00 95.50 485 MET A C 1
ATOM 3866 O O . MET A 1 485 ? -4.974 -3.089 4.677 1.00 95.50 485 MET A O 1
ATOM 3870 N N . LEU A 1 486 ? -3.862 -2.933 2.727 1.00 95.94 486 LEU A N 1
ATOM 3871 C CA . LEU A 1 486 ? -5.053 -2.774 1.885 1.00 95.94 486 LEU A CA 1
ATOM 3872 C C . LEU A 1 486 ? -6.003 -3.978 2.003 1.00 95.94 486 LEU A C 1
ATOM 3874 O O . LEU A 1 486 ? -7.194 -3.802 2.250 1.00 95.94 486 LEU A O 1
ATOM 3878 N N . ILE A 1 487 ? -5.481 -5.203 1.874 1.00 94.44 487 ILE A N 1
ATOM 3879 C CA . ILE A 1 487 ? -6.272 -6.450 1.899 1.00 94.44 487 ILE A CA 1
ATOM 3880 C C . ILE A 1 487 ? -6.835 -6.751 3.296 1.00 94.44 487 ILE A C 1
ATOM 3882 O O . ILE A 1 487 ? -7.899 -7.369 3.419 1.00 94.44 487 ILE A O 1
ATOM 3886 N N . SER A 1 488 ? -6.142 -6.304 4.347 1.00 89.94 488 SER A N 1
ATOM 3887 C CA . SER A 1 488 ? -6.613 -6.443 5.730 1.00 89.94 488 SER A CA 1
ATOM 3888 C C . SER A 1 488 ? -7.813 -5.541 6.027 1.00 89.94 488 SER A C 1
ATOM 3890 O O . SER A 1 488 ? -8.701 -5.938 6.778 1.00 89.94 488 SER A O 1
ATOM 3892 N N . LYS A 1 489 ? -7.869 -4.348 5.419 1.00 88.75 489 LYS A N 1
ATOM 3893 C CA . LYS A 1 489 ? -8.950 -3.370 5.635 1.00 88.75 489 LYS A CA 1
ATOM 3894 C C . LYS A 1 489 ? -10.113 -3.494 4.655 1.00 88.75 489 LYS A C 1
ATOM 3896 O O . LYS A 1 489 ? -11.244 -3.154 5.004 1.00 88.75 489 LYS A O 1
ATOM 3901 N N . PHE A 1 490 ? -9.863 -3.982 3.444 1.00 92.06 490 PHE A N 1
ATOM 3902 C CA . PHE A 1 490 ? -10.858 -3.993 2.378 1.00 92.06 490 PHE A CA 1
ATOM 3903 C C . PHE A 1 490 ? -10.990 -5.359 1.702 1.00 92.06 490 PHE A C 1
ATOM 3905 O O . PHE A 1 490 ? -10.036 -6.123 1.538 1.00 92.06 490 PHE A O 1
ATOM 3912 N N . SER A 1 491 ? -12.212 -5.646 1.266 1.00 92.94 491 SER A N 1
ATOM 3913 C CA . SER A 1 491 ? -12.483 -6.583 0.184 1.00 92.94 491 SER A CA 1
ATOM 3914 C C . SER A 1 491 ? -12.763 -5.768 -1.066 1.00 92.94 491 SER A C 1
ATOM 3916 O O . SER A 1 491 ? -13.485 -4.777 -0.993 1.00 92.94 491 SER A O 1
ATOM 3918 N N . PHE A 1 492 ? -12.233 -6.177 -2.210 1.00 95.69 492 PHE A N 1
ATOM 3919 C CA . PHE A 1 492 ? -12.440 -5.437 -3.454 1.00 95.69 492 PHE A CA 1
ATOM 3920 C C . PHE A 1 492 ? -12.655 -6.352 -4.654 1.00 95.69 492 PHE A C 1
ATOM 3922 O O . PHE A 1 492 ? -12.139 -7.469 -4.700 1.00 95.69 492 PHE A O 1
ATOM 3929 N N . GLN A 1 493 ? -13.434 -5.866 -5.614 1.00 96.56 493 GLN A N 1
ATOM 3930 C CA . GLN A 1 493 ? -13.762 -6.547 -6.866 1.00 96.56 493 GLN A CA 1
ATOM 3931 C C . GLN A 1 493 ? -13.596 -5.581 -8.037 1.00 96.56 493 GLN A C 1
ATOM 3933 O O . GLN A 1 493 ? -13.636 -4.363 -7.854 1.00 96.56 493 GLN A O 1
ATOM 3938 N N . ILE A 1 494 ? -13.376 -6.114 -9.237 1.00 96.38 494 ILE A N 1
ATOM 3939 C CA . ILE A 1 494 ? -13.269 -5.279 -10.435 1.00 96.38 494 ILE A CA 1
ATOM 3940 C C . ILE A 1 494 ? -14.626 -4.614 -10.713 1.00 96.38 494 ILE A C 1
ATOM 3942 O O . ILE A 1 494 ? -15.659 -5.269 -10.575 1.00 96.38 494 ILE A O 1
ATOM 3946 N N . SER A 1 495 ? -14.645 -3.321 -11.050 1.00 96.44 495 SER A N 1
ATOM 3947 C CA . SER A 1 495 ? -15.906 -2.653 -11.396 1.00 96.44 495 SER A CA 1
ATOM 3948 C C . SER A 1 495 ? -16.366 -3.029 -12.807 1.00 96.44 495 SER A C 1
ATOM 3950 O O . SER A 1 495 ? -15.549 -3.265 -13.695 1.00 96.44 495 SER A O 1
ATOM 3952 N N . GLU A 1 496 ? -17.678 -3.005 -13.039 1.00 93.69 496 GLU A N 1
ATOM 3953 C CA . GLU A 1 496 ? -18.285 -3.093 -14.371 1.00 93.69 496 GLU A CA 1
ATOM 3954 C C . GLU A 1 496 ? -17.873 -1.927 -15.287 1.00 93.69 496 GLU A C 1
ATOM 3956 O O . GLU A 1 496 ? -17.845 -2.080 -16.507 1.00 93.69 496 GLU A O 1
ATOM 3961 N N . SER A 1 497 ? -17.508 -0.772 -14.715 1.00 94.88 497 SER A N 1
ATOM 3962 C CA . SER A 1 497 ? -17.009 0.387 -15.471 1.00 94.88 497 SER A CA 1
ATOM 3963 C C . SER A 1 497 ? -15.563 0.217 -15.956 1.00 94.88 497 SER A C 1
ATOM 3965 O O . SER A 1 497 ? -15.087 1.009 -16.778 1.00 94.88 497 SER A O 1
ATOM 3967 N N . TYR A 1 498 ? -14.856 -0.817 -15.481 1.00 96.69 498 TYR A N 1
ATOM 3968 C CA . TYR A 1 498 ? -13.461 -1.050 -15.823 1.00 96.69 498 TYR A CA 1
ATOM 3969 C C . TYR A 1 498 ? -13.281 -1.403 -17.302 1.00 96.69 498 TYR A C 1
ATOM 3971 O O . TYR A 1 498 ? -13.824 -2.379 -17.819 1.00 96.69 498 TYR A O 1
ATOM 3979 N N . ARG A 1 499 ? -12.417 -0.643 -17.979 1.00 95.69 499 ARG A N 1
ATOM 3980 C CA . ARG A 1 499 ? -12.070 -0.854 -19.389 1.00 95.69 499 ARG A CA 1
ATOM 3981 C C . ARG A 1 499 ? -10.642 -1.364 -19.515 1.00 95.69 499 ARG A C 1
ATOM 3983 O O . ARG A 1 499 ? -9.688 -0.582 -19.533 1.00 95.69 499 ARG A O 1
ATOM 3990 N N . HIS A 1 500 ? -10.484 -2.682 -19.641 1.00 96.44 500 HIS A N 1
ATOM 3991 C CA . HIS A 1 500 ? -9.164 -3.295 -19.773 1.00 96.44 500 HIS A CA 1
ATOM 3992 C C . HIS A 1 500 ? -8.498 -2.909 -21.103 1.00 96.44 500 HIS A C 1
ATOM 3994 O O . HIS A 1 500 ? -8.871 -3.360 -22.186 1.00 96.44 500 HIS A O 1
ATOM 4000 N N . ALA A 1 501 ? -7.493 -2.040 -21.025 1.00 96.50 501 ALA A N 1
ATOM 4001 C CA . ALA A 1 501 ? -6.734 -1.594 -22.186 1.00 96.50 501 ALA A CA 1
ATOM 4002 C C . ALA A 1 501 ? -5.291 -1.239 -21.793 1.00 96.50 501 ALA A C 1
ATOM 4004 O O . ALA A 1 501 ? -4.951 -0.058 -21.709 1.00 96.50 501 ALA A O 1
ATOM 4005 N N . PRO A 1 502 ? -4.410 -2.228 -21.561 1.00 97.06 502 PRO A N 1
ATOM 4006 C CA . PRO A 1 502 ? -2.997 -1.960 -21.324 1.00 97.06 502 PRO A CA 1
ATOM 4007 C C . PRO A 1 502 ? -2.365 -1.233 -22.521 1.00 97.06 502 PRO A C 1
ATOM 4009 O O . PRO A 1 502 ? -2.699 -1.511 -23.680 1.00 97.06 502 PRO A O 1
ATOM 4012 N N . VAL A 1 503 ? -1.442 -0.311 -22.248 1.00 94.88 503 VAL A N 1
ATOM 4013 C CA . VAL A 1 503 ? -0.644 0.421 -23.245 1.00 94.88 503 VAL A CA 1
ATOM 4014 C C . VAL A 1 503 ? 0.801 0.572 -22.767 1.00 94.88 503 VAL A C 1
ATOM 4016 O O . VAL A 1 503 ? 1.068 0.555 -21.569 1.00 94.88 503 VAL A O 1
ATOM 4019 N N . VAL A 1 504 ? 1.744 0.749 -23.699 1.00 91.44 504 VAL A N 1
ATOM 4020 C CA . VAL A 1 504 ? 3.147 1.062 -23.378 1.00 91.44 504 VAL A CA 1
ATOM 4021 C C . VAL A 1 504 ? 3.448 2.515 -23.737 1.00 91.44 504 VAL A C 1
ATOM 4023 O O . VAL A 1 504 ? 3.324 2.916 -24.898 1.00 91.44 504 VAL A O 1
ATOM 4026 N N . VAL A 1 505 ? 3.880 3.293 -22.743 1.00 85.25 505 VAL A N 1
ATOM 4027 C CA . VAL A 1 505 ? 4.485 4.622 -22.953 1.00 85.25 505 VAL A CA 1
ATOM 4028 C C . VAL A 1 505 ? 6.002 4.485 -22.837 1.00 85.25 505 VAL A C 1
ATOM 4030 O O . VAL A 1 505 ? 6.704 4.444 -23.842 1.00 85.25 505 VAL A O 1
ATOM 4033 N N . ILE A 1 506 ? 6.484 4.334 -21.605 1.00 85.50 506 ILE A N 1
ATOM 4034 C CA . ILE A 1 506 ? 7.808 3.789 -21.267 1.00 85.50 506 ILE A CA 1
ATOM 4035 C C . ILE A 1 506 ? 7.601 2.522 -20.433 1.00 85.50 506 ILE A C 1
ATOM 4037 O O . ILE A 1 506 ? 8.247 1.509 -20.686 1.00 85.50 506 ILE A O 1
ATOM 4041 N 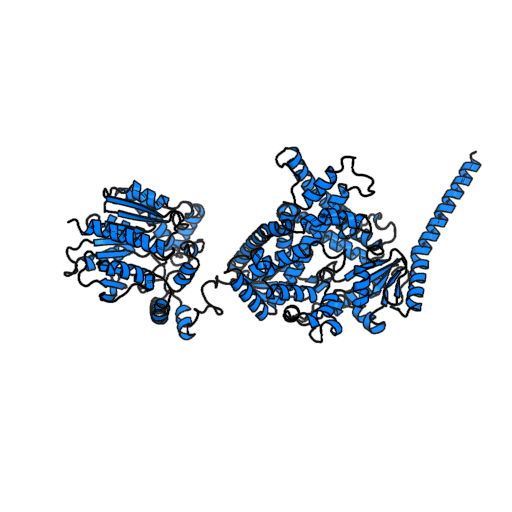N . SER A 1 507 ? 6.640 2.583 -19.509 1.00 92.88 507 SER A N 1
ATOM 4042 C CA . SER A 1 507 ? 6.142 1.458 -18.719 1.00 92.88 507 SER A CA 1
ATOM 4043 C C . SER A 1 507 ? 4.799 0.940 -19.259 1.00 92.88 507 SER A C 1
ATOM 4045 O O . SER A 1 507 ? 4.127 1.654 -20.015 1.00 92.88 507 SER A O 1
ATOM 4047 N N . ILE A 1 508 ? 4.393 -0.275 -18.871 1.00 94.81 508 ILE A N 1
ATOM 4048 C CA . ILE A 1 508 ? 3.032 -0.795 -19.112 1.00 94.81 508 ILE A CA 1
ATOM 4049 C C . ILE A 1 508 ? 2.029 -0.147 -18.145 1.00 94.81 508 ILE A C 1
ATOM 4051 O O . ILE A 1 508 ? 2.147 -0.295 -16.930 1.00 94.81 508 ILE A O 1
ATOM 4055 N N . LYS A 1 509 ? 1.032 0.563 -18.681 1.00 94.56 509 LYS A N 1
ATOM 4056 C CA . LYS A 1 509 ? 0.016 1.291 -17.902 1.00 94.56 509 LYS A CA 1
ATOM 4057 C C . LYS A 1 509 ? -1.405 0.930 -18.339 1.00 94.56 509 LYS A C 1
ATOM 4059 O O . LYS A 1 509 ? -1.601 0.622 -19.521 1.00 94.56 509 LYS A O 1
ATOM 4064 N N . PRO A 1 510 ? -2.399 0.967 -17.439 1.00 96.19 510 PRO A N 1
ATOM 4065 C CA . PRO A 1 510 ? -3.796 0.908 -17.840 1.00 96.19 510 PRO A CA 1
ATOM 4066 C C . PRO A 1 510 ? -4.176 2.225 -18.537 1.00 96.19 510 PRO A C 1
ATOM 4068 O O . PRO A 1 510 ? -3.932 3.309 -18.024 1.00 96.19 510 PRO A O 1
ATOM 4071 N N . LYS A 1 511 ? -4.752 2.165 -19.743 1.00 94.69 511 LYS A N 1
ATOM 4072 C CA . LYS A 1 511 ? -5.105 3.377 -20.511 1.00 94.69 511 LYS A CA 1
ATOM 4073 C C . LYS A 1 511 ? -6.146 4.260 -19.808 1.00 94.69 511 LYS A C 1
ATOM 4075 O O . LYS A 1 511 ? -6.125 5.470 -20.014 1.00 94.69 511 LYS A O 1
ATOM 4080 N N . HIS A 1 512 ? -7.038 3.651 -19.027 1.00 95.62 512 HIS A N 1
ATOM 4081 C CA . HIS A 1 512 ? -8.206 4.297 -18.414 1.00 95.62 512 HIS A CA 1
ATOM 4082 C C . HIS A 1 512 ? -8.206 4.211 -16.876 1.00 95.62 512 HIS A C 1
ATOM 4084 O O . HIS A 1 512 ? -9.259 4.371 -16.263 1.00 95.62 512 HIS A O 1
ATOM 4090 N N . GLY A 1 513 ? -7.061 3.922 -16.249 1.00 96.44 513 GLY A N 1
ATOM 4091 C CA . GLY A 1 513 ? -7.017 3.550 -14.831 1.00 96.44 513 GLY A CA 1
ATOM 4092 C C . GLY A 1 513 ? -7.564 2.145 -14.573 1.00 96.44 513 GLY A C 1
ATOM 4093 O O . GLY A 1 513 ? -7.800 1.372 -15.509 1.00 96.44 513 GLY A O 1
ATOM 4094 N N . VAL A 1 514 ? -7.730 1.791 -13.299 1.00 98.00 514 VAL A N 1
ATOM 4095 C CA . VAL A 1 514 ? -8.328 0.517 -12.871 1.00 98.00 514 VAL A CA 1
ATOM 4096 C C . VAL A 1 514 ? -9.406 0.803 -11.832 1.00 98.00 514 VAL A C 1
ATOM 4098 O O . VAL A 1 514 ? -9.115 1.031 -10.660 1.00 98.00 514 VAL A O 1
ATOM 4101 N N . GLN A 1 515 ? -10.661 0.764 -12.274 1.00 97.94 515 GLN A N 1
ATOM 4102 C CA . GLN A 1 515 ? -11.828 0.965 -11.424 1.00 97.94 515 GLN A CA 1
ATOM 4103 C C . GLN A 1 515 ? -12.153 -0.318 -10.652 1.00 97.94 515 GLN A C 1
ATOM 4105 O O . GLN A 1 515 ? -12.405 -1.373 -11.244 1.00 97.94 515 GLN A O 1
ATOM 4110 N N . ILE A 1 516 ? -12.161 -0.225 -9.325 1.00 97.38 516 ILE A N 1
ATOM 4111 C CA . ILE A 1 516 ? -12.543 -1.310 -8.416 1.00 97.38 516 ILE A CA 1
ATOM 4112 C C . ILE A 1 516 ? -13.668 -0.848 -7.498 1.00 97.38 516 ILE A C 1
ATOM 4114 O O . ILE A 1 516 ? -13.735 0.327 -7.143 1.00 97.38 516 ILE A O 1
ATOM 4118 N N . ARG A 1 517 ? -14.512 -1.785 -7.069 1.00 96.25 517 ARG A N 1
ATOM 4119 C CA . ARG A 1 517 ? -15.460 -1.570 -5.975 1.00 96.25 517 ARG A CA 1
ATOM 4120 C C . ARG A 1 517 ? -14.864 -2.058 -4.670 1.00 96.25 517 ARG A C 1
ATOM 4122 O O . ARG A 1 517 ? -14.437 -3.211 -4.574 1.00 96.25 517 ARG A O 1
ATOM 4129 N N . LEU A 1 518 ? -14.838 -1.180 -3.679 1.00 94.06 518 LEU A N 1
ATOM 4130 C CA . LEU A 1 518 ? -14.300 -1.420 -2.350 1.00 94.06 518 LEU A CA 1
ATOM 4131 C C . LEU A 1 518 ? -15.437 -1.644 -1.361 1.00 94.06 518 LEU A C 1
ATOM 4133 O O . LEU A 1 518 ? -16.351 -0.839 -1.218 1.00 94.06 518 LEU A O 1
ATOM 4137 N N . LYS A 1 519 ? -15.323 -2.727 -0.605 1.00 89.12 519 LYS A N 1
ATOM 4138 C CA . LYS A 1 519 ? -16.142 -3.001 0.565 1.00 89.12 519 LYS A CA 1
ATOM 4139 C C . LYS A 1 519 ? -15.238 -2.977 1.783 1.00 89.12 519 LYS A C 1
ATOM 4141 O O . LYS A 1 519 ? -14.325 -3.799 1.905 1.00 89.12 519 LYS A O 1
ATOM 4146 N N . ARG A 1 520 ? -15.505 -2.050 2.701 1.00 84.12 520 ARG A N 1
ATOM 4147 C CA . ARG A 1 520 ? -14.819 -2.021 3.993 1.00 84.12 520 ARG A CA 1
ATOM 4148 C C . ARG A 1 520 ? -15.068 -3.334 4.727 1.00 84.12 520 ARG A C 1
ATOM 4150 O O . ARG A 1 520 ? -16.208 -3.788 4.851 1.00 84.12 520 ARG A O 1
ATOM 4157 N N . LEU A 1 521 ? -13.997 -3.938 5.222 1.00 77.69 521 LEU A N 1
ATOM 4158 C CA . LEU A 1 521 ? -14.097 -5.032 6.168 1.00 77.69 521 LEU A CA 1
ATOM 4159 C C . LEU A 1 521 ? -14.298 -4.407 7.545 1.00 77.69 521 LEU A C 1
ATOM 4161 O O . LEU A 1 521 ? -13.438 -3.691 8.051 1.00 77.69 521 LEU A O 1
ATOM 4165 N N . ILE A 1 522 ? -15.458 -4.652 8.148 1.00 57.47 522 ILE A N 1
ATOM 4166 C CA . ILE A 1 522 ? -15.628 -4.420 9.583 1.00 57.47 522 ILE A CA 1
ATOM 4167 C C . ILE A 1 522 ? -14.603 -5.330 10.255 1.00 57.47 522 ILE A C 1
ATOM 4169 O O . ILE A 1 522 ? -14.578 -6.514 9.921 1.00 57.47 522 ILE A O 1
ATOM 4173 N N . ASN A 1 523 ? -13.730 -4.774 11.106 1.00 43.25 523 ASN A N 1
ATOM 4174 C CA . ASN A 1 523 ? -12.621 -5.486 11.744 1.00 43.25 523 ASN A CA 1
ATOM 4175 C C . ASN A 1 523 ? -13.058 -6.890 12.197 1.00 43.25 523 ASN A C 1
ATOM 4177 O O . ASN A 1 523 ? -13.665 -7.075 13.248 1.00 43.25 523 ASN A O 1
ATOM 4181 N N . LYS A 1 524 ? -12.710 -7.894 11.382 1.00 37.97 524 LYS A N 1
ATOM 4182 C CA . LYS A 1 524 ? -12.952 -9.327 11.602 1.00 37.97 524 LYS A CA 1
ATOM 4183 C C . LYS A 1 524 ? -11.984 -9.911 12.638 1.00 37.97 524 LYS A C 1
ATOM 4185 O O . LYS A 1 524 ? -11.797 -11.119 12.693 1.00 37.97 524 LYS A O 1
ATOM 4190 N N . ALA A 1 525 ? -11.357 -9.079 13.471 1.00 39.06 525 ALA A N 1
ATOM 4191 C CA . ALA A 1 525 ? -10.437 -9.545 14.504 1.00 39.06 525 ALA A CA 1
ATOM 4192 C C . ALA A 1 525 ? -11.133 -10.416 15.570 1.00 39.06 525 ALA A C 1
ATOM 4194 O O . ALA A 1 525 ? -10.442 -11.042 16.374 1.00 39.06 525 ALA A O 1
ATOM 4195 N N . VAL A 1 526 ? -12.476 -10.490 15.556 1.00 41.69 526 VAL A N 1
ATOM 4196 C CA . VAL A 1 526 ? -13.251 -11.245 16.548 1.00 41.69 526 VAL A CA 1
ATOM 4197 C C . VAL A 1 526 ? -14.321 -12.198 16.002 1.00 41.69 526 VAL A C 1
ATOM 4199 O O . VAL A 1 526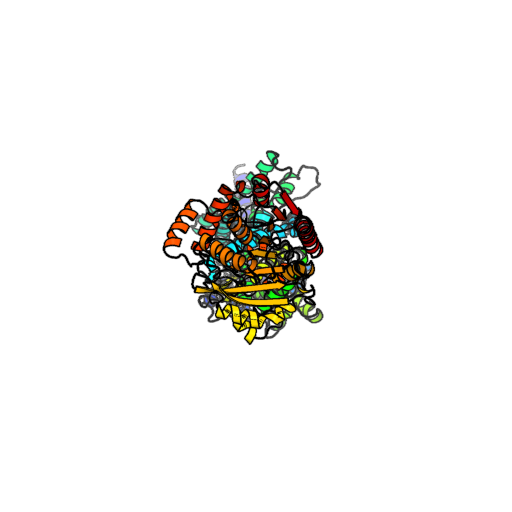 ? -14.920 -12.942 16.768 1.00 41.69 526 VAL A O 1
ATOM 4202 N N . MET A 1 527 ? -14.528 -12.266 14.686 1.00 35.72 527 MET A N 1
ATOM 4203 C CA . MET A 1 527 ? -15.425 -13.261 14.088 1.00 35.72 527 MET A CA 1
ATOM 4204 C C . MET A 1 527 ? -14.637 -14.071 13.061 1.00 35.72 527 MET A C 1
ATOM 4206 O O . MET A 1 527 ? -14.052 -13.508 12.138 1.00 35.72 527 MET A O 1
ATOM 4210 N N . GLY A 1 528 ? -14.583 -15.391 13.252 1.00 35.78 528 GLY A N 1
ATOM 4211 C CA . GLY A 1 528 ? -13.868 -16.346 12.405 1.00 35.78 528 GLY A CA 1
ATOM 4212 C C . GLY A 1 528 ? -14.286 -16.297 10.932 1.00 35.78 528 GLY A C 1
ATOM 4213 O O . GLY A 1 528 ? -15.242 -15.611 10.577 1.00 35.78 528 GLY A O 1
ATOM 4214 N N . LYS A 1 529 ? -13.550 -17.043 10.086 1.00 30.94 529 LYS A N 1
ATOM 4215 C CA . LYS A 1 529 ? -13.410 -16.967 8.606 1.00 30.94 529 LYS A CA 1
ATOM 4216 C C . LYS A 1 529 ? -14.600 -16.449 7.767 1.00 30.94 529 LYS A C 1
ATOM 4218 O O . LYS A 1 529 ? -14.377 -15.807 6.746 1.00 30.94 529 LYS A O 1
ATOM 4223 N N . ASN A 1 530 ? -15.843 -16.615 8.212 1.00 32.00 530 ASN A N 1
ATOM 4224 C CA . ASN A 1 530 ? -17.058 -16.195 7.505 1.00 32.00 530 ASN A CA 1
ATOM 4225 C C . ASN A 1 530 ? -17.832 -15.031 8.162 1.00 32.00 530 ASN A C 1
ATOM 4227 O O . ASN A 1 530 ? -18.976 -14.795 7.794 1.00 32.00 530 ASN A O 1
ATOM 4231 N N . GLY A 1 531 ? -17.255 -14.321 9.139 1.00 41.88 531 GLY A N 1
ATOM 4232 C CA . GLY A 1 531 ? -18.040 -13.485 10.058 1.00 41.88 531 GLY A CA 1
ATOM 4233 C C . GLY A 1 531 ? -18.803 -14.323 11.091 1.00 41.88 531 GLY A C 1
ATOM 4234 O O . GLY A 1 531 ? -19.804 -13.870 11.624 1.00 41.88 531 GLY A O 1
ATOM 4235 N N . ARG A 1 532 ? -18.332 -15.552 11.350 1.00 49.22 532 ARG A N 1
ATOM 4236 C CA . ARG A 1 532 ? -18.952 -16.518 12.267 1.00 49.22 532 ARG A CA 1
ATOM 4237 C C . ARG A 1 532 ? -18.109 -16.685 13.518 1.00 49.22 532 ARG A C 1
ATOM 4239 O O . ARG A 1 532 ? -16.892 -16.828 13.401 1.00 49.22 532 ARG A O 1
ATOM 4246 N N . PHE A 1 533 ? -18.720 -16.736 14.694 1.00 52.00 533 PHE A N 1
ATOM 4247 C CA . PHE A 1 533 ? -18.002 -17.172 15.895 1.00 52.00 533 PHE A CA 1
ATOM 4248 C C . PHE A 1 533 ? -17.457 -18.607 15.686 1.00 52.00 533 PHE A C 1
ATOM 4250 O O . PHE A 1 533 ? -18.158 -19.448 15.112 1.00 52.00 533 PHE A O 1
ATOM 4257 N N . PRO A 1 534 ? -16.197 -18.910 16.059 1.00 49.97 534 PRO A N 1
ATOM 4258 C CA . PRO A 1 534 ? -15.624 -20.244 15.875 1.00 49.97 534 PRO A CA 1
ATOM 4259 C C . PRO A 1 534 ? -16.475 -21.312 16.577 1.00 49.97 534 PRO A C 1
ATOM 4261 O O . PRO A 1 534 ? -16.774 -21.175 17.756 1.00 49.97 534 PRO A O 1
ATOM 4264 N N . GLY A 1 535 ? -16.865 -22.371 15.861 1.00 56.19 535 GLY A N 1
ATOM 4265 C CA . GLY A 1 535 ? -17.651 -23.475 16.433 1.00 56.19 535 GLY A CA 1
ATOM 4266 C C . GLY A 1 535 ? -19.159 -23.219 16.562 1.00 56.19 535 GLY A C 1
ATOM 4267 O O . GLY A 1 535 ? -19.857 -24.049 17.136 1.00 56.19 535 GLY A O 1
ATOM 4268 N N . VAL A 1 536 ? -19.676 -22.115 16.015 1.00 63.34 536 VAL A N 1
ATOM 4269 C CA . VAL A 1 536 ? -21.097 -21.746 16.121 1.00 63.34 536 VAL A CA 1
ATOM 4270 C C . VAL A 1 536 ? -21.882 -22.180 14.881 1.00 63.34 536 VAL A C 1
ATOM 4272 O O . VAL A 1 536 ? -21.441 -21.969 13.747 1.00 63.34 536 VAL A O 1
ATOM 4275 N N . SER A 1 537 ? -23.043 -22.813 15.091 1.00 72.38 537 SER A N 1
ATOM 4276 C CA . SER A 1 537 ? -23.906 -23.280 14.002 1.00 72.38 537 SER A CA 1
ATOM 4277 C C . SER A 1 537 ? -24.474 -22.110 13.189 1.00 72.38 537 SER A C 1
ATOM 4279 O O . SER A 1 537 ? -24.591 -20.978 13.659 1.00 72.38 537 SER A O 1
ATOM 4281 N N . GLU A 1 538 ? -24.846 -22.373 11.938 1.00 71.81 538 GLU A N 1
ATOM 4282 C CA . GLU A 1 538 ? -25.414 -21.352 11.050 1.00 71.81 538 GLU A CA 1
ATOM 4283 C C . GLU A 1 538 ? -26.755 -20.799 11.556 1.00 71.81 538 GLU A C 1
ATOM 4285 O O . GLU A 1 538 ? -27.065 -19.630 11.340 1.00 71.81 538 GLU A O 1
ATOM 4290 N N . GLU A 1 539 ? -27.526 -21.614 12.275 1.00 73.25 539 GLU A N 1
ATOM 4291 C CA . GLU A 1 539 ? -28.773 -21.202 12.925 1.00 73.25 539 GLU A CA 1
ATOM 4292 C C . GLU A 1 539 ? -28.516 -20.197 14.049 1.00 73.25 539 GLU A C 1
ATOM 4294 O O . GLU A 1 539 ? -29.165 -19.154 14.107 1.00 73.25 539 GLU A O 1
ATOM 4299 N N . VAL A 1 540 ? -27.518 -20.470 14.892 1.00 75.69 540 VAL A N 1
ATOM 4300 C CA . VAL A 1 540 ? -27.142 -19.593 16.003 1.00 75.69 540 VAL A CA 1
ATOM 4301 C C . VAL A 1 540 ? -26.513 -18.292 15.484 1.00 75.69 540 VAL A C 1
ATOM 4303 O O . VAL A 1 540 ? -26.783 -17.223 16.029 1.00 75.69 540 VAL A O 1
ATOM 4306 N N . GLN A 1 541 ? -25.770 -18.336 14.371 1.00 77.50 541 GLN A N 1
ATOM 4307 C CA . GLN A 1 541 ? -25.259 -17.120 13.729 1.00 77.50 541 GLN A CA 1
ATOM 4308 C C . GLN A 1 541 ? -26.385 -16.217 13.198 1.00 77.50 541 GLN A C 1
ATOM 4310 O O . GLN A 1 541 ? -26.337 -15.009 13.414 1.00 77.50 541 GLN A O 1
ATOM 4315 N N . LYS A 1 542 ? -27.427 -16.775 12.561 1.00 79.62 542 LYS A N 1
ATOM 4316 C CA . LYS A 1 542 ? -28.576 -15.983 12.075 1.00 79.62 542 LYS A CA 1
ATOM 4317 C C . LYS A 1 542 ? -29.286 -15.220 13.195 1.00 79.62 542 LYS A C 1
ATOM 4319 O O . LYS A 1 542 ? -29.837 -14.152 12.947 1.00 79.62 542 LYS A O 1
ATOM 4324 N N . LEU A 1 543 ? -29.286 -15.768 14.411 1.00 81.88 543 LEU A N 1
ATOM 4325 C CA . LEU A 1 543 ? -29.857 -15.102 15.581 1.00 81.88 543 LEU A CA 1
ATOM 4326 C C . LEU A 1 543 ? -29.004 -13.914 16.042 1.00 81.88 543 LEU A C 1
ATOM 4328 O O . LEU A 1 543 ? -29.564 -12.922 16.496 1.00 81.88 543 LEU A O 1
ATOM 4332 N N . VAL A 1 544 ? -27.678 -13.981 15.887 1.00 77.50 544 VAL A N 1
ATOM 4333 C CA . VAL A 1 544 ? -26.769 -12.861 16.190 1.00 77.50 544 VAL A CA 1
ATOM 4334 C C . VAL A 1 544 ? -26.783 -11.785 15.112 1.00 77.50 544 VAL A C 1
ATOM 4336 O O . VAL A 1 544 ? -26.639 -10.608 15.422 1.00 77.50 544 VAL A O 1
ATOM 4339 N N . ASP A 1 545 ? -26.991 -12.169 13.856 1.00 77.88 545 ASP A N 1
ATOM 4340 C CA . ASP A 1 545 ? -27.076 -11.221 12.742 1.00 77.88 545 ASP A CA 1
ATOM 4341 C C . ASP A 1 545 ? -28.423 -10.466 12.708 1.00 77.88 545 ASP A C 1
ATOM 4343 O O . ASP A 1 545 ? -28.615 -9.567 11.886 1.00 77.88 545 ASP A O 1
ATOM 4347 N N . ALA A 1 546 ? -29.372 -10.831 13.578 1.00 84.81 546 ALA A N 1
ATOM 4348 C CA . ALA A 1 546 ? -30.656 -10.155 13.708 1.00 84.81 546 ALA A CA 1
ATOM 4349 C C . ALA A 1 546 ? -30.497 -8.720 14.240 1.00 84.81 546 ALA A C 1
ATOM 4351 O O . ALA A 1 546 ? -29.539 -8.387 14.937 1.00 84.81 546 ALA A O 1
ATOM 4352 N N . ASP A 1 547 ? -31.470 -7.859 13.934 1.00 87.56 547 ASP A N 1
ATOM 4353 C CA . ASP A 1 547 ? -31.447 -6.469 14.385 1.00 87.56 547 ASP A CA 1
ATOM 4354 C C . ASP A 1 547 ? -31.620 -6.376 15.910 1.00 87.56 547 ASP A C 1
ATOM 4356 O O . ASP A 1 547 ? -32.721 -6.511 16.452 1.00 87.56 547 ASP A O 1
ATOM 4360 N N . MET A 1 548 ? -30.504 -6.120 16.596 1.00 92.19 548 MET A N 1
ATOM 4361 C CA . MET A 1 548 ? -30.437 -5.998 18.052 1.00 92.19 548 MET A CA 1
ATOM 4362 C C . MET A 1 548 ? -31.166 -4.764 18.589 1.00 92.19 548 MET A C 1
ATOM 4364 O O . MET A 1 548 ? -31.262 -4.626 19.807 1.00 92.19 548 MET A O 1
ATOM 4368 N N . ASP A 1 549 ? -31.698 -3.874 17.741 1.00 92.38 549 ASP A N 1
ATOM 4369 C CA . ASP A 1 549 ? -32.590 -2.800 18.186 1.00 92.38 549 ASP A CA 1
ATOM 4370 C C . ASP A 1 549 ? -33.888 -3.364 18.815 1.00 92.38 549 ASP A C 1
ATOM 4372 O O . ASP A 1 549 ? -34.454 -2.720 19.706 1.00 92.38 549 ASP A O 1
ATOM 4376 N N . PHE A 1 550 ? -34.298 -4.589 18.450 1.00 92.25 550 PHE A N 1
ATOM 4377 C CA . PHE A 1 550 ? -35.475 -5.283 18.989 1.00 92.25 550 PHE A CA 1
ATOM 4378 C C . PHE A 1 550 ? -35.137 -6.217 20.161 1.00 92.25 550 PHE A C 1
ATOM 4380 O O . PHE A 1 550 ? -34.246 -7.063 20.069 1.00 92.25 550 PHE A O 1
ATOM 4387 N N . VAL A 1 551 ? -35.903 -6.119 21.253 1.00 93.88 551 VAL A N 1
ATOM 4388 C CA . VAL A 1 551 ? -35.683 -6.912 22.478 1.00 93.88 551 VAL A CA 1
ATOM 4389 C C . VAL A 1 551 ? -35.796 -8.422 22.241 1.00 93.88 551 VAL A C 1
ATOM 4391 O O . VAL A 1 551 ? -34.955 -9.179 22.719 1.00 93.88 551 VAL A O 1
ATOM 4394 N N . ASP A 1 552 ? -36.752 -8.869 21.422 1.00 92.38 552 ASP A N 1
ATOM 4395 C CA . ASP A 1 552 ? -36.920 -10.293 21.109 1.00 92.38 552 ASP A CA 1
ATOM 4396 C C . ASP A 1 552 ? -35.701 -10.879 20.392 1.00 92.38 552 ASP A C 1
ATOM 4398 O O . ASP A 1 552 ? -35.356 -12.046 20.587 1.00 92.38 552 ASP A O 1
ATOM 4402 N N . ALA A 1 553 ? -35.036 -10.076 19.554 1.00 92.00 553 ALA A N 1
ATOM 4403 C CA . ALA A 1 553 ? -33.800 -10.485 18.903 1.00 92.00 553 ALA A CA 1
ATOM 4404 C C . ALA A 1 553 ? -32.684 -10.655 19.939 1.00 92.00 553 ALA A C 1
ATOM 4406 O O . ALA A 1 553 ? -32.054 -11.712 19.965 1.00 92.00 553 ALA A O 1
ATOM 4407 N N . ARG A 1 554 ? -32.518 -9.684 20.851 1.00 94.56 554 ARG A N 1
ATOM 4408 C CA . ARG A 1 554 ? -31.535 -9.762 21.946 1.00 94.56 554 ARG A CA 1
ATOM 4409 C C . ARG A 1 554 ? -31.768 -10.991 22.829 1.00 94.56 554 ARG A C 1
ATOM 4411 O O . ARG A 1 554 ? -30.835 -11.756 23.066 1.00 94.56 554 ARG A O 1
ATOM 4418 N N . ARG A 1 555 ? -33.015 -11.248 23.241 1.00 94.50 555 ARG A N 1
ATOM 4419 C CA . ARG A 1 555 ? -33.389 -12.406 24.077 1.00 94.50 555 ARG A CA 1
ATOM 4420 C C . ARG A 1 555 ? -33.104 -13.743 23.395 1.00 94.50 555 ARG A C 1
ATOM 4422 O O . ARG A 1 555 ? -32.466 -14.607 23.995 1.00 94.50 555 ARG A O 1
ATOM 4429 N N . ARG A 1 556 ? -33.505 -13.903 22.127 1.00 91.62 556 ARG A N 1
ATOM 4430 C CA . ARG A 1 556 ? -33.209 -15.126 21.356 1.00 91.62 556 ARG A CA 1
ATOM 4431 C C . ARG A 1 556 ? -31.713 -15.328 21.150 1.00 91.62 556 ARG A C 1
ATOM 4433 O O . ARG A 1 556 ? -31.230 -16.451 21.273 1.00 91.62 556 ARG A O 1
ATOM 4440 N N . ALA A 1 557 ? -30.989 -14.256 20.836 1.00 89.75 557 ALA A N 1
ATOM 4441 C CA . ALA A 1 557 ? -29.556 -14.325 20.608 1.00 89.75 557 ALA A CA 1
ATOM 4442 C C . ALA A 1 557 ? -28.821 -14.725 21.894 1.00 89.75 557 ALA A C 1
ATOM 4444 O O . ALA A 1 557 ? -28.010 -15.649 21.854 1.00 89.75 557 ALA A O 1
ATOM 4445 N N . ARG A 1 558 ? -29.164 -14.113 23.039 1.00 91.06 558 ARG A N 1
ATOM 4446 C CA . ARG A 1 558 ? -28.627 -14.490 24.355 1.00 91.06 558 ARG A CA 1
ATOM 4447 C C 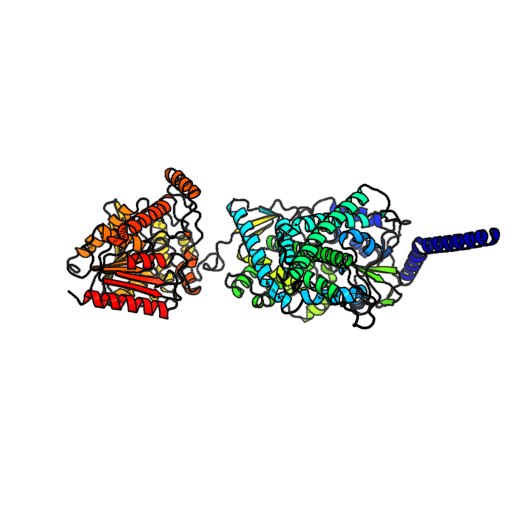. ARG A 1 558 ? -28.838 -15.967 24.647 1.00 91.06 558 ARG A C 1
ATOM 4449 O O . ARG A 1 558 ? -27.887 -16.638 25.035 1.00 91.06 558 ARG A O 1
ATOM 4456 N N . GLU A 1 559 ? -30.057 -16.476 24.469 1.00 88.94 559 GLU A N 1
ATOM 4457 C CA . GLU A 1 559 ? -30.355 -17.876 24.793 1.00 88.94 559 GLU A CA 1
ATOM 4458 C C . GLU A 1 559 ? -29.544 -18.835 23.914 1.00 88.94 559 GLU A C 1
ATOM 4460 O O . GLU A 1 559 ? -28.934 -19.781 24.411 1.00 88.94 559 GLU A O 1
ATOM 4465 N N . ALA A 1 560 ? -29.432 -18.526 22.621 1.00 86.75 560 ALA A N 1
ATOM 4466 C CA . ALA A 1 560 ? -28.644 -19.314 21.682 1.00 86.75 560 ALA A CA 1
ATOM 4467 C C . ALA A 1 560 ? -27.129 -19.281 21.970 1.00 86.75 560 ALA A C 1
ATOM 4469 O O . ALA A 1 560 ? -26.427 -20.251 21.682 1.00 86.75 560 ALA A O 1
ATOM 4470 N N . PHE A 1 561 ? -26.615 -18.187 22.545 1.00 83.88 561 PHE A N 1
ATOM 4471 C CA . PHE A 1 561 ? -25.190 -18.012 22.851 1.00 83.88 561 PHE A CA 1
ATOM 4472 C C . PHE A 1 561 ? -24.779 -18.409 24.268 1.00 83.88 561 PHE A C 1
ATOM 4474 O O . PHE A 1 561 ? -23.581 -18.486 24.546 1.00 83.88 561 PHE A O 1
ATOM 4481 N N . LYS A 1 562 ? -25.734 -18.706 25.151 1.00 83.31 562 LYS A N 1
ATOM 4482 C CA . LYS A 1 562 ? -25.496 -18.952 26.580 1.00 83.31 562 LYS A CA 1
ATOM 4483 C C . LYS A 1 562 ? -24.403 -19.995 26.840 1.00 83.31 562 LYS A C 1
ATOM 4485 O O . LYS A 1 562 ? -23.463 -19.734 27.582 1.00 83.31 562 LYS A O 1
ATOM 4490 N N . GLN A 1 563 ? -24.469 -21.152 26.177 1.00 78.50 563 GLN A N 1
ATOM 4491 C CA . GLN A 1 563 ? -23.471 -22.223 26.343 1.00 78.50 563 GLN A CA 1
ATOM 4492 C C . GLN A 1 563 ? -22.090 -21.849 25.787 1.00 78.50 563 GLN A C 1
ATOM 4494 O O . GLN A 1 563 ? -21.061 -22.247 26.327 1.00 78.50 563 GLN A O 1
ATOM 4499 N N . ILE A 1 564 ? -22.060 -21.048 24.722 1.00 81.69 564 ILE A N 1
ATOM 4500 C CA . ILE A 1 564 ? -20.823 -20.598 24.075 1.00 81.69 564 ILE A CA 1
ATOM 4501 C C . ILE A 1 564 ? -20.109 -19.604 24.992 1.00 81.69 564 ILE A C 1
ATOM 4503 O O . ILE A 1 564 ? -18.902 -19.714 25.196 1.00 81.69 564 ILE A O 1
ATOM 4507 N N . GLN A 1 565 ? -20.860 -18.686 25.603 1.00 83.44 565 GLN A N 1
ATOM 4508 C CA . GLN A 1 565 ? -20.341 -17.726 26.577 1.00 83.44 565 GLN A CA 1
ATOM 4509 C C . GLN A 1 565 ? -19.730 -18.424 27.801 1.00 83.44 565 GLN A C 1
ATOM 4511 O O . GLN A 1 565 ? -18.647 -18.041 28.232 1.00 83.44 565 GLN A O 1
ATOM 4516 N N . LEU A 1 566 ? -20.357 -19.497 28.297 1.00 76.12 566 LEU A N 1
ATOM 4517 C CA . LEU A 1 566 ? -19.817 -20.302 29.403 1.00 76.12 566 LEU A CA 1
ATOM 4518 C C . LEU A 1 566 ? -18.502 -21.026 29.057 1.00 76.12 566 LEU A C 1
ATOM 4520 O O . LEU A 1 566 ? -17.740 -21.367 29.956 1.00 76.12 566 LEU A O 1
ATOM 4524 N N . SER A 1 567 ? -18.217 -21.251 27.770 1.00 79.06 567 SER A N 1
ATOM 4525 C CA . SER A 1 567 ? -16.978 -21.898 27.309 1.00 79.06 567 SER A CA 1
ATOM 4526 C C . SER A 1 567 ? -15.795 -20.937 27.128 1.00 79.06 567 SER A C 1
ATOM 4528 O O . SER A 1 567 ? -14.692 -21.371 26.788 1.00 79.06 567 SER A O 1
ATOM 4530 N N . VAL A 1 568 ? -16.003 -19.632 27.329 1.00 84.25 568 VAL A N 1
ATOM 4531 C CA . VAL A 1 568 ? -14.957 -18.619 27.166 1.00 84.25 568 VAL A CA 1
ATOM 4532 C C . VAL A 1 568 ? -13.900 -18.776 28.265 1.00 84.25 568 VAL A C 1
ATOM 4534 O O . VAL A 1 568 ? -14.202 -18.713 29.454 1.00 84.25 568 VAL A O 1
ATOM 4537 N N . ASP A 1 569 ? -12.634 -18.930 27.870 1.00 86.06 569 ASP A N 1
ATOM 4538 C CA . ASP A 1 569 ? -11.500 -19.063 28.796 1.00 86.06 569 ASP A CA 1
ATOM 4539 C C . ASP A 1 569 ? -11.103 -17.708 29.416 1.00 86.06 569 ASP A C 1
ATOM 4541 O O . ASP A 1 569 ? -10.111 -17.083 29.038 1.00 86.06 569 ASP A O 1
ATOM 4545 N N . HIS A 1 570 ? -11.918 -17.224 30.354 1.00 91.38 570 HIS A N 1
ATOM 4546 C CA . HIS A 1 570 ? -11.685 -15.995 31.116 1.00 91.38 570 HIS A CA 1
ATOM 4547 C C . HIS A 1 570 ? -11.806 -16.277 32.623 1.00 91.38 570 HIS A C 1
ATOM 4549 O O . HIS A 1 570 ? -12.678 -17.037 33.040 1.00 91.38 570 HIS A O 1
ATOM 4555 N N . VAL A 1 571 ? -10.973 -15.642 33.463 1.00 89.75 571 VAL A N 1
ATOM 4556 C CA . VAL A 1 571 ? -10.955 -15.844 34.930 1.00 89.75 571 VAL A CA 1
ATOM 4557 C C . VAL A 1 571 ? -12.334 -15.684 35.588 1.00 89.75 571 VAL A C 1
ATOM 4559 O O . VAL A 1 571 ? -12.729 -16.519 36.394 1.00 89.75 571 VAL A O 1
ATOM 4562 N N . LEU A 1 572 ? -13.105 -14.673 35.175 1.00 90.00 572 LEU A N 1
ATOM 4563 C CA . LEU A 1 572 ? -14.492 -14.431 35.606 1.00 90.00 572 LEU A CA 1
ATOM 4564 C C . LEU A 1 572 ? -15.451 -15.621 35.396 1.00 90.00 572 LEU A C 1
ATOM 4566 O O . LEU A 1 572 ? -16.383 -15.793 36.177 1.00 90.00 572 LEU A O 1
ATOM 4570 N N . PHE A 1 573 ? -15.231 -16.471 34.389 1.00 88.06 573 PHE A N 1
ATOM 4571 C CA . PHE A 1 573 ? -16.092 -17.637 34.145 1.00 88.06 573 PHE A CA 1
ATOM 4572 C C . PHE A 1 573 ? -15.644 -18.887 34.920 1.00 88.06 573 PHE A C 1
ATOM 4574 O O . PHE A 1 573 ? -16.410 -19.841 35.028 1.00 88.06 573 PHE A O 1
ATOM 4581 N N . LYS A 1 574 ? -14.447 -18.867 35.528 1.00 85.38 574 LYS A N 1
ATOM 4582 C CA . LYS A 1 574 ? -13.885 -19.981 36.319 1.00 85.38 574 LYS A CA 1
ATOM 4583 C C . LYS A 1 574 ? -14.332 -19.987 37.782 1.00 85.38 574 LYS A C 1
ATOM 4585 O O . LYS A 1 574 ? -14.108 -20.970 38.482 1.00 85.38 574 LYS A O 1
ATOM 4590 N N . THR A 1 575 ? -14.934 -18.903 38.267 1.00 81.19 575 THR A N 1
ATOM 4591 C CA . THR A 1 575 ? -15.477 -18.832 39.631 1.00 81.19 575 THR A CA 1
ATOM 4592 C C . THR A 1 575 ? -16.547 -19.922 39.828 1.00 81.19 575 THR A C 1
ATOM 4594 O O . THR A 1 575 ? -17.268 -20.191 38.873 1.00 81.19 575 THR A O 1
ATOM 4597 N N . PRO A 1 576 ? -16.673 -20.580 40.996 1.00 80.25 576 PRO A N 1
ATOM 4598 C CA . PRO A 1 576 ? -17.733 -21.564 41.258 1.00 80.25 576 PRO A CA 1
ATOM 4599 C C . PRO A 1 576 ? -19.121 -20.926 41.438 1.00 80.25 576 PRO A C 1
ATOM 4601 O O . PRO A 1 576 ? -19.239 -19.753 41.788 1.00 80.25 576 PRO A O 1
ATOM 4604 N N . SER A 1 577 ? -20.184 -21.698 41.182 1.00 80.00 577 SER A N 1
ATOM 4605 C CA . SER A 1 577 ? -21.590 -21.326 41.465 1.00 80.00 577 SER A CA 1
ATOM 4606 C C . SER A 1 577 ? -22.230 -22.188 42.553 1.00 80.00 577 SER A C 1
ATOM 4608 O O . SER A 1 577 ? -23.392 -21.979 42.884 1.00 80.00 577 SER A O 1
ATOM 4610 N N . GLU A 1 578 ? -21.512 -23.181 43.075 1.00 81.69 578 GLU A N 1
ATOM 4611 C CA . GLU A 1 578 ? -22.011 -24.036 44.151 1.00 81.69 578 GLU A CA 1
ATOM 4612 C C . GLU A 1 578 ? -22.265 -23.194 45.409 1.00 81.69 578 GLU A C 1
ATOM 4614 O O . GLU A 1 578 ? -21.421 -22.392 45.797 1.00 81.69 578 GLU A O 1
ATOM 4619 N N . GLY A 1 579 ? -23.445 -23.348 46.017 1.00 83.56 579 GLY A N 1
ATOM 4620 C CA . GLY A 1 579 ? -23.856 -22.582 47.202 1.00 83.56 579 GLY A CA 1
ATOM 4621 C C . GLY A 1 579 ? -24.460 -21.198 46.924 1.00 83.56 579 GLY A C 1
ATOM 4622 O O . GLY A 1 579 ? -24.843 -20.515 47.870 1.00 83.56 579 GLY A O 1
ATOM 4623 N N . LEU A 1 580 ? -24.586 -20.780 45.655 1.00 92.62 580 LEU A N 1
ATOM 4624 C CA . LEU A 1 580 ? -25.232 -19.517 45.283 1.00 92.62 580 LEU A CA 1
ATOM 4625 C C . LEU A 1 580 ? -26.632 -19.743 44.703 1.00 92.62 580 LEU A C 1
ATOM 4627 O O . LEU A 1 580 ? -26.811 -20.490 43.737 1.00 92.62 580 LEU A O 1
ATOM 4631 N N . LYS A 1 581 ? -27.622 -19.025 45.236 1.00 94.31 581 LYS A N 1
ATOM 4632 C CA . LYS A 1 581 ? -28.964 -18.916 44.662 1.00 94.31 581 LYS A CA 1
ATOM 4633 C C . LYS A 1 581 ? -28.963 -17.800 43.613 1.00 94.31 581 LYS A C 1
ATOM 4635 O O . LYS A 1 581 ? -28.823 -16.629 43.953 1.00 94.31 581 LYS A O 1
ATOM 4640 N N . MET A 1 582 ? -29.089 -18.169 42.338 1.00 94.38 582 MET A N 1
ATOM 4641 C CA . MET A 1 582 ? -29.129 -17.225 41.215 1.00 94.38 582 MET A CA 1
ATOM 4642 C C . MET A 1 582 ? -30.520 -17.220 40.583 1.00 94.38 582 MET A C 1
ATOM 4644 O O . MET A 1 582 ? -30.982 -18.270 40.133 1.00 94.38 582 MET A O 1
ATOM 4648 N N . GLU A 1 583 ? -31.171 -16.060 40.523 1.00 94.50 583 GLU A N 1
ATOM 4649 C CA . GLU A 1 583 ? -32.515 -15.913 39.950 1.00 94.50 583 GLU A CA 1
ATOM 4650 C C . GLU A 1 583 ? -32.521 -14.846 38.852 1.00 94.50 583 GLU A C 1
ATOM 4652 O O . GLU A 1 583 ? -31.950 -13.769 39.012 1.00 94.50 583 GLU A O 1
ATOM 4657 N N . GLU A 1 584 ? -33.161 -15.165 37.725 1.00 95.12 584 GLU A N 1
ATOM 4658 C CA . GLU A 1 584 ? -33.449 -14.234 36.628 1.00 95.12 584 GLU A CA 1
ATOM 4659 C C . GLU A 1 584 ? -34.949 -13.928 36.647 1.00 95.12 584 GLU A C 1
ATOM 4661 O O . GLU A 1 584 ? -35.765 -14.853 36.691 1.00 95.12 584 GLU A O 1
ATOM 4666 N N . SER A 1 585 ? -35.317 -12.650 36.597 1.00 95.12 585 SER A N 1
ATOM 4667 C CA . SER A 1 585 ? -36.712 -12.207 36.566 1.00 95.12 585 SER A CA 1
ATOM 4668 C C . SER A 1 585 ? -36.927 -11.116 35.519 1.00 95.12 585 SER A C 1
ATOM 4670 O O . SER A 1 585 ? -35.996 -10.444 35.072 1.00 95.12 585 SER A O 1
ATOM 4672 N N . TYR A 1 586 ? -38.185 -10.971 35.110 1.00 96.25 586 TYR A N 1
ATOM 4673 C CA . TYR A 1 586 ? -38.653 -9.859 34.297 1.00 96.25 586 TYR A CA 1
ATOM 4674 C C . TYR A 1 586 ? -39.727 -9.120 35.086 1.00 96.25 586 TYR A C 1
ATOM 4676 O O . TYR A 1 586 ? -40.730 -9.716 35.483 1.00 96.25 586 TYR A O 1
ATOM 4684 N N . GLU A 1 587 ? -39.505 -7.836 35.336 1.00 94.75 587 GLU A N 1
ATOM 4685 C CA . GLU A 1 587 ? -40.397 -6.991 36.125 1.00 94.75 587 GLU A CA 1
ATOM 4686 C C . GLU A 1 587 ? -40.880 -5.813 35.288 1.00 94.75 587 GLU A C 1
ATOM 4688 O O . GLU A 1 587 ? -40.099 -5.159 34.602 1.00 94.75 587 GLU A O 1
ATOM 4693 N N . VAL A 1 588 ? -42.175 -5.509 35.353 1.00 95.94 588 VAL A N 1
ATOM 4694 C CA . VAL A 1 588 ? -42.720 -4.318 34.696 1.00 95.94 588 VAL A CA 1
ATOM 4695 C C . VAL A 1 588 ? -42.544 -3.124 35.630 1.00 95.94 588 VAL A C 1
ATOM 4697 O O . VAL A 1 588 ? -43.075 -3.122 36.742 1.00 95.94 588 VAL A O 1
ATOM 4700 N N . ASN A 1 589 ? -41.796 -2.111 35.190 1.00 94.38 589 ASN A N 1
ATOM 4701 C CA . ASN A 1 589 ? -41.596 -0.888 35.970 1.00 94.38 589 ASN A CA 1
ATOM 4702 C C . ASN A 1 589 ? -42.833 0.029 35.934 1.00 94.38 589 ASN A C 1
ATOM 4704 O O . ASN A 1 589 ? -43.780 -0.179 35.167 1.00 94.38 589 ASN A O 1
ATOM 4708 N N . SER A 1 590 ? -42.805 1.110 36.714 1.00 94.25 590 SER A N 1
ATOM 4709 C CA . SER A 1 590 ? -43.872 2.126 36.749 1.00 94.25 590 SER A CA 1
ATOM 4710 C C . SER A 1 590 ? -44.182 2.783 35.394 1.00 94.25 590 SER A C 1
ATOM 4712 O O . SER A 1 590 ? -45.243 3.386 35.218 1.00 94.25 590 SER A O 1
ATOM 4714 N N . ARG A 1 591 ? -43.284 2.651 34.410 1.00 93.12 591 ARG A N 1
ATOM 4715 C CA . ARG A 1 591 ? -43.444 3.164 33.042 1.00 93.12 591 ARG A CA 1
ATOM 4716 C C . ARG A 1 591 ? -44.045 2.144 32.071 1.00 93.12 591 ARG A C 1
ATOM 4718 O O . ARG A 1 591 ? -44.218 2.482 30.898 1.00 93.12 591 ARG A O 1
ATOM 4725 N N . GLY A 1 592 ? -44.361 0.937 32.537 1.00 94.25 592 GLY A N 1
ATOM 4726 C CA . GLY A 1 592 ? -44.927 -0.136 31.722 1.00 94.25 592 GLY A CA 1
ATOM 4727 C C . GLY A 1 592 ? -43.912 -0.838 30.820 1.00 94.25 592 GLY A C 1
ATOM 4728 O O . GLY A 1 592 ? -44.324 -1.434 29.831 1.00 94.25 592 GLY A O 1
ATOM 4729 N N . LEU A 1 593 ? -42.612 -0.731 31.116 1.00 95.31 593 LEU A N 1
ATOM 4730 C CA . LEU A 1 593 ? -41.546 -1.429 30.396 1.00 95.31 593 LEU A CA 1
ATOM 4731 C C . LEU A 1 593 ? -41.136 -2.678 31.170 1.00 95.31 593 LEU A C 1
ATOM 4733 O O . LEU A 1 593 ? -40.938 -2.612 32.384 1.00 95.31 593 LEU A O 1
ATOM 4737 N N . GLU A 1 594 ? -40.970 -3.790 30.466 1.00 97.50 594 GLU A N 1
ATOM 4738 C CA . GLU A 1 594 ? -40.458 -5.033 31.036 1.00 97.50 594 GLU A CA 1
ATOM 4739 C C . GLU A 1 594 ? -38.924 -4.985 31.150 1.00 97.50 594 GLU A C 1
ATOM 4741 O O . GLU A 1 594 ? -38.190 -4.895 30.158 1.00 97.50 594 GLU A O 1
ATOM 4746 N N . ILE A 1 595 ? -38.440 -5.037 32.386 1.00 97.50 595 ILE A N 1
ATOM 4747 C CA . ILE A 1 595 ? -37.043 -4.881 32.778 1.00 97.50 595 ILE A CA 1
ATOM 4748 C C . ILE A 1 595 ? -36.491 -6.232 33.206 1.00 97.50 595 ILE A C 1
ATOM 4750 O O . ILE A 1 595 ? -37.095 -6.934 34.013 1.00 97.50 595 ILE A O 1
ATOM 4754 N N . PHE A 1 596 ? -35.338 -6.594 32.656 1.00 97.88 596 PHE A N 1
ATOM 4755 C CA . PHE A 1 596 ? -34.603 -7.775 33.071 1.00 97.88 596 PHE A CA 1
ATOM 4756 C C . PHE A 1 596 ? -33.799 -7.488 34.337 1.00 97.88 596 PHE A C 1
ATOM 4758 O O . PHE A 1 596 ? -33.022 -6.528 34.388 1.00 97.88 596 PHE A O 1
ATOM 4765 N N . CYS A 1 597 ? -33.941 -8.376 35.314 1.00 97.19 597 CYS A N 1
ATOM 4766 C CA . CYS A 1 597 ? -33.267 -8.309 36.599 1.00 97.19 597 CYS A CA 1
ATOM 4767 C C . CYS A 1 597 ? -32.606 -9.654 36.911 1.00 97.19 597 CYS A C 1
ATOM 4769 O O . CYS A 1 597 ? -33.091 -10.722 36.518 1.00 97.19 597 CYS A O 1
ATOM 4771 N N . LYS A 1 598 ? -31.485 -9.605 37.630 1.00 97.06 598 LYS A N 1
ATOM 4772 C CA . LYS A 1 598 ? -30.772 -10.802 38.070 1.00 97.06 598 LYS A CA 1
ATOM 4773 C C . LYS A 1 598 ? -30.177 -10.628 39.461 1.00 97.06 598 LYS A C 1
ATOM 4775 O O . LYS A 1 598 ? -29.650 -9.562 39.789 1.00 97.06 598 LYS A O 1
ATOM 4780 N N . SER A 1 599 ? -30.252 -11.687 40.262 1.00 96.88 599 SER A N 1
ATOM 4781 C CA . SER A 1 599 ? -29.682 -11.746 41.607 1.00 96.88 599 SER A CA 1
ATOM 4782 C C . SER A 1 599 ? -28.704 -12.911 41.766 1.00 96.88 599 SER A C 1
ATOM 4784 O O . SER A 1 599 ? -28.834 -13.954 41.119 1.00 96.88 599 SER A O 1
ATOM 4786 N N . TRP A 1 600 ? -27.720 -12.723 42.647 1.00 97.25 600 TRP A N 1
ATOM 4787 C CA . TRP A 1 600 ? -26.756 -13.735 43.075 1.00 97.25 600 TRP A CA 1
ATOM 4788 C C . TRP A 1 600 ? -26.649 -13.679 44.597 1.00 97.25 600 TRP A C 1
ATOM 4790 O O . TRP A 1 600 ? -26.077 -12.740 45.155 1.00 97.25 600 TRP A O 1
ATOM 4800 N N . LEU A 1 601 ? -27.227 -14.673 45.268 1.00 95.69 601 LEU A N 1
ATOM 4801 C CA . LEU A 1 601 ? -27.379 -14.690 46.717 1.00 95.69 601 LEU A CA 1
ATOM 4802 C C . LEU A 1 601 ? -26.595 -15.845 47.353 1.00 95.69 601 LEU A C 1
ATOM 4804 O O . LEU A 1 601 ? -26.824 -16.999 46.984 1.00 95.69 601 LEU A O 1
ATOM 4808 N N . PRO A 1 602 ? -25.696 -15.573 48.315 1.00 94.38 602 PRO A N 1
ATOM 4809 C CA . PRO A 1 602 ? -25.202 -16.604 49.225 1.00 94.38 602 PRO A CA 1
ATOM 4810 C C . PRO A 1 602 ? -26.296 -16.994 50.234 1.00 94.38 602 PRO A C 1
ATOM 4812 O O . PRO A 1 602 ? -27.283 -16.275 50.385 1.00 94.38 602 PRO A O 1
ATOM 4815 N N . GLU A 1 603 ? -26.106 -18.095 50.968 1.00 88.88 603 GLU A N 1
ATOM 4816 C CA . GLU A 1 603 ? -27.068 -18.551 51.991 1.00 88.88 603 GLU A CA 1
ATOM 4817 C C . GLU A 1 603 ? -27.397 -17.471 53.035 1.00 88.88 603 GLU A C 1
ATOM 4819 O O . GLU A 1 603 ? -28.554 -17.297 53.406 1.00 88.88 603 GLU A O 1
ATOM 4824 N N . THR A 1 604 ? -26.386 -16.722 53.487 1.00 90.12 604 THR A N 1
ATOM 4825 C CA . THR A 1 604 ? -26.545 -15.615 54.440 1.00 90.12 604 THR A CA 1
ATOM 4826 C C . THR A 1 604 ? -25.753 -14.390 53.968 1.00 90.12 604 THR A C 1
ATOM 4828 O O . THR A 1 604 ? -24.534 -14.339 54.176 1.00 90.12 604 THR A O 1
ATOM 4831 N N . PRO A 1 605 ? -26.395 -13.409 53.308 1.00 93.62 605 PRO A N 1
ATOM 4832 C CA . PRO A 1 605 ? -25.707 -12.222 52.817 1.00 93.62 605 PRO A CA 1
ATOM 4833 C C . PRO A 1 605 ? -25.299 -11.288 53.964 1.00 93.62 605 PRO A C 1
ATOM 4835 O O . PRO A 1 605 ? -26.095 -10.964 54.840 1.00 93.62 605 PRO A O 1
ATOM 4838 N N . LYS A 1 606 ? -24.049 -10.815 53.933 1.00 94.62 606 LYS A N 1
ATOM 4839 C CA . LYS A 1 606 ? -23.502 -9.815 54.871 1.00 94.62 606 LYS A CA 1
ATOM 4840 C C . LYS A 1 606 ? -23.986 -8.398 54.557 1.00 94.62 606 LYS A C 1
ATOM 4842 O O . LYS A 1 606 ? -24.073 -7.556 55.442 1.00 94.62 606 LYS A O 1
ATOM 4847 N N . ALA A 1 607 ? -24.226 -8.132 53.276 1.00 96.38 607 ALA A N 1
ATOM 4848 C CA . ALA A 1 607 ? -24.669 -6.858 52.731 1.00 96.38 607 ALA A CA 1
ATOM 4849 C C . ALA A 1 607 ? -25.218 -7.050 51.316 1.00 96.38 607 ALA A C 1
ATOM 4851 O O . ALA A 1 607 ? -25.013 -8.099 50.698 1.00 96.38 607 ALA A O 1
ATOM 4852 N N . VAL A 1 608 ? -25.885 -6.017 50.811 1.00 97.12 608 VAL A N 1
ATOM 4853 C CA . VAL A 1 608 ? -26.459 -5.957 49.465 1.00 97.12 608 VAL A CA 1
ATOM 4854 C C . VAL A 1 608 ? -25.601 -5.060 48.571 1.00 97.12 608 VAL A C 1
ATOM 4856 O O . VAL A 1 608 ? -25.220 -3.965 48.977 1.00 97.12 608 VAL A O 1
ATOM 4859 N N . ILE A 1 609 ? -25.315 -5.500 47.347 1.00 98.19 609 ILE A N 1
ATOM 4860 C CA . ILE A 1 609 ? -24.629 -4.724 46.309 1.00 98.19 609 ILE A CA 1
ATOM 4861 C C . ILE A 1 609 ? -25.574 -4.568 45.120 1.00 98.19 609 ILE A C 1
ATOM 4863 O O . ILE A 1 609 ? -25.971 -5.557 44.507 1.00 98.19 609 ILE A O 1
ATOM 4867 N N . CYS A 1 610 ? -25.895 -3.327 44.775 1.00 98.12 610 CYS A N 1
ATOM 4868 C CA . CYS A 1 610 ? -26.754 -2.974 43.652 1.00 98.12 610 CYS A CA 1
ATOM 4869 C C . CYS A 1 610 ? -25.908 -2.418 42.499 1.00 98.12 610 CYS A C 1
ATOM 4871 O O . CYS A 1 610 ? -25.282 -1.362 42.634 1.00 98.12 610 CYS A O 1
ATOM 4873 N N . PHE A 1 611 ? -25.870 -3.131 41.374 1.00 98.31 611 PHE A N 1
ATOM 4874 C CA . PHE A 1 611 ? -24.982 -2.830 40.253 1.00 98.31 611 PHE A CA 1
ATOM 4875 C C . PHE A 1 611 ? -25.603 -1.905 39.202 1.00 98.31 611 PHE A C 1
ATOM 4877 O O . PHE A 1 611 ? -26.724 -2.093 38.743 1.00 98.31 611 PHE A O 1
ATOM 4884 N N . CYS A 1 612 ? -24.836 -0.929 38.749 1.00 97.62 612 CYS A N 1
ATOM 4885 C CA . CYS A 1 612 ? -25.185 -0.008 37.686 1.00 97.62 612 CYS A CA 1
ATOM 4886 C C . CYS A 1 612 ? -24.195 -0.207 36.532 1.00 97.62 612 CYS A C 1
ATOM 4888 O O . CYS A 1 612 ? -23.021 0.149 36.661 1.00 97.62 612 CYS A O 1
ATOM 4890 N N . HIS A 1 613 ? -24.660 -0.781 35.419 1.00 95.75 613 HIS A N 1
ATOM 4891 C CA . HIS A 1 613 ? -23.806 -1.136 34.284 1.00 95.75 613 HIS A CA 1
ATOM 4892 C C . HIS A 1 613 ? -23.449 0.070 33.390 1.00 95.75 613 HIS A C 1
ATOM 4894 O O . HIS A 1 613 ? -24.142 1.090 33.361 1.00 95.75 613 HIS A O 1
ATOM 4900 N N . GLY A 1 614 ? -22.355 -0.039 32.630 1.00 93.50 614 GLY A N 1
ATOM 4901 C CA . GLY A 1 614 ? -21.915 0.988 31.677 1.00 93.50 614 GLY A CA 1
ATOM 4902 C C . GLY A 1 614 ? -22.781 1.076 30.409 1.00 93.50 614 GLY A C 1
ATOM 4903 O O . GLY A 1 614 ? -23.592 0.197 30.125 1.00 93.50 614 GLY A O 1
ATOM 4904 N N . TYR A 1 615 ? -22.588 2.125 29.593 1.00 91.50 615 TYR A N 1
ATOM 4905 C CA . TYR A 1 615 ? -23.398 2.379 28.383 1.00 91.50 615 TYR A CA 1
ATOM 4906 C C . TYR A 1 615 ? -23.339 1.238 27.359 1.00 91.50 615 TYR A C 1
ATOM 4908 O O . TYR A 1 615 ? -24.321 0.943 26.694 1.00 91.50 615 TYR A O 1
ATOM 4916 N N . GLY A 1 616 ? -22.179 0.610 27.192 1.00 88.31 616 GLY A N 1
ATOM 4917 C CA . GLY A 1 616 ? -22.012 -0.483 26.236 1.00 88.31 616 GLY A CA 1
ATOM 4918 C C . GLY A 1 616 ? -22.358 -1.862 26.792 1.00 88.31 616 GLY A C 1
ATOM 4919 O O . GLY A 1 616 ? -22.301 -2.820 26.030 1.00 88.31 616 GLY A O 1
ATOM 4920 N N . ASP A 1 617 ? -22.669 -1.983 28.082 1.00 89.38 617 ASP A N 1
ATOM 4921 C CA . ASP A 1 617 ? -22.633 -3.263 28.793 1.00 89.38 617 ASP A CA 1
ATOM 4922 C C . ASP A 1 617 ? -24.024 -3.777 29.203 1.00 89.38 617 ASP A C 1
ATOM 4924 O O . ASP A 1 617 ? -25.046 -3.144 28.930 1.00 89.38 617 ASP A O 1
ATOM 4928 N N . THR A 1 618 ? -24.050 -4.968 29.804 1.00 92.19 618 THR A N 1
ATOM 4929 C CA . THR A 1 618 ? -25.244 -5.694 30.254 1.00 92.19 618 THR A CA 1
ATOM 4930 C C . THR A 1 618 ? -24.924 -6.513 31.501 1.00 92.19 618 THR A C 1
ATOM 4932 O O . THR A 1 618 ? -23.790 -6.964 31.679 1.00 92.19 618 THR A O 1
ATOM 4935 N N . CYS A 1 619 ? -25.931 -6.869 32.286 1.00 92.31 619 CYS A N 1
ATOM 4936 C CA . CYS A 1 619 ? -25.738 -7.629 33.523 1.00 92.31 619 CYS A CA 1
ATOM 4937 C C . CYS A 1 619 ? -25.488 -9.140 33.329 1.00 92.31 619 CYS A C 1
ATOM 4939 O O . CYS A 1 619 ? -25.355 -9.859 34.315 1.00 92.31 619 CYS A O 1
ATOM 4941 N N . THR A 1 620 ? -25.441 -9.650 32.090 1.00 90.25 620 THR A N 1
ATOM 4942 C CA . THR A 1 620 ? -25.547 -11.100 31.803 1.00 90.25 620 THR A CA 1
ATOM 4943 C C . THR A 1 620 ? -24.295 -11.762 31.221 1.00 90.25 620 THR A C 1
ATOM 4945 O O . THR A 1 620 ? -24.341 -12.949 30.896 1.00 90.25 620 THR A O 1
ATOM 4948 N N . PHE A 1 621 ? -23.182 -11.031 31.080 1.00 91.56 621 PHE A N 1
ATOM 4949 C CA . PHE A 1 621 ? -21.935 -11.577 30.528 1.00 91.56 621 PHE A CA 1
ATOM 4950 C C . PHE A 1 621 ? -20.751 -11.468 31.495 1.00 91.56 621 PHE A C 1
ATOM 4952 O O . PHE A 1 621 ? -20.642 -12.298 32.390 1.00 91.56 621 PHE A O 1
ATOM 4959 N N . PHE A 1 622 ? -19.854 -10.484 31.363 1.00 91.75 622 PHE A N 1
ATOM 4960 C CA . PHE A 1 622 ? -18.702 -10.379 32.270 1.00 91.75 622 PHE A CA 1
ATOM 4961 C C . PHE A 1 622 ? -19.128 -10.091 33.706 1.00 91.75 622 PHE A C 1
ATOM 4963 O O . PHE A 1 622 ? -18.588 -10.693 34.638 1.00 91.75 622 PHE A O 1
ATOM 4970 N N . PHE A 1 623 ? -20.159 -9.260 33.876 1.00 94.12 623 PHE A N 1
ATOM 4971 C CA . PHE A 1 623 ? -20.703 -8.976 35.193 1.00 94.12 623 PHE A CA 1
ATOM 4972 C C . PHE A 1 623 ? -21.225 -10.230 35.914 1.00 94.12 623 PHE A C 1
ATOM 4974 O O . PHE A 1 623 ? -21.124 -10.300 37.131 1.00 94.12 623 PHE A O 1
ATOM 4981 N N . GLU A 1 624 ? -21.669 -11.272 35.198 1.00 91.94 624 GLU A N 1
ATOM 4982 C CA . GLU A 1 624 ? -22.033 -12.564 35.805 1.00 91.94 624 GLU A CA 1
ATOM 4983 C C . GLU A 1 624 ? -20.894 -13.118 36.675 1.00 91.94 624 GLU A C 1
ATOM 4985 O O . GLU A 1 624 ? -21.107 -13.577 37.796 1.00 91.94 624 GLU A O 1
ATOM 4990 N N . GLY A 1 625 ? -19.660 -13.068 36.168 1.00 92.25 625 GLY A N 1
ATOM 4991 C CA . GLY A 1 625 ? -18.494 -13.539 36.908 1.00 92.25 625 GLY A CA 1
ATOM 4992 C C . GLY A 1 625 ? -18.106 -12.610 38.055 1.00 92.25 625 GLY A C 1
ATOM 4993 O O . GLY A 1 625 ? -17.719 -13.085 39.124 1.00 92.25 625 GLY A O 1
ATOM 4994 N N . VAL A 1 626 ? -18.266 -11.296 37.866 1.00 94.81 626 VAL A N 1
ATOM 4995 C CA . VAL A 1 626 ? -18.049 -10.289 38.918 1.00 94.81 626 VAL A CA 1
ATOM 4996 C C . VAL A 1 626 ? -19.016 -10.522 40.078 1.00 94.81 626 VAL A C 1
ATOM 4998 O O . VAL A 1 626 ? -18.586 -10.652 41.226 1.00 94.81 626 VAL A O 1
ATOM 5001 N N . ALA A 1 627 ? -20.304 -10.668 39.772 1.00 96.06 627 ALA A N 1
ATOM 5002 C CA . ALA A 1 627 ? -21.359 -10.913 40.741 1.00 96.06 627 ALA A CA 1
ATOM 5003 C C . ALA A 1 627 ? -21.145 -12.226 41.497 1.00 96.06 627 ALA A C 1
ATOM 5005 O O . ALA A 1 627 ? -21.219 -12.238 42.723 1.00 96.06 627 ALA A O 1
ATOM 5006 N N . ARG A 1 628 ? -20.778 -13.316 40.807 1.00 94.44 628 ARG A N 1
ATOM 5007 C CA . ARG A 1 628 ? -20.456 -14.599 41.459 1.00 94.44 628 ARG A CA 1
ATOM 5008 C C . ARG A 1 628 ? -19.268 -14.489 42.406 1.00 94.44 628 ARG A C 1
ATOM 5010 O O . ARG A 1 628 ? -19.275 -15.105 43.468 1.00 94.44 628 ARG A O 1
ATOM 5017 N N . LYS A 1 629 ? -18.241 -13.714 42.054 1.00 94.81 629 LYS A N 1
ATOM 5018 C CA . LYS A 1 629 ? -17.063 -13.540 42.912 1.00 94.81 629 LYS A CA 1
ATOM 5019 C C . LYS A 1 629 ? -17.390 -12.741 44.176 1.00 94.81 629 LYS A C 1
ATOM 5021 O O . LYS A 1 629 ? -16.960 -13.134 45.257 1.00 94.81 629 LYS A O 1
ATOM 5026 N N . LEU A 1 630 ? -18.200 -11.690 44.055 1.00 96.12 630 LEU A N 1
ATOM 5027 C CA . LEU A 1 630 ? -18.714 -10.933 45.202 1.00 96.12 630 LEU A CA 1
ATOM 5028 C C . LEU A 1 630 ? -19.680 -11.777 46.054 1.00 96.12 630 LEU A C 1
ATOM 5030 O O . LEU A 1 630 ? -19.575 -11.784 47.278 1.00 96.12 630 LEU A O 1
ATOM 5034 N N . ALA A 1 631 ? -20.554 -12.563 45.427 1.00 96.00 631 ALA A N 1
ATOM 5035 C CA . ALA A 1 631 ? -21.480 -13.442 46.133 1.00 96.00 631 ALA A CA 1
ATOM 5036 C C . ALA A 1 631 ? -20.769 -14.548 46.917 1.00 96.00 631 ALA A C 1
ATOM 5038 O O . ALA A 1 631 ? -21.085 -14.772 48.084 1.00 96.00 631 ALA A O 1
ATOM 5039 N N . ASN A 1 632 ? -19.720 -15.145 46.347 1.00 94.19 632 ASN A N 1
ATOM 5040 C CA . ASN A 1 632 ? -18.856 -16.088 47.063 1.00 94.19 632 ASN A CA 1
ATOM 5041 C C . ASN A 1 632 ? -18.074 -15.439 48.222 1.00 94.19 632 ASN A C 1
ATOM 5043 O O . ASN A 1 632 ? -17.687 -16.134 49.158 1.00 94.19 632 ASN A O 1
ATOM 5047 N N . ALA A 1 633 ? -17.867 -14.117 48.206 1.00 94.50 633 ALA A N 1
ATOM 5048 C CA . ALA A 1 633 ? -17.318 -13.379 49.347 1.00 94.50 633 ALA A CA 1
ATOM 5049 C C . ALA A 1 633 ? -18.373 -13.076 50.441 1.00 94.50 633 ALA A C 1
ATOM 5051 O O . ALA A 1 633 ? -18.035 -12.548 51.508 1.00 94.50 633 ALA A O 1
ATOM 5052 N N . GLY A 1 634 ? -19.636 -13.459 50.220 1.00 94.75 634 GLY A N 1
ATOM 5053 C CA . GLY A 1 634 ? -20.741 -13.343 51.173 1.00 94.75 634 GLY A CA 1
ATOM 5054 C C . GLY A 1 634 ? -21.669 -12.149 50.938 1.00 94.75 634 GLY A C 1
ATOM 5055 O O . GLY A 1 634 ? -22.402 -11.783 51.853 1.00 94.75 634 GLY A O 1
ATOM 5056 N N . TYR A 1 635 ? -21.652 -11.532 49.754 1.00 96.62 635 TYR A N 1
ATOM 5057 C CA . TYR A 1 635 ? -22.479 -10.362 49.429 1.00 96.62 635 TYR A CA 1
ATOM 5058 C C . TYR A 1 635 ? -23.678 -10.736 48.550 1.00 96.62 635 TYR A C 1
ATOM 5060 O O . TYR A 1 635 ? -23.521 -11.425 47.551 1.00 96.62 635 TYR A O 1
ATOM 5068 N N . GLY A 1 636 ? -24.881 -10.264 48.870 1.00 97.00 636 GLY A N 1
ATOM 5069 C CA . GLY A 1 636 ? -26.019 -10.399 47.960 1.00 97.00 636 GLY A CA 1
ATOM 5070 C C . GLY A 1 636 ? -25.891 -9.397 46.816 1.00 97.00 636 GLY A C 1
ATOM 5071 O O . GLY A 1 636 ? -25.903 -8.196 47.069 1.00 97.00 636 GLY A O 1
ATOM 5072 N N . VAL A 1 637 ? -25.756 -9.857 45.573 1.00 98.00 637 VAL A N 1
ATOM 5073 C CA . VAL A 1 637 ? -25.571 -8.975 44.407 1.00 98.00 637 VAL A CA 1
ATOM 5074 C C . VAL A 1 637 ? -26.851 -8.917 43.586 1.00 98.00 637 VAL A C 1
ATOM 5076 O O . VAL A 1 637 ? -27.447 -9.951 43.293 1.00 98.00 637 VAL A O 1
ATOM 5079 N N . PHE A 1 638 ? -27.250 -7.712 43.188 1.00 98.00 638 PHE A N 1
ATOM 5080 C CA . PHE A 1 638 ? -28.431 -7.446 42.374 1.00 98.00 638 PHE A CA 1
ATOM 5081 C C . PHE A 1 638 ? -28.077 -6.537 41.209 1.00 98.00 638 PHE A C 1
ATOM 5083 O O . PHE A 1 638 ? -27.306 -5.586 41.362 1.00 98.00 638 PHE A O 1
ATOM 5090 N N . ALA A 1 639 ? -28.655 -6.822 40.049 1.00 97.69 639 ALA A N 1
ATOM 5091 C CA . ALA A 1 639 ? -28.439 -6.045 38.845 1.00 97.69 639 ALA A CA 1
ATOM 5092 C C . ALA A 1 639 ? -29.707 -5.979 37.989 1.00 97.69 639 ALA A C 1
ATOM 5094 O O . ALA A 1 639 ? -30.488 -6.931 37.950 1.00 97.69 639 ALA A O 1
ATOM 5095 N N . MET A 1 640 ? -29.869 -4.875 37.264 1.00 96.81 640 MET A N 1
ATOM 5096 C CA . MET A 1 640 ? -30.904 -4.707 36.247 1.00 96.81 640 MET A CA 1
ATOM 5097 C C . MET A 1 640 ? -30.298 -4.184 34.949 1.00 96.81 640 MET A C 1
ATOM 5099 O O . MET A 1 640 ? -29.439 -3.301 34.980 1.00 96.81 640 MET A O 1
ATOM 5103 N N . ASP A 1 641 ? -30.786 -4.683 33.815 1.00 97.56 641 ASP A N 1
ATOM 5104 C CA . ASP A 1 641 ? -30.501 -4.056 32.527 1.00 97.56 641 ASP A CA 1
ATOM 5105 C C . ASP A 1 641 ? -31.397 -2.819 32.370 1.00 97.56 641 ASP A C 1
ATOM 5107 O O . ASP A 1 641 ? -32.612 -2.864 32.581 1.00 97.56 641 ASP A O 1
ATOM 5111 N N . TYR A 1 642 ? -30.824 -1.698 31.955 1.00 97.19 642 TYR A N 1
ATOM 5112 C CA . TYR A 1 642 ? -31.586 -0.470 31.737 1.00 97.19 642 TYR A CA 1
ATOM 5113 C C . TYR A 1 642 ? -32.581 -0.585 30.571 1.00 97.19 642 TYR A C 1
ATOM 5115 O O . TYR A 1 642 ? -32.336 -1.343 29.630 1.00 97.19 642 TYR A O 1
ATOM 5123 N N . PRO A 1 643 ? -33.667 0.217 30.544 1.00 96.19 643 PRO A N 1
ATOM 5124 C CA . PRO A 1 643 ? -34.518 0.327 29.363 1.00 96.19 643 PRO A CA 1
ATOM 5125 C C . PRO A 1 643 ? -33.707 0.556 28.079 1.00 96.19 643 PRO A C 1
ATOM 5127 O O . PRO A 1 643 ? -32.985 1.546 27.948 1.00 96.19 643 PRO A O 1
ATOM 5130 N N . GLY A 1 644 ? -33.843 -0.353 27.114 1.00 94.38 644 GLY A N 1
ATOM 5131 C CA . GLY A 1 644 ? -33.093 -0.339 25.861 1.00 94.38 644 GLY A CA 1
ATOM 5132 C C . GLY A 1 644 ? -31.676 -0.907 25.953 1.00 94.38 644 GLY A C 1
ATOM 5133 O O . GLY A 1 644 ? -30.889 -0.661 25.045 1.00 94.38 644 GLY A O 1
ATOM 5134 N N . PHE A 1 645 ? -31.329 -1.658 26.993 1.00 95.94 645 PHE A N 1
ATOM 5135 C CA . PHE A 1 645 ? -30.049 -2.361 27.120 1.00 95.94 645 PHE A CA 1
ATOM 5136 C C . PHE A 1 645 ? -30.285 -3.831 27.456 1.00 95.94 645 PHE A C 1
ATOM 5138 O O . PHE A 1 645 ? -31.362 -4.201 27.924 1.00 95.94 645 PHE A O 1
ATOM 5145 N N . GLY A 1 646 ? -29.294 -4.668 27.139 1.00 94.62 646 GLY A N 1
ATOM 5146 C CA . GLY A 1 646 ? -29.318 -6.107 27.393 1.00 94.62 646 GLY A CA 1
ATOM 5147 C C . GLY A 1 646 ? -30.656 -6.765 27.055 1.00 94.62 646 GLY A C 1
ATOM 5148 O O . GLY A 1 646 ? -31.092 -6.749 25.899 1.00 94.62 646 GLY A O 1
ATOM 5149 N N . LEU A 1 647 ? -31.311 -7.349 28.054 1.00 96.19 647 LEU A N 1
ATOM 5150 C CA . LEU A 1 647 ? -32.564 -8.094 27.895 1.00 96.19 647 LEU A CA 1
ATOM 5151 C C . LEU A 1 647 ? -33.833 -7.284 28.224 1.00 96.19 647 LEU A C 1
ATOM 5153 O O . LEU A 1 647 ? -34.944 -7.804 28.053 1.00 96.19 647 LEU A O 1
ATOM 5157 N N . SER A 1 648 ? -33.679 -6.023 28.630 1.00 97.31 648 SER A N 1
ATOM 5158 C CA . SER A 1 648 ? -34.781 -5.106 28.938 1.00 97.31 648 SER A CA 1
ATOM 5159 C C . SER A 1 648 ? -35.427 -4.520 27.682 1.00 97.31 648 SER A C 1
ATOM 5161 O O . SER A 1 648 ? -34.786 -4.328 26.636 1.00 97.31 648 SER A O 1
ATOM 5163 N N . GLU A 1 649 ? -36.721 -4.215 27.782 1.00 96.38 649 GLU A N 1
ATOM 5164 C CA . GLU A 1 649 ? -37.481 -3.547 26.729 1.00 96.38 649 GLU A CA 1
ATOM 5165 C C . GLU A 1 649 ? -36.949 -2.149 26.417 1.00 96.38 649 GLU A C 1
ATOM 5167 O O . GLU A 1 649 ? -36.357 -1.465 27.248 1.00 96.38 649 GLU A O 1
ATOM 5172 N N . GLY A 1 650 ? -37.196 -1.702 25.186 1.00 94.62 650 GLY A N 1
ATOM 5173 C CA . GLY A 1 650 ? -36.766 -0.402 24.689 1.00 94.62 650 GLY A CA 1
ATOM 5174 C C . GLY A 1 650 ? -35.814 -0.500 23.501 1.00 94.62 650 GLY A C 1
ATOM 5175 O O . GLY A 1 650 ? -35.319 -1.569 23.127 1.00 94.62 650 GLY A O 1
ATOM 5176 N N . LEU A 1 651 ? -35.579 0.658 22.886 1.00 95.19 651 LEU A N 1
ATOM 5177 C CA . LEU A 1 651 ? -34.723 0.794 21.713 1.00 95.19 651 LEU A CA 1
ATOM 5178 C C . LEU A 1 651 ? -33.250 0.680 22.118 1.00 95.19 651 LEU A C 1
ATOM 5180 O O . LEU A 1 651 ? -32.795 1.439 22.970 1.00 95.19 651 LEU A O 1
ATOM 5184 N N . HIS A 1 652 ? -32.501 -0.215 21.470 1.00 95.12 652 HIS A N 1
ATOM 5185 C CA . HIS A 1 652 ? -31.138 -0.535 21.899 1.00 95.12 652 HIS A CA 1
ATOM 5186 C C . HIS A 1 652 ? -30.220 0.700 21.940 1.00 95.12 652 HIS A C 1
ATOM 5188 O O . HIS A 1 652 ? -30.122 1.436 20.945 1.00 95.12 652 HIS A O 1
ATOM 5194 N N . GLY A 1 653 ? -29.579 0.941 23.086 1.00 93.75 653 GLY A N 1
ATOM 5195 C CA . GLY A 1 653 ? -28.663 2.060 23.322 1.00 93.75 653 GLY A CA 1
ATOM 5196 C C . GLY A 1 653 ? -29.337 3.432 23.415 1.00 93.75 653 GLY A C 1
ATOM 5197 O O . GLY A 1 653 ? -28.671 4.454 23.222 1.00 93.75 653 GLY A O 1
ATOM 5198 N N . TYR A 1 654 ? -30.655 3.487 23.633 1.00 95.69 654 TYR A N 1
ATOM 5199 C CA . TYR A 1 654 ? -31.417 4.735 23.649 1.00 95.69 654 TYR A CA 1
ATOM 5200 C C . TYR A 1 654 ? -31.848 5.152 25.058 1.00 95.69 654 TYR A C 1
ATOM 5202 O O . TYR A 1 654 ? -32.842 4.665 25.585 1.00 95.69 654 TYR A O 1
ATOM 5210 N N . VAL A 1 655 ? -31.165 6.154 25.610 1.00 96.25 655 VAL A N 1
ATOM 5211 C CA . VAL A 1 655 ? -31.590 6.887 26.812 1.00 96.25 655 VAL A CA 1
ATOM 5212 C C . VAL A 1 655 ? -32.235 8.211 26.376 1.00 96.25 655 VAL A C 1
ATOM 5214 O O . VAL A 1 655 ? -31.519 9.089 25.880 1.00 96.25 655 VAL A O 1
ATOM 5217 N N . PRO A 1 656 ? -33.572 8.363 26.461 1.00 93.69 656 PRO A N 1
ATOM 5218 C CA . PRO A 1 656 ? -34.260 9.602 26.082 1.00 93.69 656 PRO A CA 1
ATOM 5219 C C . PRO A 1 656 ? -34.180 10.702 27.152 1.00 93.69 656 PRO A C 1
ATOM 5221 O O . PRO A 1 656 ? -34.309 11.885 26.819 1.00 93.69 656 PRO A O 1
ATOM 5224 N N . ASP A 1 657 ? -34.017 10.292 28.408 1.00 95.62 657 ASP A N 1
ATOM 5225 C CA . ASP A 1 657 ? -34.016 11.114 29.614 1.00 95.62 657 ASP A CA 1
ATOM 5226 C C . ASP A 1 657 ? -33.231 10.352 30.690 1.00 95.62 657 ASP A C 1
ATOM 5228 O O . ASP A 1 657 ? -33.605 9.227 31.041 1.00 95.62 657 ASP A O 1
ATOM 5232 N N . PHE A 1 658 ? -32.117 10.922 31.148 1.00 97.38 658 PHE A N 1
ATOM 5233 C CA . PHE A 1 658 ? -31.251 10.246 32.115 1.00 97.38 658 PHE A CA 1
ATOM 5234 C C . PHE A 1 658 ? -31.837 10.253 33.534 1.00 97.38 658 PHE A C 1
ATOM 5236 O O . PHE A 1 658 ? -31.604 9.320 34.297 1.00 97.38 658 PHE A O 1
ATOM 5243 N N . ASP A 1 659 ? -32.633 11.260 33.903 1.00 97.19 659 ASP A N 1
ATOM 5244 C CA . ASP A 1 659 ? -33.249 11.312 35.232 1.00 97.19 659 ASP A CA 1
ATOM 5245 C C . ASP A 1 659 ? -34.278 10.205 35.414 1.00 97.19 659 ASP A C 1
ATOM 5247 O O . ASP A 1 659 ? -34.289 9.568 36.467 1.00 97.19 659 ASP A O 1
ATOM 5251 N N . LYS A 1 660 ? -35.063 9.924 34.368 1.00 96.50 660 LYS A N 1
ATOM 5252 C CA . LYS A 1 660 ? -36.007 8.797 34.362 1.00 96.50 660 LYS A CA 1
ATOM 5253 C C . LYS A 1 660 ? -35.304 7.451 34.439 1.00 96.50 660 LYS A C 1
ATOM 5255 O O . LYS A 1 660 ? -35.804 6.557 35.104 1.00 96.50 660 LYS A O 1
ATOM 5260 N N . LEU A 1 661 ? -34.149 7.313 33.783 1.00 97.25 661 LEU A N 1
ATOM 5261 C CA . LEU A 1 661 ? -33.319 6.117 33.918 1.00 97.25 661 LEU A CA 1
ATOM 5262 C C . LEU A 1 661 ? -32.891 5.910 35.380 1.00 97.25 661 LEU A C 1
ATOM 5264 O O . LEU A 1 661 ? -32.966 4.800 35.893 1.00 97.25 661 LEU A O 1
ATOM 5268 N N . VAL A 1 662 ? -32.466 6.979 36.057 1.00 98.06 662 VAL A N 1
ATOM 5269 C CA . VAL A 1 662 ? -32.107 6.928 37.483 1.00 98.06 662 VAL A CA 1
ATOM 5270 C C . VAL A 1 662 ? -33.328 6.603 38.350 1.00 98.06 662 VAL A C 1
ATOM 5272 O O . VAL A 1 662 ? -33.196 5.841 39.301 1.00 98.06 662 VAL A O 1
ATOM 5275 N N . ASP A 1 663 ? -34.509 7.136 38.023 1.00 97.81 663 ASP A N 1
ATOM 5276 C CA . ASP A 1 663 ? -35.754 6.817 38.737 1.00 97.81 663 ASP A CA 1
ATOM 5277 C C . ASP A 1 663 ? -36.143 5.339 38.576 1.00 97.81 663 ASP A C 1
ATOM 5279 O O . ASP A 1 663 ? -36.529 4.712 39.559 1.00 97.81 663 ASP A O 1
ATOM 5283 N N . ASP A 1 664 ? -35.967 4.764 37.380 1.00 97.06 664 ASP A N 1
ATOM 5284 C CA . ASP A 1 664 ? -36.183 3.333 37.120 1.00 97.06 664 ASP A CA 1
ATOM 5285 C C . ASP A 1 664 ? -35.250 2.463 37.995 1.00 97.06 664 ASP A C 1
ATOM 5287 O O . ASP A 1 664 ? -35.669 1.453 38.562 1.00 97.06 664 ASP A O 1
ATOM 5291 N N . VAL A 1 665 ? -33.992 2.889 38.162 1.00 97.75 665 VAL A N 1
ATOM 5292 C CA . VAL A 1 665 ? -33.001 2.215 39.021 1.00 97.75 665 VAL A CA 1
ATOM 5293 C C . VAL A 1 665 ? -33.347 2.341 40.505 1.00 97.75 665 VAL A C 1
ATOM 5295 O O . VAL A 1 665 ? -33.252 1.362 41.248 1.00 97.75 665 VAL A O 1
ATOM 5298 N N . ILE A 1 666 ? -33.774 3.529 40.941 1.00 97.88 666 ILE A N 1
ATOM 5299 C CA . ILE A 1 666 ? -34.257 3.761 42.307 1.00 97.88 666 ILE A CA 1
ATOM 5300 C C . ILE A 1 666 ? -35.465 2.870 42.599 1.00 97.88 666 ILE A C 1
ATOM 5302 O O . ILE A 1 666 ? -35.485 2.202 43.630 1.00 97.88 666 ILE A O 1
ATOM 5306 N N . GLU A 1 667 ? -36.446 2.830 41.693 1.00 96.56 667 GLU A N 1
ATOM 5307 C CA . GLU A 1 667 ? -37.659 2.026 41.847 1.00 96.56 667 GLU A CA 1
ATOM 5308 C C . GLU A 1 667 ? -37.317 0.552 42.093 1.00 96.56 667 GLU A C 1
ATOM 5310 O O . GLU A 1 667 ? -37.852 -0.061 43.018 1.00 96.56 667 GLU A O 1
ATOM 5315 N N . HIS A 1 668 ? -36.413 -0.015 41.293 1.00 96.25 668 HIS A N 1
ATOM 5316 C CA . HIS A 1 668 ? -36.030 -1.417 41.419 1.00 96.25 668 HIS A CA 1
ATOM 5317 C C . HIS A 1 668 ? -35.231 -1.692 42.703 1.00 96.25 668 HIS A C 1
ATOM 5319 O O . HIS A 1 668 ? -35.572 -2.597 43.470 1.00 96.25 668 HIS A O 1
ATOM 5325 N N . TYR A 1 669 ? -34.199 -0.895 42.997 1.00 96.31 669 TYR A N 1
ATOM 5326 C CA . TYR A 1 669 ? -33.352 -1.159 44.163 1.00 96.31 669 TYR A CA 1
ATOM 5327 C C . TYR A 1 669 ? -34.001 -0.818 45.504 1.00 96.31 669 TYR A C 1
ATOM 5329 O O . TYR A 1 669 ? -33.674 -1.458 46.506 1.00 96.31 669 TYR A O 1
ATOM 5337 N N . SER A 1 670 ? -34.960 0.108 45.543 1.00 94.06 670 SER A N 1
ATOM 5338 C CA . SER A 1 670 ? -35.801 0.306 46.727 1.00 94.06 670 SER A CA 1
ATOM 5339 C C . SER A 1 670 ? -36.613 -0.953 47.054 1.00 94.06 670 SER A C 1
ATOM 5341 O O . SER A 1 670 ? -36.588 -1.384 48.204 1.00 94.06 670 SER A O 1
ATOM 5343 N N . LYS A 1 671 ? -37.223 -1.616 46.055 1.00 93.00 671 LYS A N 1
ATOM 5344 C CA . LYS A 1 671 ? -37.973 -2.875 46.263 1.00 93.00 671 LYS A CA 1
ATOM 5345 C C . LYS A 1 671 ? -37.091 -3.989 46.831 1.00 93.00 671 LYS A C 1
ATOM 5347 O O . LYS A 1 671 ? -37.508 -4.706 47.736 1.00 93.00 671 LYS A O 1
ATOM 5352 N N . ILE A 1 672 ? -35.854 -4.114 46.344 1.00 93.25 672 ILE A N 1
ATOM 5353 C CA . ILE A 1 672 ? -34.897 -5.114 46.852 1.00 93.25 672 ILE A CA 1
ATOM 5354 C C . ILE A 1 672 ? -34.557 -4.860 48.324 1.00 93.25 672 ILE A C 1
ATOM 5356 O O . ILE A 1 672 ? -34.516 -5.797 49.117 1.00 93.25 672 ILE A O 1
ATOM 5360 N N . LYS A 1 673 ? -34.353 -3.598 48.712 1.00 91.06 673 LYS A N 1
ATOM 5361 C CA . LYS A 1 673 ? -34.038 -3.225 50.101 1.00 91.06 673 LYS A CA 1
ATOM 5362 C C . LYS A 1 673 ? -35.227 -3.363 51.057 1.00 91.06 673 LYS A C 1
ATOM 5364 O O . LYS A 1 673 ? -35.032 -3.486 52.265 1.00 91.06 673 LYS A O 1
ATOM 5369 N N . GLU A 1 674 ? -36.446 -3.333 50.529 1.00 89.69 674 GLU A N 1
ATOM 5370 C CA . GLU A 1 674 ? -37.681 -3.584 51.276 1.00 89.69 674 GLU A CA 1
ATOM 5371 C C . GLU A 1 674 ? -37.960 -5.083 51.485 1.00 89.69 674 GLU A C 1
ATOM 5373 O O . GLU A 1 674 ? -38.824 -5.429 52.291 1.00 89.69 674 GLU A O 1
ATOM 5378 N N . ASN A 1 675 ? -37.219 -5.980 50.818 1.00 89.31 675 ASN A N 1
ATOM 5379 C CA . ASN A 1 675 ? -37.358 -7.421 51.008 1.00 89.31 675 ASN A CA 1
ATOM 5380 C C . ASN A 1 675 ? -37.065 -7.804 52.476 1.00 89.31 675 ASN A C 1
ATOM 5382 O O . ASN A 1 675 ? -35.953 -7.549 52.946 1.00 89.31 675 ASN A O 1
ATOM 5386 N N . PRO A 1 676 ? -38.002 -8.461 53.193 1.00 86.69 676 PRO A N 1
ATOM 5387 C CA . PRO A 1 676 ? -37.828 -8.838 54.596 1.00 86.69 676 PRO A CA 1
ATOM 5388 C C . PRO A 1 676 ? -36.562 -9.650 54.901 1.00 86.69 676 PRO A C 1
ATOM 5390 O O . PRO A 1 676 ? -36.023 -9.525 55.995 1.00 86.69 676 PRO A O 1
ATOM 5393 N N . GLU A 1 677 ? -36.073 -10.456 53.952 1.00 84.38 677 GLU A N 1
ATOM 5394 C CA . GLU A 1 677 ? -34.866 -11.283 54.127 1.00 84.38 677 GLU A CA 1
ATOM 5395 C C . GLU A 1 677 ? -33.560 -10.475 54.054 1.00 84.38 677 GLU A C 1
ATOM 5397 O O . GLU A 1 677 ? -32.522 -10.918 54.540 1.00 84.38 677 GLU A O 1
ATOM 5402 N N . LEU A 1 678 ? -33.606 -9.286 53.451 1.00 88.94 678 LEU A N 1
ATOM 5403 C CA . LEU A 1 678 ? -32.457 -8.393 53.250 1.00 88.94 678 LEU A CA 1
ATOM 5404 C C . LEU A 1 678 ? -32.579 -7.108 54.075 1.00 88.94 678 LEU A C 1
ATOM 5406 O O . LEU A 1 678 ? -31.653 -6.295 54.128 1.00 88.94 678 LEU A O 1
ATOM 5410 N N . HIS A 1 679 ? -33.739 -6.914 54.700 1.00 83.12 679 HIS A N 1
ATOM 5411 C CA . HIS A 1 679 ? -34.083 -5.718 55.437 1.00 83.12 679 HIS A CA 1
ATOM 5412 C C . HIS A 1 679 ? -33.112 -5.503 56.604 1.00 83.12 679 HIS A C 1
ATOM 5414 O O . HIS A 1 679 ? -32.907 -6.381 57.439 1.00 83.12 679 HIS A O 1
ATOM 5420 N N . GLY A 1 680 ? -32.516 -4.312 56.666 1.00 84.31 680 GLY A N 1
ATOM 5421 C CA . GLY A 1 680 ? -31.553 -3.937 57.705 1.00 84.31 680 GLY A CA 1
ATOM 5422 C C . GLY A 1 680 ? -30.089 -4.261 57.390 1.00 84.31 680 GLY A C 1
ATOM 5423 O O . GLY A 1 680 ? -29.215 -3.810 58.129 1.00 84.31 680 GLY A O 1
ATOM 5424 N N . LEU A 1 681 ? -29.791 -4.966 56.292 1.00 93.19 681 LEU A N 1
ATOM 5425 C CA . LEU A 1 681 ? -28.410 -5.155 55.845 1.00 93.19 681 LEU A CA 1
ATOM 5426 C C . LEU A 1 681 ? -27.823 -3.854 55.261 1.00 93.19 681 LEU A C 1
ATOM 5428 O O . LEU A 1 681 ? -28.546 -3.088 54.610 1.00 93.19 681 LEU A O 1
ATOM 5432 N N . PRO A 1 682 ? -26.507 -3.605 55.419 1.00 95.44 682 PRO A N 1
ATOM 5433 C CA . PRO A 1 682 ? -25.824 -2.546 54.685 1.00 95.44 682 PRO A CA 1
ATOM 5434 C C . PRO A 1 682 ? -26.028 -2.709 53.174 1.00 95.44 682 PRO A C 1
ATOM 5436 O O . PRO A 1 682 ? -25.998 -3.827 52.654 1.00 95.44 682 PRO A O 1
ATOM 5439 N N . SER A 1 683 ? -26.232 -1.601 52.461 1.00 96.19 683 SER A N 1
ATOM 5440 C CA . SER A 1 683 ? -26.488 -1.611 51.013 1.00 96.19 683 SER A CA 1
ATOM 5441 C C . SER A 1 683 ? -25.533 -0.681 50.277 1.00 96.19 683 SER A C 1
ATOM 5443 O O . SER A 1 683 ? -25.396 0.491 50.631 1.00 96.19 683 SER A O 1
ATOM 5445 N N . PHE A 1 684 ? -24.876 -1.201 49.246 1.00 98.12 684 PHE A N 1
ATOM 5446 C CA . PHE A 1 684 ? -23.845 -0.509 48.485 1.00 98.12 684 PHE A CA 1
ATOM 5447 C C . PHE A 1 684 ? -24.244 -0.381 47.020 1.00 98.12 684 PHE A C 1
ATOM 5449 O O . PHE A 1 684 ? -24.791 -1.314 46.432 1.00 98.12 684 PHE A O 1
ATOM 5456 N N . LEU A 1 685 ? -23.928 0.759 46.415 1.00 98.38 685 LEU A N 1
ATOM 5457 C CA . LEU A 1 685 ? -23.992 0.917 44.964 1.00 98.38 685 LEU A CA 1
ATOM 5458 C C . LEU A 1 685 ? -22.665 0.479 44.348 1.00 98.38 685 LEU A C 1
ATOM 5460 O O . LEU A 1 685 ? -21.602 0.798 44.873 1.00 98.38 685 LEU A O 1
ATOM 5464 N N . TYR A 1 686 ? -22.709 -0.198 43.208 1.00 98.31 686 TYR A N 1
ATOM 5465 C CA . TYR A 1 686 ? -21.521 -0.438 42.397 1.00 98.31 686 TYR A CA 1
ATOM 5466 C C . TYR A 1 686 ? -21.769 0.067 40.979 1.00 98.31 686 TYR A C 1
ATOM 5468 O O . TYR A 1 686 ? -22.644 -0.451 40.300 1.00 98.31 686 TYR A O 1
ATOM 5476 N N . GLY A 1 687 ? -21.037 1.089 40.536 1.00 97.38 687 GLY A N 1
ATOM 5477 C CA . GLY A 1 687 ? -21.214 1.686 39.213 1.00 97.38 687 GLY A CA 1
ATOM 5478 C C . GLY A 1 687 ? -19.935 1.695 38.386 1.00 97.38 687 GLY A C 1
ATOM 5479 O O . GLY A 1 687 ? -18.876 2.079 38.882 1.00 97.38 687 GLY A O 1
ATOM 5480 N N . GLU A 1 688 ? -20.045 1.338 37.108 1.00 93.38 688 GLU A N 1
ATOM 5481 C CA . GLU A 1 688 ? -18.937 1.405 36.149 1.00 93.38 688 GLU A CA 1
ATOM 5482 C C . GLU A 1 688 ? -19.230 2.410 35.032 1.00 93.38 688 GLU A C 1
ATOM 5484 O O . GLU A 1 688 ? -20.292 2.354 34.406 1.00 93.38 688 GLU A O 1
ATOM 5489 N N . SER A 1 689 ? -18.298 3.325 34.746 1.00 93.75 689 SER A N 1
ATOM 5490 C CA . SER A 1 689 ? -18.426 4.268 33.626 1.00 93.75 689 SER A CA 1
ATOM 5491 C C . SER A 1 689 ? -19.739 5.072 33.703 1.00 93.75 689 SER A C 1
ATOM 5493 O O . SER A 1 689 ? -19.983 5.758 34.703 1.00 93.75 689 SER A O 1
ATOM 5495 N N . MET A 1 690 ? -20.629 4.976 32.704 1.00 95.31 690 MET A N 1
ATOM 5496 C CA . MET A 1 690 ? -21.990 5.545 32.763 1.00 95.31 690 MET A CA 1
ATOM 5497 C C . MET A 1 690 ? -22.784 5.065 33.991 1.00 95.31 690 MET A C 1
ATOM 5499 O O . MET A 1 690 ? -23.522 5.846 34.587 1.00 95.31 690 MET A O 1
ATOM 5503 N N . GLY A 1 691 ? -22.621 3.813 34.406 1.00 96.75 691 GLY A N 1
ATOM 5504 C CA . GLY A 1 691 ? -23.229 3.274 35.617 1.00 96.75 691 GLY A CA 1
ATOM 5505 C C . GLY A 1 691 ? -22.716 3.948 36.892 1.00 96.75 691 GLY A C 1
ATOM 5506 O O . GLY A 1 691 ? -23.463 4.094 37.859 1.00 96.75 691 GLY A O 1
ATOM 5507 N N . GLY A 1 692 ? -21.486 4.471 36.873 1.00 96.81 692 GLY A N 1
ATOM 5508 C CA . GLY A 1 692 ? -20.974 5.361 37.915 1.00 96.81 692 GLY A CA 1
ATOM 5509 C C . GLY A 1 692 ? -21.754 6.679 37.996 1.00 96.81 692 GLY A C 1
ATOM 5510 O O . GLY A 1 692 ? -22.071 7.136 39.092 1.00 96.81 692 GLY A O 1
ATOM 5511 N N . ALA A 1 693 ? -22.152 7.250 36.853 1.00 97.12 693 ALA A N 1
ATOM 5512 C CA . ALA A 1 693 ? -23.028 8.426 36.817 1.00 97.12 693 ALA A CA 1
ATOM 5513 C C . ALA A 1 693 ? -24.422 8.123 37.380 1.00 97.12 693 ALA A C 1
ATOM 5515 O O . ALA A 1 693 ? -24.979 8.924 38.134 1.00 97.12 693 ALA A O 1
ATOM 5516 N N . VAL A 1 694 ? -24.973 6.950 37.043 1.00 98.19 694 VAL A N 1
ATOM 5517 C CA . VAL A 1 694 ? -26.246 6.472 37.597 1.00 98.19 694 VAL A CA 1
ATOM 5518 C C . VAL A 1 694 ? -26.137 6.343 39.115 1.00 98.19 694 VAL A C 1
ATOM 5520 O O . VAL A 1 694 ? -26.935 6.955 39.818 1.00 98.19 694 VAL A O 1
ATOM 5523 N N . ALA A 1 695 ? -25.125 5.640 39.631 1.00 98.06 695 ALA A N 1
ATOM 5524 C CA . ALA A 1 695 ? -24.905 5.470 41.070 1.00 98.06 695 ALA A CA 1
ATOM 5525 C C . ALA A 1 695 ? -24.769 6.816 41.808 1.00 98.06 695 ALA A C 1
ATOM 5527 O O . ALA A 1 695 ? -25.401 7.028 42.843 1.00 98.06 695 ALA A O 1
ATOM 5528 N N . LEU A 1 696 ? -24.015 7.764 41.242 1.00 98.00 696 LEU A N 1
ATOM 5529 C CA . LEU A 1 696 ? -23.893 9.113 41.797 1.00 98.00 696 LEU A CA 1
ATOM 5530 C C . LEU A 1 696 ? -25.235 9.860 41.816 1.00 98.00 696 LEU A C 1
ATOM 5532 O O . LEU A 1 696 ? -25.565 10.477 42.827 1.00 98.00 696 LEU A O 1
ATOM 5536 N N . LYS A 1 697 ? -26.046 9.794 40.750 1.00 97.94 697 LYS A N 1
ATOM 5537 C CA . LYS A 1 697 ? -27.372 10.442 40.744 1.00 97.94 697 LYS A CA 1
ATOM 5538 C C . LYS A 1 697 ? -28.385 9.749 41.652 1.00 97.94 697 LYS A C 1
ATOM 5540 O O . LYS A 1 697 ? -29.203 10.450 42.245 1.00 97.94 697 LYS A O 1
ATOM 5545 N N . VAL A 1 698 ? -28.314 8.425 41.811 1.00 97.94 698 VAL A N 1
ATOM 5546 C CA . VAL A 1 698 ? -29.100 7.692 42.817 1.00 97.94 698 VAL A CA 1
ATOM 5547 C C . VAL A 1 698 ? -28.786 8.243 44.209 1.00 97.94 698 VAL A C 1
ATOM 5549 O O . VAL A 1 698 ? -29.706 8.640 44.921 1.00 97.94 698 VAL A O 1
ATOM 5552 N N . HIS A 1 699 ? -27.500 8.364 44.562 1.00 97.25 699 HIS A N 1
ATOM 5553 C CA . HIS A 1 699 ? -27.082 8.982 45.824 1.00 97.25 699 HIS A CA 1
ATOM 5554 C C . HIS A 1 699 ? -27.583 10.424 45.958 1.00 97.25 699 HIS A C 1
ATOM 5556 O O . HIS A 1 699 ? -28.187 10.774 46.963 1.00 97.25 699 HIS A O 1
ATOM 5562 N N . LEU A 1 700 ? -27.403 11.267 44.939 1.00 96.69 700 LEU A N 1
ATOM 5563 C CA . LEU A 1 700 ? -27.838 12.669 45.003 1.00 96.69 700 LEU A CA 1
ATOM 5564 C C . LEU A 1 700 ? -29.360 12.823 45.182 1.00 96.69 700 LEU A C 1
ATOM 5566 O O . LEU A 1 700 ? -29.799 13.808 45.775 1.00 96.69 700 LEU A O 1
ATOM 5570 N N . LYS A 1 701 ? -30.162 11.869 44.691 1.00 97.06 701 LYS A N 1
ATOM 5571 C CA . LYS A 1 701 ? -31.617 11.819 44.915 1.00 97.06 701 LYS A CA 1
ATOM 5572 C C . LYS A 1 701 ? -31.992 11.202 46.271 1.00 97.06 701 LYS A C 1
ATOM 5574 O O . LYS A 1 701 ? -33.046 11.532 46.808 1.00 97.06 701 LYS A O 1
ATOM 5579 N N . GLN A 1 702 ? -31.155 10.322 46.819 1.00 95.62 702 GLN A N 1
ATOM 5580 C CA . GLN A 1 702 ? -31.390 9.577 48.061 1.00 95.62 702 GLN A CA 1
ATOM 5581 C C . GLN A 1 702 ? -30.139 9.570 48.972 1.00 95.62 702 GLN A C 1
ATOM 5583 O O . GLN A 1 702 ? -29.553 8.507 49.207 1.00 95.62 702 GLN A O 1
ATOM 5588 N N . PRO A 1 703 ? -29.721 10.733 49.510 1.00 93.19 703 PRO A N 1
ATOM 5589 C CA . PRO A 1 703 ? -28.389 10.915 50.101 1.00 93.19 703 PRO A CA 1
ATOM 5590 C C . PRO A 1 703 ? -28.121 10.062 51.345 1.00 93.19 703 PRO A C 1
ATOM 5592 O O . PRO A 1 703 ? -26.977 9.702 51.606 1.00 93.19 703 PRO A O 1
ATOM 5595 N N . ASP A 1 704 ? -29.167 9.704 52.090 1.00 91.81 704 ASP A N 1
ATOM 5596 C CA . ASP A 1 704 ? -29.053 8.954 53.348 1.00 91.81 704 ASP A CA 1
ATOM 5597 C C . ASP A 1 704 ? -29.442 7.475 53.204 1.00 91.81 704 ASP A C 1
ATOM 5599 O O . ASP A 1 704 ? -29.533 6.741 54.188 1.00 91.81 704 ASP A O 1
ATOM 5603 N N . SER A 1 705 ? -29.719 7.019 51.979 1.00 93.19 705 SER A N 1
ATOM 5604 C CA . SER A 1 705 ? -30.252 5.673 51.750 1.00 93.19 705 SER A CA 1
ATOM 5605 C C . SER A 1 705 ? -29.181 4.595 51.592 1.00 93.19 705 SER A C 1
ATOM 5607 O O . SER A 1 705 ? -29.524 3.419 51.683 1.00 93.19 705 SER A O 1
ATOM 5609 N N . TRP A 1 706 ? -27.919 4.945 51.346 1.00 95.25 706 TRP A N 1
ATOM 5610 C CA . TRP A 1 706 ? -26.876 3.992 50.947 1.00 95.25 706 TRP A CA 1
ATOM 5611 C C . TRP A 1 706 ? -25.712 3.971 51.938 1.00 95.25 706 TRP A C 1
ATOM 5613 O O . TRP A 1 706 ? -25.279 5.010 52.431 1.00 95.25 706 TRP A O 1
ATOM 5623 N N . SER A 1 707 ? -25.193 2.776 52.223 1.00 95.94 707 SER A N 1
ATOM 5624 C CA . SER A 1 707 ? -24.058 2.562 53.129 1.00 95.94 707 SER A CA 1
ATOM 5625 C C . SER A 1 707 ? -22.718 2.945 52.496 1.00 95.94 707 SER A C 1
ATOM 5627 O O . SER A 1 707 ? -21.765 3.219 53.216 1.00 95.94 707 SER A O 1
ATOM 5629 N N . GLY A 1 708 ? -22.647 2.995 51.165 1.00 97.38 708 GLY A N 1
ATOM 5630 C CA . GLY A 1 708 ? -21.488 3.463 50.410 1.00 97.38 708 GLY A CA 1
ATOM 5631 C C . GLY A 1 708 ? -21.594 3.124 48.923 1.00 97.38 708 GLY A C 1
ATOM 5632 O O . GLY A 1 708 ? -22.582 2.527 48.485 1.00 97.38 708 GLY A O 1
ATOM 5633 N N . ALA A 1 709 ? -20.585 3.497 48.139 1.00 98.19 709 ALA A N 1
ATOM 5634 C CA . ALA A 1 709 ? -20.507 3.142 46.728 1.00 98.19 709 ALA A CA 1
ATOM 5635 C C . ALA A 1 709 ? -19.092 2.787 46.264 1.00 98.19 709 ALA A C 1
ATOM 5637 O O . ALA A 1 709 ? -18.114 3.439 46.628 1.00 98.19 709 ALA A O 1
ATOM 5638 N N . ILE A 1 710 ? -19.014 1.787 45.388 1.00 98.56 710 ILE A N 1
ATOM 5639 C CA . ILE A 1 710 ? -17.829 1.460 44.598 1.00 98.56 710 ILE A CA 1
ATOM 5640 C C . ILE A 1 710 ? -18.028 2.038 43.197 1.00 98.56 710 ILE A C 1
ATOM 5642 O O . ILE A 1 710 ? -19.061 1.817 42.565 1.00 98.56 710 ILE A O 1
ATOM 5646 N N . LEU A 1 711 ? -17.047 2.780 42.699 1.00 98.19 711 LEU A N 1
ATOM 5647 C CA . LEU A 1 711 ? -17.099 3.442 41.401 1.00 98.19 711 LEU A CA 1
ATOM 5648 C C . LEU A 1 711 ? -15.849 3.092 40.592 1.00 98.19 711 LEU A C 1
ATOM 5650 O O . LEU A 1 711 ? -14.744 3.471 40.974 1.00 98.19 711 LEU A O 1
ATOM 5654 N N . SER A 1 712 ? -16.026 2.390 39.472 1.00 96.50 712 SER A N 1
ATOM 5655 C CA . SER A 1 712 ? -14.944 2.050 38.539 1.00 96.50 712 SER A CA 1
ATOM 5656 C C . SER A 1 712 ? -14.990 2.972 37.325 1.00 96.50 712 SER A C 1
ATOM 5658 O O . SER A 1 712 ? -16.008 3.012 36.631 1.00 96.50 712 SER A O 1
ATOM 5660 N N . ALA A 1 713 ? -13.920 3.742 37.110 1.00 94.81 713 ALA A N 1
ATOM 5661 C CA . ALA A 1 713 ? -13.801 4.764 36.067 1.00 94.81 713 ALA A CA 1
ATOM 5662 C C . ALA A 1 713 ? -15.106 5.582 35.871 1.00 94.81 713 ALA A C 1
ATOM 5664 O O . ALA A 1 713 ? -15.671 5.588 34.779 1.00 94.81 713 ALA A O 1
ATOM 5665 N N . PRO A 1 714 ? -15.672 6.214 36.923 1.00 96.06 714 PRO A N 1
ATOM 5666 C CA . PRO A 1 714 ? -16.997 6.829 36.855 1.00 96.06 714 PRO A CA 1
ATOM 5667 C C . PRO A 1 714 ? -17.069 8.017 35.889 1.00 96.06 714 PRO A C 1
ATOM 5669 O O . PRO A 1 714 ? -16.213 8.900 35.895 1.00 96.06 714 PRO A O 1
ATOM 5672 N N . MET A 1 715 ? -18.172 8.108 35.144 1.00 93.62 715 MET A N 1
ATOM 5673 C CA . MET A 1 715 ? -18.508 9.290 34.346 1.00 93.62 715 MET A CA 1
ATOM 5674 C C . MET A 1 715 ? -19.065 10.407 35.250 1.00 93.62 715 MET A C 1
ATOM 5676 O O . MET A 1 715 ? -20.260 10.443 35.535 1.00 93.62 715 MET A O 1
ATOM 5680 N N . CYS A 1 716 ? -18.214 11.324 35.721 1.00 89.31 716 CYS A N 1
ATOM 5681 C CA . CYS A 1 716 ? -18.636 12.385 36.656 1.00 89.31 716 CYS A CA 1
ATOM 5682 C C . CYS A 1 716 ? -18.069 13.789 36.377 1.00 89.31 716 CYS A C 1
ATOM 5684 O O . CYS A 1 716 ? -18.364 14.727 37.116 1.00 89.31 716 CYS A O 1
ATOM 5686 N N . LYS A 1 717 ? -17.281 13.944 35.311 1.00 88.00 717 LYS A N 1
ATOM 5687 C CA . LYS A 1 717 ? -16.731 15.217 34.833 1.00 88.00 717 LYS A CA 1
ATOM 5688 C C . LYS A 1 717 ? -16.569 15.158 33.320 1.00 88.00 717 LYS A C 1
ATOM 5690 O O . LYS A 1 717 ? -16.328 14.082 32.770 1.00 88.00 717 LYS A O 1
ATOM 5695 N N . ILE A 1 718 ? -16.744 16.293 32.646 1.00 78.50 718 ILE A N 1
ATOM 5696 C CA . ILE A 1 718 ? -16.567 16.358 31.195 1.00 78.50 718 ILE A CA 1
ATOM 5697 C C . ILE A 1 718 ? -15.077 16.245 30.859 1.00 78.50 718 ILE A C 1
ATOM 5699 O O . ILE A 1 718 ? -14.279 17.109 31.225 1.00 78.50 718 ILE A O 1
ATOM 5703 N N . ASP A 1 719 ? -14.725 15.201 30.117 1.00 69.50 719 ASP A N 1
ATOM 5704 C CA . ASP A 1 719 ? -13.423 15.083 29.473 1.00 69.50 719 ASP A CA 1
ATOM 5705 C C . ASP A 1 719 ? -13.363 16.036 28.267 1.00 69.50 719 ASP A C 1
ATOM 5707 O O . ASP A 1 719 ? -14.195 15.953 27.357 1.00 69.50 719 ASP A O 1
ATOM 5711 N N . GLN A 1 720 ? -12.409 16.973 28.273 1.00 63.62 720 GLN A N 1
ATOM 5712 C CA . GLN A 1 720 ? -12.299 18.010 27.240 1.00 63.62 720 GLN A CA 1
ATOM 5713 C C . GLN A 1 720 ? -11.972 17.430 25.860 1.00 63.62 720 GLN A C 1
ATOM 5715 O O . GLN A 1 720 ? -12.374 18.024 24.855 1.00 63.62 720 GLN A O 1
ATOM 5720 N N . ASP A 1 721 ? -11.338 16.257 25.806 1.00 63.38 721 ASP A N 1
ATOM 5721 C CA . ASP A 1 721 ? -10.960 15.601 24.554 1.00 63.38 721 ASP A CA 1
ATOM 5722 C C . ASP A 1 721 ? -12.144 14.876 23.885 1.00 63.38 721 ASP A C 1
ATOM 5724 O O . ASP A 1 721 ? -12.105 14.574 22.689 1.00 63.38 721 ASP A O 1
ATOM 5728 N N . LEU A 1 722 ? -13.242 14.649 24.622 1.00 63.47 722 LEU A N 1
ATOM 5729 C CA . LEU A 1 722 ? -14.450 13.971 24.131 1.00 63.47 722 LEU A CA 1
ATOM 5730 C C . LEU A 1 722 ? -15.580 14.929 23.724 1.00 63.47 722 LEU A C 1
ATOM 5732 O O . LEU A 1 722 ? -16.594 14.487 23.172 1.00 63.47 722 LEU A O 1
ATOM 5736 N N . VAL A 1 723 ? -15.437 16.237 23.969 1.00 66.88 723 VAL A N 1
ATOM 5737 C CA . VAL A 1 723 ? -16.460 17.234 23.620 1.00 66.88 723 VAL A CA 1
ATOM 5738 C C . VAL A 1 723 ? -16.298 17.683 22.165 1.00 66.88 723 VAL A C 1
ATOM 5740 O O . VAL A 1 723 ? -15.264 18.245 21.800 1.00 66.88 723 VAL A O 1
ATOM 5743 N N . PRO A 1 724 ? -17.326 17.531 21.308 1.00 67.62 724 PRO A N 1
ATOM 5744 C CA . PRO A 1 724 ? -17.277 18.069 19.955 1.00 67.62 724 PRO A CA 1
ATOM 5745 C C . PRO A 1 724 ? -17.129 19.602 19.966 1.00 67.62 724 PRO A C 1
ATOM 5747 O O . PRO A 1 724 ? -17.708 20.266 20.835 1.00 67.62 724 PRO A O 1
ATOM 5750 N N . PRO A 1 725 ? -16.452 20.208 18.968 1.00 76.69 725 PRO A N 1
ATOM 5751 C CA . PRO A 1 725 ? -16.339 21.661 18.857 1.00 76.69 725 PRO A CA 1
ATOM 5752 C C . PRO A 1 725 ? -17.697 22.359 19.007 1.00 76.69 725 PRO A C 1
ATOM 5754 O O . PRO A 1 725 ? -18.702 21.877 18.485 1.00 76.69 725 PRO A O 1
ATOM 5757 N N . TRP A 1 726 ? -17.741 23.512 19.682 1.00 78.75 726 TRP A N 1
ATOM 5758 C CA . TRP A 1 726 ? -18.998 24.181 20.064 1.00 78.75 726 TRP A CA 1
ATOM 5759 C C . TRP A 1 726 ? -20.007 24.330 18.908 1.00 78.75 726 TRP A C 1
ATOM 5761 O O . TRP A 1 726 ? -21.187 24.026 19.083 1.00 78.75 726 TRP A O 1
ATOM 5771 N N . LEU A 1 727 ? -19.541 24.718 17.714 1.00 76.56 727 LEU A N 1
ATOM 5772 C CA . LEU A 1 727 ? -20.364 24.818 16.498 1.00 76.56 727 LEU A CA 1
ATOM 5773 C C . LEU A 1 727 ? -21.052 23.489 16.153 1.00 76.56 727 LEU A C 1
ATOM 5775 O O . LEU A 1 727 ? -22.252 23.458 15.885 1.00 76.56 727 LEU A O 1
ATOM 5779 N N . LEU A 1 728 ? -20.301 22.387 16.195 1.00 77.81 728 LEU A N 1
ATOM 5780 C CA . LEU A 1 728 ? -20.817 21.046 15.933 1.00 77.81 728 LEU A CA 1
ATOM 5781 C C . LEU A 1 728 ? -21.809 20.621 17.020 1.00 77.81 728 LEU A C 1
ATOM 5783 O O . LEU A 1 728 ? -22.860 20.072 16.704 1.00 77.81 728 LEU A O 1
ATOM 5787 N N . THR A 1 729 ? -21.532 20.946 18.282 1.00 78.44 729 THR A N 1
ATOM 5788 C CA . THR A 1 729 ? -22.451 20.682 19.396 1.00 78.44 729 THR A CA 1
ATOM 5789 C C . THR A 1 729 ? -23.801 21.386 19.202 1.00 78.44 729 THR A C 1
ATOM 5791 O O . THR A 1 729 ? -24.841 20.750 19.373 1.00 78.44 729 THR A O 1
ATOM 5794 N N . GLN A 1 730 ? -23.829 22.646 18.743 1.00 82.69 730 GLN A N 1
ATOM 5795 C CA . GLN A 1 730 ? -25.090 23.345 18.431 1.00 82.69 730 GLN A CA 1
ATOM 5796 C C . GLN A 1 730 ? -25.863 22.689 17.277 1.00 82.69 730 GLN A C 1
ATOM 5798 O O . GLN A 1 730 ? -27.086 22.540 17.351 1.00 82.69 730 GLN A O 1
ATOM 5803 N N . VAL A 1 731 ? -25.159 22.246 16.230 1.00 82.19 731 VAL A N 1
ATOM 5804 C CA . VAL A 1 731 ? -25.769 21.510 15.111 1.00 82.19 731 VAL A CA 1
ATOM 5805 C C . VAL A 1 731 ? -26.371 20.190 15.596 1.00 82.19 731 VAL A C 1
ATOM 5807 O O . VAL A 1 731 ? -27.528 19.903 15.292 1.00 82.19 731 VAL A O 1
ATOM 5810 N N . LEU A 1 732 ? -25.634 19.413 16.396 1.00 80.06 732 LEU A N 1
ATOM 5811 C CA . LEU A 1 732 ? -26.109 18.140 16.947 1.00 80.06 732 LEU A CA 1
ATOM 5812 C C . LEU A 1 732 ? -27.336 18.332 17.850 1.00 80.06 732 LEU A C 1
ATOM 5814 O O . LEU A 1 732 ? -28.288 17.558 17.740 1.00 80.06 732 LEU A O 1
ATOM 5818 N N . ILE A 1 733 ? -27.367 19.392 18.670 1.00 84.06 733 ILE A N 1
ATOM 5819 C CA . ILE A 1 733 ? -28.546 19.776 19.468 1.00 84.06 733 ILE A CA 1
ATOM 5820 C C . ILE A 1 733 ? -29.747 20.077 18.562 1.00 84.06 733 ILE A C 1
ATOM 5822 O O . ILE A 1 733 ? -30.857 19.614 18.836 1.00 84.06 733 ILE A O 1
ATOM 5826 N N . GLY A 1 734 ? -29.540 20.825 17.474 1.00 83.44 734 GLY A N 1
ATOM 5827 C CA . GLY A 1 734 ? -30.586 21.129 16.496 1.00 83.44 734 GLY A CA 1
ATOM 5828 C C . GLY A 1 734 ? -31.139 19.874 15.816 1.00 83.44 734 GLY A C 1
ATOM 5829 O O . GLY A 1 734 ? -32.353 19.669 15.790 1.00 83.44 734 GLY A O 1
ATOM 5830 N N . VAL A 1 735 ? -30.258 18.998 15.325 1.00 84.62 735 VAL A N 1
ATOM 5831 C CA . VAL A 1 735 ? -30.636 17.751 14.636 1.00 84.62 735 VAL A CA 1
ATOM 5832 C C . VAL A 1 735 ? -31.330 16.774 15.586 1.00 84.62 735 VAL A C 1
ATOM 5834 O O . VAL A 1 735 ? -32.305 16.132 15.194 1.00 84.62 735 VAL A O 1
ATOM 5837 N N . ALA A 1 736 ? -30.901 16.687 16.848 1.00 86.19 736 ALA A N 1
ATOM 5838 C CA . ALA A 1 736 ? -31.505 15.792 17.834 1.00 86.19 736 ALA A CA 1
ATOM 5839 C C . ALA A 1 736 ? -32.986 16.096 18.119 1.00 86.19 736 ALA A C 1
ATOM 5841 O O . ALA A 1 736 ? -33.702 15.194 18.552 1.00 86.19 736 ALA A O 1
ATOM 5842 N N . LYS A 1 737 ? -33.472 17.318 17.844 1.00 84.62 737 LYS A N 1
ATOM 5843 C CA . LYS A 1 737 ? -34.906 17.653 17.947 1.00 84.62 737 LYS A CA 1
ATOM 5844 C C . LYS A 1 737 ? -35.756 16.927 16.904 1.00 84.62 737 LYS A C 1
ATOM 5846 O O . LYS A 1 737 ? -36.897 16.584 17.190 1.00 84.62 737 LYS A O 1
ATOM 5851 N N . PHE A 1 738 ? -35.201 16.679 15.718 1.00 87.00 738 PHE A N 1
ATOM 5852 C CA . PHE A 1 738 ? -35.914 16.056 14.599 1.00 87.00 738 PHE A CA 1
ATOM 5853 C C . PHE A 1 738 ? -35.567 14.572 14.428 1.00 87.00 738 PHE A C 1
ATOM 5855 O O . PHE A 1 738 ? -36.411 13.785 14.010 1.00 87.00 738 PHE A O 1
ATOM 5862 N N . LEU A 1 739 ? -34.339 14.172 14.776 1.00 89.69 739 LEU A N 1
ATOM 5863 C CA . LEU A 1 739 ? -33.812 12.817 14.581 1.00 89.69 739 LEU A CA 1
ATOM 5864 C C . LEU A 1 739 ? -33.193 12.223 15.868 1.00 89.69 739 LEU A C 1
ATOM 5866 O O . LEU A 1 739 ? -32.073 11.711 15.837 1.00 89.69 739 LEU A O 1
ATOM 5870 N N . PRO A 1 740 ? -33.901 12.220 17.016 1.00 89.62 740 PRO A N 1
ATOM 5871 C CA . PRO A 1 740 ? -33.321 11.874 18.322 1.00 89.62 740 PRO A CA 1
ATOM 5872 C C . PRO A 1 740 ? -32.767 10.445 18.410 1.00 89.62 740 PRO A C 1
ATOM 5874 O O . PRO A 1 740 ? -31.852 10.178 19.188 1.00 89.62 740 PRO A O 1
ATOM 5877 N N . LYS A 1 741 ? -33.325 9.521 17.622 1.00 92.50 741 LYS A N 1
ATOM 5878 C CA . LYS A 1 741 ? -33.004 8.087 17.646 1.00 92.50 741 LYS A CA 1
ATOM 5879 C C . LYS A 1 741 ? -31.852 7.700 16.707 1.00 92.50 741 LYS A C 1
ATOM 5881 O O . LYS A 1 741 ? -31.442 6.542 16.727 1.00 92.50 741 LYS A O 1
ATOM 5886 N N . GLN A 1 742 ? -31.343 8.615 15.879 1.00 88.44 742 GLN A N 1
ATOM 5887 C CA . GLN A 1 742 ? -30.339 8.294 14.858 1.00 88.44 742 GLN A CA 1
ATOM 5888 C C . GLN A 1 742 ? -28.918 8.176 15.439 1.00 88.44 742 GLN A C 1
ATOM 5890 O O . GLN A 1 742 ? -28.541 8.920 16.346 1.00 88.44 742 GLN A O 1
ATOM 5895 N N . LYS A 1 743 ? -28.120 7.247 14.893 1.00 88.56 743 LYS A N 1
ATOM 5896 C CA . LYS A 1 743 ? -26.743 6.900 15.314 1.00 88.56 743 LYS A CA 1
ATOM 5897 C C . LYS A 1 743 ? -25.693 7.812 14.630 1.00 88.56 743 LYS A C 1
ATOM 5899 O O . LYS A 1 743 ? -24.749 7.328 14.013 1.00 88.56 743 LYS A O 1
ATOM 5904 N N . LEU A 1 744 ? -25.897 9.135 14.672 1.00 78.94 744 LEU A N 1
ATOM 5905 C CA . LEU A 1 744 ? -25.154 10.133 13.867 1.00 78.94 744 LEU A CA 1
ATOM 5906 C C . LEU A 1 744 ? -23.995 10.827 14.600 1.00 78.94 744 LEU A C 1
ATOM 5908 O O . LEU A 1 744 ? -23.369 11.726 14.044 1.00 78.94 744 LEU A O 1
ATOM 5912 N N . VAL A 1 745 ? -23.712 10.449 15.845 1.00 74.25 745 VAL A N 1
ATOM 5913 C CA . VAL A 1 745 ? -22.676 11.115 16.639 1.00 74.25 745 VAL A CA 1
ATOM 5914 C C . VAL A 1 745 ? -21.286 10.732 16.098 1.00 74.25 745 VAL A C 1
ATOM 5916 O O . VAL A 1 745 ? -20.984 9.538 16.015 1.00 74.25 745 VAL A O 1
ATOM 5919 N N . PRO A 1 746 ? -20.428 11.697 15.712 1.00 61.25 746 PRO A N 1
ATOM 5920 C CA . PRO A 1 746 ? -19.098 11.431 15.173 1.00 61.25 746 PRO A CA 1
ATOM 5921 C C . PRO A 1 746 ? -18.123 11.080 16.304 1.00 61.25 746 PRO A C 1
ATOM 5923 O O . PRO A 1 746 ? -17.267 11.871 16.675 1.00 61.25 746 PRO A O 1
ATOM 5926 N N . LEU A 1 747 ? -18.286 9.889 16.872 1.00 61.22 747 LEU A N 1
ATOM 5927 C CA . LEU A 1 747 ? -17.347 9.290 17.812 1.00 61.22 747 LEU A CA 1
ATOM 5928 C C . LEU A 1 747 ? -16.603 8.137 17.128 1.00 61.22 747 LEU A C 1
ATOM 5930 O O . LEU A 1 747 ? -17.199 7.370 16.361 1.00 61.22 747 LEU A O 1
ATOM 5934 N N . ASN A 1 748 ? -15.301 8.029 17.401 1.00 54.12 748 ASN A N 1
ATOM 5935 C CA . ASN A 1 748 ? -14.497 6.866 17.026 1.00 54.12 748 ASN A CA 1
ATOM 5936 C C . ASN A 1 748 ? -15.047 5.614 17.739 1.00 54.12 748 ASN A C 1
ATOM 5938 O O . ASN A 1 748 ? -15.726 5.732 18.757 1.00 54.12 748 ASN A O 1
ATOM 5942 N N . ASN A 1 749 ? -14.786 4.410 17.219 1.00 53.97 749 ASN A N 1
ATOM 5943 C CA . ASN A 1 749 ? -15.160 3.162 17.902 1.00 53.97 749 ASN A CA 1
ATOM 5944 C C . ASN A 1 749 ? -14.316 3.002 19.180 1.00 53.97 749 ASN A C 1
ATOM 5946 O O . ASN A 1 749 ? -13.271 2.360 19.173 1.00 53.97 749 ASN A O 1
ATOM 5950 N N . LEU A 1 750 ? -14.770 3.638 20.258 1.00 61.62 750 LEU A N 1
ATOM 5951 C CA . LEU A 1 750 ? -14.065 3.764 21.528 1.00 61.62 750 LEU A CA 1
ATOM 5952 C C . LEU A 1 750 ? -13.991 2.440 22.310 1.00 61.62 750 LEU A C 1
ATOM 5954 O O . LEU A 1 750 ? -13.005 2.201 22.990 1.00 61.62 750 LEU A O 1
ATOM 5958 N N . GLY A 1 751 ? -14.961 1.530 22.163 1.00 59.75 751 GLY A N 1
ATOM 5959 C CA . GLY A 1 751 ? -15.008 0.285 22.951 1.00 59.75 751 GLY A CA 1
ATOM 5960 C C . GLY A 1 751 ? -13.751 -0.598 22.854 1.00 59.75 751 GLY A C 1
ATOM 5961 O O . GLY A 1 751 ? -13.397 -1.268 23.818 1.00 59.75 751 GLY A O 1
ATOM 5962 N N . ASP A 1 752 ? -13.018 -0.548 21.736 1.00 65.06 752 ASP A N 1
ATOM 5963 C CA . ASP A 1 752 ? -11.759 -1.292 21.579 1.00 65.06 752 ASP A CA 1
ATOM 5964 C C . ASP A 1 752 ? -10.620 -0.737 22.457 1.00 65.06 752 ASP A C 1
ATOM 5966 O O . ASP A 1 752 ? -9.689 -1.471 22.789 1.00 65.06 752 ASP A O 1
ATOM 5970 N N . LEU A 1 753 ? -10.679 0.540 22.844 1.00 73.94 753 LEU A N 1
ATOM 5971 C CA . LEU A 1 753 ? -9.665 1.213 23.663 1.00 73.94 753 LEU A CA 1
ATOM 5972 C C . LEU A 1 753 ? -9.824 0.924 25.165 1.00 73.94 753 LEU A C 1
ATOM 5974 O O . LEU A 1 753 ? -8.913 1.222 25.930 1.00 73.94 753 LEU A O 1
ATOM 5978 N N . ALA A 1 754 ? -10.935 0.302 25.576 1.00 82.12 754 ALA A N 1
ATOM 5979 C CA . ALA A 1 754 ? -11.219 -0.020 26.975 1.00 82.12 754 ALA A CA 1
ATOM 5980 C C . ALA A 1 754 ? -10.350 -1.166 27.536 1.00 82.12 754 ALA A C 1
ATOM 5982 O O . ALA A 1 754 ? -10.128 -1.256 28.742 1.00 82.12 754 ALA A O 1
ATOM 5983 N N . PHE A 1 755 ? -9.863 -2.047 26.652 1.00 85.94 755 PHE A N 1
ATOM 5984 C CA . PHE A 1 755 ? -9.182 -3.296 27.001 1.00 85.94 755 PHE A CA 1
ATOM 5985 C C . PHE A 1 755 ? -7.674 -3.193 26.781 1.00 85.94 755 PHE A C 1
ATOM 5987 O O . PHE A 1 755 ? -7.230 -2.944 25.649 1.00 85.94 755 PHE A O 1
ATOM 5994 N N . ARG A 1 756 ? -6.896 -3.511 27.821 1.00 87.44 756 ARG A N 1
ATOM 5995 C CA . ARG A 1 756 ? -5.433 -3.603 27.752 1.00 87.44 756 ARG A CA 1
ATOM 5996 C C . ARG A 1 756 ? -4.974 -4.819 26.957 1.00 87.44 756 ARG A C 1
ATOM 5998 O O . ARG A 1 756 ? -4.122 -4.708 26.075 1.00 87.44 756 ARG A O 1
ATOM 6005 N N . GLU A 1 757 ? -5.529 -5.992 27.257 1.00 81.88 757 GLU A N 1
ATOM 6006 C CA . GLU A 1 757 ? -5.130 -7.235 26.603 1.00 81.88 757 GLU A CA 1
ATOM 6007 C C . GLU A 1 757 ? -5.966 -7.530 25.354 1.00 81.88 757 GLU A C 1
ATOM 6009 O O . GLU A 1 757 ? -7.197 -7.601 25.380 1.00 81.88 757 GLU A O 1
ATOM 6014 N N . ALA A 1 758 ? -5.287 -7.814 24.241 1.00 76.94 758 ALA A N 1
ATOM 6015 C CA . ALA A 1 758 ? -5.954 -8.160 22.988 1.00 76.94 758 ALA A CA 1
ATOM 6016 C C . ALA A 1 758 ? -6.797 -9.447 23.091 1.00 76.94 758 ALA A C 1
ATOM 6018 O O . ALA A 1 758 ? -7.780 -9.589 22.364 1.00 76.94 758 ALA A O 1
ATOM 6019 N N . ASN A 1 759 ? -6.435 -10.389 23.971 1.00 78.25 759 ASN A N 1
ATOM 6020 C CA . ASN A 1 759 ? -7.207 -11.621 24.156 1.00 78.25 759 ASN A CA 1
ATOM 6021 C C . ASN A 1 759 ? -8.506 -11.363 24.937 1.00 78.25 759 ASN A C 1
ATOM 6023 O O . ASN A 1 759 ? -9.569 -11.798 24.503 1.00 78.25 759 ASN A O 1
ATOM 6027 N N . LYS A 1 760 ? -8.448 -10.552 26.002 1.00 84.88 760 LYS A N 1
ATOM 6028 C CA . LYS A 1 760 ? -9.626 -10.079 26.749 1.00 84.88 760 LYS A CA 1
ATOM 6029 C C . LYS A 1 760 ? -10.591 -9.306 25.855 1.00 84.88 760 LYS A C 1
ATOM 6031 O O . LYS A 1 760 ? -11.786 -9.586 25.837 1.00 84.88 760 LYS A O 1
ATOM 6036 N N . ARG A 1 761 ? -10.053 -8.446 24.982 1.00 82.31 761 ARG A N 1
ATOM 6037 C CA . ARG A 1 761 ? -10.834 -7.753 23.945 1.00 82.31 761 ARG A CA 1
ATOM 6038 C C . ARG A 1 761 ? -11.562 -8.720 23.007 1.00 82.31 761 ARG A C 1
ATOM 6040 O O . ARG A 1 761 ? -12.718 -8.499 22.660 1.00 82.31 761 ARG A O 1
ATOM 6047 N N . LYS A 1 762 ? -10.910 -9.814 22.593 1.00 78.88 762 LYS A N 1
ATOM 6048 C CA . LYS A 1 762 ? -11.561 -10.846 21.767 1.00 78.88 762 LYS A CA 1
ATOM 6049 C C . LYS A 1 762 ? -12.685 -11.553 22.524 1.00 78.88 762 LYS A C 1
ATOM 6051 O O . LYS A 1 762 ? -13.723 -11.854 21.942 1.00 78.88 762 LYS A O 1
ATOM 6056 N N . GLN A 1 763 ? -12.492 -11.799 23.813 1.00 84.12 763 GLN A N 1
ATOM 6057 C CA . GLN A 1 763 ? -13.490 -12.427 24.678 1.00 84.12 763 GLN A CA 1
ATOM 6058 C C . GLN A 1 763 ? -14.698 -11.507 24.906 1.00 84.12 763 GLN A C 1
ATOM 6060 O O . GLN A 1 763 ? -15.832 -11.975 24.853 1.00 84.12 763 GLN A O 1
ATOM 6065 N N . ALA A 1 764 ? -14.481 -10.194 25.020 1.00 83.75 764 ALA A N 1
ATOM 6066 C CA . ALA A 1 764 ? -15.546 -9.197 25.141 1.00 83.75 764 ALA A CA 1
ATOM 6067 C C . ALA A 1 764 ? -16.540 -9.225 23.974 1.00 83.75 764 ALA A C 1
ATOM 6069 O O . ALA A 1 764 ? -17.729 -8.960 24.149 1.00 83.75 764 ALA A O 1
ATOM 6070 N N . ALA A 1 765 ? -16.096 -9.622 22.779 1.00 81.69 765 ALA A N 1
ATOM 6071 C CA . ALA A 1 765 ? -17.000 -9.712 21.646 1.00 81.69 765 ALA A CA 1
ATOM 6072 C C . ALA A 1 765 ? -18.016 -10.861 21.737 1.00 81.69 765 ALA A C 1
ATOM 6074 O O . ALA A 1 765 ? -18.952 -10.881 20.934 1.00 81.69 765 ALA A O 1
ATOM 6075 N N . TYR A 1 766 ? -17.870 -11.791 22.683 1.00 84.94 766 TYR A N 1
ATOM 6076 C CA . TYR A 1 766 ? -18.896 -12.794 22.969 1.00 84.94 766 TYR A CA 1
ATOM 6077 C C . TYR A 1 766 ? -20.074 -12.210 23.763 1.00 84.94 766 TYR A C 1
ATOM 6079 O O . TYR A 1 766 ? -21.117 -12.860 23.850 1.00 84.94 766 TYR A O 1
ATOM 6087 N N . ASN A 1 767 ? -19.980 -10.961 24.245 1.00 87.69 767 ASN A N 1
ATOM 6088 C CA . ASN A 1 767 ? -21.146 -10.198 24.686 1.00 87.69 767 ASN A CA 1
ATOM 6089 C C . ASN A 1 767 ? -21.960 -9.717 23.471 1.00 87.69 767 ASN A C 1
ATOM 6091 O O . ASN A 1 767 ? -21.882 -8.561 23.053 1.00 87.69 767 ASN A O 1
ATOM 6095 N N . ILE A 1 768 ? -22.672 -10.633 22.823 1.00 88.06 768 ILE A N 1
ATOM 6096 C CA . ILE A 1 768 ? -23.390 -10.393 21.561 1.00 88.06 768 ILE A CA 1
ATOM 6097 C C . ILE A 1 768 ? -24.572 -9.418 21.680 1.00 88.06 768 ILE A C 1
ATOM 6099 O O . ILE A 1 768 ? -24.997 -8.866 20.670 1.00 88.06 768 ILE A O 1
ATOM 6103 N N . ILE A 1 769 ? -25.086 -9.201 22.893 1.00 92.12 769 ILE A N 1
ATOM 6104 C CA . ILE A 1 769 ? -26.223 -8.309 23.155 1.00 92.12 769 ILE A CA 1
ATOM 6105 C C . ILE A 1 769 ? -25.801 -6.938 23.696 1.00 92.12 769 ILE A C 1
ATOM 6107 O O . ILE A 1 769 ? -26.655 -6.077 23.867 1.00 92.12 769 ILE A O 1
ATOM 6111 N N . ALA A 1 770 ? -24.503 -6.719 23.929 1.00 90.56 770 ALA A N 1
ATOM 6112 C CA . ALA A 1 770 ? -23.950 -5.412 24.266 1.00 90.56 770 ALA A CA 1
ATOM 6113 C C . ALA A 1 770 ? -24.175 -4.384 23.148 1.00 90.56 770 ALA A C 1
ATOM 6115 O O . ALA A 1 770 ? -24.112 -4.698 21.951 1.00 90.56 770 ALA A O 1
ATOM 6116 N N . TYR A 1 771 ? -24.361 -3.120 23.528 1.00 89.62 771 TYR A N 1
ATOM 6117 C CA . TYR A 1 771 ? -24.518 -2.039 22.562 1.00 89.62 771 TYR A CA 1
ATOM 6118 C C . TYR A 1 771 ? -23.156 -1.619 21.992 1.00 89.62 771 TYR A C 1
ATOM 6120 O O . TYR A 1 771 ? -22.315 -1.064 22.693 1.00 89.62 771 TYR A O 1
ATOM 6128 N N . ARG A 1 772 ? -22.94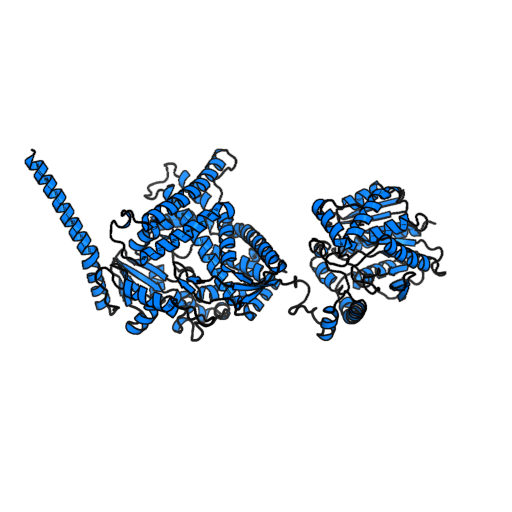2 -1.850 20.689 1.00 81.31 772 ARG A N 1
ATOM 6129 C CA . ARG A 1 772 ? -21.657 -1.564 20.004 1.00 81.31 772 ARG A CA 1
ATOM 6130 C C . ARG A 1 772 ? -21.706 -0.450 18.969 1.00 81.31 772 ARG A C 1
ATOM 6132 O O . ARG A 1 772 ? -20.719 -0.193 18.284 1.00 81.31 772 ARG A O 1
ATOM 6139 N N . HIS A 1 773 ? -22.861 0.174 18.785 1.00 84.19 773 HIS A N 1
ATOM 6140 C CA . HIS A 1 773 ? -22.996 1.251 17.814 1.00 84.19 773 HIS A CA 1
ATOM 6141 C C . HIS A 1 773 ? -22.621 2.602 18.428 1.00 84.19 773 HIS A C 1
ATOM 6143 O O . HIS A 1 773 ? -22.520 2.756 19.641 1.00 84.19 773 HIS A O 1
ATOM 6149 N N . LYS A 1 774 ? -22.466 3.617 17.574 1.00 83.88 774 LYS A N 1
ATOM 6150 C CA . LYS A 1 774 ? -22.342 5.010 18.015 1.00 83.88 774 LYS A CA 1
ATOM 6151 C C . LYS A 1 774 ? -23.530 5.392 18.908 1.00 83.88 774 LYS A C 1
ATOM 6153 O O . LYS A 1 774 ? -24.653 4.952 18.617 1.00 83.88 774 LYS A O 1
ATOM 6158 N N . PRO A 1 775 ? -23.332 6.224 19.946 1.00 87.56 775 PRO A N 1
ATOM 6159 C CA . PRO A 1 775 ? -24.443 6.715 20.739 1.00 87.56 775 PRO A CA 1
ATOM 6160 C C . PRO A 1 775 ? -25.509 7.379 19.867 1.00 87.56 775 PRO A C 1
ATOM 6162 O O . PRO A 1 775 ? -25.205 8.056 18.879 1.00 87.56 775 PRO A O 1
ATOM 6165 N N . ARG A 1 776 ? -26.779 7.176 20.218 1.00 91.38 776 ARG A N 1
ATOM 6166 C CA . ARG A 1 776 ? -27.882 7.870 19.542 1.00 91.38 776 ARG A CA 1
ATOM 6167 C C . ARG A 1 776 ? -27.854 9.348 19.912 1.00 91.38 776 ARG A C 1
ATOM 6169 O O . ARG A 1 776 ? -27.498 9.692 21.037 1.00 91.38 776 ARG A O 1
ATOM 6176 N N . LEU A 1 777 ? -28.263 10.217 18.987 1.00 90.81 777 LEU A N 1
ATOM 6177 C CA . LEU A 1 777 ? -28.151 11.673 19.147 1.00 90.81 777 LEU A CA 1
ATOM 6178 C C . LEU A 1 777 ? -28.716 12.184 20.477 1.00 90.81 777 LEU A C 1
ATOM 6180 O O . LEU A 1 777 ? -28.021 12.885 21.206 1.00 90.81 777 LEU A O 1
ATOM 6184 N N . ARG A 1 778 ? -29.952 11.806 20.826 1.00 93.25 778 ARG A N 1
ATOM 6185 C CA . ARG A 1 778 ? -30.563 12.222 22.098 1.00 93.25 778 ARG A CA 1
ATOM 6186 C C . ARG A 1 778 ? -29.790 11.696 23.305 1.00 93.25 778 ARG A C 1
ATOM 6188 O O . ARG A 1 778 ? -29.621 12.427 24.268 1.00 93.25 778 ARG A O 1
ATOM 6195 N N . THR A 1 779 ? -29.308 10.463 23.232 1.00 93.56 779 THR A N 1
ATOM 6196 C CA . THR A 1 779 ? -28.561 9.824 24.316 1.00 93.56 779 THR A CA 1
ATOM 6197 C C . THR A 1 779 ? -27.220 10.498 24.550 1.00 93.56 779 THR A C 1
ATOM 6199 O O . THR A 1 779 ? -26.902 10.797 25.690 1.00 93.56 779 THR A O 1
ATOM 6202 N N . ALA A 1 780 ? -26.479 10.848 23.497 1.00 90.12 780 ALA A N 1
ATOM 6203 C CA . ALA A 1 780 ? -25.243 11.616 23.642 1.00 90.12 780 ALA A CA 1
ATOM 6204 C C . ALA A 1 780 ? -25.472 12.976 24.325 1.00 90.12 780 ALA A C 1
ATOM 6206 O O . ALA A 1 780 ? -24.677 13.381 25.168 1.00 90.12 780 ALA A O 1
ATOM 6207 N N . LEU A 1 781 ? -26.577 13.661 24.005 1.00 89.69 781 LEU A N 1
ATOM 6208 C CA . LEU A 1 781 ? -26.934 14.917 24.670 1.00 89.69 781 LEU A CA 1
ATOM 6209 C C . LEU A 1 781 ? -27.291 14.717 26.145 1.00 89.69 781 LEU A C 1
ATOM 6211 O O . LEU A 1 781 ? -26.882 15.525 26.973 1.00 89.69 781 LEU A O 1
ATOM 6215 N N . GLU A 1 782 ? -28.027 13.657 26.477 1.00 94.06 782 GLU A N 1
ATOM 6216 C CA . GLU A 1 782 ? -28.367 13.331 27.866 1.00 94.06 782 GLU A CA 1
ATOM 6217 C C . GLU A 1 782 ? -27.136 12.919 28.683 1.00 94.06 782 GLU A C 1
ATOM 6219 O O . GLU A 1 782 ? -27.031 13.322 29.839 1.00 94.06 782 GLU A O 1
ATOM 6224 N N . LEU A 1 783 ? -26.175 12.200 28.088 1.00 92.12 783 LEU A N 1
ATOM 6225 C CA . LEU A 1 783 ? -24.891 11.892 28.727 1.00 92.12 783 LEU A CA 1
ATOM 6226 C C . LEU A 1 783 ? -24.111 13.176 29.029 1.00 92.12 783 LEU A C 1
ATOM 6228 O O . LEU A 1 783 ? -23.745 13.400 30.176 1.00 92.12 783 LEU A O 1
ATOM 6232 N N . LEU A 1 784 ? -23.942 14.070 28.046 1.00 89.31 784 LEU A N 1
ATOM 6233 C CA . LEU A 1 784 ? -23.258 15.356 28.249 1.00 89.31 784 LEU A CA 1
ATOM 6234 C C . LEU A 1 784 ? -23.942 16.223 29.315 1.00 89.31 784 LEU A C 1
ATOM 6236 O O . LEU A 1 784 ? -23.274 16.775 30.190 1.00 89.31 784 LEU A O 1
ATOM 6240 N N . LYS A 1 785 ? -25.274 16.339 29.244 1.00 91.94 785 LYS A N 1
ATOM 6241 C CA . LYS A 1 785 ? -26.084 17.083 30.216 1.00 91.94 785 LYS A CA 1
ATOM 6242 C C . LYS A 1 785 ? -25.880 16.521 31.625 1.00 91.94 785 LYS A C 1
ATOM 6244 O O . LYS A 1 785 ? -25.587 17.276 32.545 1.00 91.94 785 LYS A O 1
ATOM 6249 N N . THR A 1 786 ? -25.986 15.205 31.769 1.00 94.81 786 THR A N 1
ATOM 6250 C CA . THR A 1 786 ? -25.861 14.514 33.055 1.00 94.81 786 THR A CA 1
ATOM 6251 C C . THR A 1 786 ? -24.470 14.653 33.650 1.00 94.81 786 THR A C 1
ATOM 6253 O O . THR A 1 786 ? -24.345 14.971 34.828 1.00 94.81 786 THR A O 1
ATOM 6256 N N . THR A 1 787 ? -23.422 14.457 32.849 1.00 92.50 787 THR A N 1
ATOM 6257 C CA . THR A 1 787 ? -22.041 14.607 33.315 1.00 92.50 787 THR A CA 1
ATOM 6258 C C . THR A 1 787 ? -21.802 16.009 33.864 1.00 92.50 787 THR A C 1
ATOM 6260 O O . THR A 1 787 ? -21.196 16.149 34.922 1.00 92.50 787 THR A O 1
ATOM 6263 N N . LYS A 1 788 ? -22.350 17.038 33.203 1.00 91.88 788 LYS A N 1
ATOM 6264 C CA . LYS A 1 788 ? -22.275 18.422 33.681 1.00 91.88 788 LYS A CA 1
ATOM 6265 C C . LYS A 1 788 ? -23.001 18.626 35.017 1.00 91.88 788 LYS A C 1
ATOM 6267 O O . LYS A 1 788 ? -22.449 19.236 35.924 1.00 91.88 788 LYS A O 1
ATOM 6272 N N . GLU A 1 789 ? -24.221 18.106 35.149 1.00 94.62 789 GLU A N 1
ATOM 6273 C CA . GLU A 1 789 ? -25.001 18.203 36.395 1.00 94.62 789 GLU A CA 1
ATOM 6274 C C . GLU A 1 789 ? -24.303 17.518 37.579 1.00 94.62 789 GLU A C 1
ATOM 6276 O O . GLU A 1 789 ? -24.336 18.027 38.704 1.00 94.62 789 GLU A O 1
ATOM 6281 N N . ILE A 1 790 ? -23.667 16.368 37.327 1.00 95.75 790 ILE A N 1
ATOM 6282 C CA . ILE A 1 790 ? -22.877 15.645 38.329 1.00 95.75 790 ILE A CA 1
ATOM 6283 C C . ILE A 1 790 ? -21.633 16.451 38.694 1.00 95.75 790 ILE A C 1
ATOM 6285 O O . ILE A 1 790 ? -21.373 16.624 39.882 1.00 95.75 790 ILE A O 1
ATOM 6289 N N . GLU A 1 791 ? -20.907 16.983 37.707 1.00 94.62 791 GLU A N 1
ATOM 6290 C CA . GLU A 1 791 ? -19.706 17.798 37.923 1.00 94.62 791 GLU A CA 1
ATOM 6291 C C . GLU A 1 791 ? -19.990 19.016 38.821 1.00 94.62 791 GLU A C 1
ATOM 6293 O O . GLU A 1 791 ? -19.217 19.316 39.735 1.00 94.62 791 GLU A O 1
ATOM 6298 N N . GLU A 1 792 ? -21.132 19.677 38.608 1.00 94.94 792 GLU A N 1
ATOM 6299 C CA . GLU A 1 792 ? -21.616 20.807 39.417 1.00 94.94 792 GLU A CA 1
ATOM 6300 C C . GLU A 1 792 ? -22.082 20.392 40.827 1.00 94.94 792 GLU A C 1
ATOM 6302 O O . GLU A 1 792 ? -22.230 21.238 41.711 1.00 94.94 792 GLU A O 1
ATOM 6307 N N . SER A 1 793 ? -22.307 19.096 41.058 1.00 95.94 793 SER A N 1
ATOM 6308 C CA . SER A 1 793 ? -22.844 18.549 42.310 1.00 95.94 793 SER A CA 1
ATOM 6309 C C . SER A 1 793 ? -21.873 17.627 43.054 1.00 95.94 793 SER A C 1
ATOM 6311 O O . SER A 1 793 ? -22.280 17.025 44.048 1.00 95.94 793 SER A O 1
ATOM 6313 N N . LEU A 1 794 ? -20.604 17.524 42.635 1.00 96.31 794 LEU A N 1
ATOM 6314 C CA . LEU A 1 794 ? -19.617 16.631 43.265 1.00 96.31 794 LEU A CA 1
ATOM 6315 C C . LEU A 1 794 ? -19.474 16.888 44.772 1.00 96.31 794 LEU A C 1
ATOM 6317 O O . LEU A 1 794 ? -19.384 15.944 45.549 1.00 96.31 794 LEU A O 1
ATOM 6321 N N . GLU A 1 795 ? -19.553 18.147 45.207 1.00 96.69 795 GLU A N 1
ATOM 6322 C CA . GLU A 1 795 ? -19.475 18.539 46.625 1.00 96.69 795 GLU A CA 1
ATOM 6323 C C . GLU A 1 795 ? -20.619 17.980 47.485 1.00 96.69 795 GLU A C 1
ATOM 6325 O O . GLU A 1 795 ? -20.487 17.842 48.700 1.00 96.69 795 GLU A O 1
ATOM 6330 N N . LYS A 1 796 ? -21.740 17.595 46.868 1.00 96.62 796 LYS A N 1
ATOM 6331 C CA . LYS A 1 796 ? -22.896 16.998 47.556 1.00 96.62 796 LYS A CA 1
ATOM 6332 C C . LYS A 1 796 ? -22.767 15.481 47.735 1.00 96.62 796 LYS A C 1
ATOM 6334 O O . LYS A 1 796 ? -23.624 14.866 48.367 1.00 96.62 796 LYS A O 1
ATOM 6339 N N . VAL A 1 797 ? -21.724 14.860 47.183 1.00 97.19 797 VAL A N 1
ATOM 6340 C CA . VAL A 1 797 ? -21.485 13.420 47.317 1.00 97.19 797 VAL A CA 1
ATOM 6341 C C . VAL A 1 797 ? -20.895 13.128 48.700 1.00 97.19 797 VAL A C 1
ATOM 6343 O O . VAL A 1 797 ? -19.723 13.399 48.957 1.00 97.19 797 VAL A O 1
ATOM 6346 N N . SER A 1 798 ? -21.730 12.594 49.591 1.00 96.06 798 SER A N 1
ATOM 6347 C CA . SER A 1 798 ? -21.462 12.449 51.028 1.00 96.06 798 SER A CA 1
ATOM 6348 C C . SER A 1 798 ? -21.319 11.002 51.513 1.00 96.06 798 SER A C 1
ATOM 6350 O O . SER A 1 798 ? -20.815 10.797 52.616 1.00 96.06 798 SER A O 1
ATOM 6352 N N . LEU A 1 799 ? -21.745 10.007 50.726 1.00 95.44 799 LEU A N 1
ATOM 6353 C CA . LEU A 1 799 ? -21.647 8.589 51.095 1.00 95.44 799 LEU A CA 1
ATOM 6354 C C . LEU A 1 799 ? -20.193 8.085 51.102 1.00 95.44 799 LEU A C 1
ATOM 6356 O O . LEU A 1 799 ? -19.363 8.649 50.387 1.00 95.44 799 LEU A O 1
ATOM 6360 N N . PRO A 1 800 ? -19.862 7.019 51.852 1.00 97.62 800 PRO A N 1
ATOM 6361 C CA . PRO A 1 800 ? -18.555 6.373 51.758 1.00 97.62 800 PRO A CA 1
ATOM 6362 C C . PRO A 1 800 ? -18.228 5.915 50.326 1.00 97.62 800 PRO A C 1
ATOM 6364 O O . PRO A 1 800 ? -19.094 5.348 49.658 1.00 97.62 800 PRO A O 1
ATOM 6367 N N . LEU A 1 801 ? -17.005 6.158 49.840 1.00 97.56 801 LEU A N 1
ATOM 6368 C CA . LEU A 1 801 ? -16.613 5.909 48.443 1.00 97.56 801 LEU A CA 1
ATOM 6369 C C . LEU A 1 801 ? -15.337 5.072 48.304 1.00 97.56 801 LEU A C 1
ATOM 6371 O O . LEU A 1 801 ? -14.285 5.429 48.835 1.00 97.56 801 LEU A O 1
ATOM 6375 N N . LEU A 1 802 ? -15.388 4.063 47.437 1.00 98.44 802 LEU A N 1
ATOM 6376 C CA . LEU A 1 802 ? -14.208 3.461 46.819 1.00 98.44 802 LEU A CA 1
ATOM 6377 C C . LEU A 1 802 ? -14.182 3.805 45.329 1.00 98.44 802 LEU A C 1
ATOM 6379 O O . LEU A 1 802 ? -15.052 3.378 44.575 1.00 98.44 802 LEU A O 1
ATOM 6383 N N . ILE A 1 803 ? -13.172 4.552 44.897 1.00 98.44 803 ILE A N 1
ATOM 6384 C CA . ILE A 1 803 ? -12.985 4.961 43.504 1.00 98.44 803 ILE A CA 1
ATOM 6385 C C . ILE A 1 803 ? -11.804 4.181 42.924 1.00 98.44 803 ILE A C 1
ATOM 6387 O O . ILE A 1 803 ? -10.699 4.212 43.470 1.00 98.44 803 ILE A O 1
ATOM 6391 N N . LEU A 1 804 ? -12.033 3.481 41.818 1.00 98.25 804 LEU A N 1
ATOM 6392 C CA . LEU A 1 804 ? -11.066 2.621 41.139 1.00 98.25 804 LEU A CA 1
ATOM 6393 C C . LEU A 1 804 ? -10.860 3.143 39.714 1.00 98.25 804 LEU A C 1
ATOM 6395 O O . LEU A 1 804 ? -11.839 3.355 39.000 1.00 98.25 804 LEU A O 1
ATOM 6399 N N . HIS A 1 805 ? -9.616 3.361 39.282 1.00 97.88 805 HIS A N 1
ATOM 6400 C CA . HIS A 1 805 ? -9.348 3.834 37.917 1.00 97.88 805 HIS A CA 1
ATOM 6401 C C . HIS A 1 805 ? -7.979 3.362 37.403 1.00 97.88 805 HIS A C 1
ATOM 6403 O O . HIS A 1 805 ? -6.974 3.406 38.118 1.00 97.88 805 HIS A O 1
ATOM 6409 N N . GLY A 1 806 ? -7.918 2.915 36.149 1.00 96.62 806 GLY A N 1
ATOM 6410 C CA . GLY A 1 806 ? -6.668 2.688 35.429 1.00 96.62 806 GLY A CA 1
ATOM 6411 C C . GLY A 1 806 ? -5.990 3.993 35.000 1.00 96.62 806 GLY A C 1
ATOM 6412 O O . GLY A 1 806 ? -6.595 4.855 34.383 1.00 96.62 806 GLY A O 1
ATOM 6413 N N . LYS A 1 807 ? -4.699 4.164 35.284 1.00 94.94 807 LYS A N 1
ATOM 6414 C CA . LYS A 1 807 ? -3.981 5.410 34.959 1.00 94.94 807 LYS A CA 1
ATOM 6415 C C . LYS A 1 807 ? -3.677 5.572 33.460 1.00 94.94 807 LYS A C 1
ATOM 6417 O O . LYS A 1 807 ? -3.244 6.640 33.037 1.00 94.94 807 LYS A O 1
ATOM 6422 N N . LYS A 1 808 ? -3.859 4.505 32.677 1.00 92.38 808 LYS A N 1
ATOM 6423 C CA . LYS A 1 808 ? -3.749 4.484 31.211 1.00 92.38 808 LYS A CA 1
ATOM 6424 C C . LYS A 1 808 ? -5.115 4.312 30.546 1.00 92.38 808 LYS A C 1
ATOM 6426 O O . LYS A 1 808 ? -5.179 3.832 29.417 1.00 92.38 808 LYS A O 1
ATOM 6431 N N . ASP A 1 809 ? -6.191 4.656 31.248 1.00 89.88 809 ASP A N 1
ATOM 6432 C CA . ASP A 1 809 ? -7.519 4.721 30.656 1.00 89.88 809 ASP A CA 1
ATOM 6433 C C . ASP A 1 809 ? -7.516 5.713 29.479 1.00 89.88 809 ASP A C 1
ATOM 6435 O O . ASP A 1 809 ? -7.063 6.849 29.596 1.00 89.88 809 ASP A O 1
ATOM 6439 N N . LEU A 1 810 ? -7.949 5.227 28.316 1.00 83.44 810 LEU A N 1
ATOM 6440 C CA . LEU A 1 810 ? -8.020 5.986 27.065 1.00 83.44 810 LEU A CA 1
ATOM 6441 C C . LEU A 1 810 ? -9.450 6.462 26.759 1.00 83.44 810 LEU A C 1
ATOM 6443 O O . LEU A 1 810 ? -9.675 7.075 25.714 1.00 83.44 810 LEU A O 1
ATOM 6447 N N . LEU A 1 811 ? -10.419 6.103 27.606 1.00 81.81 811 LEU A N 1
ATOM 6448 C CA . LEU A 1 811 ? -11.838 6.410 27.457 1.00 81.81 811 LEU A CA 1
ATOM 6449 C C . LEU A 1 811 ? -12.325 7.487 28.399 1.00 81.81 811 LEU A C 1
ATOM 6451 O O . LEU A 1 811 ? -13.176 8.274 27.997 1.00 81.81 811 LEU A O 1
ATOM 6455 N N . ILE A 1 812 ? -11.856 7.482 29.637 1.00 84.44 812 ILE A N 1
ATOM 6456 C CA . ILE A 1 812 ? -12.182 8.510 30.615 1.00 84.44 812 ILE A CA 1
ATOM 6457 C C . ILE A 1 812 ? -10.871 8.915 31.263 1.00 84.44 812 ILE A C 1
ATOM 6459 O O . ILE A 1 812 ? -10.192 8.075 31.843 1.00 84.44 812 ILE A O 1
ATOM 6463 N N . ASP A 1 813 ? -10.504 10.190 31.164 1.00 88.56 813 ASP A N 1
ATOM 6464 C CA . ASP A 1 813 ? -9.277 10.661 31.794 1.00 88.56 813 ASP A CA 1
ATOM 6465 C C . ASP A 1 813 ? -9.305 10.430 33.330 1.00 88.56 813 ASP A C 1
ATOM 6467 O O . ASP A 1 813 ? -10.292 10.777 33.998 1.00 88.56 813 ASP A O 1
ATOM 6471 N N . PRO A 1 814 ? -8.233 9.880 33.938 1.00 91.88 814 PRO A N 1
ATOM 6472 C CA . PRO A 1 814 ? -8.162 9.635 35.382 1.00 91.88 814 PRO A CA 1
ATOM 6473 C C . PRO A 1 814 ? -8.421 10.863 36.265 1.00 91.88 814 PRO A C 1
ATOM 6475 O O . PRO A 1 814 ? -8.924 10.711 37.386 1.00 91.88 814 PRO A O 1
ATOM 6478 N N . SER A 1 815 ? -8.179 12.080 35.760 1.00 91.62 815 SER A N 1
ATOM 6479 C CA . SER A 1 815 ? -8.475 13.333 36.468 1.00 91.62 815 SER A CA 1
ATOM 6480 C C . SER A 1 815 ? -9.962 13.509 36.788 1.00 91.62 815 SER A C 1
ATOM 6482 O O . SER A 1 815 ? -10.321 14.280 37.681 1.00 91.62 815 SER A O 1
ATOM 6484 N N . VAL A 1 816 ? -10.849 12.786 36.095 1.00 91.06 816 VAL A N 1
ATOM 6485 C CA . VAL A 1 816 ? -12.281 12.718 36.411 1.00 91.06 816 VAL A CA 1
ATOM 6486 C C . VAL A 1 816 ? -12.495 12.088 37.791 1.00 91.06 816 VAL A C 1
ATOM 6488 O O . VAL A 1 816 ? -13.219 12.633 38.626 1.00 91.06 816 VAL A O 1
ATOM 6491 N N . SER A 1 817 ? -11.816 10.974 38.071 1.00 95.56 817 SER A N 1
ATOM 6492 C CA . SER A 1 817 ? -11.886 10.295 39.372 1.00 95.56 817 SER A CA 1
ATOM 6493 C C . SER A 1 817 ? -11.151 11.044 40.475 1.00 95.56 817 SER A C 1
ATOM 6495 O O . SER A 1 817 ? -11.632 11.076 41.608 1.00 95.56 817 SER A O 1
ATOM 6497 N N . GLU A 1 818 ? -10.035 11.694 40.145 1.00 95.44 818 GLU A N 1
ATOM 6498 C CA . GLU A 1 818 ? -9.336 12.591 41.072 1.00 95.44 818 GLU A CA 1
ATOM 6499 C C . GLU A 1 818 ? -10.236 13.765 41.478 1.00 95.44 818 GLU A C 1
ATOM 6501 O O . GLU A 1 818 ? -10.389 14.035 42.666 1.00 95.44 818 GLU A O 1
ATOM 6506 N N . ALA A 1 819 ? -10.938 14.392 40.527 1.00 94.44 819 ALA A N 1
ATOM 6507 C CA . ALA A 1 819 ? -11.859 15.489 40.818 1.00 94.44 819 ALA A CA 1
ATOM 6508 C C . ALA A 1 819 ? -13.025 15.066 41.728 1.00 94.44 819 ALA A C 1
ATOM 6510 O O . ALA A 1 819 ? -13.411 15.824 42.621 1.00 94.44 819 ALA A O 1
ATOM 6511 N N . LEU A 1 820 ? -13.583 13.864 41.527 1.00 96.44 820 LEU A N 1
ATOM 6512 C CA . LEU A 1 820 ? -14.590 13.306 42.435 1.00 96.44 820 LEU A CA 1
ATOM 6513 C C . LEU A 1 820 ? -14.006 13.081 43.834 1.00 96.44 820 LEU A C 1
ATOM 6515 O O . LEU A 1 820 ? -14.620 13.489 44.819 1.00 96.44 820 LEU A O 1
ATOM 6519 N N . TYR A 1 821 ? -12.822 12.471 43.923 1.00 97.38 821 TYR A N 1
ATOM 6520 C CA . TYR A 1 821 ? -12.145 12.237 45.196 1.00 97.38 821 TYR A CA 1
ATOM 6521 C C . TYR A 1 821 ? -11.866 13.546 45.942 1.00 97.38 821 TYR A C 1
ATOM 6523 O O . TYR A 1 821 ? -12.111 13.632 47.141 1.00 97.38 821 TYR A O 1
ATOM 6531 N N . GLU A 1 822 ? -11.407 14.588 45.257 1.00 96.62 822 GLU A N 1
ATOM 6532 C CA . GLU A 1 822 ? -11.102 15.879 45.874 1.00 96.62 822 GLU A CA 1
ATOM 6533 C C . GLU A 1 822 ? -12.366 16.596 46.357 1.00 96.62 822 GLU A C 1
ATOM 6535 O O . GLU A 1 822 ? -12.426 17.023 47.512 1.00 96.62 822 GLU A O 1
ATOM 6540 N N . LYS A 1 823 ? -13.389 16.691 45.499 1.00 96.69 823 LYS A N 1
ATOM 6541 C CA . LYS A 1 823 ? -14.566 17.533 45.751 1.00 96.69 823 LYS A CA 1
ATOM 6542 C C . LYS A 1 823 ? -15.636 16.879 46.620 1.00 96.69 823 LYS A C 1
ATOM 6544 O O . LYS A 1 823 ? -16.355 17.609 47.291 1.00 96.69 823 LYS A O 1
ATOM 6549 N N . ALA A 1 824 ? -15.763 15.549 46.628 1.00 97.25 824 ALA A N 1
ATOM 6550 C CA . ALA A 1 824 ? -16.790 14.864 47.418 1.00 97.25 824 ALA A CA 1
ATOM 6551 C C . ALA A 1 824 ? -16.724 15.258 48.904 1.00 97.25 824 ALA A C 1
ATOM 6553 O O . ALA A 1 824 ? -15.650 15.226 49.509 1.00 97.25 824 ALA A O 1
ATOM 6554 N N . SER A 1 825 ? -17.864 15.585 49.517 1.00 96.50 825 SER A N 1
ATOM 6555 C CA . SER A 1 825 ? -17.947 15.914 50.952 1.00 96.50 825 SER A CA 1
ATOM 6556 C C . SER A 1 825 ? -17.833 14.697 51.871 1.00 96.50 825 SER A C 1
ATOM 6558 O O . SER A 1 825 ? -17.729 14.857 53.091 1.00 96.50 825 SER A O 1
ATOM 6560 N N . SER A 1 826 ? -17.822 13.488 51.304 1.00 95.94 826 SER A N 1
ATOM 6561 C CA . SER A 1 826 ? -17.582 12.254 52.044 1.00 95.94 826 SER A CA 1
ATOM 6562 C C . SER A 1 826 ? -16.272 12.305 52.834 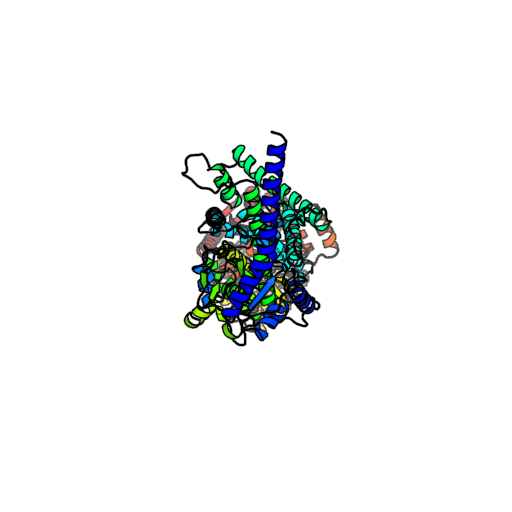1.00 95.94 826 SER A C 1
ATOM 6564 O O . SER A 1 826 ? -15.205 12.638 52.307 1.00 95.94 826 SER A O 1
ATOM 6566 N N . ARG A 1 827 ? -16.366 11.961 54.122 1.00 92.62 827 ARG A N 1
ATOM 6567 C CA . ARG A 1 827 ? -15.212 11.832 55.027 1.00 92.62 827 ARG A CA 1
ATOM 6568 C C . ARG A 1 827 ? -14.494 10.496 54.862 1.00 92.62 827 ARG A C 1
ATOM 6570 O O . ARG A 1 827 ? -13.350 10.379 55.285 1.00 92.62 827 ARG A O 1
ATOM 6577 N N . ASP A 1 828 ? -15.172 9.526 54.265 1.00 95.69 828 ASP A N 1
ATOM 6578 C CA . ASP A 1 828 ? -14.708 8.161 54.083 1.00 95.69 828 ASP A CA 1
ATOM 6579 C C . ASP A 1 828 ? -14.626 7.870 52.585 1.00 95.69 828 ASP A C 1
ATOM 6581 O O . ASP A 1 828 ? -15.601 7.499 51.934 1.00 95.69 828 ASP A O 1
ATOM 6585 N N . LYS A 1 829 ? -13.476 8.178 51.992 1.00 96.44 829 LYS A N 1
ATOM 6586 C CA . LYS A 1 829 ? -13.261 8.046 50.553 1.00 96.44 829 LYS A CA 1
ATOM 6587 C C . LYS A 1 829 ? -11.856 7.548 50.273 1.00 96.44 829 LYS A C 1
ATOM 6589 O O . LYS A 1 829 ? -10.891 8.019 50.874 1.00 96.44 829 LYS A O 1
ATOM 6594 N N . LYS A 1 830 ? -11.739 6.620 49.329 1.00 97.88 830 LYS A N 1
ATOM 6595 C CA . LYS A 1 830 ? -10.477 6.020 48.891 1.00 97.88 830 LYS A CA 1
ATOM 6596 C C . LYS A 1 830 ? -10.393 6.046 47.370 1.00 97.88 830 LYS A C 1
ATOM 6598 O O . LYS A 1 830 ? -11.363 5.709 46.698 1.00 97.88 830 LYS A O 1
ATOM 6603 N N . LEU A 1 831 ? -9.235 6.430 46.836 1.00 97.94 831 LEU A N 1
ATOM 6604 C CA . LEU A 1 831 ? -8.940 6.421 45.403 1.00 97.94 831 LEU A CA 1
ATOM 6605 C C . LEU A 1 831 ? -7.765 5.482 45.117 1.00 97.94 831 LEU A C 1
ATOM 6607 O O . LEU A 1 831 ? -6.653 5.712 45.596 1.00 97.94 831 LEU A O 1
ATOM 6611 N N . ASN A 1 832 ? -8.002 4.461 44.296 1.00 98.06 832 ASN A N 1
ATOM 6612 C CA . ASN A 1 832 ? -6.978 3.542 43.812 1.00 98.06 832 ASN A CA 1
ATOM 6613 C C . ASN A 1 832 ? -6.710 3.793 42.320 1.00 98.06 832 ASN A C 1
ATOM 6615 O O . ASN A 1 832 ? -7.556 3.506 41.472 1.00 98.06 832 ASN A O 1
ATOM 6619 N N . LEU A 1 833 ? -5.505 4.286 42.007 1.00 97.25 833 LEU A N 1
ATOM 6620 C CA . LEU A 1 833 ? -5.026 4.477 40.633 1.00 97.25 833 LEU A CA 1
ATOM 6621 C C . LEU A 1 833 ? -4.046 3.369 40.221 1.00 97.25 833 LEU A C 1
ATOM 6623 O O . LEU A 1 833 ? -2.901 3.312 40.690 1.00 97.25 833 LEU A O 1
ATOM 6627 N N . TYR A 1 834 ? -4.472 2.508 39.299 1.00 96.75 834 TYR A N 1
ATOM 6628 C CA . TYR A 1 834 ? -3.693 1.367 38.814 1.00 96.75 834 TYR A CA 1
ATOM 6629 C C . TYR A 1 834 ? -2.797 1.793 37.635 1.00 96.75 834 TYR A C 1
ATOM 6631 O O . TYR A 1 834 ? -3.280 2.058 36.539 1.00 96.75 834 TYR A O 1
ATOM 6639 N N . GLN A 1 835 ? -1.476 1.885 37.855 1.00 90.88 835 GLN A N 1
ATOM 6640 C CA . GLN A 1 835 ? -0.530 2.589 36.958 1.00 90.88 835 GLN A CA 1
ATOM 6641 C C . GLN A 1 835 ? -0.512 2.110 35.498 1.00 90.88 835 GLN A C 1
ATOM 6643 O O . GLN A 1 835 ? -0.307 2.910 34.592 1.00 90.88 835 GLN A O 1
ATOM 6648 N N . GLU A 1 836 ? -0.686 0.811 35.273 1.00 91.25 836 GLU A N 1
ATOM 6649 C CA . GLU A 1 836 ? -0.566 0.186 33.949 1.00 91.25 836 GLU A CA 1
ATOM 6650 C C . GLU A 1 836 ? -1.916 -0.264 33.383 1.00 91.25 836 GLU A C 1
ATOM 6652 O O . GLU A 1 836 ? -1.949 -0.940 32.355 1.00 91.25 836 GLU A O 1
ATOM 6657 N N . SER A 1 837 ? -3.010 0.090 34.056 1.00 94.50 837 SER A N 1
ATOM 6658 C CA . SER A 1 837 ? -4.343 -0.416 33.748 1.00 94.50 837 SER A CA 1
ATOM 6659 C C . SER A 1 837 ? -5.181 0.574 32.950 1.00 94.50 837 SER A C 1
ATOM 6661 O O . SER A 1 837 ? -4.947 1.785 32.997 1.00 94.50 837 SER A O 1
ATOM 6663 N N . TYR A 1 838 ? -6.128 0.016 32.204 1.00 93.44 838 TYR A N 1
ATOM 6664 C CA . TYR A 1 838 ? -7.031 0.676 31.268 1.00 93.44 838 TYR A CA 1
ATOM 6665 C C . TYR A 1 838 ? -8.438 0.791 31.899 1.00 93.44 838 TYR A C 1
ATOM 6667 O O . TYR A 1 838 ? -8.582 0.661 33.115 1.00 93.44 838 TYR A O 1
ATOM 6675 N N . HIS A 1 839 ? -9.461 1.052 31.080 1.00 92.75 839 HIS A N 1
ATOM 6676 C CA . HIS A 1 839 ? -10.841 1.314 31.507 1.00 92.75 839 HIS A CA 1
ATOM 6677 C C . HIS A 1 839 ? -11.512 0.120 32.211 1.00 92.75 839 HIS A C 1
ATOM 6679 O O . HIS A 1 839 ? -12.021 0.248 33.322 1.00 92.75 839 HIS A O 1
ATOM 6685 N N . CYS A 1 840 ? -11.488 -1.055 31.575 1.00 91.62 840 CYS A N 1
ATOM 6686 C CA . CYS A 1 840 ? -12.179 -2.265 32.034 1.00 91.62 840 CYS A CA 1
ATOM 6687 C C . CYS A 1 840 ? -11.352 -3.017 33.094 1.00 91.62 840 CYS A C 1
ATOM 6689 O O . CYS A 1 840 ? -10.670 -3.996 32.782 1.00 91.62 840 CYS A O 1
ATOM 6691 N N . LEU A 1 841 ? -11.360 -2.549 34.346 1.00 94.12 841 LEU A N 1
ATOM 6692 C CA . LEU A 1 841 ? -10.482 -3.069 35.408 1.00 94.12 841 LEU A CA 1
ATOM 6693 C C . LEU A 1 841 ? -10.757 -4.526 35.824 1.00 94.12 841 LEU A C 1
ATOM 6695 O O . LEU A 1 841 ? -9.822 -5.214 36.241 1.00 94.12 841 LEU A O 1
ATOM 6699 N N . LEU A 1 842 ? -12.003 -5.004 35.744 1.00 93.19 842 LEU A N 1
ATOM 6700 C CA . LEU A 1 842 ? -12.388 -6.336 36.239 1.00 93.19 842 LEU A CA 1
ATOM 6701 C C . LEU A 1 842 ? -12.400 -7.420 35.152 1.00 93.19 842 LEU A C 1
ATOM 6703 O O . LEU A 1 842 ? -12.440 -8.612 35.468 1.00 93.19 842 LEU A O 1
ATOM 6707 N N . GLU A 1 843 ? -12.337 -7.025 33.885 1.00 91.69 843 GLU A N 1
ATOM 6708 C CA . GLU A 1 843 ? -12.517 -7.909 32.734 1.00 91.69 843 GLU A CA 1
ATOM 6709 C C . GLU A 1 843 ? -11.530 -7.649 31.583 1.00 91.69 843 GLU A C 1
ATOM 6711 O O . GLU A 1 843 ? -11.347 -8.505 30.718 1.00 91.69 843 GLU A O 1
ATOM 6716 N N . GLY A 1 844 ? -10.871 -6.488 31.550 1.00 90.50 844 GLY A N 1
ATOM 6717 C CA . GLY A 1 844 ? -9.982 -6.077 30.459 1.00 90.50 844 GLY A CA 1
ATOM 6718 C C . GLY A 1 844 ? -8.485 -6.107 30.761 1.00 90.50 844 GLY A C 1
ATOM 6719 O O . GLY A 1 844 ? -7.679 -5.861 29.854 1.00 90.50 844 GLY A O 1
ATOM 6720 N N . GLU A 1 845 ? -8.118 -6.424 32.000 1.00 93.81 845 GLU A N 1
ATOM 6721 C CA . GLU A 1 845 ? -6.747 -6.462 32.511 1.00 93.81 845 GLU A CA 1
ATOM 6722 C C . GLU A 1 845 ? -6.179 -7.898 32.600 1.00 93.81 845 GLU A C 1
ATOM 6724 O O . GLU A 1 845 ? -6.933 -8.870 32.498 1.00 93.81 845 GLU A O 1
ATOM 6729 N N . PRO A 1 846 ? -4.853 -8.061 32.800 1.00 93.50 846 PRO A N 1
ATOM 6730 C CA . PRO A 1 846 ? -4.262 -9.353 33.148 1.00 93.50 846 PRO A CA 1
ATOM 6731 C C . PRO A 1 846 ? -4.918 -9.966 34.392 1.00 93.50 846 PRO A C 1
ATOM 6733 O O . PRO A 1 846 ? -5.335 -9.242 35.301 1.00 93.50 846 PRO A O 1
ATOM 6736 N N . ASP A 1 847 ? -4.972 -11.298 34.460 1.00 93.56 847 ASP A N 1
ATOM 6737 C CA . ASP A 1 847 ? -5.684 -12.027 35.520 1.00 93.56 847 ASP A CA 1
ATOM 6738 C C . ASP A 1 847 ? -5.201 -11.648 36.934 1.00 93.56 847 ASP A C 1
ATOM 6740 O O . ASP A 1 847 ? -6.023 -11.536 37.849 1.00 93.56 847 ASP A O 1
ATOM 6744 N N . GLU A 1 848 ? -3.903 -11.373 37.121 1.00 93.19 848 GLU A N 1
ATOM 6745 C CA . GLU A 1 848 ? -3.358 -10.944 38.418 1.00 93.19 848 GLU A CA 1
ATOM 6746 C C . GLU A 1 848 ? -3.868 -9.559 38.829 1.00 93.19 848 GLU A C 1
ATOM 6748 O O . GLU A 1 848 ? -4.128 -9.303 40.006 1.00 93.19 848 GLU A O 1
ATOM 6753 N N . MET A 1 849 ? -4.026 -8.655 37.859 1.00 95.81 849 MET A N 1
ATOM 6754 C CA . MET A 1 849 ? -4.548 -7.318 38.120 1.00 95.81 849 MET A CA 1
ATOM 6755 C C . MET A 1 849 ? -6.043 -7.373 38.424 1.00 95.81 849 MET A C 1
ATOM 6757 O O . MET A 1 849 ? -6.472 -6.777 39.407 1.00 95.81 849 MET A O 1
ATOM 6761 N N . ILE A 1 850 ? -6.814 -8.149 37.654 1.00 95.31 850 ILE A N 1
ATOM 6762 C CA . ILE A 1 850 ? -8.234 -8.394 37.942 1.00 95.31 850 ILE A CA 1
ATOM 6763 C C . ILE A 1 850 ? -8.386 -8.905 39.379 1.00 95.31 850 ILE A C 1
ATOM 6765 O O . ILE A 1 850 ? -9.198 -8.392 40.148 1.00 95.31 850 ILE A O 1
ATOM 6769 N N . GLN A 1 851 ? -7.584 -9.900 39.772 1.00 94.50 851 GLN A N 1
ATOM 6770 C CA . GLN A 1 851 ? -7.614 -10.438 41.129 1.00 94.50 851 GLN A CA 1
ATOM 6771 C C . GLN A 1 851 ? -7.317 -9.370 42.187 1.00 94.50 851 GLN A C 1
ATOM 6773 O O . GLN A 1 851 ? -8.067 -9.276 43.158 1.00 94.50 851 GLN A O 1
ATOM 6778 N N . LYS A 1 852 ? -6.289 -8.546 41.977 1.00 96.12 852 LYS A N 1
ATOM 6779 C CA . LYS A 1 852 ? -5.946 -7.450 42.887 1.00 96.12 852 LYS A CA 1
ATOM 6780 C C . LYS A 1 852 ? -7.092 -6.447 43.055 1.00 96.12 852 LYS A C 1
ATOM 6782 O O . LYS A 1 852 ? -7.399 -6.060 44.177 1.00 96.12 852 LYS A O 1
ATOM 6787 N N . VAL A 1 853 ? -7.744 -6.048 41.961 1.00 96.81 853 VAL A N 1
ATOM 6788 C CA . VAL A 1 853 ? -8.883 -5.114 42.017 1.00 96.81 853 VAL A CA 1
ATOM 6789 C C . VAL A 1 853 ? -10.036 -5.722 42.829 1.00 96.81 853 VAL A C 1
ATOM 6791 O O . VAL A 1 853 ? -10.630 -5.036 43.659 1.00 96.81 853 VAL A O 1
ATOM 6794 N N . PHE A 1 854 ? -10.310 -7.023 42.675 1.00 96.62 854 PHE A N 1
ATOM 6795 C CA . PHE A 1 854 ? -11.294 -7.721 43.514 1.00 96.62 854 PHE A CA 1
ATOM 6796 C C . PHE A 1 854 ? -10.916 -7.743 44.998 1.00 96.62 854 PHE A C 1
ATOM 6798 O O . PHE A 1 854 ? -11.789 -7.556 45.842 1.00 96.62 854 PHE A O 1
ATOM 6805 N N . GLU A 1 855 ? -9.647 -7.990 45.324 1.00 96.69 855 GLU A N 1
ATOM 6806 C CA . GLU A 1 855 ? -9.160 -7.974 46.709 1.00 96.69 855 GLU A CA 1
ATOM 6807 C C . GLU A 1 855 ? -9.341 -6.587 47.338 1.00 96.69 855 GLU A C 1
ATOM 6809 O O . GLU A 1 855 ? -9.845 -6.486 48.456 1.00 96.69 855 GLU A O 1
ATOM 6814 N N . ASP A 1 856 ? -9.035 -5.520 46.595 1.00 97.31 856 ASP A N 1
ATOM 6815 C CA . ASP A 1 856 ? -9.255 -4.139 47.035 1.00 97.31 856 ASP A CA 1
ATOM 6816 C C . ASP A 1 856 ? -10.748 -3.841 47.281 1.00 97.31 856 ASP A C 1
ATOM 6818 O O . ASP A 1 856 ? -11.093 -3.238 48.302 1.00 97.31 856 ASP A O 1
ATOM 6822 N N . MET A 1 857 ? -11.636 -4.285 46.379 1.00 97.62 857 MET A N 1
ATOM 6823 C CA . MET A 1 857 ? -13.092 -4.127 46.518 1.00 97.62 857 MET A CA 1
ATOM 6824 C C . MET A 1 857 ? -13.643 -4.875 47.734 1.00 97.62 857 MET A C 1
ATOM 6826 O O . MET A 1 857 ? -14.379 -4.296 48.530 1.00 97.62 857 MET A O 1
ATOM 6830 N N . ILE A 1 858 ? -13.294 -6.157 47.881 1.00 96.94 858 ILE A N 1
ATOM 6831 C CA . ILE A 1 858 ? -13.790 -7.007 48.972 1.00 96.94 858 ILE A CA 1
ATOM 6832 C C . ILE A 1 858 ? -13.250 -6.516 50.314 1.00 96.94 858 ILE A C 1
ATOM 6834 O O . ILE A 1 858 ? -14.006 -6.463 51.277 1.00 96.94 858 ILE A O 1
ATOM 6838 N N . SER A 1 859 ? -11.977 -6.113 50.376 1.00 96.62 859 SER A N 1
ATOM 6839 C CA . SER A 1 859 ? -11.376 -5.563 51.595 1.00 96.62 859 SER A CA 1
ATOM 6840 C C . SER A 1 859 ? -12.125 -4.315 52.067 1.00 96.62 859 SER A C 1
ATOM 6842 O O . SER A 1 859 ? -12.525 -4.230 53.227 1.00 96.62 859 SER A O 1
ATOM 6844 N N . TRP A 1 860 ? -12.403 -3.385 51.148 1.00 97.19 860 TRP A N 1
ATOM 6845 C CA . TRP A 1 860 ? -13.175 -2.188 51.471 1.00 97.19 860 TRP A CA 1
ATOM 6846 C C . TRP A 1 860 ? -14.601 -2.534 51.919 1.00 97.19 860 TRP A C 1
ATOM 6848 O O . TRP A 1 860 ? -15.053 -2.043 52.948 1.00 97.19 860 TRP A O 1
ATOM 6858 N N . LEU A 1 861 ? -15.302 -3.432 51.221 1.00 96.88 861 LEU A N 1
ATOM 6859 C CA . LEU A 1 861 ? -16.641 -3.865 51.639 1.00 96.88 861 LEU A CA 1
ATOM 6860 C C . LEU A 1 861 ? -16.634 -4.528 53.028 1.00 96.88 861 LEU A C 1
ATOM 6862 O O . LEU A 1 861 ? -17.511 -4.258 53.848 1.00 96.88 861 LEU A O 1
ATOM 6866 N N . ASP A 1 862 ? -15.635 -5.357 53.329 1.00 95.56 862 ASP A N 1
ATOM 6867 C CA . ASP A 1 862 ? -15.499 -6.033 54.621 1.00 95.56 862 ASP A CA 1
ATOM 6868 C C . ASP A 1 862 ? -15.289 -5.030 55.771 1.00 95.56 862 ASP A C 1
ATOM 6870 O O . ASP A 1 862 ? -15.818 -5.226 56.868 1.00 95.56 862 ASP A O 1
ATOM 6874 N N . GLU A 1 863 ? -14.545 -3.947 55.531 1.00 94.56 863 GLU A N 1
ATOM 6875 C CA . GLU A 1 863 ? -14.359 -2.848 56.492 1.00 94.56 863 GLU A CA 1
ATOM 6876 C C . GLU A 1 863 ? -15.680 -2.109 56.778 1.00 94.56 863 GLU A C 1
ATOM 6878 O O . GLU A 1 863 ? -15.938 -1.725 57.919 1.00 94.56 863 GLU A O 1
ATOM 6883 N N . HIS A 1 864 ? -16.552 -1.981 55.772 1.00 93.56 864 HIS A N 1
ATOM 6884 C CA . HIS A 1 864 ? -17.788 -1.186 55.841 1.00 93.56 864 HIS A CA 1
ATOM 6885 C C . HIS A 1 864 ? -19.043 -2.014 56.146 1.00 93.56 864 HIS A C 1
ATOM 6887 O O . HIS A 1 864 ? -20.133 -1.465 56.305 1.00 93.56 864 HIS A O 1
ATOM 6893 N N . THR A 1 865 ? -18.902 -3.335 56.254 1.00 89.75 865 THR A N 1
ATOM 6894 C CA . THR A 1 865 ? -19.964 -4.248 56.704 1.00 89.75 865 THR A CA 1
ATOM 6895 C C . THR A 1 865 ? -19.815 -4.665 58.159 1.00 89.75 865 THR A C 1
ATOM 6897 O O . THR A 1 865 ? -20.811 -4.973 58.806 1.00 89.75 865 THR A O 1
ATOM 6900 N N . LYS A 1 866 ? -18.591 -4.646 58.704 1.00 66.69 866 LYS A N 1
ATOM 6901 C CA . LYS A 1 866 ? -18.305 -5.029 60.099 1.00 66.69 866 LYS A CA 1
ATOM 6902 C C . LYS A 1 866 ? -18.589 -3.924 61.123 1.00 66.69 866 LYS A C 1
ATOM 6904 O O . LYS A 1 866 ? -18.524 -4.191 62.320 1.00 66.69 866 LYS A O 1
ATOM 6909 N N . ALA A 1 867 ? -18.896 -2.706 60.678 1.00 45.66 867 ALA A N 1
ATOM 6910 C CA . ALA A 1 867 ? -19.104 -1.547 61.537 1.00 45.66 867 ALA A CA 1
ATOM 6911 C C . ALA A 1 867 ? -20.529 -0.985 61.406 1.00 45.66 867 ALA A C 1
ATOM 6913 O O . ALA A 1 867 ? -20.743 0.002 60.702 1.00 45.66 867 ALA A O 1
ATOM 6914 N N . ARG A 1 868 ? -21.489 -1.593 62.112 1.00 42.06 868 ARG A N 1
ATOM 6915 C CA . ARG A 1 868 ? -22.623 -0.898 62.745 1.00 42.06 868 ARG A CA 1
ATOM 6916 C C . ARG A 1 868 ? -23.328 -1.783 63.760 1.00 42.06 868 ARG A C 1
ATOM 6918 O O . ARG A 1 868 ? -23.710 -2.910 63.383 1.00 42.06 868 ARG A O 1
#

Sequence (868 aa):
MAVLVVTLTILIISSFLLRLSYKTISFYWLTPRRIKKTMEKQGVRGPEPRPLLGNLPDVAALVGKSTAADMGFVHHDVVPRLLPHYVAWSKMYGRRFVYWNGVEPRLCLAEPDLIRELLSRHTSVTGKSWMQREGSKHFVGRGLLMANGGDWYQQRHIVAPAFMGDKLKSYGGYMVECTGEMLQGMEKEVEEGRDELDIESWMTRLAADIISRTEFGSSYDKGKRIFHLLTLLQRLSAQSTRHLCFPGSRFYPSKYNNEIKSLKSEVEGLLMEIIRSRRESAEIGRSSTYGDDLLGLLLTEMEGNIPHSKKGIFRLNLPLIMDECKTFFFAGHETTALLLTWTVMLLATNPSWQERVREETLQLCNGGPPSIDHLPKLTVLNAVINESLRLYPPVTLLPRMAFEDFKLGDLHIPKGLSIWIPVLALHHSEEIWGKDANEFNPNRFLSKPSHLQAVRSSFLPFAAGPRNCIGQSYALMEAKIVLAMLISKFSFQISESYRHAPVVVISIKPKHGVQIRLKRLINKAVMGKNGRFPGVSEEVQKLVDADMDFVDARRRAREAFKQIQLSVDHVLFKTPSEGLKMEESYEVNSRGLEIFCKSWLPETPKAVICFCHGYGDTCTFFFEGVARKLANAGYGVFAMDYPGFGLSEGLHGYVPDFDKLVDDVIEHYSKIKENPELHGLPSFLYGESMGGAVALKVHLKQPDSWSGAILSAPMCKIDQDLVPPWLLTQVLIGVAKFLPKQKLVPLNNLGDLAFREANKRKQAAYNIIAYRHKPRLRTALELLKTTKEIEESLEKVSLPLLILHGKKDLLIDPSVSEALYEKASSRDKKLNLYQESYHCLLEGEPDEMIQKVFEDMISWLDEHTKAR

InterPro domains:
  IPR000073 Alpha/beta hydrolase fold-1 [PR00111] (634-649)
  IPR000073 Alpha/beta hydrolase fold-1 [PR00111] (685-698)
  IPR000073 Alpha/beta hydrolase fold-1 [PR00111] (801-815)
  IPR001128 Cytochrome P450 [PF00067] (87-496)
  IPR001128 Cytochrome P450 [PR00385] (331-348)
  IPR001128 Cytochrome P450 [PR00385] (383-394)
  IPR001128 Cytochrome P450 [PR00385] (460-469)
  IPR001128 Cytochrome P450 [PR00385] (469-480)
  IPR002401 Cytochrome P450, E-class, group I [PR00463] (90-109)
  IPR002401 Cytochrome P450, E-class, group I [PR00463] (206-224)
  IPR002401 Cytochrome P450, E-class, group I [PR00463] (320-337)
  IPR002401 Cytochrome P450, E-class, group I [PR00463] (340-366)
  IPR002401 Cytochrome P450, E-class, group I [PR00463] (382-400)
  IPR002401 Cytochrome P450, E-class, group I [PR00463] (423-447)
  IPR002401 Cytochrome P450, E-class, group I [PR00463] (459-469)
  IPR002401 Cytochrome P450, E-class, group I [PR00463] (469-492)
  IPR022742 Alpha/beta hydrolase domain-containing protein 17C-like [PF12146] (604-846)
  IPR029058 Alpha/Beta hydrolase fold [G3DSA:3.40.50.1820] (574-867)
  IPR029058 Alpha/Beta hydrolase fold [SSF53474] (567-866)
  IPR036396 Cytochrome P450 superfamily [G3DSA:1.10.630.10] (27-526)

pLDDT: mean 88.48, std 11.81, range [30.94, 98.81]

Organism: NCBI:txid132261